Protein AF-0000000076234313 (afdb_homodimer)

InterPro domains:
  IPR026612 Receptor for retinol uptake STRA6-like [PF14752] (8-594)

Secondary structure (DSSP, 8-state):
--HHHHHTPEESS-HHHHHHHHHHHHHHHHHHHHHHHHHHHSS-PPPPSS-SSS--GGGHHHHHHHHHHHHHHHHHHHHHHHHHHHH--HHHHHHHHHHHHHHHHHHHHHHHHHHHHHH-S-HHHHHHHHHHHHHHHHHHHHHHHHSEE--TTS-HHHHHHHHHHHTHHHHHHHHHHHHHHHHHHHHHHHHT--S-------SS-HHHHHHHHHHH--S-----------GGGHHHHHHHHHHS-SSPPPHHHHHHHHHHHHHHHHHHHHHHHHHHHHHHHHHHHHHHTTGGG-HHHHHHHHHHHHHHHHHHHHHHHHHHHHHHHHHHHHHHHHHHHHHT----GGGGG--HHHHHHHHHHHHHHHHHHHHHHHHHHHHHHHHHHHHHHHHHHHHHHSTTHHHHHHHHHHHHHHHHHHHHHHHHHHHHHIIIIIS-TT-SS--PPSSHHHHHHHHHHHTTHHHHHHHHHHHHHHHHHHHHHHHHTT-SSS-S-SS-GGG-HHHHHHHHHHHHHHHH--HHHHHHHHHHHHHHHHHHHHHHHHHH-------S---S-GGGS---------HHHHHHHHHHHHHHH-THHHHH-----SSHIIIIIHHHHT---------------------------GGGGGG-/--HHHHHT-EESS-HHHHHHHHHHHHHHHHHHHHHHHHHHHSS-PPPPSS-SSS--GGGHHHHHHHHHHHHHHHHHHHHHHHHHHHH--HHHHHHHHHHHHHHHHHHHHHHHHHHHHHH-S-HHHHHHHHHHHHHHHHHHHHHHHH-EE--TTS-HHHHHHHHHHHTHHHHHHHHHHHHHHHHHHHHHHHHT--S-------SS-HHHHHHHHHHH--S-----------GGGHHHHHHHHHHS-SSPPPHHHHHHHHHHHHHHHHHHHHHHHHHHHHHHHHHHHHHHTTGGG-HHHHHHHHHHHHHHHHHHHHHHHHHHHHHHHHHHHHHHHHHHHHHT----GGGGG--HHHHHHHHHHHHHHHHHHHHHHHHHHHHHHHHHHHHHHHHHHHHHHSTTHHHHHHHHHHHHHHHHHHHHHHHHHHHHHIIIIIS-TT-SS--PPSSHHHHHHHHHHHTTHHHHHHHHHHHHHHHHHHHHHHHHTT-SSS-S-SS-GGG-HHHHHHHHHHHHHHHH--HHHHHHHHHHHHHHHHHHHHHHHHHH-------S---S-GGGS---------HHHHHHHHHHHHHHH-THHHHH-----SSTHHHHHHHHHTS--------------------------SGGGGG-

Solvent-accessible surface area (backbone atoms only — not comparable to full-atom values): 70749 Å² total; per-residue (Å²): 129,61,69,54,52,40,69,65,38,39,50,65,58,55,63,69,56,53,53,59,59,46,39,54,62,26,52,51,51,44,49,50,53,52,48,49,40,32,69,72,67,73,49,87,72,85,75,38,48,51,59,60,63,64,60,66,78,88,55,43,67,59,51,34,27,55,50,34,50,48,43,56,60,50,52,52,50,52,53,53,55,57,56,42,60,76,75,45,53,72,69,52,33,53,51,48,50,52,46,50,58,50,45,52,53,48,52,48,52,43,50,41,39,57,30,41,29,69,57,40,51,43,48,40,65,20,18,54,51,37,43,52,53,51,51,51,51,50,50,54,51,50,49,48,55,66,41,55,49,54,58,92,85,43,61,64,70,58,32,35,51,50,48,47,62,61,42,42,69,37,53,50,19,49,51,51,44,47,49,52,30,50,50,50,33,51,52,31,59,73,64,68,49,75,54,75,52,74,71,73,76,62,68,47,51,73,52,34,53,50,45,49,50,55,68,63,40,71,66,63,65,67,69,67,60,83,59,86,68,55,75,81,48,45,64,58,47,45,55,47,47,58,66,66,46,68,66,78,76,46,44,52,60,51,34,36,50,47,40,39,54,50,48,50,52,41,50,51,51,51,50,53,49,53,53,58,40,48,53,54,50,50,52,50,52,30,56,72,66,64,39,70,77,39,64,66,57,49,50,48,52,50,44,51,52,52,22,47,55,51,19,51,55,51,39,55,54,50,52,54,52,49,50,52,49,49,52,44,50,51,52,52,52,50,51,32,44,64,68,66,65,61,79,60,80,62,55,82,76,52,51,41,63,53,31,54,46,20,38,57,41,26,50,12,30,52,38,26,24,44,52,49,29,50,54,53,48,28,54,51,42,25,52,52,45,36,49,53,48,51,50,52,48,45,47,72,72,37,84,62,43,52,58,49,48,51,50,48,50,54,50,49,49,56,63,50,46,51,37,50,48,56,51,49,52,51,49,52,43,37,58,70,60,29,44,65,81,80,49,82,56,78,64,83,66,40,62,60,49,61,48,28,42,50,42,61,65,41,36,65,58,24,28,56,38,16,46,54,51,44,52,50,47,55,52,49,38,53,51,52,38,61,69,32,60,26,40,42,90,45,54,46,42,52,64,69,57,77,73,34,61,54,40,47,11,44,50,16,39,49,51,53,42,44,71,61,53,25,43,67,60,28,43,48,48,39,53,49,50,52,50,50,47,51,52,47,47,53,51,50,55,65,68,67,60,70,85,74,81,83,72,71,100,69,70,87,63,77,68,72,66,71,80,72,80,61,80,73,66,46,70,60,55,54,49,47,47,53,47,48,50,48,32,69,72,35,55,70,49,53,77,69,51,72,71,78,62,69,61,60,52,42,59,66,51,33,63,62,55,64,77,68,77,79,81,76,84,75,84,76,85,82,83,87,79,88,74,84,74,79,77,76,78,79,73,83,62,81,74,64,64,71,76,111,129,61,70,54,52,40,69,65,39,39,49,66,58,55,64,70,56,52,52,59,57,45,38,56,62,25,53,51,50,44,49,50,53,51,49,49,40,31,69,72,68,73,48,89,73,84,73,39,48,50,59,59,62,64,59,64,79,88,54,42,69,58,50,34,27,54,47,33,49,50,43,55,59,50,52,51,49,53,54,53,54,58,54,42,62,75,75,45,54,73,68,52,31,53,51,48,50,52,48,50,58,50,46,52,55,48,53,49,51,44,51,42,39,57,30,41,29,70,57,40,49,42,48,40,66,20,19,55,52,36,44,52,52,52,51,51,51,49,50,54,52,52,50,48,54,67,41,54,48,52,58,92,84,41,59,66,69,56,32,35,51,50,47,49,62,62,42,42,68,37,53,51,20,50,50,51,44,48,49,52,29,50,50,49,33,51,51,30,59,71,64,69,48,75,57,76,52,74,71,74,77,63,68,47,50,71,53,33,52,50,44,49,49,55,70,63,40,69,66,64,66,67,66,66,60,84,58,84,67,56,75,82,48,44,63,59,47,44,53,46,46,58,67,66,44,68,66,78,78,46,46,52,58,50,34,35,51,48,38,41,52,50,48,51,53,41,51,52,51,51,51,52,48,53,54,57,40,48,53,53,51,50,51,50,51,30,56,73,66,64,40,70,77,38,64,64,56,50,50,48,52,51,44,51,52,52,22,47,53,51,19,50,55,52,38,55,54,48,52,55,49,47,50,52,49,48,53,43,51,49,52,52,50,50,52,32,44,64,68,67,66,61,78,60,80,61,56,83,76,53,52,41,64,52,30,55,46,20,38,55,39,26,52,10,31,51,39,27,25,44,51,49,29,49,54,52,50,28,54,51,43,25,52,51,45,35,50,54,49,50,52,51,47,45,45,71,72,38,86,61,42,51,56,49,49,53,51,48,50,55,50,50,50,55,64,52,47,51,36,48,49,56,52,49,53,51,50,50,43,37,58,70,59,30,45,66,82,80,49,83,57,77,65,84,67,40,61,59,48,61,48,28,41,51,42,61,65,41,38,66,58,24,30,56,38,16,46,55,50,46,54,50,45,54,53,50,38,53,51,52,39,62,69,29,59,26,40,43,88,45,56,46,42,50,64,69,57,77,73,36,61,55,38,47,12,45,50,16,39,48,52,53,42,44,72,61,53,26,43,68,60,28,43,49,50,40,53,49,50,51,50,50,47,50,52,46,48,53,50,49,54,64,68,66,58,68,86,74,79,82,72,69,98,65,70,85,57,78,68,73,65,57,80,70,81,58,82,71,65,46,70,61,54,53,50,49,47,52,47,48,51,48,32,69,73,36,57,72,50,54,76,70,52,74,71,79,64,70,62,62,54,49,60,64,54,39,65,65,54,64,75,67,76,76,83,75,85,80,83,78,84,73,84,82,92,86,90,80,86,76,77,66,74,84,72,87,67,84,70,69,67,70,76,113

Nearest PDB structures (foldseek):
  5sy1-assembly1_B  TM=7.486E-01  e=3.820E-14  Danio rerio
  5sy1-assembly1_B  TM=7.584E-01  e=5.340E-14  Danio rerio

Radius of gyration: 41.67 Å; Cα contacts (8 Å, |Δi|>4): 1168; chains: 2; bounding box: 123×110×81 Å

Foldseek 3Di:
DALQLLQPWFFPDDPLVLLVVLLVLLVVLVVVQQVVCCVVVVDGDDFDLDDQQQDDPPCLLLLLLLLLLLLVVLVVLVVVLVVQVVPDDPVSNVVSVVSSVVVVVSSCSSSSLLSCLSRDQQVQVSLVSNLVSLVVVVVSVLSRLQRIDTDPPDPSVVSSVLSCQLCVSSVVSSVVSNVVSVVSNVVCVVVVPRDGDPPPPLLADPLLVVVVVVVLPPPPPPPPPVPPPPPVCVLVVLVVCLVPASDDDGSLVSSLVSSLVSVLSNVLSVLVSVLSNVLVVLVVVCVVVVVVPPPLVVLLSVLLSVLLVVLSVVLSVLLVSVSSVLSSVLSVLLVCLLVVNDPPVLVVPDDLVLLQVLQVCQSVLLNVLSVVLSVVSSVVSSVVSSVVSVVVSCVVPPPCVVVVVVVVVVVVCVLVVQLVVLVVVVVVCCCPPWDDVVDPDDDHTDPVVVVVVSCVVCVVSVVSVVVVVVVVCVVVLVVVQSSCRSPLCDDSDPPPCNVPSSNSSSVSNSVSNSVRVNSVVSVVVSVVVVVVVVVVVVVVVVVPDDPPPPPPPPPPPPVPPPPPPPPCPPPVNVVVVLVVVCCVVVVVVVVVDDDPPPPCCCVVVVVPPVVDDPDPDPDDDDDDDDDPPDPDDPPPDPVVSVSD/DALQLLVPWFFPDDPLVLLVVLLVLLVVLVVVLQVVCCVVVVDGDDFDLADQQQDDPPCLLLLLLLLLLLLVVLVVLVVVLVVQVVPDDPVSNVVSVVSSVVVVVSSCSSSSLLSCLSRAQQVQVSLVSNLVSLVVVVVSVLSRLQRIDTDPPDPSVVSSVLSCQLCVSSVVSSVVSNVVSVVSNVVCVVVVPRDGDPPPPLLADPLLVVVVVVVLPPPPPPPPPVPPPPPVCVLVVLVVCLVPFSDDDGSLVSSLVSSLVSVLSNVLSVLVSVLSNLLVVLVVVCVVVVVVPPPLVVLLSVLLSVLLVVLSVVLSVLLVSVSSVLSSVLSVLLVCLLVVNDPPVLVVPDDLVLLQVLQVCQSVLLNVLSVVLSVVSSVVSSVVSSVVSVVVSCPVPPPCVVVVVVVVVVVVVVLVVQLVVLVVVVVVCCCPPWDDVVDPDDDHTDPVVVVVVSCVVCVVSVVSVVVVVVVVCVVVLVVVCSSCRSPLCDHSDPPPCNVPSSNSSSVSNSVSNSVRVNSVVSVVVSVVVVVVVVVVVVVVVVVPDDPPPPPPPPPVPPVQPPPPVPPCPPVVNVVVVLVVVCCVVVVVCVVVDDDPPPPPCCVVVVVVPVVPDPDPDPPPPDDDDDDDPDPHDPPPDPVVSVSD

Sequence (1288 aa):
MSLINIFECRSKLAENEMNQYSLIPALLAVLVLYAFELYKERKISIIPPFETLVSTSSNQKLTIFAFGTMANSIIRLIVIASQSIQNGTWLEVTENLGLFLLNFLIIATINYPTFLCICSPYKFVAAILGIVVILQKMAFFFLSITNLNCQANVNQGAAIGVQILQYLPTIICFLLVLYKFIRQFLTYLKQRKFGRIDTQNSLANEVHLNHLKELLRKDKLPILSPAKIQWYKKPYRKCLNVYNSSVQYSNLFLCSVAVILIAYYYFLVVFIYIGANSIDKITLLLDNYNLTTNAILLEFSDGFLNSYFIAMVLTFIFYTWLLLDLLQSHQNNLRQIFAGKHQISIEERLSPQDLTLYNIIFPGYFISYMIWGVIVFFAVTFILVFLVYGFILILVFIPGWIDMIVAILKYLYLVLTLPLLAYLIQYVLVLFYFTDRKSKKLTMLRNNNSYHFVMYVFFFYNLIVGVVSCIKRSITGLLISLLVLGRIDQTPFAFLKHYDTGYCAYHGFLRLQGVYKNPVMRCFLQMLNESIDKDNLLKTIEDGFPRMHHSGVDGFNTNMFPQHTQPITSKKVRNRWFLAYTLLRNPTLVNERRRSGRKEAGDLLVSFEGEGIEHNNERTNNNAESDNYDGGQIEYSGKDLFLIMSLINIFECRSKLAENEMNQYSLIPALLAVLVLYAFELYKERKISIIPPFETLVSTSSNQKLTIFAFGTMANSIIRLIVIASQSIQNGTWLEVTENLGLFLLNFLIIATINYPTFLCICSPYKFVAAILGIVVILQKMAFFFLSITNLNCQANVNQGAAIGVQILQYLPTIICFLLVLYKFIRQFLTYLKQRKFGRIDTQNSLANEVHLNHLKELLRKDKLPILSPAKIQWYKKPYRKCLNVYNSSVQYSNLFLCSVAVILIAYYYFLVVFIYIGANSIDKITLLLDNYNLTTNAILLEFSDGFLNSYFIAMVLTFIFYTWLLLDLLQSHQNNLRQIFAGKHQISIEERLSPQDLTLYNIIFPGYFISYMIWGVIVFFAVTFILVFLVYGFILILVFIPGWIDMIVAILKYLYLVLTLPLLAYLIQYVLVLFYFTDRKSKKLTMLRNNNSYHFVMYVFFFYNLIVGVVSCIKRSITGLLISLLVLGRIDQTPFAFLKHYDTGYCAYHGFLRLQGVYKNPVMRCFLQMLNESIDKDNLLKTIEDGFPRMHHSGVDGFNTNMFPQHTQPITSKKVRNRWFLAYTLLRNPTLVNERRRSGRKEAGDLLVSFEGEGIEHNNERTNNNAESDNYDGGQIEYSGKDLFLI

Structure (mmCIF, N/CA/C/O backbone):
data_AF-0000000076234313-model_v1
#
loop_
_entity.id
_entity.type
_entity.pdbx_description
1 polymer 'Receptor for retinol uptake STRA6'
#
loop_
_atom_site.group_PDB
_atom_site.id
_atom_site.type_symbol
_atom_site.label_atom_id
_atom_site.label_alt_id
_atom_site.label_comp_id
_atom_site.label_asym_id
_atom_site.label_entity_id
_atom_site.label_seq_id
_atom_site.pdbx_PDB_ins_code
_atom_site.Cartn_x
_atom_site.Cartn_y
_atom_site.Cartn_z
_atom_site.occupancy
_atom_site.B_iso_or_equiv
_atom_site.auth_seq_id
_atom_site.auth_comp_id
_atom_site.auth_asym_id
_atom_site.auth_atom_id
_atom_site.pdbx_PDB_model_num
ATOM 1 N N . MET A 1 1 ? -32.594 17.938 28.781 1 39.28 1 MET A N 1
ATOM 2 C CA . MET A 1 1 ? -32.062 19.094 28.078 1 39.28 1 MET A CA 1
ATOM 3 C C . MET A 1 1 ? -31.031 18.688 27.031 1 39.28 1 MET A C 1
ATOM 5 O O . MET A 1 1 ? -30.031 18.031 27.359 1 39.28 1 MET A O 1
ATOM 9 N N . SER A 1 2 ? -31.359 18.594 25.828 1 51.16 2 SER A N 1
ATOM 10 C CA . SER A 1 2 ? -30.703 17.875 24.734 1 51.16 2 SER A CA 1
ATOM 11 C C . SER A 1 2 ? -29.359 18.531 24.375 1 51.16 2 SER A C 1
ATOM 13 O O . SER A 1 2 ? -29.266 19.75 24.266 1 51.16 2 SER A O 1
ATOM 15 N N . LEU A 1 3 ? -28.391 17.906 24.891 1 52.47 3 LEU A N 1
ATOM 16 C CA . LEU A 1 3 ? -27.016 18.281 24.562 1 52.47 3 LEU A CA 1
ATOM 17 C C . LEU A 1 3 ? -26.938 18.844 23.141 1 52.47 3 LEU A C 1
ATOM 19 O O . LEU A 1 3 ? -26.078 19.688 22.859 1 52.47 3 LEU A O 1
ATOM 23 N N . ILE A 1 4 ? -27.938 18.562 22.359 1 57.38 4 ILE A N 1
ATOM 24 C CA . ILE A 1 4 ? -27.969 18.984 20.953 1 57.38 4 ILE A CA 1
ATOM 25 C C . ILE A 1 4 ? -28.156 20.5 20.875 1 57.38 4 ILE A C 1
ATOM 27 O O . ILE A 1 4 ? -27.484 21.172 20.094 1 57.38 4 ILE A O 1
ATOM 31 N N . ASN A 1 5 ? -29.078 20.922 21.703 1 60.53 5 ASN A N 1
ATOM 32 C CA . ASN A 1 5 ? -29.453 22.328 21.594 1 60.53 5 ASN A CA 1
ATOM 33 C C . ASN A 1 5 ? -28.359 23.234 22.094 1 60.53 5 ASN A C 1
ATOM 35 O O . ASN A 1 5 ? -28.234 24.375 21.641 1 60.53 5 ASN A O 1
ATOM 39 N N . ILE A 1 6 ? -27.578 22.625 22.922 1 60.94 6 ILE A N 1
ATOM 40 C CA . ILE A 1 6 ? -26.516 23.438 23.531 1 60.94 6 ILE A CA 1
ATOM 41 C C . ILE A 1 6 ? -25.406 23.672 22.516 1 60.94 6 ILE A C 1
ATOM 43 O O . ILE A 1 6 ? -24.844 24.766 22.422 1 60.94 6 ILE A O 1
ATOM 47 N N . PHE A 1 7 ? -25.188 22.688 21.672 1 62.59 7 PHE A N 1
ATOM 48 C CA . PHE A 1 7 ? -24.062 22.797 20.75 1 62.59 7 PHE A CA 1
ATOM 49 C C . PHE A 1 7 ? -24.453 23.609 19.531 1 62.59 7 PHE A C 1
ATOM 51 O O . PHE A 1 7 ? -23.594 24.109 18.797 1 62.59 7 PHE A O 1
ATOM 58 N N . GLU A 1 8 ? -25.703 23.75 19.344 1 64.62 8 GLU A N 1
ATOM 59 C CA . GLU A 1 8 ? -26.156 24.516 18.188 1 64.62 8 GLU A CA 1
ATOM 60 C C . GLU A 1 8 ? -26.203 26.016 18.5 1 64.62 8 GLU A C 1
ATOM 62 O O . GLU A 1 8 ? -26.516 26.828 17.625 1 64.62 8 GLU A O 1
ATOM 67 N N . CYS A 1 9 ? -25.797 26.297 19.719 1 69.88 9 CYS A N 1
ATOM 68 C CA . CYS A 1 9 ? -25.781 27.703 20.062 1 69.88 9 CYS A CA 1
ATOM 69 C C . CYS A 1 9 ? -24.672 28.438 19.312 1 69.88 9 CYS A C 1
ATOM 71 O O . CYS A 1 9 ? -23.531 27.953 19.25 1 69.88 9 CYS A O 1
ATOM 73 N N . ARG A 1 10 ? -25.094 29.406 18.469 1 68.38 10 ARG A N 1
ATOM 74 C CA . ARG A 1 10 ? -24.125 30.172 17.703 1 68.38 10 ARG A CA 1
ATOM 75 C C . ARG A 1 10 ? -23.938 31.562 18.312 1 68.38 10 ARG A C 1
ATOM 77 O O . ARG A 1 10 ? -24.797 32.031 19.062 1 68.38 10 ARG A O 1
ATOM 84 N N . SER A 1 11 ? -22.734 32.094 18.125 1 69.94 11 SER A N 1
ATOM 85 C CA . SER A 1 11 ? -22.438 33.438 18.609 1 69.94 11 SER A CA 1
ATOM 86 C C . SER A 1 11 ? -23.359 34.469 17.969 1 69.94 11 SER A C 1
ATOM 88 O O . SER A 1 11 ? -23.719 34.344 16.797 1 69.94 11 SER A O 1
ATOM 90 N N . LYS A 1 12 ? -23.922 35.281 18.828 1 68.81 12 LYS A N 1
ATOM 91 C CA . LYS A 1 12 ? -24.781 36.375 18.359 1 68.81 12 LYS A CA 1
ATOM 92 C C . LYS A 1 12 ? -24 37.312 17.453 1 68.81 12 LYS A C 1
ATOM 94 O O . LYS A 1 12 ? -24.562 37.938 16.547 1 68.81 12 LYS A O 1
ATOM 99 N N . LEU A 1 13 ? -22.734 37.344 17.797 1 70.38 13 LEU A N 1
ATOM 100 C CA . LEU A 1 13 ? -21.891 38.281 17.047 1 70.38 13 LEU A CA 1
ATOM 101 C C . LEU A 1 13 ? -21.359 37.625 15.773 1 70.38 13 LEU A C 1
ATOM 103 O O . LEU A 1 13 ? -20.891 36.469 15.805 1 70.38 13 LEU A O 1
ATOM 107 N N . ALA A 1 14 ? -21.703 38.281 14.727 1 68.94 14 ALA A N 1
ATOM 108 C CA . ALA A 1 14 ? -21.172 37.75 13.461 1 68.94 14 ALA A CA 1
ATOM 109 C C . ALA A 1 14 ? -19.656 37.625 13.516 1 68.94 14 ALA A C 1
ATOM 111 O O . ALA A 1 14 ? -18.953 38.594 13.766 1 68.94 14 ALA A O 1
ATOM 112 N N . GLU A 1 15 ? -19.156 36.531 13.594 1 70.25 15 GLU A N 1
ATOM 113 C CA . GLU A 1 15 ? -17.719 36.25 13.695 1 70.25 15 GLU A CA 1
ATOM 114 C C . GLU A 1 15 ? -16.938 37.031 12.641 1 70.25 15 GLU A C 1
ATOM 116 O O . GLU A 1 15 ? -15.844 37.531 12.906 1 70.25 15 GLU A O 1
ATOM 121 N N . ASN A 1 16 ? -17.578 37.188 11.469 1 71.69 16 ASN A N 1
ATOM 122 C CA . ASN A 1 16 ? -16.891 37.906 10.406 1 71.69 16 ASN A CA 1
ATOM 123 C C . ASN A 1 16 ? -16.766 39.406 10.719 1 71.69 16 ASN A C 1
ATOM 125 O O . ASN A 1 16 ? -15.727 40 10.461 1 71.69 16 ASN A O 1
ATOM 129 N N . GLU A 1 17 ? -17.75 39.875 11.391 1 75.44 17 GLU A N 1
ATOM 130 C CA . GLU A 1 17 ? -17.703 41.281 11.719 1 75.44 17 GLU A CA 1
ATOM 131 C C . GLU A 1 17 ? -16.734 41.562 12.875 1 75.44 17 GLU A C 1
ATOM 133 O O . GLU A 1 17 ? -16.031 42.562 12.875 1 75.44 17 GLU A O 1
ATOM 138 N N . MET A 1 18 ? -16.688 40.656 13.727 1 77.5 18 MET A N 1
ATOM 139 C CA . MET A 1 18 ? -15.773 40.812 14.852 1 77.5 18 MET A CA 1
ATOM 140 C C . MET A 1 18 ? -14.32 40.75 14.391 1 77.5 18 MET A C 1
ATOM 142 O O . MET A 1 18 ? -13.469 41.5 14.891 1 77.5 18 MET A O 1
ATOM 146 N N . ASN A 1 19 ? -14.086 39.938 13.43 1 78.62 19 ASN A N 1
ATOM 147 C CA . ASN A 1 19 ? -12.734 39.875 12.883 1 78.62 19 ASN A CA 1
ATOM 148 C C . ASN A 1 19 ? -12.367 41.156 12.125 1 78.62 19 ASN A C 1
ATOM 150 O O . ASN A 1 19 ? -11.219 41.594 12.188 1 78.62 19 ASN A O 1
ATOM 154 N N . GLN A 1 20 ? -13.359 41.719 11.531 1 82.06 20 GLN A N 1
ATOM 155 C CA . GLN A 1 20 ? -13.086 42.969 10.797 1 82.06 20 GLN A CA 1
ATOM 156 C C . GLN A 1 20 ? -12.812 44.125 11.75 1 82.06 20 GLN A C 1
ATOM 158 O O . GLN A 1 20 ? -11.938 44.938 11.492 1 82.06 20 GLN A O 1
ATOM 163 N N . TYR A 1 21 ? -13.477 44 12.867 1 83.31 21 TYR A N 1
ATOM 164 C CA . TYR A 1 21 ? -13.25 45.031 13.844 1 83.31 21 TYR A CA 1
ATOM 165 C C . TYR A 1 21 ? -11.914 44.844 14.555 1 83.31 21 TYR A C 1
ATOM 167 O O . TYR A 1 21 ? -11.273 45.844 14.953 1 83.31 21 TYR A O 1
ATOM 175 N N . SER A 1 22 ? -11.531 43.688 14.68 1 86.12 22 SER A N 1
ATOM 176 C CA . SER A 1 22 ? -10.273 43.406 15.367 1 86.12 22 SER A CA 1
ATOM 177 C C . SER A 1 22 ? -9.078 43.75 14.484 1 86.12 22 SER A C 1
ATOM 179 O O . SER A 1 22 ? -7.941 43.781 14.953 1 86.12 22 SER A O 1
ATOM 181 N N . LEU A 1 23 ? -9.328 44.125 13.234 1 90.19 23 LEU A N 1
ATOM 182 C CA . LEU A 1 23 ? -8.25 44.5 12.312 1 90.19 23 LEU A CA 1
ATOM 183 C C . LEU A 1 23 ? -7.684 45.875 12.641 1 90.19 23 LEU A C 1
ATOM 185 O O . LEU A 1 23 ? -6.484 46.094 12.477 1 90.19 23 LEU A O 1
ATOM 189 N N . ILE A 1 24 ? -8.422 46.688 13.203 1 89.94 24 ILE A N 1
ATOM 190 C CA . ILE A 1 24 ? -8.008 48.062 13.453 1 89.94 24 ILE A CA 1
ATOM 191 C C . ILE A 1 24 ? -6.98 48.094 14.578 1 89.94 24 ILE A C 1
ATOM 193 O O . ILE A 1 24 ? -5.863 48.594 14.391 1 89.94 24 ILE A O 1
ATOM 197 N N . PRO A 1 25 ? -7.332 47.5 15.695 1 90.25 25 PRO A N 1
ATOM 198 C CA . PRO A 1 25 ? -6.293 47.531 16.734 1 90.25 25 PRO A CA 1
ATOM 199 C C . PRO A 1 25 ? -5.043 46.75 16.328 1 90.25 25 PRO A C 1
ATOM 201 O O . PRO A 1 25 ? -3.938 47.094 16.75 1 90.25 25 PRO A O 1
ATOM 204 N N . ALA A 1 26 ? -5.176 45.812 15.562 1 92.44 26 ALA A N 1
ATOM 205 C CA . ALA A 1 26 ? -4.012 45.031 15.133 1 92.44 26 ALA A CA 1
ATOM 206 C C . ALA A 1 26 ? -3.102 45.875 14.234 1 92.44 26 ALA A C 1
ATOM 208 O O . ALA A 1 26 ? -1.882 45.875 14.422 1 92.44 26 ALA A O 1
ATOM 209 N N . LEU A 1 27 ? -3.676 46.625 13.328 1 92.69 27 LEU A N 1
ATOM 210 C CA . LEU A 1 27 ? -2.885 47.469 12.438 1 92.69 27 LEU A CA 1
ATOM 211 C C . LEU A 1 27 ? -2.266 48.656 13.195 1 92.69 27 LEU A C 1
ATOM 213 O O . LEU A 1 27 ? -1.146 49.062 12.898 1 92.69 27 LEU A O 1
ATOM 217 N N . LEU A 1 28 ? -2.918 49.094 14.203 1 93.06 28 LEU A N 1
ATOM 218 C CA . LEU A 1 28 ? -2.373 50.156 15.031 1 93.06 28 LEU A CA 1
ATOM 219 C C . LEU A 1 28 ? -1.16 49.656 15.82 1 93.06 28 LEU A C 1
ATOM 221 O O . LEU A 1 28 ? -0.176 50.406 15.961 1 93.06 28 LEU A O 1
ATOM 225 N N . ALA A 1 29 ? -1.275 48.438 16.266 1 93 29 ALA A N 1
ATOM 226 C CA . ALA A 1 29 ? -0.15 47.875 17.016 1 93 29 ALA A CA 1
ATOM 227 C C . ALA A 1 29 ? 1.066 47.688 16.109 1 93 29 ALA A C 1
ATOM 229 O O . ALA A 1 29 ? 2.201 47.938 16.531 1 93 29 ALA A O 1
ATOM 230 N N . VAL A 1 30 ? 0.817 47.344 14.875 1 91.5 30 VAL A N 1
ATOM 231 C CA . VAL A 1 30 ? 1.911 47.156 13.93 1 91.5 30 VAL A CA 1
ATOM 232 C C . VAL A 1 30 ? 2.551 48.5 13.617 1 91.5 30 VAL A C 1
ATOM 234 O O . VAL A 1 30 ? 3.777 48.625 13.578 1 91.5 30 VAL A O 1
ATOM 237 N N . LEU A 1 31 ? 1.745 49.5 13.531 1 91.31 31 LEU A N 1
ATOM 238 C CA . LEU A 1 31 ? 2.246 50.844 13.211 1 91.31 31 LEU A CA 1
ATOM 239 C C . LEU A 1 31 ? 3.035 51.438 14.375 1 91.31 31 LEU A C 1
ATOM 241 O O . LEU A 1 31 ? 4.059 52.094 14.18 1 91.31 31 LEU A O 1
ATOM 245 N N . VAL A 1 32 ? 2.6 51.094 15.531 1 90.69 32 VAL A N 1
ATOM 246 C CA . VAL A 1 32 ? 3.281 51.625 16.719 1 90.69 32 VAL A CA 1
ATOM 247 C C . VAL A 1 32 ? 4.668 50.969 16.828 1 90.69 32 VAL A C 1
ATOM 249 O O . VAL A 1 32 ? 5.648 51.656 17.125 1 90.69 32 VAL A O 1
ATOM 252 N N . LEU A 1 33 ? 4.734 49.75 16.578 1 88.88 33 LEU A N 1
ATOM 253 C CA . LEU A 1 33 ? 6.02 49.094 16.703 1 88.88 33 LEU A CA 1
ATOM 254 C C . LEU A 1 33 ? 6.984 49.562 15.617 1 88.88 33 LEU A C 1
ATOM 256 O O . LEU A 1 33 ? 8.172 49.781 15.891 1 88.88 33 LEU A O 1
ATOM 260 N N . TYR A 1 34 ? 6.504 49.688 14.43 1 88.06 34 TYR A N 1
ATOM 261 C CA . TYR A 1 34 ? 7.371 50.156 13.344 1 88.06 34 TYR A CA 1
ATOM 262 C C . TYR A 1 34 ? 7.746 51.625 13.516 1 88.06 34 TYR A C 1
ATOM 264 O O . TYR A 1 34 ? 8.859 52 13.164 1 88.06 34 TYR A O 1
ATOM 272 N N . ALA A 1 35 ? 6.879 52.438 14.039 1 88.38 35 ALA A N 1
ATOM 273 C CA . ALA A 1 35 ? 7.195 53.844 14.32 1 88.38 35 ALA A CA 1
ATOM 274 C C . ALA A 1 35 ? 8.273 53.938 15.398 1 88.38 35 ALA A C 1
ATOM 276 O O . ALA A 1 35 ? 9.164 54.781 15.305 1 88.38 35 ALA A O 1
ATOM 277 N N . PHE A 1 36 ? 8.109 53.062 16.297 1 87 36 PHE A N 1
ATOM 278 C CA . PHE A 1 36 ? 9.125 53.094 17.359 1 87 36 PHE A CA 1
ATOM 279 C C . PHE A 1 36 ? 10.484 52.688 16.797 1 87 36 PHE A C 1
ATOM 281 O O . PHE A 1 36 ? 11.508 53.281 17.156 1 87 36 PHE A O 1
ATOM 288 N N . GLU A 1 37 ? 10.492 51.719 15.984 1 83.62 37 GLU A N 1
ATOM 289 C CA . GLU A 1 37 ? 11.75 51.281 15.383 1 83.62 37 GLU A CA 1
ATOM 290 C C . GLU A 1 37 ? 12.328 52.375 14.477 1 83.62 37 GLU A C 1
ATOM 292 O O . GLU A 1 37 ? 13.547 52.562 14.445 1 83.62 37 GLU A O 1
ATOM 297 N N . LEU A 1 38 ? 11.422 52.938 13.758 1 84.12 38 LEU A N 1
ATOM 298 C CA . LEU A 1 38 ? 11.859 54.031 12.891 1 84.12 38 LEU A CA 1
ATOM 299 C C . LEU A 1 38 ? 12.414 55.188 13.711 1 84.12 38 LEU A C 1
ATOM 301 O O . LEU A 1 38 ? 13.391 55.844 13.305 1 84.12 38 LEU A O 1
ATOM 305 N N . TYR A 1 39 ? 11.82 55.406 14.797 1 83.44 39 TYR A N 1
ATOM 306 C CA . TYR A 1 39 ? 12.242 56.5 15.664 1 83.44 39 TYR A CA 1
ATOM 307 C C . TYR A 1 39 ? 13.609 56.219 16.281 1 83.44 39 TYR A C 1
ATOM 309 O O . TYR A 1 39 ? 14.469 57.094 16.344 1 83.44 39 TYR A O 1
ATOM 317 N N . LYS A 1 40 ? 13.812 55 16.609 1 82.31 40 LYS A N 1
ATOM 318 C CA . LYS A 1 40 ? 15.055 54.688 17.297 1 82.31 40 LYS A CA 1
ATOM 319 C C . LYS A 1 40 ? 16.172 54.375 16.297 1 82.31 40 LYS A C 1
ATOM 321 O O . LYS A 1 40 ? 17.312 54.781 16.516 1 82.31 40 LYS A O 1
ATOM 326 N N . GLU A 1 41 ? 15.922 53.562 15.258 1 79.56 41 GLU A N 1
ATOM 327 C CA . GLU A 1 41 ? 16.984 53.125 14.352 1 79.56 41 GLU A CA 1
ATOM 328 C C . GLU A 1 41 ? 16.953 53.906 13.047 1 79.56 41 GLU A C 1
ATOM 330 O O . GLU A 1 41 ? 17.922 53.875 12.273 1 79.56 41 GLU A O 1
ATOM 335 N N . ARG A 1 42 ? 16 54.781 12.625 1 76.62 42 ARG A N 1
ATOM 336 C CA . ARG A 1 42 ? 15.859 55.562 11.406 1 76.62 42 ARG A CA 1
ATOM 337 C C . ARG A 1 42 ? 15.844 54.688 10.18 1 76.62 42 ARG A C 1
ATOM 339 O O . ARG A 1 42 ? 16.328 55.062 9.109 1 76.62 42 ARG A O 1
ATOM 346 N N . LYS A 1 43 ? 15.695 53.344 10.336 1 77.5 43 LYS A N 1
ATOM 347 C CA . LYS A 1 43 ? 15.539 52.375 9.242 1 77.5 43 LYS A CA 1
ATOM 348 C C . LYS A 1 43 ? 14.406 51.406 9.523 1 77.5 43 LYS A C 1
ATOM 350 O O . LYS A 1 43 ? 14.148 51.062 10.68 1 77.5 43 LYS A O 1
ATOM 355 N N . ILE A 1 44 ? 13.688 51.156 8.43 1 74.44 44 ILE A N 1
ATOM 356 C CA . ILE A 1 44 ? 12.602 50.188 8.57 1 74.44 44 ILE A CA 1
ATOM 357 C C . ILE A 1 44 ? 13.07 48.812 8.07 1 74.44 44 ILE A C 1
ATOM 359 O O . ILE A 1 44 ? 13.5 48.688 6.922 1 74.44 44 ILE A O 1
ATOM 363 N N . SER A 1 45 ? 13.289 47.938 8.938 1 72.5 45 SER A N 1
ATOM 364 C CA . SER A 1 45 ? 13.586 46.562 8.562 1 72.5 45 SER A CA 1
ATOM 365 C C . SER A 1 45 ? 12.375 45.656 8.766 1 72.5 45 SER A C 1
ATOM 367 O O . SER A 1 45 ? 11.617 45.812 9.727 1 72.5 45 SER A O 1
ATOM 369 N N . ILE A 1 46 ? 12.016 44.875 7.809 1 74.88 46 ILE A N 1
ATOM 370 C CA . ILE A 1 46 ? 10.922 43.938 7.953 1 74.88 46 ILE A CA 1
ATOM 371 C C . ILE A 1 46 ? 11.289 42.875 9.008 1 74.88 46 ILE A C 1
ATOM 373 O O . ILE A 1 46 ? 12.336 42.219 8.906 1 74.88 46 ILE A O 1
ATOM 377 N N . ILE A 1 47 ? 10.469 42.875 10.031 1 74.56 47 ILE A N 1
ATOM 378 C CA . ILE A 1 47 ? 10.656 41.906 11.094 1 74.56 47 ILE A CA 1
ATOM 379 C C . ILE A 1 47 ? 9.945 40.594 10.727 1 74.56 47 ILE A C 1
ATOM 381 O O . ILE A 1 47 ? 8.742 40.594 10.453 1 74.56 47 ILE A O 1
ATOM 385 N N . PRO A 1 48 ? 10.75 39.531 10.641 1 79.56 48 PRO A N 1
ATOM 386 C CA . PRO A 1 48 ? 10.078 38.281 10.352 1 79.56 48 PRO A CA 1
ATOM 387 C C . PRO A 1 48 ? 9.211 37.781 11.516 1 79.56 48 PRO A C 1
ATOM 389 O O . PRO A 1 48 ? 9.578 37.969 12.68 1 79.56 48 PRO A O 1
ATOM 392 N N . PRO A 1 49 ? 8.008 37.312 11.172 1 77.69 49 PRO A N 1
ATOM 393 C CA . PRO A 1 49 ? 7.109 36.844 12.242 1 77.69 49 PRO A CA 1
ATOM 394 C C . PRO A 1 49 ? 7.652 35.656 12.992 1 77.69 49 PRO A C 1
ATOM 396 O O . PRO A 1 49 ? 7.43 35.5 14.195 1 77.69 49 PRO A O 1
ATOM 399 N N . PHE A 1 50 ? 8.172 34.719 12.422 1 78.5 50 PHE A N 1
ATOM 400 C CA . PHE A 1 50 ? 8.773 33.594 13.148 1 78.5 50 PHE A CA 1
ATOM 401 C C . PHE A 1 50 ? 9.922 33 12.344 1 78.5 50 PHE A C 1
ATOM 403 O O . PHE A 1 50 ? 9.883 32.969 11.109 1 78.5 50 PHE A O 1
ATOM 410 N N . GLU A 1 51 ? 10.93 32.719 13.031 1 74.5 51 GLU A N 1
ATOM 411 C CA . GLU A 1 51 ? 12.117 32.125 12.406 1 74.5 51 GLU A CA 1
ATOM 412 C C . GLU A 1 51 ? 11.953 30.641 12.188 1 74.5 51 GLU A C 1
ATOM 414 O O . GLU A 1 51 ? 11.82 29.875 13.141 1 74.5 51 GLU A O 1
ATOM 419 N N . THR A 1 52 ? 11.82 30.297 10.906 1 74.88 52 THR A N 1
ATOM 420 C CA . THR A 1 52 ? 11.586 28.891 10.562 1 74.88 52 THR A CA 1
ATOM 421 C C . THR A 1 52 ? 12.898 28.188 10.258 1 74.88 52 THR A C 1
ATOM 423 O O . THR A 1 52 ? 12.984 26.953 10.367 1 74.88 52 THR A O 1
ATOM 426 N N . LEU A 1 53 ? 13.852 28.938 9.867 1 70.12 53 LEU A N 1
ATOM 427 C CA . LEU A 1 53 ? 15.055 28.297 9.336 1 70.12 53 LEU A CA 1
ATOM 428 C C . LEU A 1 53 ? 16.125 28.156 10.414 1 70.12 53 LEU A C 1
ATOM 430 O O . LEU A 1 53 ? 16.719 27.094 10.578 1 70.12 53 LEU A O 1
ATOM 434 N N . VAL A 1 54 ? 16.375 29.328 11.188 1 64.31 54 VAL A N 1
ATOM 435 C CA . VAL A 1 54 ? 17.5 29.344 12.133 1 64.31 54 VAL A CA 1
ATOM 436 C C . VAL A 1 54 ? 16.953 29.359 13.562 1 64.31 54 VAL A C 1
ATOM 438 O O . VAL A 1 54 ? 16.344 30.344 13.992 1 64.31 54 VAL A O 1
ATOM 441 N N . SER A 1 55 ? 16.219 28.359 13.938 1 59.28 55 SER A N 1
ATOM 442 C CA . SER A 1 55 ? 15.508 28.375 15.211 1 59.28 55 SER A CA 1
ATOM 443 C C . SER A 1 55 ? 16.406 28.828 16.359 1 59.28 55 SER A C 1
ATOM 445 O O . SER A 1 55 ? 17.484 28.25 16.562 1 59.28 55 SER A O 1
ATOM 447 N N . THR A 1 56 ? 16.328 30.203 16.703 1 56.47 56 THR A N 1
ATOM 448 C CA . THR A 1 56 ? 16.906 30.578 17.984 1 56.47 56 THR A CA 1
ATOM 449 C C . THR A 1 56 ? 16.016 30.141 19.141 1 56.47 56 THR A C 1
ATOM 451 O O . THR A 1 56 ? 14.781 30.219 19.047 1 56.47 56 THR A O 1
ATOM 454 N N . SER A 1 57 ? 16.5 29.203 20.109 1 58.75 57 SER A N 1
ATOM 455 C CA . SER A 1 57 ? 15.859 28.5 21.203 1 58.75 57 SER A CA 1
ATOM 456 C C . SER A 1 57 ? 15.109 29.469 22.109 1 58.75 57 SER A C 1
ATOM 458 O O . SER A 1 57 ? 14.109 29.094 22.734 1 58.75 57 SER A O 1
ATOM 460 N N . SER A 1 58 ? 15.375 30.797 22.125 1 61.53 58 SER A N 1
ATOM 461 C CA . SER A 1 58 ? 14.891 31.562 23.281 1 61.53 58 SER A CA 1
ATOM 462 C C . SER A 1 58 ? 13.398 31.828 23.172 1 61.53 58 SER A C 1
ATOM 464 O O . SER A 1 58 ? 12.688 31.828 24.188 1 61.53 58 SER A O 1
ATOM 466 N N . ASN A 1 59 ? 12.828 31.906 22 1 77.5 59 ASN A N 1
ATOM 467 C CA . ASN A 1 59 ? 11.414 32.281 21.891 1 77.5 59 ASN A CA 1
ATOM 468 C C . ASN A 1 59 ? 10.586 31.141 21.266 1 77.5 59 ASN A C 1
ATOM 470 O O . ASN A 1 59 ? 9.508 31.391 20.734 1 77.5 59 ASN A O 1
ATOM 474 N N . GLN A 1 60 ? 10.984 29.969 21.562 1 81.94 60 GLN A N 1
ATOM 475 C CA . GLN A 1 60 ? 10.305 28.859 20.906 1 81.94 60 GLN A CA 1
ATOM 476 C C . GLN A 1 60 ? 8.953 28.562 21.547 1 81.94 60 GLN A C 1
ATOM 478 O O . GLN A 1 60 ? 7.953 28.391 20.859 1 81.94 60 GLN A O 1
ATOM 483 N N . LYS A 1 61 ? 8.914 28.578 22.906 1 84.88 61 LYS A N 1
ATOM 484 C CA . LYS A 1 61 ? 7.672 28.266 23.609 1 84.88 61 LYS A CA 1
ATOM 485 C C . LYS A 1 61 ? 6.617 29.344 23.359 1 84.88 61 LYS A C 1
ATOM 487 O O . LYS A 1 61 ? 5.449 29.031 23.125 1 84.88 61 LYS A O 1
ATOM 492 N N . LEU A 1 62 ? 7.125 30.562 23.359 1 88 62 LEU A N 1
ATOM 493 C CA . LEU A 1 62 ? 6.199 31.672 23.141 1 88 62 LEU A CA 1
ATOM 494 C C . LEU A 1 62 ? 5.617 31.625 21.719 1 88 62 LEU A C 1
ATOM 496 O O . LEU A 1 62 ? 4.43 31.891 21.531 1 88 62 LEU A O 1
ATOM 500 N N . THR A 1 63 ? 6.383 31.25 20.781 1 88.62 63 THR A N 1
ATOM 501 C CA . THR A 1 63 ? 5.91 31.156 19.406 1 88.62 63 THR A CA 1
ATOM 502 C C . THR A 1 63 ? 4.914 30.016 19.266 1 88.62 63 THR A C 1
ATOM 504 O O . THR A 1 63 ? 3.924 30.141 18.531 1 88.62 63 THR A O 1
ATOM 507 N N . ILE A 1 64 ? 5.125 28.938 19.953 1 90.5 64 ILE A N 1
ATOM 508 C CA . ILE A 1 64 ? 4.23 27.797 19.906 1 90.5 64 ILE A CA 1
ATOM 509 C C . ILE A 1 64 ? 2.867 28.172 20.484 1 90.5 64 ILE A C 1
ATOM 511 O O . ILE A 1 64 ? 1.832 27.875 19.875 1 90.5 64 ILE A O 1
ATOM 515 N N . PHE A 1 65 ? 2.883 28.891 21.547 1 92.38 65 PHE A N 1
ATOM 516 C CA . PHE A 1 65 ? 1.633 29.266 22.188 1 92.38 65 PHE A CA 1
ATOM 517 C C . PHE A 1 65 ? 0.893 30.312 21.359 1 92.38 65 PHE A C 1
ATOM 519 O O . PHE A 1 65 ? -0.34 30.328 21.328 1 92.38 65 PHE A O 1
ATOM 526 N N . ALA A 1 66 ? 1.652 31.125 20.703 1 91.38 66 ALA A N 1
ATOM 527 C CA . ALA A 1 66 ? 1.017 32.125 19.828 1 91.38 66 ALA A CA 1
ATOM 528 C C . ALA A 1 66 ? 0.293 31.453 18.672 1 91.38 66 ALA A C 1
ATOM 530 O O . ALA A 1 66 ? -0.818 31.844 18.312 1 91.38 66 ALA A O 1
ATOM 531 N N . PHE A 1 67 ? 0.827 30.453 18.156 1 90.44 67 PHE A N 1
ATOM 532 C CA . PHE A 1 67 ? 0.161 29.719 17.094 1 90.44 67 PHE A CA 1
ATOM 533 C C . PHE A 1 67 ? -1.058 28.969 17.625 1 90.44 67 PHE A C 1
ATOM 535 O O . PHE A 1 67 ? -2.049 28.812 16.906 1 90.44 67 PHE A O 1
ATOM 542 N N . GLY A 1 68 ? -0.921 28.516 18.812 1 89.62 68 GLY A N 1
ATOM 543 C CA . GLY A 1 68 ? -2.045 27.828 19.438 1 89.62 68 GLY A CA 1
ATOM 544 C C . GLY A 1 68 ? -3.275 28.703 19.562 1 89.62 68 GLY A C 1
ATOM 545 O O . GLY A 1 68 ? -4.406 28.219 19.453 1 89.62 68 GLY A O 1
ATOM 546 N N . THR A 1 69 ? -3.133 29.984 19.688 1 89.62 69 THR A N 1
ATOM 547 C CA . THR A 1 69 ? -4.262 30.891 19.797 1 89.62 69 THR A CA 1
ATOM 548 C C . THR A 1 69 ? -4.945 31.094 18.453 1 89.62 69 THR A C 1
ATOM 550 O O . THR A 1 69 ? -6.141 31.391 18.391 1 89.62 69 THR A O 1
ATOM 553 N N . MET A 1 70 ? -4.219 30.875 17.391 1 88.06 70 MET A N 1
ATOM 554 C CA . MET A 1 70 ? -4.754 31.062 16.047 1 88.06 70 MET A CA 1
ATOM 555 C C . MET A 1 70 ? -5.484 29.812 15.578 1 88.06 70 MET A C 1
ATOM 557 O O . MET A 1 70 ? -6.371 29.891 14.727 1 88.06 70 MET A O 1
ATOM 561 N N . ALA A 1 71 ? -5.16 28.703 16.125 1 84.62 71 ALA A N 1
ATOM 562 C CA . ALA A 1 71 ? -5.633 27.422 15.617 1 84.62 71 ALA A CA 1
ATOM 563 C C . ALA A 1 71 ? -7.152 27.312 15.727 1 84.62 71 ALA A C 1
ATOM 565 O O . ALA A 1 71 ? -7.82 26.859 14.797 1 84.62 71 ALA A O 1
ATOM 566 N N . ASN A 1 72 ? -7.719 27.781 16.719 1 76.56 72 ASN A N 1
ATOM 567 C CA . ASN A 1 72 ? -9.156 27.625 16.906 1 76.56 72 ASN A CA 1
ATOM 568 C C . ASN A 1 72 ? -9.945 28.547 15.984 1 76.56 72 ASN A C 1
ATOM 570 O O . ASN A 1 72 ? -11.047 28.188 15.547 1 76.56 72 ASN A O 1
ATOM 574 N N . SER A 1 73 ? -9.328 29.703 15.75 1 77.94 73 SER A N 1
ATOM 575 C CA . SER A 1 73 ? -10.016 30.594 14.812 1 77.94 73 SER A CA 1
ATOM 576 C C . SER A 1 73 ? -10.094 29.969 13.422 1 77.94 73 SER A C 1
ATOM 578 O O . SER A 1 73 ? -11.109 30.109 12.727 1 77.94 73 SER A O 1
ATOM 580 N N . ILE A 1 74 ? -9.164 29.188 13.164 1 79.5 74 ILE A N 1
ATOM 581 C CA . ILE A 1 74 ? -9.125 28.562 11.844 1 79.5 74 ILE A CA 1
ATOM 582 C C . ILE A 1 74 ? -10.086 27.375 11.812 1 79.5 74 ILE A C 1
ATOM 584 O O . ILE A 1 74 ? -10.812 27.188 10.836 1 79.5 74 ILE A O 1
ATOM 588 N N . ILE A 1 75 ? -10.125 26.688 12.891 1 75.5 75 ILE A N 1
ATOM 589 C CA . ILE A 1 75 ? -11.023 25.531 12.945 1 75.5 75 ILE A CA 1
ATOM 590 C C . ILE A 1 75 ? -12.477 26.016 12.914 1 75.5 75 ILE A C 1
ATOM 592 O O . ILE A 1 75 ? -13.312 25.422 12.227 1 75.5 75 ILE A O 1
ATOM 596 N N . ARG A 1 76 ? -12.719 27.094 13.539 1 73.31 76 ARG A N 1
ATOM 597 C CA . ARG A 1 76 ? -14.062 27.672 13.547 1 73.31 76 ARG A CA 1
ATOM 598 C C . ARG A 1 76 ? -14.461 28.156 12.156 1 73.31 76 ARG A C 1
ATOM 600 O O . ARG A 1 76 ? -15.617 28 11.742 1 73.31 76 ARG A O 1
ATOM 607 N N . LEU A 1 77 ? -13.484 28.703 11.523 1 76.25 77 LEU A N 1
ATOM 608 C CA . LEU A 1 77 ? -13.742 29.172 10.164 1 76.25 77 LEU A CA 1
ATOM 609 C C . LEU A 1 77 ? -14.062 28 9.234 1 76.25 77 LEU A C 1
ATOM 611 O O . LEU A 1 77 ? -14.93 28.109 8.367 1 76.25 77 LEU A O 1
ATOM 615 N N . ILE A 1 78 ? -13.453 26.938 9.453 1 73.5 78 ILE A N 1
ATOM 616 C CA . ILE A 1 78 ? -13.672 25.766 8.609 1 73.5 78 ILE A CA 1
ATOM 617 C C . ILE A 1 78 ? -15.055 25.172 8.891 1 73.5 78 ILE A C 1
ATOM 619 O O . ILE A 1 78 ? -15.758 24.766 7.973 1 73.5 78 ILE A O 1
ATOM 623 N N . VAL A 1 79 ? -15.484 25.234 10.078 1 67.56 79 VAL A N 1
ATOM 624 C CA . VAL A 1 79 ? -16.797 24.703 10.453 1 67.56 79 VAL A CA 1
ATOM 625 C C . VAL A 1 79 ? -17.891 25.609 9.898 1 67.56 79 VAL A C 1
ATOM 627 O O . VAL A 1 79 ? -18.891 25.109 9.375 1 67.56 79 VAL A O 1
ATOM 630 N N . ILE A 1 80 ? -17.688 26.922 9.898 1 67.5 80 ILE A N 1
ATOM 631 C CA . ILE A 1 80 ? -18.656 27.875 9.383 1 67.5 80 ILE A CA 1
ATOM 632 C C . ILE A 1 80 ? -18.766 27.734 7.863 1 67.5 80 ILE A C 1
ATOM 634 O O . ILE A 1 80 ? -19.859 27.766 7.309 1 67.5 80 ILE A O 1
ATOM 638 N N . ALA A 1 81 ? -17.625 27.531 7.277 1 69.56 81 ALA A N 1
ATOM 639 C CA . ALA A 1 81 ? -17.594 27.375 5.824 1 69.56 81 ALA A CA 1
ATOM 640 C C . ALA A 1 81 ? -18.312 26.094 5.398 1 69.56 81 ALA A C 1
ATOM 642 O O . ALA A 1 81 ? -19 26.062 4.379 1 69.56 81 ALA A O 1
ATOM 643 N N . SER A 1 82 ? -18.281 25.094 6.227 1 68 82 SER A N 1
ATOM 644 C CA . SER A 1 82 ? -18.922 23.828 5.895 1 68 82 SER A CA 1
ATOM 645 C C . SER A 1 82 ? -20.438 23.922 6.023 1 68 82 SER A C 1
ATOM 647 O O . SER A 1 82 ? -21.172 23.312 5.246 1 68 82 SER A O 1
ATOM 649 N N . GLN A 1 83 ? -20.938 24.719 6.891 1 66.75 83 GLN A N 1
ATOM 650 C CA . GLN A 1 83 ? -22.375 24.891 7.094 1 66.75 83 GLN A CA 1
ATOM 651 C C . GLN A 1 83 ? -22.984 25.75 5.996 1 66.75 83 GLN A C 1
ATOM 653 O O . GLN A 1 83 ? -24.141 25.562 5.613 1 66.75 83 GLN A O 1
ATOM 658 N N . SER A 1 84 ? -22.156 26.641 5.48 1 68.94 84 SER A N 1
ATOM 659 C CA . SER A 1 84 ? -22.656 27.531 4.434 1 68.94 84 SER A CA 1
ATOM 660 C C . SER A 1 84 ? -22.828 26.781 3.117 1 68.94 84 SER A C 1
ATOM 662 O O . SER A 1 84 ? -23.703 27.125 2.311 1 68.94 84 SER A O 1
ATOM 664 N N . ILE A 1 85 ? -22.125 25.766 2.857 1 67.81 85 ILE A N 1
ATOM 665 C CA . ILE A 1 85 ? -22.203 24.984 1.633 1 67.81 85 ILE A CA 1
ATOM 666 C C . ILE A 1 85 ? -23.5 24.188 1.617 1 67.81 85 ILE A C 1
ATOM 668 O O . ILE A 1 85 ? -24.109 24 0.562 1 67.81 85 ILE A O 1
ATOM 672 N N . GLN A 1 86 ? -24.062 23.828 2.723 1 64.12 86 GLN A N 1
ATOM 673 C CA . GLN A 1 86 ? -25.25 22.969 2.809 1 64.12 86 GLN A CA 1
ATOM 674 C C . GLN A 1 86 ? -26.516 23.766 2.518 1 64.12 86 GLN A C 1
ATOM 676 O O . GLN A 1 86 ? -27.453 23.25 1.895 1 64.12 86 GLN A O 1
ATOM 681 N N . ASN A 1 87 ? -26.578 25.078 2.863 1 62.62 87 ASN A N 1
ATOM 682 C CA . ASN A 1 87 ? -27.875 25.75 2.848 1 62.62 87 ASN A CA 1
ATOM 683 C C . ASN A 1 87 ? -27.922 26.844 1.782 1 62.62 87 ASN A C 1
ATOM 685 O O . ASN A 1 87 ? -28.969 27.453 1.549 1 62.62 87 ASN A O 1
ATOM 689 N N . GLY A 1 88 ? -26.812 27.109 1.129 1 65.5 88 GLY A N 1
ATOM 690 C CA . GLY A 1 88 ? -26.859 28.328 0.344 1 65.5 88 GLY A CA 1
ATOM 691 C C . GLY A 1 88 ? -26.969 28.078 -1.147 1 65.5 88 GLY A C 1
ATOM 692 O O . GLY A 1 88 ? -26.75 26.953 -1.608 1 65.5 88 GLY A O 1
ATOM 693 N N . THR A 1 89 ? -27.531 29.094 -1.778 1 72.12 89 THR A N 1
ATOM 694 C CA . THR A 1 89 ? -27.547 29.141 -3.236 1 72.12 89 THR A CA 1
ATOM 695 C C . THR A 1 89 ? -26.109 29.203 -3.785 1 72.12 89 THR A C 1
ATOM 697 O O . THR A 1 89 ? -25.172 29.438 -3.037 1 72.12 89 THR A O 1
ATOM 700 N N . TRP A 1 90 ? -25.984 28.891 -5.016 1 72.75 90 TRP A N 1
ATOM 701 C CA . TRP A 1 90 ? -24.672 28.844 -5.656 1 72.75 90 TRP A CA 1
ATOM 702 C C . TRP A 1 90 ? -23.938 30.172 -5.496 1 72.75 90 TRP A C 1
ATOM 704 O O . TRP A 1 90 ? -22.734 30.203 -5.215 1 72.75 90 TRP A O 1
ATOM 714 N N . LEU A 1 91 ? -24.578 31.234 -5.668 1 73.62 91 LEU A N 1
ATOM 715 C CA . LEU A 1 91 ? -23.969 32.562 -5.555 1 73.62 91 LEU A CA 1
ATOM 716 C C . LEU A 1 91 ? -23.562 32.844 -4.109 1 73.62 91 LEU A C 1
ATOM 718 O O . LEU A 1 91 ? -22.484 33.406 -3.861 1 73.62 91 LEU A O 1
ATOM 722 N N . GLU A 1 92 ? -24.391 32.344 -3.242 1 77.25 92 GLU A N 1
ATOM 723 C CA . GLU A 1 92 ? -24.094 32.562 -1.83 1 77.25 92 GLU A CA 1
ATOM 724 C C . GLU A 1 92 ? -22.906 31.719 -1.381 1 77.25 92 GLU A C 1
ATOM 726 O O . GLU A 1 92 ? -22.078 32.188 -0.6 1 77.25 92 GLU A O 1
ATOM 731 N N . VAL A 1 93 ? -22.859 30.641 -1.98 1 76.19 93 VAL A N 1
ATOM 732 C CA . VAL A 1 93 ? -21.766 29.75 -1.608 1 76.19 93 VAL A CA 1
ATOM 733 C C . VAL A 1 93 ? -20.453 30.281 -2.16 1 76.19 93 VAL A C 1
ATOM 735 O O . VAL A 1 93 ? -19.422 30.219 -1.483 1 76.19 93 VAL A O 1
ATOM 738 N N . THR A 1 94 ? -20.469 30.812 -3.338 1 75.5 94 THR A N 1
ATOM 739 C CA . THR A 1 94 ? -19.266 31.375 -3.928 1 75.5 94 THR A CA 1
ATOM 740 C C . THR A 1 94 ? -18.812 32.625 -3.148 1 75.5 94 THR A C 1
ATOM 742 O O . THR A 1 94 ? -17.609 32.812 -2.926 1 75.5 94 THR A O 1
ATOM 745 N N . GLU A 1 95 ? -19.703 33.344 -2.75 1 77.31 95 GLU A N 1
ATOM 746 C CA . GLU A 1 95 ? -19.375 34.531 -1.949 1 77.31 95 GLU A CA 1
ATOM 747 C C . GLU A 1 95 ? -18.844 34.125 -0.579 1 77.31 95 GLU A C 1
ATOM 749 O O . GLU A 1 95 ? -17.875 34.719 -0.087 1 77.31 95 GLU A O 1
ATOM 754 N N . ASN A 1 96 ? -19.438 33.125 -0.092 1 76.75 96 ASN A N 1
ATOM 755 C CA . ASN A 1 96 ? -19 32.688 1.226 1 76.75 96 ASN A CA 1
ATOM 756 C C . ASN A 1 96 ? -17.625 32.031 1.163 1 76.75 96 ASN A C 1
ATOM 758 O O . ASN A 1 96 ? -16.812 32.188 2.086 1 76.75 96 ASN A O 1
ATOM 762 N N . LEU A 1 97 ? -17.406 31.406 0.096 1 75.88 97 LEU A N 1
ATOM 763 C CA . LEU A 1 97 ? -16.078 30.797 -0.056 1 75.88 97 LEU A CA 1
ATOM 764 C C . LEU A 1 97 ? -15.016 31.859 -0.293 1 75.88 97 LEU A C 1
ATOM 766 O O . LEU A 1 97 ? -13.891 31.734 0.198 1 75.88 97 LEU A O 1
ATOM 770 N N . GLY A 1 98 ? -15.367 32.812 -1.049 1 75.25 98 GLY A N 1
ATOM 771 C CA . GLY A 1 98 ? -14.477 33.938 -1.199 1 75.25 98 GLY A CA 1
ATOM 772 C C . GLY A 1 98 ? -14.203 34.656 0.107 1 75.25 98 GLY A C 1
ATOM 773 O O . GLY A 1 98 ? -13.055 35 0.402 1 75.25 98 GLY A O 1
ATOM 774 N N . LEU A 1 99 ? -15.242 34.75 0.893 1 76.56 99 LEU A N 1
ATOM 775 C CA . LEU A 1 99 ? -15.086 35.375 2.203 1 76.56 99 LEU A CA 1
ATOM 776 C C . LEU A 1 99 ? -14.281 34.469 3.141 1 76.56 99 LEU A C 1
ATOM 778 O O . LEU A 1 99 ? -13.531 34.969 3.986 1 76.56 99 LEU A O 1
ATOM 782 N N . PHE A 1 100 ? -14.438 33.219 2.869 1 78.44 100 PHE A N 1
ATOM 783 C CA . PHE A 1 100 ? -13.672 32.281 3.652 1 78.44 100 PHE A CA 1
ATOM 784 C C . PHE A 1 100 ? -12.18 32.438 3.404 1 78.44 100 PHE A C 1
ATOM 786 O O . PHE A 1 100 ? -11.391 32.438 4.348 1 78.44 100 PHE A O 1
ATOM 793 N N . LEU A 1 101 ? -11.758 32.656 2.236 1 77.06 101 LEU A N 1
ATOM 794 C CA . LEU A 1 101 ? -10.352 32.844 1.898 1 77.06 101 LEU A CA 1
ATOM 795 C C . LEU A 1 101 ? -9.844 34.188 2.393 1 77.06 101 LEU A C 1
ATOM 797 O O . LEU A 1 101 ? -8.703 34.312 2.863 1 77.06 101 LEU A O 1
ATOM 801 N N . LEU A 1 102 ? -10.68 35.125 2.379 1 80 102 LEU A N 1
ATOM 802 C CA . LEU A 1 102 ? -10.297 36.438 2.857 1 80 102 LEU A CA 1
ATOM 803 C C . LEU A 1 102 ? -10.18 36.438 4.379 1 80 102 LEU A C 1
ATOM 805 O O . LEU A 1 102 ? -9.336 37.156 4.934 1 80 102 LEU A O 1
ATOM 809 N N . ASN A 1 103 ? -10.961 35.625 4.941 1 82.5 103 ASN A N 1
ATOM 810 C CA . ASN A 1 103 ? -10.914 35.594 6.398 1 82.5 103 ASN A CA 1
ATOM 811 C C . ASN A 1 103 ? -9.625 34.938 6.895 1 82.5 103 ASN A C 1
ATOM 813 O O . ASN A 1 103 ? -9.133 35.281 7.977 1 82.5 103 ASN A O 1
ATOM 817 N N . PHE A 1 104 ? -9.023 34.125 6.094 1 83.12 104 PHE A N 1
ATOM 818 C CA . PHE A 1 104 ? -7.723 33.594 6.473 1 83.12 104 PHE A CA 1
ATOM 819 C C . PHE A 1 104 ? -6.672 34.688 6.527 1 83.12 104 PHE A C 1
ATOM 821 O O . PHE A 1 104 ? -5.84 34.719 7.441 1 83.12 104 PHE A O 1
ATOM 828 N N . LEU A 1 105 ? -6.785 35.5 5.602 1 84.38 105 LEU A N 1
ATOM 829 C CA . LEU A 1 105 ? -5.84 36.594 5.566 1 84.38 105 LEU A CA 1
ATOM 830 C C . LEU A 1 105 ? -6.094 37.562 6.715 1 84.38 105 LEU A C 1
ATOM 832 O O . LEU A 1 105 ? -5.152 38.125 7.293 1 84.38 105 LEU A O 1
ATOM 836 N N . ILE A 1 106 ? -7.344 37.719 7.062 1 88 106 ILE A N 1
ATOM 837 C CA . ILE A 1 106 ? -7.699 38.625 8.148 1 88 106 ILE A CA 1
ATOM 838 C C . ILE A 1 106 ? -7.227 38.031 9.484 1 88 106 ILE A C 1
ATOM 840 O O . ILE A 1 106 ? -6.656 38.75 10.312 1 88 106 ILE A O 1
ATOM 844 N N . ILE A 1 107 ? -7.375 36.781 9.625 1 87.75 107 ILE A N 1
ATOM 845 C CA . ILE A 1 107 ? -6.945 36.156 10.867 1 87.75 107 ILE A CA 1
ATOM 846 C C . ILE A 1 107 ? -5.426 36.219 10.977 1 87.75 107 ILE A C 1
ATOM 848 O O . ILE A 1 107 ? -4.887 36.438 12.062 1 87.75 107 ILE A O 1
ATOM 852 N N . ALA A 1 108 ? -4.789 36 9.859 1 88.06 108 ALA A N 1
ATOM 853 C CA . ALA A 1 108 ? -3.33 36.094 9.867 1 88.06 108 ALA A CA 1
ATOM 854 C C . ALA A 1 108 ? -2.867 37.5 10.219 1 88.06 108 ALA A C 1
ATOM 856 O O . ALA A 1 108 ? -1.897 37.688 10.953 1 88.06 108 ALA A O 1
ATOM 857 N N . THR A 1 109 ? -3.594 38.469 9.758 1 89.62 109 THR A N 1
ATOM 858 C CA . THR A 1 109 ? -3.221 39.844 10.008 1 89.62 109 THR A CA 1
ATOM 859 C C . THR A 1 109 ? -3.525 40.25 11.453 1 89.62 109 THR A C 1
ATOM 861 O O . THR A 1 109 ? -2.771 41 12.07 1 89.62 109 THR A O 1
ATOM 864 N N . ILE A 1 110 ? -4.551 39.688 11.992 1 90.69 110 ILE A N 1
ATOM 865 C CA . ILE A 1 110 ? -4.941 40 13.367 1 90.69 110 ILE A CA 1
ATOM 866 C C . ILE A 1 110 ? -3.906 39.438 14.336 1 90.69 110 ILE A C 1
ATOM 868 O O . ILE A 1 110 ? -3.629 40.062 15.375 1 90.69 110 ILE A O 1
ATOM 872 N N . ASN A 1 111 ? -3.297 38.344 13.984 1 91 111 ASN A N 1
ATOM 873 C CA . ASN A 1 111 ? -2.35 37.719 14.898 1 91 111 ASN A CA 1
ATOM 874 C C . ASN A 1 111 ? -0.914 38.125 14.586 1 91 111 ASN A C 1
ATOM 876 O O . ASN A 1 111 ? 0.004 37.812 15.352 1 91 111 ASN A O 1
ATOM 880 N N . TYR A 1 112 ? -0.74 38.938 13.602 1 91.44 112 TYR A N 1
ATOM 881 C CA . TYR A 1 112 ? 0.59 39.312 13.164 1 91.44 112 TYR A CA 1
ATOM 882 C C . TYR A 1 112 ? 1.294 40.156 14.227 1 91.44 112 TYR A C 1
ATOM 884 O O . TYR A 1 112 ? 2.482 39.969 14.492 1 91.44 112 TYR A O 1
ATOM 892 N N . PRO A 1 113 ? 0.62 40.969 14.914 1 92.69 113 PRO A N 1
ATOM 893 C CA . PRO A 1 113 ? 1.303 41.781 15.922 1 92.69 113 PRO A CA 1
ATOM 894 C C . PRO A 1 113 ? 1.865 40.969 17.078 1 92.69 113 PRO A C 1
ATOM 896 O O . PRO A 1 113 ? 2.902 41.312 17.641 1 92.69 113 PRO A O 1
ATOM 899 N N . THR A 1 114 ? 1.212 39.938 17.422 1 92.06 114 THR A N 1
ATOM 900 C CA . THR A 1 114 ? 1.728 39.094 18.5 1 92.06 114 THR A CA 1
ATOM 901 C C . THR A 1 114 ? 3.086 38.5 18.125 1 92.06 114 THR A C 1
ATOM 903 O O . THR A 1 114 ? 4.012 38.5 18.938 1 92.06 114 THR A O 1
ATOM 906 N N . PHE A 1 115 ? 3.223 38.125 16.938 1 91.06 115 PHE A N 1
ATOM 907 C CA . PHE A 1 115 ? 4.477 37.562 16.469 1 91.06 115 PHE A CA 1
ATOM 908 C C . PHE A 1 115 ? 5.547 38.625 16.328 1 91.06 115 PHE A C 1
ATOM 910 O O . PHE A 1 115 ? 6.727 38.375 16.594 1 91.06 115 PHE A O 1
ATOM 917 N N . LEU A 1 116 ? 5.137 39.781 15.938 1 90 116 LEU A N 1
ATOM 918 C CA . LEU A 1 116 ? 6.078 40.875 15.82 1 90 116 LEU A CA 1
ATOM 919 C C . LEU A 1 116 ? 6.625 41.281 17.188 1 90 116 LEU A C 1
ATOM 921 O O . LEU A 1 116 ? 7.809 41.594 17.312 1 90 116 LEU A O 1
ATOM 925 N N . CYS A 1 117 ? 5.77 41.156 18.141 1 91.12 117 CYS A N 1
ATOM 926 C CA . CYS A 1 117 ? 6.207 41.5 19.484 1 91.12 117 CYS A CA 1
ATOM 927 C C . CYS A 1 117 ? 7.188 40.469 20.016 1 91.12 117 CYS A C 1
ATOM 929 O O . CYS A 1 117 ? 8.078 40.812 20.797 1 91.12 117 CYS A O 1
ATOM 931 N N . ILE A 1 118 ? 7.074 39.281 19.578 1 88.81 118 ILE A N 1
ATOM 932 C CA . ILE A 1 118 ? 7.969 38.219 20.016 1 88.81 118 ILE A CA 1
ATOM 933 C C . ILE A 1 118 ? 9.336 38.375 19.359 1 88.81 118 ILE A C 1
ATOM 935 O O . ILE A 1 118 ? 10.367 38.188 20 1 88.81 118 ILE A O 1
ATOM 939 N N . CYS A 1 119 ? 9.391 38.812 18.078 1 84.56 119 CYS A N 1
ATOM 940 C CA . CYS A 1 119 ? 10.633 38.844 17.328 1 84.56 119 CYS A CA 1
ATOM 941 C C . CYS A 1 119 ? 11.273 40.219 17.375 1 84.56 119 CYS A C 1
ATOM 943 O O . CYS A 1 119 ? 12.422 40.406 16.938 1 84.56 119 CYS A O 1
ATOM 945 N N . SER A 1 120 ? 10.703 41.188 17.953 1 84.56 120 SER A N 1
ATOM 946 C CA . SER A 1 120 ? 11.25 42.562 18 1 84.56 120 SER A CA 1
ATOM 947 C C . SER A 1 120 ? 12.492 42.625 18.891 1 84.56 120 SER A C 1
ATOM 949 O O . SER A 1 120 ? 12.531 42 19.938 1 84.56 120 SER A O 1
ATOM 951 N N . PRO A 1 121 ? 13.445 43.312 18.391 1 82.75 121 PRO A N 1
ATOM 952 C CA . PRO A 1 121 ? 14.648 43.5 19.203 1 82.75 121 PRO A CA 1
ATOM 953 C C . PRO A 1 121 ? 14.414 44.375 20.438 1 82.75 121 PRO A C 1
ATOM 955 O O . PRO A 1 121 ? 15.188 44.312 21.391 1 82.75 121 PRO A O 1
ATOM 958 N N . TYR A 1 122 ? 13.391 45.25 20.438 1 86.25 122 TYR A N 1
ATOM 959 C CA . TYR A 1 122 ? 13.031 46.062 21.578 1 86.25 122 TYR A CA 1
ATOM 960 C C . TYR A 1 122 ? 12.062 45.344 22.5 1 86.25 122 TYR A C 1
ATOM 962 O O . TYR A 1 122 ? 10.844 45.531 22.422 1 86.25 122 TYR A O 1
ATOM 970 N N . LYS A 1 123 ? 12.578 44.625 23.422 1 87.06 123 LYS A N 1
ATOM 971 C CA . LYS A 1 123 ? 11.82 43.656 24.188 1 87.06 123 LYS A CA 1
ATOM 972 C C . LYS A 1 123 ? 10.906 44.312 25.219 1 87.06 123 LYS A C 1
ATOM 974 O O . LYS A 1 123 ? 9.812 43.812 25.5 1 87.06 123 LYS A O 1
ATOM 979 N N . PHE A 1 124 ? 11.375 45.438 25.672 1 89.56 124 PHE A N 1
ATOM 980 C CA . PHE A 1 124 ? 10.57 46.094 26.688 1 89.56 124 PHE A CA 1
ATOM 981 C C . PHE A 1 124 ? 9.297 46.688 26.078 1 89.56 124 PHE A C 1
ATOM 983 O O . PHE A 1 124 ? 8.195 46.406 26.578 1 89.56 124 PHE A O 1
ATOM 990 N N . VAL A 1 125 ? 9.43 47.438 25.031 1 89.44 125 VAL A N 1
ATOM 991 C CA . VAL A 1 125 ? 8.266 48.031 24.375 1 89.44 125 VAL A CA 1
ATOM 992 C C . VAL A 1 125 ? 7.406 46.906 23.766 1 89.44 125 VAL A C 1
ATOM 994 O O . VAL A 1 125 ? 6.176 47 23.781 1 89.44 125 VAL A O 1
ATOM 997 N N . ALA A 1 126 ? 8.047 45.938 23.328 1 91.19 126 ALA A N 1
ATOM 998 C CA . ALA A 1 126 ? 7.332 44.812 22.734 1 91.19 126 ALA A CA 1
ATOM 999 C C . ALA A 1 126 ? 6.52 44.094 23.781 1 91.19 126 ALA A C 1
ATOM 1001 O O . ALA A 1 126 ? 5.422 43.594 23.5 1 91.19 126 ALA A O 1
ATOM 1002 N N . ALA A 1 127 ? 6.992 43.969 24.953 1 93.69 127 ALA A N 1
ATOM 1003 C CA . ALA A 1 127 ? 6.266 43.281 26.016 1 93.69 127 ALA A CA 1
ATOM 1004 C C . ALA A 1 127 ? 5.008 44.031 26.406 1 93.69 127 ALA A C 1
ATOM 1006 O O . ALA A 1 127 ? 3.949 43.469 26.625 1 93.69 127 ALA A O 1
ATOM 1007 N N . ILE A 1 128 ? 5.121 45.344 26.438 1 93.56 128 ILE A N 1
ATOM 1008 C CA . ILE A 1 128 ? 3.971 46.156 26.781 1 93.56 128 ILE A CA 1
ATOM 1009 C C . ILE A 1 128 ? 2.912 46.062 25.688 1 93.56 128 ILE A C 1
ATOM 1011 O O . ILE A 1 128 ? 1.733 45.844 25.984 1 93.56 128 ILE A O 1
ATOM 1015 N N . LEU A 1 129 ? 3.381 46.219 24.547 1 94.19 129 LEU A N 1
ATOM 1016 C CA . LEU A 1 129 ? 2.451 46.125 23.422 1 94.19 129 LEU A CA 1
ATOM 1017 C C . LEU A 1 129 ? 1.866 44.719 23.312 1 94.19 129 LEU A C 1
ATOM 1019 O O . LEU A 1 129 ? 0.687 44.562 23 1 94.19 129 LEU A O 1
ATOM 1023 N N . GLY A 1 130 ? 2.682 43.781 23.578 1 94.38 130 GLY A N 1
ATOM 1024 C CA . GLY A 1 130 ? 2.209 42.406 23.562 1 94.38 130 GLY A CA 1
ATOM 1025 C C . GLY A 1 130 ? 1.118 42.125 24.578 1 94.38 130 GLY A C 1
ATOM 1026 O O . GLY A 1 130 ? 0.132 41.438 24.266 1 94.38 130 GLY A O 1
ATOM 1027 N N . ILE A 1 131 ? 1.246 42.656 25.703 1 96.12 131 ILE A N 1
ATOM 1028 C CA . ILE A 1 131 ? 0.24 42.469 26.75 1 96.12 131 ILE A CA 1
ATOM 1029 C C . ILE A 1 131 ? -1.07 43.125 26.312 1 96.12 131 ILE A C 1
ATOM 1031 O O . ILE A 1 131 ? -2.143 42.531 26.453 1 96.12 131 ILE A O 1
ATOM 1035 N N . VAL A 1 132 ? -0.983 44.25 25.688 1 94.56 132 VAL A N 1
ATOM 1036 C CA . VAL A 1 132 ? -2.178 44.969 25.266 1 94.56 132 VAL A CA 1
ATOM 1037 C C . VAL A 1 132 ? -2.875 44.188 24.141 1 94.56 132 VAL A C 1
ATOM 1039 O O . VAL A 1 132 ? -4.094 44.031 24.172 1 94.56 132 VAL A O 1
ATOM 1042 N N . VAL A 1 133 ? -2.129 43.781 23.25 1 93.62 133 VAL A N 1
ATOM 1043 C CA . VAL A 1 133 ? -2.693 43.094 22.094 1 93.62 133 VAL A CA 1
ATOM 1044 C C . VAL A 1 133 ? -3.346 41.781 22.531 1 93.62 133 VAL A C 1
ATOM 1046 O O . VAL A 1 133 ? -4.461 41.469 22.109 1 93.62 133 VAL A O 1
ATOM 1049 N N . ILE A 1 134 ? -2.748 41 23.406 1 93.88 134 ILE A N 1
ATOM 1050 C CA . ILE A 1 134 ? -3.275 39.719 23.844 1 93.88 134 ILE A CA 1
ATOM 1051 C C . ILE A 1 134 ? -4.508 39.938 24.719 1 93.88 134 ILE A C 1
ATOM 1053 O O . ILE A 1 134 ? -5.469 39.156 24.641 1 93.88 134 ILE A O 1
ATOM 1057 N N . LEU A 1 135 ? -4.484 40.969 25.5 1 94.69 135 LEU A N 1
ATOM 1058 C CA . LEU A 1 135 ? -5.652 41.281 26.328 1 94.69 135 LEU A CA 1
ATOM 1059 C C . LEU A 1 135 ? -6.844 41.688 25.469 1 94.69 135 LEU A C 1
ATOM 1061 O O . LEU A 1 135 ? -7.98 41.312 25.75 1 94.69 135 LEU A O 1
ATOM 1065 N N . GLN A 1 136 ? -6.578 42.375 24.453 1 91.44 136 GLN A N 1
ATOM 1066 C CA . GLN A 1 136 ? -7.641 42.719 23.531 1 91.44 136 GLN A CA 1
ATOM 1067 C C . GLN A 1 136 ? -8.188 41.5 22.812 1 91.44 136 GLN A C 1
ATOM 1069 O O . GLN A 1 136 ? -9.406 41.344 22.672 1 91.44 136 GLN A O 1
ATOM 1074 N N . LYS A 1 137 ? -7.359 40.688 22.375 1 90.06 137 LYS A N 1
ATOM 1075 C CA . LYS A 1 137 ? -7.785 39.469 21.688 1 90.06 137 LYS A CA 1
ATOM 1076 C C . LYS A 1 137 ? -8.562 38.562 22.609 1 90.06 137 LYS A C 1
ATOM 1078 O O . LYS A 1 137 ? -9.555 37.938 22.219 1 90.06 137 LYS A O 1
ATOM 1083 N N . MET A 1 138 ? -8.109 38.469 23.828 1 90.19 138 MET A N 1
ATOM 1084 C CA . MET A 1 138 ? -8.789 37.625 24.828 1 90.19 138 MET A CA 1
ATOM 1085 C C . MET A 1 138 ? -10.18 38.188 25.125 1 90.19 138 MET A C 1
ATOM 1087 O O . MET A 1 138 ? -11.141 37.438 25.266 1 90.19 138 MET A O 1
ATOM 1091 N N . ALA A 1 139 ? -10.273 39.438 25.156 1 89.31 139 ALA A N 1
ATOM 1092 C CA . ALA A 1 139 ? -11.562 40.062 25.422 1 89.31 139 ALA A CA 1
ATOM 1093 C C . ALA A 1 139 ? -12.547 39.781 24.281 1 89.31 139 ALA A C 1
ATOM 1095 O O . ALA A 1 139 ? -13.695 39.406 24.531 1 89.31 139 ALA A O 1
ATOM 1096 N N . PHE A 1 140 ? -12.055 39.938 23.125 1 84.56 140 PHE A N 1
ATOM 1097 C CA . PHE A 1 140 ? -12.914 39.656 21.984 1 84.56 140 PHE A CA 1
ATOM 1098 C C . PHE A 1 140 ? -13.297 38.156 21.953 1 84.56 140 PHE A C 1
ATOM 1100 O O . PHE A 1 140 ? -14.43 37.812 21.609 1 84.56 140 PHE A O 1
ATOM 1107 N N . PHE A 1 141 ? -12.367 37.312 22.266 1 84.75 141 PHE A N 1
ATOM 1108 C CA . PHE A 1 141 ? -12.602 35.875 22.297 1 84.75 141 PHE A CA 1
ATOM 1109 C C . PHE A 1 141 ? -13.641 35.5 23.344 1 84.75 141 PHE A C 1
ATOM 1111 O O . PHE A 1 141 ? -14.578 34.75 23.062 1 84.75 141 PHE A O 1
ATOM 1118 N N . PHE A 1 142 ? -13.578 36.094 24.5 1 85.62 142 PHE A N 1
ATOM 1119 C CA . PHE A 1 142 ? -14.516 35.781 25.562 1 85.62 142 PHE A CA 1
ATOM 1120 C C . PHE A 1 142 ? -15.891 36.375 25.281 1 85.62 142 PHE A C 1
ATOM 1122 O O . PHE A 1 142 ? -16.922 35.812 25.641 1 85.62 142 PHE A O 1
ATOM 1129 N N . LEU A 1 143 ? -15.914 37.469 24.547 1 85 143 LEU A N 1
ATOM 1130 C CA . LEU A 1 143 ? -17.188 38.062 24.141 1 85 143 LEU A CA 1
ATOM 1131 C C . LEU A 1 143 ? -17.906 37.156 23.141 1 85 143 LEU A C 1
ATOM 1133 O O . LEU A 1 143 ? -19.125 37 23.188 1 85 143 LEU A O 1
ATOM 1137 N N . SER A 1 144 ? -17.125 36.5 22.359 1 80.62 144 SER A N 1
ATOM 1138 C CA . SER A 1 144 ? -17.719 35.625 21.344 1 80.62 144 SER A CA 1
ATOM 1139 C C . SER A 1 144 ? -18.234 34.344 21.984 1 80.62 144 SER A C 1
ATOM 1141 O O . SER A 1 144 ? -19.219 33.781 21.516 1 80.62 144 SER A O 1
ATOM 1143 N N . ILE A 1 145 ? -17.672 33.875 23.094 1 79.94 145 ILE A N 1
ATOM 1144 C CA . ILE A 1 145 ? -18.047 32.625 23.719 1 79.94 145 ILE A CA 1
ATOM 1145 C C . ILE A 1 145 ? -19.219 32.844 24.688 1 79.94 145 ILE A C 1
ATOM 1147 O O . ILE A 1 145 ? -20.047 31.953 24.875 1 79.94 145 ILE A O 1
ATOM 1151 N N . THR A 1 146 ? -19.375 34.094 25.203 1 82.5 146 THR A N 1
ATOM 1152 C CA . THR A 1 146 ? -20.375 34.312 26.234 1 82.5 146 THR A CA 1
ATOM 1153 C C . THR A 1 146 ? -21.672 34.844 25.625 1 82.5 146 THR A C 1
ATOM 1155 O O . THR A 1 146 ? -22.766 34.594 26.156 1 82.5 146 THR A O 1
ATOM 1158 N N . ASN A 1 147 ? -21.547 35.5 24.453 1 82 147 ASN A N 1
ATOM 1159 C CA . ASN A 1 147 ? -22.766 36.031 23.828 1 82 147 ASN A CA 1
ATOM 1160 C C . ASN A 1 147 ? -23.328 35.031 22.797 1 82 147 ASN A C 1
ATOM 1162 O O . ASN A 1 147 ? -23.109 35.188 21.594 1 82 147 ASN A O 1
ATOM 1166 N N . LEU A 1 148 ? -24.062 34.094 23.375 1 79.81 148 LEU A N 1
ATOM 1167 C CA . LEU A 1 148 ? -24.594 33.031 22.516 1 79.81 148 LEU A CA 1
ATOM 1168 C C . LEU A 1 148 ? -26.094 33.219 22.297 1 79.81 148 LEU A C 1
ATOM 1170 O O . LEU A 1 148 ? -26.797 33.719 23.172 1 79.81 148 LEU A O 1
ATOM 1174 N N . ASN A 1 149 ? -26.484 33.031 20.984 1 76.12 149 ASN A N 1
ATOM 1175 C CA . ASN A 1 149 ? -27.906 32.938 20.656 1 76.12 149 ASN A CA 1
ATOM 1176 C C . ASN A 1 149 ? -28.406 31.5 20.719 1 76.12 149 ASN A C 1
ATOM 1178 O O . ASN A 1 149 ? -28.062 30.688 19.859 1 76.12 149 ASN A O 1
ATOM 1182 N N . CYS A 1 150 ? -28.891 31.172 21.891 1 72.06 150 CYS A N 1
ATOM 1183 C CA . CYS A 1 150 ? -29.391 29.797 22.047 1 72.06 150 CYS A CA 1
ATOM 1184 C C . CYS A 1 150 ? -30.906 29.75 21.922 1 72.06 150 CYS A C 1
ATOM 1186 O O . CYS A 1 150 ? -31.578 30.766 22.047 1 72.06 150 CYS A O 1
ATOM 1188 N N . GLN A 1 151 ? -31.359 28.656 21.406 1 68.5 151 GLN A N 1
ATOM 1189 C CA . GLN A 1 151 ? -32.812 28.438 21.344 1 68.5 151 GLN A CA 1
ATOM 1190 C C . GLN A 1 151 ? -33.438 28.5 22.734 1 68.5 151 GLN A C 1
ATOM 1192 O O . GLN A 1 151 ? -32.75 28.281 23.734 1 68.5 151 GLN A O 1
ATOM 1197 N N . ALA A 1 152 ? -34.594 29.016 22.875 1 61.94 152 ALA A N 1
ATOM 1198 C CA . ALA A 1 152 ? -35.375 29.375 24.047 1 61.94 152 ALA A CA 1
ATOM 1199 C C . ALA A 1 152 ? -35.188 28.359 25.172 1 61.94 152 ALA A C 1
ATOM 1201 O O . ALA A 1 152 ? -35.156 28.719 26.344 1 61.94 152 ALA A O 1
ATOM 1202 N N . ASN A 1 153 ? -34.906 27.078 24.859 1 64.94 153 ASN A N 1
ATOM 1203 C CA . ASN A 1 153 ? -34.938 26.109 25.953 1 64.94 153 ASN A CA 1
ATOM 1204 C C . ASN A 1 153 ? -33.531 25.656 26.359 1 64.94 153 ASN A C 1
ATOM 1206 O O . ASN A 1 153 ? -33.375 24.672 27.078 1 64.94 153 ASN A O 1
ATOM 1210 N N . VAL A 1 154 ? -32.562 26.484 26 1 70.44 154 VAL A N 1
ATOM 1211 C CA . VAL A 1 154 ? -31.219 26 26.328 1 70.44 154 VAL A CA 1
ATOM 1212 C C . VAL A 1 154 ? -30.625 26.844 27.453 1 70.44 154 VAL A C 1
ATOM 1214 O O . VAL A 1 154 ? -30.781 28.078 27.453 1 70.44 154 VAL A O 1
ATOM 1217 N N . ASN A 1 155 ? -30.297 26.234 28.656 1 74.62 155 ASN A N 1
ATOM 1218 C CA . ASN A 1 155 ? -29.594 26.906 29.734 1 74.62 155 ASN A CA 1
ATOM 1219 C C . ASN A 1 155 ? -28.328 27.594 29.219 1 74.62 155 ASN A C 1
ATOM 1221 O O . ASN A 1 155 ? -27.438 26.938 28.688 1 74.62 155 ASN A O 1
ATOM 1225 N N . GLN A 1 156 ? -28.406 28.891 29.328 1 77.5 156 GLN A N 1
ATOM 1226 C CA . GLN A 1 156 ? -27.297 29.719 28.844 1 77.5 156 GLN A CA 1
ATOM 1227 C C . GLN A 1 156 ? -25.984 29.344 29.531 1 77.5 156 GLN A C 1
ATOM 1229 O O . GLN A 1 156 ? -24.938 29.344 28.891 1 77.5 156 GLN A O 1
ATOM 1234 N N . GLY A 1 157 ? -26.047 29.016 30.875 1 77.94 157 GLY A N 1
ATOM 1235 C CA . GLY A 1 157 ? -24.859 28.641 31.609 1 77.94 157 GLY A CA 1
ATOM 1236 C C . GLY A 1 157 ? -24.234 27.359 31.109 1 77.94 157 GLY A C 1
ATOM 1237 O O . GLY A 1 157 ? -23.016 27.266 30.984 1 77.94 157 GLY A O 1
ATOM 1238 N N . ALA A 1 158 ? -25.047 26.5 30.797 1 78.25 158 ALA A N 1
ATOM 1239 C CA . ALA A 1 158 ? -24.562 25.234 30.297 1 78.25 158 ALA A CA 1
ATOM 1240 C C . ALA A 1 158 ? -23.953 25.375 28.906 1 78.25 158 ALA A C 1
ATOM 1242 O O . ALA A 1 158 ? -22.953 24.734 28.578 1 78.25 158 ALA A O 1
ATOM 1243 N N . ALA A 1 159 ? -24.531 26.25 28.172 1 80.75 159 ALA A N 1
ATOM 1244 C CA . ALA A 1 159 ? -24.016 26.5 26.828 1 80.75 159 ALA A CA 1
ATOM 1245 C C . ALA A 1 159 ? -22.625 27.141 26.875 1 80.75 159 ALA A C 1
ATOM 1247 O O . ALA A 1 159 ? -21.75 26.766 26.109 1 80.75 159 ALA A O 1
ATOM 1248 N N . ILE A 1 160 ? -22.5 28.031 27.828 1 83.62 160 ILE A N 1
ATOM 1249 C CA . ILE A 1 160 ? -21.203 28.688 28 1 83.62 160 ILE A CA 1
ATOM 1250 C C . ILE A 1 160 ? -20.172 27.656 28.484 1 83.62 160 ILE A C 1
ATOM 1252 O O . ILE A 1 160 ? -19.016 27.672 28.047 1 83.62 160 ILE A O 1
ATOM 1256 N N . GLY A 1 161 ? -20.578 26.781 29.344 1 82.19 161 GLY A N 1
ATOM 1257 C CA . GLY A 1 161 ? -19.672 25.734 29.844 1 82.19 161 GLY A CA 1
ATOM 1258 C C . GLY A 1 161 ? -19.188 24.797 28.75 1 82.19 161 GLY A C 1
ATOM 1259 O O . GLY A 1 161 ? -18.016 24.438 28.719 1 82.19 161 GLY A O 1
ATOM 1260 N N . VAL A 1 162 ? -20.031 24.547 27.859 1 80.75 162 VAL A N 1
ATOM 1261 C CA . VAL A 1 162 ? -19.672 23.641 26.766 1 80.75 162 VAL A CA 1
ATOM 1262 C C . VAL A 1 162 ? -18.703 24.359 25.812 1 80.75 162 VAL A C 1
ATOM 1264 O O . VAL A 1 162 ? -17.766 23.75 25.297 1 80.75 162 VAL A O 1
ATOM 1267 N N . GLN A 1 163 ? -18.922 25.562 25.609 1 82.38 163 GLN A N 1
ATOM 1268 C CA . GLN A 1 163 ? -18.016 26.312 24.734 1 82.38 163 GLN A CA 1
ATOM 1269 C C . GLN A 1 163 ? -16.641 26.469 25.359 1 82.38 163 GLN A C 1
ATOM 1271 O O . GLN A 1 163 ? -15.625 26.359 24.672 1 82.38 163 GLN A O 1
ATOM 1276 N N . ILE A 1 164 ? -16.656 26.672 26.656 1 85.56 164 ILE A N 1
ATOM 1277 C CA . ILE A 1 164 ? -15.383 26.781 27.344 1 85.56 164 ILE A CA 1
ATOM 1278 C C . ILE A 1 164 ? -14.633 25.453 27.281 1 85.56 164 ILE A C 1
ATOM 1280 O O . ILE A 1 164 ? -13.422 25.438 27.078 1 85.56 164 ILE A O 1
ATOM 1284 N N . LEU A 1 165 ? -15.359 24.422 27.359 1 85.62 165 LEU A N 1
ATOM 1285 C CA . LEU A 1 165 ? -14.727 23.109 27.281 1 85.62 165 LEU A CA 1
ATOM 1286 C C . LEU A 1 165 ? -14.211 22.828 25.875 1 85.62 165 LEU A C 1
ATOM 1288 O O . LEU A 1 165 ? -13.172 22.172 25.719 1 85.62 165 LEU A O 1
ATOM 1292 N N . GLN A 1 166 ? -14.891 23.312 24.906 1 82.94 166 GLN A N 1
ATOM 1293 C CA . GLN A 1 166 ? -14.492 23.109 23.516 1 82.94 166 GLN A CA 1
ATOM 1294 C C . GLN A 1 166 ? -13.219 23.891 23.172 1 82.94 166 GLN A C 1
ATOM 1296 O O . GLN A 1 166 ? -12.375 23.406 22.422 1 82.94 166 GLN A O 1
ATOM 1301 N N . TYR A 1 167 ? -13.039 25.031 23.875 1 88.31 167 TYR A N 1
ATOM 1302 C CA . TYR A 1 167 ? -11.906 25.875 23.516 1 88.31 167 TYR A CA 1
ATOM 1303 C C . TYR A 1 167 ? -10.906 25.953 24.672 1 88.31 167 TYR A C 1
ATOM 1305 O O . TYR A 1 167 ? -10.078 26.859 24.734 1 88.31 167 TYR A O 1
ATOM 1313 N N . LEU A 1 168 ? -10.875 24.953 25.484 1 91.38 168 LEU A N 1
ATOM 1314 C CA . LEU A 1 168 ? -10.031 24.922 26.672 1 91.38 168 LEU A CA 1
ATOM 1315 C C . LEU A 1 168 ? -8.562 25.047 26.297 1 91.38 168 LEU A C 1
ATOM 1317 O O . LEU A 1 168 ? -7.828 25.859 26.859 1 91.38 168 LEU A O 1
ATOM 1321 N N . PRO A 1 169 ? -8.086 24.312 25.219 1 91.88 169 PRO A N 1
ATOM 1322 C CA . PRO A 1 169 ? -6.66 24.438 24.891 1 91.88 169 PRO A CA 1
ATOM 1323 C C . PRO A 1 169 ? -6.297 25.828 24.375 1 91.88 169 PRO A C 1
ATOM 1325 O O . PRO A 1 169 ? -5.203 26.328 24.656 1 91.88 169 PRO A O 1
ATOM 1328 N N . THR A 1 170 ? -7.164 26.5 23.75 1 90.31 170 THR A N 1
ATOM 1329 C CA . THR A 1 170 ? -6.895 27.844 23.25 1 90.31 170 THR A CA 1
ATOM 1330 C C . THR A 1 170 ? -6.875 28.859 24.391 1 90.31 170 THR A C 1
ATOM 1332 O O . THR A 1 170 ? -6.07 29.797 24.391 1 90.31 170 THR A O 1
ATOM 1335 N N . ILE A 1 171 ? -7.707 28.656 25.391 1 92.88 171 ILE A N 1
ATOM 1336 C CA . ILE A 1 171 ? -7.719 29.531 26.562 1 92.88 171 ILE A CA 1
ATOM 1337 C C . ILE A 1 171 ? -6.414 29.359 27.344 1 92.88 171 ILE A C 1
ATOM 1339 O O . ILE A 1 171 ? -5.832 30.344 27.797 1 92.88 171 ILE A O 1
ATOM 1343 N N . ILE A 1 172 ? -5.953 28.125 27.359 1 94.94 172 ILE A N 1
ATOM 1344 C CA . ILE A 1 172 ? -4.691 27.859 28.047 1 94.94 172 ILE A CA 1
ATOM 1345 C C . ILE A 1 172 ? -3.545 28.531 27.297 1 94.94 172 ILE A C 1
ATOM 1347 O O . ILE A 1 172 ? -2.645 29.109 27.906 1 94.94 172 ILE A O 1
ATOM 1351 N N . CYS A 1 173 ? -3.625 28.562 25.953 1 94.38 173 CYS A N 1
ATOM 1352 C CA . CYS A 1 173 ? -2.576 29.203 25.172 1 94.38 173 CYS A CA 1
ATOM 1353 C C . CYS A 1 173 ? -2.6 30.719 25.344 1 94.38 173 CYS A C 1
ATOM 1355 O O . CYS A 1 173 ? -1.549 31.344 25.453 1 94.38 173 CYS A O 1
ATOM 1357 N N . PHE A 1 174 ? -3.777 31.328 25.531 1 94.81 174 PHE A N 1
ATOM 1358 C CA . PHE A 1 174 ? -3.895 32.75 25.781 1 94.81 174 PHE A CA 1
ATOM 1359 C C . PHE A 1 174 ? -3.281 33.125 27.125 1 94.81 174 PHE A C 1
ATOM 1361 O O . PHE A 1 174 ? -2.531 34.094 27.234 1 94.81 174 PHE A O 1
ATOM 1368 N N . LEU A 1 175 ? -3.473 32.312 28.094 1 96 175 LEU A N 1
ATOM 1369 C CA . LEU A 1 175 ? -2.977 32.562 29.438 1 96 175 LEU A CA 1
ATOM 1370 C C . LEU A 1 175 ? -1.464 32.406 29.5 1 96 175 LEU A C 1
ATOM 1372 O O . LEU A 1 175 ? -0.774 33.156 30.188 1 96 175 LEU A O 1
ATOM 1376 N N . LEU A 1 176 ? -1.019 31.438 28.75 1 95.69 176 LEU A N 1
ATOM 1377 C CA . LEU A 1 176 ? 0.419 31.188 28.766 1 95.69 176 LEU A CA 1
ATOM 1378 C C . LEU A 1 176 ? 1.171 32.281 28.016 1 95.69 176 LEU A C 1
ATOM 1380 O O . LEU A 1 176 ? 2.262 32.688 28.438 1 95.69 176 LEU A O 1
ATOM 1384 N N . VAL A 1 177 ? 0.569 32.781 26.922 1 95.12 177 VAL A N 1
ATOM 1385 C CA . VAL A 1 177 ? 1.195 33.875 26.188 1 95.12 177 VAL A CA 1
ATOM 1386 C C . VAL A 1 177 ? 1.192 35.125 27.047 1 95.12 177 VAL A C 1
ATOM 1388 O O . VAL A 1 177 ? 2.201 35.844 27.125 1 95.12 177 VAL A O 1
ATOM 1391 N N . LEU A 1 178 ? 0.135 35.375 27.797 1 96.12 178 LEU A N 1
ATOM 1392 C CA . LEU A 1 178 ? 0.035 36.562 28.672 1 96.12 178 LEU A CA 1
ATOM 1393 C C . LEU A 1 178 ? 1.039 36.469 29.812 1 96.12 178 LEU A C 1
ATOM 1395 O O . LEU A 1 178 ? 1.717 37.438 30.141 1 96.12 178 LEU A O 1
ATOM 1399 N N . TYR A 1 179 ? 1.112 35.281 30.281 1 95.75 179 TYR A N 1
ATOM 1400 C CA . TYR A 1 179 ? 2.049 35.031 31.375 1 95.75 179 TYR A CA 1
ATOM 1401 C C . TYR A 1 179 ? 3.482 35.312 30.938 1 95.75 179 TYR A C 1
ATOM 1403 O O . TYR A 1 179 ? 4.25 35.969 31.656 1 95.75 179 TYR A O 1
ATOM 1411 N N . LYS A 1 180 ? 3.83 34.875 29.781 1 94.19 180 LYS A N 1
ATOM 1412 C CA . LYS A 1 180 ? 5.199 35.031 29.297 1 94.19 180 LYS A CA 1
ATOM 1413 C C . LYS A 1 180 ? 5.508 36.5 28.984 1 94.19 180 LYS A C 1
ATOM 1415 O O . LYS A 1 180 ? 6.617 36.969 29.219 1 94.19 180 LYS A O 1
ATOM 1420 N N . PHE A 1 181 ? 4.566 37.25 28.453 1 95 181 PHE A N 1
ATOM 1421 C CA . PHE A 1 181 ? 4.773 38.656 28.172 1 95 181 PHE A CA 1
ATOM 1422 C C . PHE A 1 181 ? 4.895 39.438 29.469 1 95 181 PHE A C 1
ATOM 1424 O O . PHE A 1 181 ? 5.703 40.375 29.562 1 95 181 PHE A O 1
ATOM 1431 N N . ILE A 1 182 ? 4.152 39.031 30.516 1 95.94 182 ILE A N 1
ATOM 1432 C CA . ILE A 1 182 ? 4.223 39.719 31.797 1 95.94 182 ILE A CA 1
ATOM 1433 C C . ILE A 1 182 ? 5.57 39.438 32.469 1 95.94 182 ILE A C 1
ATOM 1435 O O . ILE A 1 182 ? 6.199 40.344 33 1 95.94 182 ILE A O 1
ATOM 1439 N N . ARG A 1 183 ? 5.941 38.219 32.312 1 93.19 183 ARG A N 1
ATOM 1440 C CA . ARG A 1 183 ? 7.238 37.875 32.875 1 93.19 183 ARG A CA 1
ATOM 1441 C C . ARG A 1 183 ? 8.367 38.625 32.188 1 93.19 183 ARG A C 1
ATOM 1443 O O . ARG A 1 183 ? 9.289 39.094 32.844 1 93.19 183 ARG A O 1
ATOM 1450 N N . GLN A 1 184 ? 8.258 38.719 30.906 1 91.12 184 GLN A N 1
ATOM 1451 C CA . GLN A 1 184 ? 9.258 39.469 30.141 1 91.12 184 GLN A CA 1
ATOM 1452 C C . GLN A 1 184 ? 9.25 40.938 30.5 1 91.12 184 GLN A C 1
ATOM 1454 O O . GLN A 1 184 ? 10.305 41.562 30.641 1 91.12 184 GLN A O 1
ATOM 1459 N N . PHE A 1 185 ? 8.156 41.5 30.719 1 93.25 185 PHE A N 1
ATOM 1460 C CA . PHE A 1 185 ? 8.008 42.906 31.109 1 93.25 185 PHE A CA 1
ATOM 1461 C C . PHE A 1 185 ? 8.648 43.156 32.469 1 93.25 185 PHE A C 1
ATOM 1463 O O . PHE A 1 185 ? 9.422 44.094 32.625 1 93.25 185 PHE A O 1
ATOM 1470 N N . LEU A 1 186 ? 8.414 42.219 33.406 1 94.44 186 LEU A N 1
ATOM 1471 C CA . LEU A 1 186 ? 8.914 42.406 34.75 1 94.44 186 LEU A CA 1
ATOM 1472 C C . LEU A 1 186 ? 10.422 42.188 34.812 1 94.44 186 LEU A C 1
ATOM 1474 O O . LEU A 1 186 ? 11.125 42.906 35.562 1 94.44 186 LEU A O 1
ATOM 1478 N N . THR A 1 187 ? 10.812 41.25 34 1 91.62 187 THR A N 1
ATOM 1479 C CA . THR A 1 187 ? 12.242 40.969 33.969 1 91.62 187 THR A CA 1
ATOM 1480 C C . THR A 1 187 ? 13.023 42.156 33.406 1 91.62 187 THR A C 1
ATOM 1482 O O . THR A 1 187 ? 14.039 42.562 33.969 1 91.62 187 THR A O 1
ATOM 1485 N N . TYR A 1 188 ? 12.531 42.75 32.344 1 90.25 188 TYR A N 1
ATOM 1486 C CA . TYR A 1 188 ? 13.258 43.844 31.734 1 90.25 188 TYR A CA 1
ATOM 1487 C C . TYR A 1 188 ? 13.07 45.125 32.531 1 90.25 188 TYR A C 1
ATOM 1489 O O . TYR A 1 188 ? 13.945 46 32.531 1 90.25 188 TYR A O 1
ATOM 1497 N N . LEU A 1 189 ? 11.953 45.281 33.281 1 91.06 189 LEU A N 1
ATOM 1498 C CA . LEU A 1 189 ? 11.742 46.406 34.156 1 91.06 189 LEU A CA 1
ATOM 1499 C C . LEU A 1 189 ? 12.688 46.375 35.344 1 91.06 189 LEU A C 1
ATOM 1501 O O . LEU A 1 189 ? 13.266 47.406 35.719 1 91.06 189 LEU A O 1
ATOM 1505 N N . LYS A 1 190 ? 12.891 45.156 35.781 1 92.44 190 LYS A N 1
ATOM 1506 C CA . LYS A 1 190 ? 13.773 45 36.938 1 92.44 190 LYS A CA 1
ATOM 1507 C C . LYS A 1 190 ? 15.227 45.281 36.562 1 92.44 190 LYS A C 1
ATOM 1509 O O . LYS A 1 190 ? 15.977 45.875 37.344 1 92.44 190 LYS A O 1
ATOM 1514 N N . GLN A 1 191 ? 15.516 44.906 35.312 1 90.38 191 GLN A N 1
ATOM 1515 C CA . GLN A 1 191 ? 16.891 45.094 34.844 1 90.38 191 GLN A CA 1
ATOM 1516 C C . GLN A 1 191 ? 17.094 46.469 34.281 1 90.38 191 GLN A C 1
ATOM 1518 O O . GLN A 1 191 ? 18.234 46.906 34.031 1 90.38 191 GLN A O 1
ATOM 1523 N N . ARG A 1 192 ? 16.141 47.281 34.156 1 84.81 192 ARG A N 1
ATOM 1524 C CA . ARG A 1 192 ? 16.172 48.625 33.594 1 84.81 192 ARG A CA 1
ATOM 1525 C C . ARG A 1 192 ? 16.859 48.625 32.25 1 84.81 192 ARG A C 1
ATOM 1527 O O . ARG A 1 192 ? 17.719 49.469 31.969 1 84.81 192 ARG A O 1
ATOM 1534 N N . LYS A 1 193 ? 16.609 47.5 31.531 1 83.06 193 LYS A N 1
ATOM 1535 C CA . LYS A 1 193 ? 17.125 47.406 30.172 1 83.06 193 LYS A CA 1
ATOM 1536 C C . LYS A 1 193 ? 16.062 47.781 29.156 1 83.06 193 LYS A C 1
ATOM 1538 O O . LYS A 1 193 ? 15.25 46.938 28.766 1 83.06 193 LYS A O 1
ATOM 1543 N N . PHE A 1 194 ? 16 49.062 28.75 1 78.5 194 PHE A N 1
ATOM 1544 C CA . PHE A 1 194 ? 14.961 49.562 27.875 1 78.5 194 PHE A CA 1
ATOM 1545 C C . PHE A 1 194 ? 15.461 49.688 26.438 1 78.5 194 PHE A C 1
ATOM 1547 O O . PHE A 1 194 ? 14.688 49.969 25.531 1 78.5 194 PHE A O 1
ATOM 1554 N N . GLY A 1 195 ? 16.75 49.281 26.219 1 75.5 195 GLY A N 1
ATOM 1555 C CA . GLY A 1 195 ? 17.297 49.469 24.891 1 75.5 195 GLY A CA 1
ATOM 1556 C C . GLY A 1 195 ? 17.25 48.219 24.047 1 75.5 195 GLY A C 1
ATOM 1557 O O . GLY A 1 195 ? 16.562 47.25 24.391 1 75.5 195 GLY A O 1
ATOM 1558 N N . ARG A 1 196 ? 17.766 48.344 22.875 1 78.06 196 ARG A N 1
ATOM 1559 C CA . ARG A 1 196 ? 17.844 47.25 21.906 1 78.06 196 ARG A CA 1
ATOM 1560 C C . ARG A 1 196 ? 18.75 46.125 22.422 1 78.06 196 ARG A C 1
ATOM 1562 O O . ARG A 1 196 ? 19.828 46.406 22.969 1 78.06 196 ARG A O 1
ATOM 1569 N N . ILE A 1 197 ? 18.125 45 22.641 1 70 197 ILE A N 1
ATOM 1570 C CA . ILE A 1 197 ? 18.938 43.844 23.031 1 70 197 ILE A CA 1
ATOM 1571 C C . ILE A 1 197 ? 19.375 43.094 21.781 1 70 197 ILE A C 1
ATOM 1573 O O . ILE A 1 197 ? 18.531 42.594 21.031 1 70 197 ILE A O 1
ATOM 1577 N N . ASP A 1 198 ? 20.531 43.344 21.312 1 58.72 198 ASP A N 1
ATOM 1578 C CA . ASP A 1 198 ? 21.047 42.625 20.172 1 58.72 198 ASP A CA 1
ATOM 1579 C C . ASP A 1 198 ? 21.281 41.156 20.531 1 58.72 198 ASP A C 1
ATOM 1581 O O . ASP A 1 198 ? 22.094 40.844 21.406 1 58.72 198 ASP A O 1
ATOM 1585 N N . THR A 1 199 ? 20.344 40.469 20.797 1 53.22 199 THR A N 1
ATOM 1586 C CA . THR A 1 199 ? 20.609 39.031 21 1 53.22 199 THR A CA 1
ATOM 1587 C C . THR A 1 199 ? 21.734 38.562 20.078 1 53.22 199 THR A C 1
ATOM 1589 O O . THR A 1 199 ? 21.625 38.656 18.859 1 53.22 199 THR A O 1
ATOM 1592 N N . GLN A 1 200 ? 23.031 38.875 20.422 1 50.62 200 GLN A N 1
ATOM 1593 C CA . GLN A 1 200 ? 24.172 38.312 19.688 1 50.62 200 GLN A CA 1
ATOM 1594 C C . GLN A 1 200 ? 23.828 37 19.031 1 50.62 200 GLN A C 1
ATOM 1596 O O . GLN A 1 200 ? 23.391 36.062 19.719 1 50.62 200 GLN A O 1
ATOM 1601 N N . ASN A 1 201 ? 23.391 37 17.844 1 53.41 201 ASN A N 1
ATOM 1602 C CA . ASN A 1 201 ? 23.109 35.906 16.938 1 53.41 201 ASN A CA 1
ATOM 1603 C C . ASN A 1 201 ? 24.109 34.75 17.125 1 53.41 201 ASN A C 1
ATOM 1605 O O . ASN A 1 201 ? 25.172 34.75 16.5 1 53.41 201 ASN A O 1
ATOM 1609 N N . SER A 1 202 ? 24.375 34.375 18.391 1 59.12 202 SER A N 1
ATOM 1610 C CA . SER A 1 202 ? 25.203 33.188 18.438 1 59.12 202 SER A CA 1
ATOM 1611 C C . SER A 1 202 ? 24.688 32.125 17.453 1 59.12 202 SER A C 1
ATOM 1613 O O . SER A 1 202 ? 23.516 31.766 17.484 1 59.12 202 SER A O 1
ATOM 1615 N N . LEU A 1 203 ? 25.438 32.031 16.422 1 65.31 203 LEU A N 1
ATOM 1616 C CA . LEU A 1 203 ? 25.109 31.078 15.359 1 65.31 203 LEU A CA 1
ATOM 1617 C C . LEU A 1 203 ? 24.938 29.672 15.938 1 65.31 203 LEU A C 1
ATOM 1619 O O . LEU A 1 203 ? 24.156 28.875 15.414 1 65.31 203 LEU A O 1
ATOM 1623 N N . ALA A 1 204 ? 25.703 29.297 17.062 1 65.38 204 ALA A N 1
ATOM 1624 C CA . ALA A 1 204 ? 25.625 27.953 17.609 1 65.38 204 ALA A CA 1
ATOM 1625 C C . ALA A 1 204 ? 25.062 27.969 19.031 1 65.38 204 ALA A C 1
ATOM 1627 O O . ALA A 1 204 ? 25.453 28.812 19.844 1 65.38 204 ALA A O 1
ATOM 1628 N N . ASN A 1 205 ? 24 27.344 19.281 1 70.88 205 ASN A N 1
ATOM 1629 C CA . ASN A 1 205 ? 23.422 27.156 20.594 1 70.88 205 ASN A CA 1
ATOM 1630 C C . ASN A 1 205 ? 24.125 26.047 21.375 1 70.88 205 ASN A C 1
ATOM 1632 O O . ASN A 1 205 ? 24.953 25.328 20.828 1 70.88 205 ASN A O 1
ATOM 1636 N N . GLU A 1 206 ? 23.844 26.062 22.594 1 69 206 GLU A N 1
ATOM 1637 C CA . GLU A 1 206 ? 24.438 25.062 23.484 1 69 206 GLU A CA 1
ATOM 1638 C C . GLU A 1 206 ? 24.094 23.641 23.031 1 69 206 GLU A C 1
ATOM 1640 O O . GLU A 1 206 ? 24.906 22.734 23.141 1 69 206 GLU A O 1
ATOM 1645 N N . VAL A 1 207 ? 23.031 23.578 22.469 1 71.38 207 VAL A N 1
ATOM 1646 C CA . VAL A 1 207 ? 22.594 22.234 22.047 1 71.38 207 VAL A CA 1
ATOM 1647 C C . VAL A 1 207 ? 23.453 21.75 20.875 1 71.38 207 VAL A C 1
ATOM 1649 O O . VAL A 1 207 ? 23.797 20.578 20.812 1 71.38 207 VAL A O 1
ATOM 1652 N N . HIS A 1 208 ? 23.812 22.672 20.047 1 74.69 208 HIS A N 1
ATOM 1653 C CA . HIS A 1 208 ? 24.641 22.312 18.906 1 74.69 208 HIS A CA 1
ATOM 1654 C C . HIS A 1 208 ? 26.047 21.891 19.359 1 74.69 208 HIS A C 1
ATOM 1656 O O . HIS A 1 208 ? 26.609 20.938 18.812 1 74.69 208 HIS A O 1
ATOM 1662 N N . LEU A 1 209 ? 26.469 22.594 20.359 1 73.12 209 LEU A N 1
ATOM 1663 C CA . LEU A 1 209 ? 27.797 22.297 20.859 1 73.12 209 LEU A CA 1
ATOM 1664 C C . LEU A 1 209 ? 27.828 20.938 21.562 1 73.12 209 LEU A C 1
ATOM 1666 O O . LEU A 1 209 ? 28.812 20.203 21.438 1 73.12 209 LEU A O 1
ATOM 1670 N N . ASN A 1 210 ? 26.75 20.672 22.172 1 73.25 210 ASN A N 1
ATOM 1671 C CA . ASN A 1 210 ? 26.656 19.359 22.828 1 73.25 210 ASN A CA 1
ATOM 1672 C C . ASN A 1 210 ? 26.609 18.219 21.812 1 73.25 210 ASN A C 1
ATOM 1674 O O . ASN A 1 210 ? 27.188 17.156 22.031 1 73.25 210 ASN A O 1
ATOM 1678 N N . HIS A 1 211 ? 25.922 18.5 20.766 1 75.5 211 HIS A N 1
ATOM 1679 C CA . HIS A 1 211 ? 25.875 17.5 19.688 1 75.5 211 HIS A CA 1
ATOM 1680 C C . HIS A 1 211 ? 27.266 17.25 19.125 1 75.5 211 HIS A C 1
ATOM 1682 O O . HIS A 1 211 ? 27.641 16.109 18.875 1 75.5 211 HIS A O 1
ATOM 1688 N N . LEU A 1 212 ? 28 18.266 18.969 1 74.75 212 LEU A N 1
ATOM 1689 C CA . LEU A 1 212 ? 29.359 18.141 18.453 1 74.75 212 LEU A CA 1
ATOM 1690 C C . LEU A 1 212 ? 30.25 17.391 19.438 1 74.75 212 LEU A C 1
ATOM 1692 O O . LEU A 1 212 ? 31.094 16.578 19.031 1 74.75 212 LEU A O 1
ATOM 1696 N N . LYS A 1 213 ? 30.047 17.719 20.641 1 72.31 213 LYS A N 1
ATOM 1697 C CA . LYS A 1 213 ? 30.828 17.047 21.672 1 72.31 213 LYS A CA 1
ATOM 1698 C C . LYS A 1 213 ? 30.547 15.539 21.672 1 72.31 213 LYS A C 1
ATOM 1700 O O . LYS A 1 213 ? 31.453 14.727 21.844 1 72.31 213 LYS A O 1
ATOM 1705 N N . GLU A 1 214 ? 29.297 15.266 21.453 1 71.88 214 GLU A N 1
ATOM 1706 C CA . GLU A 1 214 ? 28.891 13.867 21.422 1 71.88 214 GLU A CA 1
ATOM 1707 C C . GLU A 1 214 ? 29.469 13.148 20.219 1 71.88 214 GLU A C 1
ATOM 1709 O O . GLU A 1 214 ? 29.844 11.977 20.312 1 71.88 214 GLU A O 1
ATOM 1714 N N . LEU A 1 215 ? 29.484 13.836 19.078 1 71.12 215 LEU A N 1
ATOM 1715 C CA . LEU A 1 215 ? 30.016 13.25 17.859 1 71.12 215 LEU A CA 1
ATOM 1716 C C . LEU A 1 215 ? 31.516 13 17.984 1 71.12 215 LEU A C 1
ATOM 1718 O O . LEU A 1 215 ? 32.031 12.023 17.438 1 71.12 215 LEU A O 1
ATOM 1722 N N . LEU A 1 216 ? 32.125 13.914 18.703 1 62.38 216 LEU A N 1
ATOM 1723 C CA . LEU A 1 216 ? 33.594 13.828 18.828 1 62.38 216 LEU A CA 1
ATOM 1724 C C . LEU A 1 216 ? 33.969 12.859 19.922 1 62.38 216 LEU A C 1
ATOM 1726 O O . LEU A 1 216 ? 35.125 12.383 19.969 1 62.38 216 LEU A O 1
ATOM 1730 N N . ARG A 1 217 ? 33.062 12.789 20.781 1 55.38 217 ARG A N 1
ATOM 1731 C CA . ARG A 1 217 ? 33.375 11.812 21.828 1 55.38 217 ARG A CA 1
ATOM 1732 C C . ARG A 1 217 ? 33.406 10.398 21.266 1 55.38 217 ARG A C 1
ATOM 1734 O O . ARG A 1 217 ? 32.5 10.008 20.516 1 55.38 217 ARG A O 1
ATOM 1741 N N . LYS A 1 218 ? 34.625 9.953 20.953 1 51.56 218 LYS A N 1
ATOM 1742 C CA . LYS A 1 218 ? 34.969 8.625 20.438 1 51.56 218 LYS A CA 1
ATOM 1743 C C . LYS A 1 218 ? 34 7.566 21.016 1 51.56 218 LYS A C 1
ATOM 1745 O O . LYS A 1 218 ? 33.906 6.469 20.453 1 51.56 218 LYS A O 1
ATOM 1750 N N . ASP A 1 219 ? 33.812 7.723 22.281 1 45.34 219 ASP A N 1
ATOM 1751 C CA . ASP A 1 219 ? 33.094 6.578 22.859 1 45.34 219 ASP A CA 1
ATOM 1752 C C . ASP A 1 219 ? 31.781 6.34 22.125 1 45.34 219 ASP A C 1
ATOM 1754 O O . ASP A 1 219 ? 30.953 7.25 22 1 45.34 219 ASP A O 1
ATOM 1758 N N . LYS A 1 220 ? 31.953 5.508 21.141 1 46.75 220 LYS A N 1
ATOM 1759 C CA . LYS A 1 220 ? 30.844 4.949 20.375 1 46.75 220 LYS A CA 1
ATOM 1760 C C . LYS A 1 220 ? 29.547 5.02 21.188 1 46.75 220 LYS A C 1
ATOM 1762 O O . LYS A 1 220 ? 29.453 4.457 22.281 1 46.75 220 LYS A O 1
ATOM 1767 N N . LEU A 1 221 ? 28.906 6.184 21.312 1 39.56 221 LEU A N 1
ATOM 1768 C CA . LEU A 1 221 ? 27.594 6.012 21.922 1 39.56 221 LEU A CA 1
ATOM 1769 C C . LEU A 1 221 ? 27.109 4.57 21.781 1 39.56 221 LEU A C 1
ATOM 1771 O O . LEU A 1 221 ? 27.141 4.012 20.688 1 39.56 221 LEU A O 1
ATOM 1775 N N . PRO A 1 222 ? 27.281 3.83 22.797 1 38.03 222 PRO A N 1
ATOM 1776 C CA . PRO A 1 222 ? 26.781 2.471 22.594 1 38.03 222 PRO A CA 1
ATOM 1777 C C . PRO A 1 222 ? 25.547 2.432 21.703 1 38.03 222 PRO A C 1
ATOM 1779 O O . PRO A 1 222 ? 24.594 3.203 21.906 1 38.03 222 PRO A O 1
ATOM 1782 N N . ILE A 1 223 ? 25.812 2.406 20.469 1 40.72 223 ILE A N 1
ATOM 1783 C CA . ILE A 1 223 ? 24.609 1.951 19.797 1 40.72 223 ILE A CA 1
ATOM 1784 C C . ILE A 1 223 ? 23.734 1.166 20.766 1 40.72 223 ILE A C 1
ATOM 1786 O O . ILE A 1 223 ? 24.125 0.104 21.25 1 40.72 223 ILE A O 1
ATOM 1790 N N . LEU A 1 224 ? 23.234 1.823 21.734 1 37.91 224 LEU A N 1
ATOM 1791 C CA . LEU A 1 224 ? 22.297 1.039 22.531 1 37.91 224 LEU A CA 1
ATOM 1792 C C . LEU A 1 224 ? 21.766 -0.144 21.719 1 37.91 224 LEU A C 1
ATOM 1794 O O . LEU A 1 224 ? 21.203 0.038 20.641 1 37.91 224 LEU A O 1
ATOM 1798 N N . SER A 1 225 ? 22.516 -1.156 21.734 1 39.72 225 SER A N 1
ATOM 1799 C CA . SER A 1 225 ? 21.969 -2.391 21.188 1 39.72 225 SER A CA 1
ATOM 1800 C C . SER A 1 225 ? 20.438 -2.389 21.25 1 39.72 225 SER A C 1
ATOM 1802 O O . SER A 1 225 ? 19.859 -1.906 22.219 1 39.72 225 SER A O 1
ATOM 1804 N N . PRO A 1 226 ? 19.797 -2.309 20.203 1 42.94 226 PRO A N 1
ATOM 1805 C CA . PRO A 1 226 ? 18.359 -2.473 20.406 1 42.94 226 PRO A CA 1
ATOM 1806 C C . PRO A 1 226 ? 18.016 -3.424 21.562 1 42.94 226 PRO A C 1
ATOM 1808 O O . PRO A 1 226 ? 18.078 -4.645 21.391 1 42.94 226 PRO A O 1
ATOM 1811 N N . ALA A 1 227 ? 18.672 -3.328 22.672 1 43.53 227 ALA A N 1
ATOM 1812 C CA . ALA A 1 227 ? 18.156 -4.156 23.766 1 43.53 227 ALA A CA 1
ATOM 1813 C C . ALA A 1 227 ? 16.656 -4.375 23.641 1 43.53 227 ALA A C 1
ATOM 1815 O O . ALA A 1 227 ? 15.93 -3.494 23.188 1 43.53 227 ALA A O 1
ATOM 1816 N N . LYS A 1 228 ? 16.328 -5.523 23.719 1 50.12 228 LYS A N 1
ATOM 1817 C CA . LYS A 1 228 ? 14.945 -6.008 23.75 1 50.12 228 LYS A CA 1
ATOM 1818 C C . LYS A 1 228 ? 14.078 -5.16 24.672 1 50.12 228 LYS A C 1
ATOM 1820 O O . LYS A 1 228 ? 14.102 -5.336 25.891 1 50.12 228 LYS A O 1
ATOM 1825 N N . ILE A 1 229 ? 14.016 -3.916 24.531 1 50.97 229 ILE A N 1
ATOM 1826 C CA . ILE A 1 229 ? 13.156 -3.068 25.359 1 50.97 229 ILE A CA 1
ATOM 1827 C C . ILE A 1 229 ? 11.766 -3.686 25.469 1 50.97 229 ILE A C 1
ATOM 1829 O O . ILE A 1 229 ? 11.188 -4.098 24.453 1 50.97 229 ILE A O 1
ATOM 1833 N N . GLN A 1 230 ? 11.383 -4.066 26.703 1 55.06 230 GLN A N 1
ATOM 1834 C CA . GLN A 1 230 ? 10.062 -4.59 27.016 1 55.06 230 GLN A CA 1
ATOM 1835 C C . GLN A 1 230 ? 8.969 -3.766 26.344 1 55.06 230 GLN A C 1
ATOM 1837 O O . GLN A 1 230 ? 9.07 -2.539 26.266 1 55.06 230 GLN A O 1
ATOM 1842 N N . TRP A 1 231 ? 8.219 -4.301 25.766 1 58.28 231 TRP A N 1
ATOM 1843 C CA . TRP A 1 231 ? 7.156 -3.75 24.938 1 58.28 231 TRP A CA 1
ATOM 1844 C C . TRP A 1 231 ? 6.395 -2.658 25.688 1 58.28 231 TRP A C 1
ATOM 1846 O O . TRP A 1 231 ? 5.965 -1.673 25.078 1 58.28 231 TRP A O 1
ATOM 1856 N N . TYR A 1 232 ? 6.367 -2.809 27.078 1 58.25 232 TYR A N 1
ATOM 1857 C CA . TYR A 1 232 ? 5.535 -1.87 27.828 1 58.25 232 TYR A CA 1
ATOM 1858 C C . TYR A 1 232 ? 6.285 -0.569 28.094 1 58.25 232 TYR A C 1
ATOM 1860 O O . TYR A 1 232 ? 5.672 0.458 28.391 1 58.25 232 TYR A O 1
ATOM 1868 N N . LYS A 1 233 ? 7.523 -0.597 27.906 1 62.5 233 LYS A N 1
ATOM 1869 C CA . LYS A 1 233 ? 8.32 0.6 28.172 1 62.5 233 LYS A CA 1
ATOM 1870 C C . LYS A 1 233 ? 8.602 1.369 26.891 1 62.5 233 LYS A C 1
ATOM 1872 O O . LYS A 1 233 ? 9.148 2.475 26.922 1 62.5 233 LYS A O 1
ATOM 1877 N N . LYS A 1 234 ? 7.953 0.787 25.891 1 65.25 234 LYS A N 1
ATOM 1878 C CA . LYS A 1 234 ? 8.281 1.363 24.594 1 65.25 234 LYS A CA 1
ATOM 1879 C C . LYS A 1 234 ? 7.688 2.762 24.453 1 65.25 234 LYS A C 1
ATOM 1881 O O . LYS A 1 234 ? 8.375 3.693 24.031 1 65.25 234 LYS A O 1
ATOM 1886 N N . PRO A 1 235 ? 6.398 2.861 24.969 1 67.19 235 PRO A N 1
ATOM 1887 C CA . PRO A 1 235 ? 5.879 4.223 24.812 1 67.19 235 PRO A CA 1
ATOM 1888 C C . PRO A 1 235 ? 6.605 5.23 25.703 1 67.19 235 PRO A C 1
ATOM 1890 O O . PRO A 1 235 ? 6.844 6.367 25.297 1 67.19 235 PRO A O 1
ATOM 1893 N N . TYR A 1 236 ? 6.875 4.758 26.922 1 65.56 236 TYR A N 1
ATOM 1894 C CA . TYR A 1 236 ? 7.586 5.637 27.844 1 65.56 236 TYR A CA 1
ATOM 1895 C C . TYR A 1 236 ? 8.984 5.961 27.312 1 65.56 236 TYR A C 1
ATOM 1897 O O . TYR A 1 236 ? 9.438 7.105 27.406 1 65.56 236 TYR A O 1
ATOM 1905 N N . ARG A 1 237 ? 9.586 5.051 26.719 1 65.44 237 ARG A N 1
ATOM 1906 C CA . ARG A 1 237 ? 10.914 5.289 26.172 1 65.44 237 ARG A CA 1
ATOM 1907 C C . ARG A 1 237 ? 10.852 6.219 24.969 1 65.44 237 ARG A C 1
ATOM 1909 O O . ARG A 1 237 ? 11.75 7.043 24.766 1 65.44 237 ARG A O 1
ATOM 1916 N N . LYS A 1 238 ? 9.805 6.047 24.344 1 69.56 238 LYS A N 1
ATOM 1917 C CA . LYS A 1 238 ? 9.633 6.945 23.203 1 69.56 238 LYS A CA 1
ATOM 1918 C C . LYS A 1 238 ? 9.453 8.391 23.656 1 69.56 238 LYS A C 1
ATOM 1920 O O . LYS A 1 238 ? 10.031 9.312 23.078 1 69.56 238 LYS A O 1
ATOM 1925 N N . CYS A 1 239 ? 8.703 8.484 24.672 1 69.06 239 CYS A N 1
ATOM 1926 C CA . CYS A 1 239 ? 8.5 9.82 25.219 1 69.06 239 CYS A CA 1
ATOM 1927 C C . CYS A 1 239 ? 9.805 10.383 25.781 1 69.06 239 CYS A C 1
ATOM 1929 O O . CYS A 1 239 ? 10.102 11.562 25.594 1 69.06 239 CYS A O 1
ATOM 1931 N N . LEU A 1 240 ? 10.555 9.516 26.344 1 65.25 240 LEU A N 1
ATOM 1932 C CA . LEU A 1 240 ? 11.812 9.953 26.938 1 65.25 240 LEU A CA 1
ATOM 1933 C C . LEU A 1 240 ? 12.828 10.297 25.859 1 65.25 240 LEU A C 1
ATOM 1935 O O . LEU A 1 240 ? 13.602 11.25 26 1 65.25 240 LEU A O 1
ATOM 1939 N N . ASN A 1 241 ? 12.711 9.586 24.828 1 65.44 241 ASN A N 1
ATOM 1940 C CA . ASN A 1 241 ? 13.641 9.852 23.734 1 65.44 241 ASN A CA 1
ATOM 1941 C C . ASN A 1 241 ? 13.336 11.18 23.047 1 65.44 241 ASN A C 1
ATOM 1943 O O . ASN A 1 241 ? 14.258 11.898 22.656 1 65.44 241 ASN A O 1
ATOM 1947 N N . VAL A 1 242 ? 12.164 11.391 22.953 1 66 242 VAL A N 1
ATOM 1948 C CA . VAL A 1 242 ? 11.758 12.648 22.344 1 66 242 VAL A CA 1
ATOM 1949 C C . VAL A 1 242 ? 12.203 13.82 23.219 1 66 242 VAL A C 1
ATOM 1951 O O . VAL A 1 242 ? 12.641 14.859 22.703 1 66 242 VAL A O 1
ATOM 1954 N N . TYR A 1 243 ? 12.125 13.508 24.516 1 63.53 243 TYR A N 1
ATOM 1955 C CA . TYR A 1 243 ? 12.461 14.562 25.469 1 63.53 243 TYR A CA 1
ATOM 1956 C C . TYR A 1 243 ? 13.977 14.734 25.578 1 63.53 243 TYR A C 1
ATOM 1958 O O . TYR A 1 243 ? 14.477 15.852 25.656 1 63.53 243 TYR A O 1
ATOM 1966 N N . ASN A 1 244 ? 14.68 13.656 25.5 1 55.19 244 ASN A N 1
ATOM 1967 C CA . ASN A 1 244 ? 16.109 13.711 25.75 1 55.19 244 ASN A CA 1
ATOM 1968 C C . ASN A 1 244 ? 16.906 13.859 24.453 1 55.19 244 ASN A C 1
ATOM 1970 O O . ASN A 1 244 ? 18.125 13.742 24.469 1 55.19 244 ASN A O 1
ATOM 1974 N N . SER A 1 245 ? 16.266 14.234 23.469 1 62.53 245 SER A N 1
ATOM 1975 C CA . SER A 1 245 ? 16.984 14.242 22.203 1 62.53 245 SER A CA 1
ATOM 1976 C C . SER A 1 245 ? 17.891 15.461 22.078 1 62.53 245 SER A C 1
ATOM 1978 O O . SER A 1 245 ? 17.562 16.531 22.594 1 62.53 245 SER A O 1
ATOM 1980 N N . SER A 1 246 ? 19.031 15.125 21.672 1 62.31 246 SER A N 1
ATOM 1981 C CA . SER A 1 246 ? 20.062 16.125 21.453 1 62.31 246 SER A CA 1
ATOM 1982 C C . SER A 1 246 ? 19.734 17 20.25 1 62.31 246 SER A C 1
ATOM 1984 O O . SER A 1 246 ? 20.375 18.047 20.031 1 62.31 246 SER A O 1
ATOM 1986 N N . VAL A 1 247 ? 18.703 16.562 19.547 1 73.44 247 VAL A N 1
ATOM 1987 C CA . VAL A 1 247 ? 18.406 17.359 18.359 1 73.44 247 VAL A CA 1
ATOM 1988 C C . VAL A 1 247 ? 17.203 18.234 18.609 1 73.44 247 VAL A C 1
ATOM 1990 O O . VAL A 1 247 ? 16.172 17.766 19.109 1 73.44 247 VAL A O 1
ATOM 1993 N N . GLN A 1 248 ? 17.438 19.422 18.469 1 76.62 248 GLN A N 1
ATOM 1994 C CA . GLN A 1 248 ? 16.359 20.391 18.688 1 76.62 248 GLN A CA 1
ATOM 1995 C C . GLN A 1 248 ? 15.383 20.391 17.5 1 76.62 248 GLN A C 1
ATOM 1997 O O . GLN A 1 248 ? 15.805 20.344 16.344 1 76.62 248 GLN A O 1
ATOM 2002 N N . TYR A 1 249 ? 14.133 20.312 17.875 1 84 249 TYR A N 1
ATOM 2003 C CA . TYR A 1 249 ? 13.086 20.406 16.859 1 84 249 TYR A CA 1
ATOM 2004 C C . TYR A 1 249 ? 12.992 21.812 16.312 1 84 249 TYR A C 1
ATOM 2006 O O . TYR A 1 249 ? 13.242 22.797 17.031 1 84 249 TYR A O 1
ATOM 2014 N N . SER A 1 250 ? 12.695 21.891 15.086 1 84.12 250 SER A N 1
ATOM 2015 C CA . SER A 1 250 ? 12.477 23.203 14.477 1 84.12 250 SER A CA 1
ATOM 2016 C C . SER A 1 250 ? 11.188 23.828 14.977 1 84.12 250 SER A C 1
ATOM 2018 O O . SER A 1 250 ? 10.266 23.125 15.398 1 84.12 250 SER A O 1
ATOM 2020 N N . ASN A 1 251 ? 11.102 25.156 15.047 1 85.44 251 ASN A N 1
ATOM 2021 C CA . ASN A 1 251 ? 9.906 25.875 15.477 1 85.44 251 ASN A CA 1
ATOM 2022 C C . ASN A 1 251 ? 8.711 25.562 14.586 1 85.44 251 ASN A C 1
ATOM 2024 O O . ASN A 1 251 ? 7.59 25.422 15.078 1 85.44 251 ASN A O 1
ATOM 2028 N N . LEU A 1 252 ? 9.062 25.422 13.383 1 88.12 252 LEU A N 1
ATOM 2029 C CA . LEU A 1 252 ? 7.988 25.125 12.438 1 88.12 252 LEU A CA 1
ATOM 2030 C C . LEU A 1 252 ? 7.359 23.766 12.75 1 88.12 252 LEU A C 1
ATOM 2032 O O . LEU A 1 252 ? 6.137 23.625 12.711 1 88.12 252 LEU A O 1
ATOM 2036 N N . PHE A 1 253 ? 8.164 22.812 13.031 1 90.94 253 PHE A N 1
ATOM 2037 C CA . PHE A 1 253 ? 7.703 21.453 13.328 1 90.94 253 PHE A CA 1
ATOM 2038 C C . PHE A 1 253 ? 6.918 21.422 14.633 1 90.94 253 PHE A C 1
ATOM 2040 O O . PHE A 1 253 ? 5.836 20.828 14.695 1 90.94 253 PHE A O 1
ATOM 2047 N N . LEU A 1 254 ? 7.359 22.156 15.602 1 89.62 254 LEU A N 1
ATOM 2048 C CA . LEU A 1 254 ? 6.703 22.156 16.906 1 89.62 254 LEU A CA 1
ATOM 2049 C C . LEU A 1 254 ? 5.391 22.938 16.859 1 89.62 254 LEU A C 1
ATOM 2051 O O . LEU A 1 254 ? 4.43 22.594 17.547 1 89.62 254 LEU A O 1
ATOM 2055 N N . CYS A 1 255 ? 5.395 23.984 16.125 1 91 255 CYS A N 1
ATOM 2056 C CA . CYS A 1 255 ? 4.148 24.734 15.945 1 91 255 CYS A CA 1
ATOM 2057 C C . CYS A 1 255 ? 3.096 23.875 15.258 1 91 255 CYS A C 1
ATOM 2059 O O . CYS A 1 255 ? 1.922 23.906 15.633 1 91 255 CYS A O 1
ATOM 2061 N N . SER A 1 256 ? 3.463 23.109 14.258 1 92.88 256 SER A N 1
ATOM 2062 C CA . SER A 1 256 ? 2.529 22.219 13.578 1 92.88 256 SER A CA 1
ATOM 2063 C C . SER A 1 256 ? 2.01 21.141 14.516 1 92.88 256 SER A C 1
ATOM 2065 O O . SER A 1 256 ? 0.826 20.797 14.484 1 92.88 256 SER A O 1
ATOM 2067 N N . VAL A 1 257 ? 2.898 20.641 15.422 1 92.94 257 VAL A N 1
ATOM 2068 C CA . VAL A 1 257 ? 2.5 19.609 16.375 1 92.94 257 VAL A CA 1
ATOM 2069 C C . VAL A 1 257 ? 1.509 20.188 17.375 1 92.94 257 VAL A C 1
ATOM 2071 O O . VAL A 1 257 ? 0.537 19.516 17.75 1 92.94 257 VAL A O 1
ATOM 2074 N N . ALA A 1 258 ? 1.721 21.391 17.781 1 91.69 258 ALA A N 1
ATOM 2075 C CA . ALA A 1 258 ? 0.805 22.031 18.719 1 91.69 258 ALA A CA 1
ATOM 2076 C C . ALA A 1 258 ? -0.578 22.219 18.094 1 91.69 258 ALA A C 1
ATOM 2078 O O . ALA A 1 258 ? -1.594 21.953 18.734 1 91.69 258 ALA A O 1
ATOM 2079 N N . VAL A 1 259 ? -0.544 22.625 16.875 1 92.38 259 VAL A N 1
ATOM 2080 C CA . VAL A 1 259 ? -1.822 22.812 16.188 1 92.38 259 VAL A CA 1
ATOM 2081 C C . VAL A 1 259 ? -2.516 21.469 16.016 1 92.38 259 VAL A C 1
ATOM 2083 O O . VAL A 1 259 ? -3.738 21.375 16.141 1 92.38 259 VAL A O 1
ATOM 2086 N N . ILE A 1 260 ? -1.793 20.406 15.805 1 93.81 260 ILE A N 1
ATOM 2087 C CA . ILE A 1 260 ? -2.357 19.078 15.656 1 93.81 260 ILE A CA 1
ATOM 2088 C C . ILE A 1 260 ? -2.996 18.641 16.969 1 93.81 260 ILE A C 1
ATOM 2090 O O . ILE A 1 260 ? -4.113 18.109 16.969 1 93.81 260 ILE A O 1
ATOM 2094 N N . LEU A 1 261 ? -2.316 18.906 18.047 1 93.12 261 LEU A N 1
ATOM 2095 C CA . LEU A 1 261 ? -2.84 18.5 19.359 1 93.12 261 LEU A CA 1
ATOM 2096 C C . LEU A 1 261 ? -4.109 19.266 19.688 1 93.12 261 LEU A C 1
ATOM 2098 O O . LEU A 1 261 ? -5.051 18.703 20.25 1 93.12 261 LEU A O 1
ATOM 2102 N N . ILE A 1 262 ? -4.129 20.484 19.281 1 92.56 262 ILE A N 1
ATOM 2103 C CA . ILE A 1 262 ? -5.324 21.297 19.5 1 92.56 262 ILE A CA 1
ATOM 2104 C C . ILE A 1 262 ? -6.453 20.797 18.609 1 92.56 262 ILE A C 1
ATOM 2106 O O . ILE A 1 262 ? -7.605 20.719 19.031 1 92.56 262 ILE A O 1
ATOM 2110 N N . ALA A 1 263 ? -6.113 20.484 17.438 1 90.31 263 ALA A N 1
ATOM 2111 C CA . ALA A 1 263 ? -7.113 19.938 16.516 1 90.31 263 ALA A CA 1
ATOM 2112 C C . ALA A 1 263 ? -7.641 18.594 17 1 90.31 263 ALA A C 1
ATOM 2114 O O . ALA A 1 263 ? -8.836 18.312 16.906 1 90.31 263 ALA A O 1
ATOM 2115 N N . TYR A 1 264 ? -6.73 17.75 17.562 1 91.88 264 TYR A N 1
ATOM 2116 C CA . TYR A 1 264 ? -7.16 16.469 18.125 1 91.88 264 TYR A CA 1
ATOM 2117 C C . TYR A 1 264 ? -8.172 16.672 19.25 1 91.88 264 TYR A C 1
ATOM 2119 O O . TYR A 1 264 ? -9.188 15.977 19.297 1 91.88 264 TYR A O 1
ATOM 2127 N N . TYR A 1 265 ? -7.91 17.609 20.062 1 91.69 265 TYR A N 1
ATOM 2128 C CA . TYR A 1 265 ? -8.812 17.891 21.172 1 91.69 265 TYR A CA 1
ATOM 2129 C C . TYR A 1 265 ? -10.164 18.391 20.656 1 91.69 265 TYR A C 1
ATOM 2131 O O . TYR A 1 265 ? -11.211 17.938 21.141 1 91.69 265 TYR A O 1
ATOM 2139 N N . TYR A 1 266 ? -10.109 19.25 19.719 1 87.56 266 TYR A N 1
ATOM 2140 C CA . TYR A 1 266 ? -11.352 19.781 19.156 1 87.56 266 TYR A CA 1
ATOM 2141 C C . TYR A 1 266 ? -12.18 18.672 18.516 1 87.56 266 TYR A C 1
ATOM 2143 O O . TYR A 1 266 ? -13.391 18.578 18.75 1 87.56 266 TYR A O 1
ATOM 2151 N N . PHE A 1 267 ? -11.578 17.797 17.766 1 86.75 267 PHE A N 1
ATOM 2152 C CA . PHE A 1 267 ? -12.281 16.719 17.094 1 86.75 267 PHE A CA 1
ATOM 2153 C C . PHE A 1 267 ? -12.805 15.703 18.094 1 86.75 267 PHE A C 1
ATOM 2155 O O . PHE A 1 267 ? -13.875 15.117 17.891 1 86.75 267 PHE A O 1
ATOM 2162 N N . LEU A 1 268 ? -12.031 15.523 19.125 1 89.75 268 LEU A N 1
ATOM 2163 C CA . LEU A 1 268 ? -12.508 14.617 20.172 1 89.75 268 LEU A CA 1
ATOM 2164 C C . LEU A 1 268 ? -13.805 15.133 20.797 1 89.75 268 LEU A C 1
ATOM 2166 O O . LEU A 1 268 ? -14.758 14.367 20.953 1 89.75 268 LEU A O 1
ATOM 2170 N N . VAL A 1 269 ? -13.938 16.422 21.016 1 86.56 269 VAL A N 1
ATOM 2171 C CA . VAL A 1 269 ? -15.125 17.016 21.625 1 86.56 269 VAL A CA 1
ATOM 2172 C C . VAL A 1 269 ? -16.281 16.984 20.625 1 86.56 269 VAL A C 1
ATOM 2174 O O . VAL A 1 269 ? -17.406 16.656 21 1 86.56 269 VAL A O 1
ATOM 2177 N N . VAL A 1 270 ? -15.977 17.219 19.422 1 81.06 270 VAL A N 1
ATOM 2178 C CA . VAL A 1 270 ? -17.016 17.203 18.391 1 81.06 270 VAL A CA 1
ATOM 2179 C C . VAL A 1 270 ? -17.531 15.773 18.219 1 81.06 270 VAL A C 1
ATOM 2181 O O . VAL A 1 270 ? -18.734 15.562 18.062 1 81.06 270 VAL A O 1
ATOM 2184 N N . PHE A 1 271 ? -16.656 14.781 18.266 1 87.19 271 PHE A N 1
ATOM 2185 C CA . PHE A 1 271 ? -17.062 13.391 18.125 1 87.19 271 PHE A CA 1
ATOM 2186 C C . PHE A 1 271 ? -17.938 12.961 19.297 1 87.19 271 PHE A C 1
ATOM 2188 O O . PHE A 1 271 ? -18.891 12.211 19.125 1 87.19 271 PHE A O 1
ATOM 2195 N N . ILE A 1 272 ? -17.609 13.469 20.453 1 86.62 272 ILE A N 1
ATOM 2196 C CA . ILE A 1 272 ? -18.422 13.141 21.625 1 86.62 272 ILE A CA 1
ATOM 2197 C C . ILE A 1 272 ? -19.797 13.766 21.484 1 86.62 272 ILE A C 1
ATOM 2199 O O . ILE A 1 272 ? -20.812 13.133 21.797 1 86.62 272 ILE A O 1
ATOM 2203 N N . TYR A 1 273 ? -19.828 14.883 20.875 1 80.5 273 TYR A N 1
ATOM 2204 C CA . TYR A 1 273 ? -21.094 15.586 20.672 1 80.5 273 TYR A CA 1
ATOM 2205 C C . TYR A 1 273 ? -21.953 14.867 19.641 1 80.5 273 TYR A C 1
ATOM 2207 O O . TYR A 1 273 ? -23.156 14.688 19.828 1 80.5 273 TYR A O 1
ATOM 2215 N N . ILE A 1 274 ? -21.359 14.477 18.578 1 82.12 274 ILE A N 1
ATOM 2216 C CA . ILE A 1 274 ? -22.078 13.773 17.531 1 82.12 274 ILE A CA 1
ATOM 2217 C C . ILE A 1 274 ? -22.609 12.438 18.062 1 82.12 274 ILE A C 1
ATOM 2219 O O . ILE A 1 274 ? -23.734 12.039 17.766 1 82.12 274 ILE A O 1
ATOM 2223 N N . GLY A 1 275 ? -21.828 11.781 18.875 1 83.12 275 GLY A N 1
ATOM 2224 C CA . GLY A 1 275 ? -22.266 10.531 19.484 1 83.12 275 GLY A CA 1
ATOM 2225 C C . GLY A 1 275 ? -23.438 10.695 20.438 1 83.12 275 GLY A C 1
ATOM 2226 O O . GLY A 1 275 ? -24.391 9.922 20.391 1 83.12 275 GLY A O 1
ATOM 2227 N N . ALA A 1 276 ? -23.406 11.742 21.203 1 79.62 276 ALA A N 1
ATOM 2228 C CA . ALA A 1 276 ? -24.469 11.992 22.172 1 79.62 276 ALA A CA 1
ATOM 2229 C C . ALA A 1 276 ? -25.766 12.406 21.484 1 79.62 276 ALA A C 1
ATOM 2231 O O . ALA A 1 276 ? -26.844 11.984 21.891 1 79.62 276 ALA A O 1
ATOM 2232 N N . ASN A 1 277 ? -25.594 13.102 20.406 1 78.69 277 ASN A N 1
ATOM 2233 C CA . ASN A 1 277 ? -26.766 13.531 19.641 1 78.69 277 ASN A CA 1
ATOM 2234 C C . ASN A 1 277 ? -27.406 12.367 18.891 1 78.69 277 ASN A C 1
ATOM 2236 O O . ASN A 1 277 ? -28.625 12.336 18.719 1 78.69 277 ASN A O 1
ATOM 2240 N N . SER A 1 278 ? -26.609 11.547 18.453 1 82.19 278 SER A N 1
ATOM 2241 C CA . SER A 1 278 ? -27.125 10.398 17.703 1 82.19 278 SER A CA 1
ATOM 2242 C C . SER A 1 278 ? -27.938 9.477 18.609 1 82.19 278 SER A C 1
ATOM 2244 O O . SER A 1 278 ? -28.859 8.812 18.141 1 82.19 278 SER A O 1
ATOM 2246 N N . ILE A 1 279 ? -27.641 9.5 19.906 1 80.19 279 ILE A N 1
ATOM 2247 C CA . ILE A 1 279 ? -28.406 8.703 20.859 1 80.19 279 ILE A CA 1
ATOM 2248 C C . ILE A 1 279 ? -29.844 9.211 20.906 1 80.19 279 ILE A C 1
ATOM 2250 O O . ILE A 1 279 ? -30.797 8.422 20.812 1 80.19 279 ILE A O 1
ATOM 2254 N N . ASP A 1 280 ? -29.984 10.492 20.922 1 76.31 280 ASP A N 1
ATOM 2255 C CA . ASP A 1 280 ? -31.312 11.102 21.016 1 76.31 280 ASP A CA 1
ATOM 2256 C C . ASP A 1 280 ? -32.094 10.922 19.703 1 76.31 280 ASP A C 1
ATOM 2258 O O . ASP A 1 280 ? -33.281 10.617 19.734 1 76.31 280 ASP A O 1
ATOM 2262 N N . LYS A 1 281 ? -31.406 11.039 18.688 1 80.94 281 LYS A N 1
ATOM 2263 C CA . LYS A 1 281 ? -32.062 10.938 17.391 1 80.94 281 LYS A CA 1
ATOM 2264 C C . LYS A 1 281 ? -32.5 9.5 17.109 1 80.94 281 LYS A C 1
ATOM 2266 O O . LYS A 1 281 ? -33.594 9.266 16.578 1 80.94 281 LYS A O 1
ATOM 2271 N N . ILE A 1 282 ? -31.672 8.586 17.469 1 82.56 282 ILE A N 1
ATOM 2272 C CA . ILE A 1 282 ? -32 7.184 17.234 1 82.56 282 ILE A CA 1
ATOM 2273 C C . ILE A 1 282 ? -33.156 6.762 18.125 1 82.56 282 ILE A C 1
ATOM 2275 O O . ILE A 1 282 ? -34.062 6.047 17.688 1 82.56 282 ILE A O 1
ATOM 2279 N N . THR A 1 283 ? -33.219 7.242 19.375 1 78.81 283 THR A N 1
ATOM 2280 C CA . THR A 1 283 ? -34.281 6.91 20.297 1 78.81 283 THR A CA 1
ATOM 2281 C C . THR A 1 283 ? -35.594 7.527 19.828 1 78.81 283 THR A C 1
ATOM 2283 O O . THR A 1 283 ? -36.656 6.891 19.906 1 78.81 283 THR A O 1
ATOM 2286 N N . LEU A 1 284 ? -35.5 8.711 19.297 1 80.31 284 LEU A N 1
ATOM 2287 C CA . LEU A 1 284 ? -36.688 9.367 18.781 1 80.31 284 LEU A CA 1
ATOM 2288 C C . LEU A 1 284 ? -37.219 8.648 17.547 1 80.31 284 LEU A C 1
ATOM 2290 O O . LEU A 1 284 ? -38.438 8.508 17.375 1 80.31 284 LEU A O 1
ATOM 2294 N N . LEU A 1 285 ? -36.281 8.258 16.734 1 81.44 285 LEU A N 1
ATOM 2295 C CA . LEU A 1 285 ? -36.656 7.535 15.523 1 81.44 285 LEU A CA 1
ATOM 2296 C C . LEU A 1 285 ? -37.312 6.195 15.867 1 81.44 285 LEU A C 1
ATOM 2298 O O . LEU A 1 285 ? -38.281 5.785 15.234 1 81.44 285 LEU A O 1
ATOM 2302 N N . LEU A 1 286 ? -36.781 5.527 16.875 1 81.38 286 LEU A N 1
ATOM 2303 C CA . LEU A 1 286 ? -37.312 4.246 17.297 1 81.38 286 LEU A CA 1
ATOM 2304 C C . LEU A 1 286 ? -38.688 4.434 17.938 1 81.38 286 LEU A C 1
ATOM 2306 O O . LEU A 1 286 ? -39.594 3.611 17.734 1 81.38 286 LEU A O 1
ATOM 2310 N N . ASP A 1 287 ? -38.875 5.512 18.625 1 80.75 287 ASP A N 1
ATOM 2311 C CA . ASP A 1 287 ? -40.156 5.801 19.25 1 80.75 287 ASP A CA 1
ATOM 2312 C C . ASP A 1 287 ? -41.188 6.156 18.219 1 80.75 287 ASP A C 1
ATOM 2314 O O . ASP A 1 287 ? -42.375 5.75 18.328 1 80.75 287 ASP A O 1
ATOM 2318 N N . ASN A 1 288 ? -40.781 6.883 17.25 1 83.19 288 ASN A N 1
ATOM 2319 C CA . ASN A 1 288 ? -41.719 7.328 16.219 1 83.19 288 ASN A CA 1
ATOM 2320 C C . ASN A 1 288 ? -42.25 6.152 15.406 1 83.19 288 ASN A C 1
ATOM 2322 O O . ASN A 1 288 ? -43.375 6.168 14.961 1 83.19 288 ASN A O 1
ATOM 2326 N N . TYR A 1 289 ? -41.375 5.219 15.172 1 80.81 289 TYR A N 1
ATOM 2327 C CA . TYR A 1 289 ? -41.781 4.082 14.367 1 80.81 289 TYR A CA 1
ATOM 2328 C C . TYR A 1 289 ? -42.219 2.918 15.25 1 80.81 289 TYR A C 1
ATOM 2330 O O . TYR A 1 289 ? -42.438 1.804 14.766 1 80.81 289 TYR A O 1
ATOM 2338 N N . ASN A 1 290 ? -42.438 3.096 16.531 1 78.69 290 ASN A N 1
ATOM 2339 C CA . ASN A 1 290 ? -42.906 2.117 17.516 1 78.69 290 ASN A CA 1
ATOM 2340 C C . ASN A 1 290 ? -42.031 0.854 17.484 1 78.69 290 ASN A C 1
ATOM 2342 O O . ASN A 1 290 ? -42.562 -0.259 17.547 1 78.69 290 ASN A O 1
ATOM 2346 N N . LEU A 1 291 ? -40.844 1.054 17.141 1 75.81 291 LEU A N 1
ATOM 2347 C CA . LEU A 1 291 ? -39.938 -0.073 17.031 1 75.81 291 LEU A CA 1
ATOM 2348 C C . LEU A 1 291 ? -39.219 -0.33 18.359 1 75.81 291 LEU A C 1
ATOM 2350 O O . LEU A 1 291 ? -38.375 -1.224 18.453 1 75.81 291 LEU A O 1
ATOM 2354 N N . THR A 1 292 ? -39.594 0.39 19.312 1 73.12 292 THR A N 1
ATOM 2355 C CA . THR A 1 292 ? -39 0.214 20.625 1 73.12 292 THR A CA 1
ATOM 2356 C C . THR A 1 292 ? -39.375 -1.153 21.203 1 73.12 292 THR A C 1
ATOM 2358 O O . THR A 1 292 ? -38.719 -1.628 22.141 1 73.12 292 THR A O 1
ATOM 2361 N N . THR A 1 293 ? -40.375 -1.805 20.5 1 72.44 293 THR A N 1
ATOM 2362 C CA . THR A 1 293 ? -40.812 -3.09 21.047 1 72.44 293 THR A CA 1
ATOM 2363 C C . THR A 1 293 ? -39.938 -4.219 20.5 1 72.44 293 THR A C 1
ATOM 2365 O O . THR A 1 293 ? -39.906 -5.312 21.078 1 72.44 293 THR A O 1
ATOM 2368 N N . ASN A 1 294 ? -39.25 -3.916 19.469 1 77.44 294 ASN A N 1
ATOM 2369 C CA . ASN A 1 294 ? -38.406 -4.965 18.906 1 77.44 294 ASN A CA 1
ATOM 2370 C C . ASN A 1 294 ? -37.062 -5 19.594 1 77.44 294 ASN A C 1
ATOM 2372 O O . ASN A 1 294 ? -36.25 -4.066 19.453 1 77.44 294 ASN A O 1
ATOM 2376 N N . ALA A 1 295 ? -36.844 -5.949 20.422 1 76.19 295 ALA A N 1
ATOM 2377 C CA . ALA A 1 295 ? -35.656 -6.109 21.234 1 76.19 295 ALA A CA 1
ATOM 2378 C C . ALA A 1 295 ? -34.406 -6.148 20.375 1 76.19 295 ALA A C 1
ATOM 2380 O O . ALA A 1 295 ? -33.344 -5.625 20.75 1 76.19 295 ALA A O 1
ATOM 2381 N N . ILE A 1 296 ? -34.531 -6.613 19.156 1 76.5 296 ILE A N 1
ATOM 2382 C CA . ILE A 1 296 ? -33.344 -6.738 18.281 1 76.5 296 ILE A CA 1
ATOM 2383 C C . ILE A 1 296 ? -32.938 -5.355 17.797 1 76.5 296 ILE A C 1
ATOM 2385 O O . ILE A 1 296 ? -31.734 -5.051 17.766 1 76.5 296 ILE A O 1
ATOM 2389 N N . LEU A 1 297 ? -33.906 -4.629 17.562 1 79.12 297 LEU A N 1
ATOM 2390 C CA . LEU A 1 297 ? -33.562 -3.303 17.047 1 79.12 297 LEU A CA 1
ATOM 2391 C C . LEU A 1 297 ? -33.031 -2.406 18.141 1 79.12 297 LEU A C 1
ATOM 2393 O O . LEU A 1 297 ? -32.156 -1.56 17.875 1 79.12 297 LEU A O 1
ATOM 2397 N N . LEU A 1 298 ? -33.5 -2.66 19.344 1 81.25 298 LEU A N 1
ATOM 2398 C CA . LEU A 1 298 ? -32.969 -1.901 20.469 1 81.25 298 LEU A CA 1
ATOM 2399 C C . LEU A 1 298 ? -31.531 -2.295 20.75 1 81.25 298 LEU A C 1
ATOM 2401 O O . LEU A 1 298 ? -30.688 -1.435 21.016 1 81.25 298 LEU A O 1
ATOM 2405 N N . GLU A 1 299 ? -31.297 -3.502 20.609 1 83.31 299 GLU A N 1
ATOM 2406 C CA . GLU A 1 299 ? -29.922 -3.961 20.828 1 83.31 299 GLU A CA 1
ATOM 2407 C C . GLU A 1 299 ? -29 -3.486 19.703 1 83.31 299 GLU A C 1
ATOM 2409 O O . GLU A 1 299 ? -27.828 -3.184 19.953 1 83.31 299 GLU A O 1
ATOM 2414 N N . PHE A 1 300 ? -29.609 -3.426 18.562 1 83.19 300 PHE A N 1
ATOM 2415 C CA . PHE A 1 300 ? -28.828 -2.957 17.438 1 83.19 300 PHE A CA 1
ATOM 2416 C C . PHE A 1 300 ? -28.469 -1.481 17.578 1 83.19 300 PHE A C 1
ATOM 2418 O O . PHE A 1 300 ? -27.375 -1.061 17.25 1 83.19 300 PHE A O 1
ATOM 2425 N N . SER A 1 301 ? -29.422 -0.754 18.109 1 83.69 301 SER A N 1
ATOM 2426 C CA . SER A 1 301 ? -29.156 0.668 18.312 1 83.69 301 SER A CA 1
ATOM 2427 C C . SER A 1 301 ? -28.141 0.895 19.422 1 83.69 301 SER A C 1
ATOM 2429 O O . SER A 1 301 ? -27.281 1.776 19.312 1 83.69 301 SER A O 1
ATOM 2431 N N . ASP A 1 302 ? -28.172 0.104 20.453 1 84.06 302 ASP A N 1
ATOM 2432 C CA . ASP A 1 302 ? -27.172 0.206 21.516 1 84.06 302 ASP A CA 1
ATOM 2433 C C . ASP A 1 302 ? -25.797 -0.246 21.016 1 84.06 302 ASP A C 1
ATOM 2435 O O . ASP A 1 302 ? -24.781 0.329 21.406 1 84.06 302 ASP A O 1
ATOM 2439 N N . GLY A 1 303 ? -25.844 -1.277 20.234 1 87.38 303 GLY A N 1
ATOM 2440 C CA . GLY A 1 303 ? -24.578 -1.735 19.656 1 87.38 303 GLY A CA 1
ATOM 2441 C C . GLY A 1 303 ? -23.938 -0.711 18.734 1 87.38 303 GLY A C 1
ATOM 2442 O O . GLY A 1 303 ? -22.719 -0.564 18.734 1 87.38 303 GLY A O 1
ATOM 2443 N N . PHE A 1 304 ? -24.828 -0.001 18 1 89.31 304 PHE A N 1
ATOM 2444 C CA . PHE A 1 304 ? -24.344 1.045 17.109 1 89.31 304 PHE A CA 1
ATOM 2445 C C . PHE A 1 304 ? -23.656 2.15 17.906 1 89.31 304 PHE A C 1
ATOM 2447 O O . PHE A 1 304 ? -22.547 2.576 17.562 1 89.31 304 PHE A O 1
ATOM 2454 N N . LEU A 1 305 ? -24.219 2.564 19.094 1 88.94 305 LEU A N 1
ATOM 2455 C CA . LEU A 1 305 ? -23.672 3.645 19.906 1 88.94 305 LEU A CA 1
ATOM 2456 C C . LEU A 1 305 ? -22.422 3.193 20.641 1 88.94 305 LEU A C 1
ATOM 2458 O O . LEU A 1 305 ? -21.438 3.943 20.734 1 88.94 305 LEU A O 1
ATOM 2462 N N . ASN A 1 306 ? -22.453 2.035 21.125 1 90.12 306 ASN A N 1
ATOM 2463 C CA . ASN A 1 306 ? -21.266 1.521 21.812 1 90.12 306 ASN A CA 1
ATOM 2464 C C . ASN A 1 306 ? -20.094 1.343 20.844 1 90.12 306 ASN A C 1
ATOM 2466 O O . ASN A 1 306 ? -18.953 1.615 21.203 1 90.12 306 ASN A O 1
ATOM 2470 N N . SER A 1 307 ? -20.422 0.881 19.641 1 93.62 307 SER A N 1
ATOM 2471 C CA . SER A 1 307 ? -19.359 0.734 18.656 1 93.62 307 SER A CA 1
ATOM 2472 C C . SER A 1 307 ? -18.781 2.09 18.266 1 93.62 307 SER A C 1
ATOM 2474 O O . SER A 1 307 ? -17.578 2.205 18.016 1 93.62 307 SER A O 1
ATOM 2476 N N . TYR A 1 308 ? -19.656 3.068 18.25 1 93.44 308 TYR A N 1
ATOM 2477 C CA . TYR A 1 308 ? -19.219 4.422 17.922 1 93.44 308 TYR A CA 1
ATOM 2478 C C . TYR A 1 308 ? -18.234 4.938 18.969 1 93.44 308 TYR A C 1
ATOM 2480 O O . TYR A 1 308 ? -17.156 5.445 18.625 1 93.44 308 TYR A O 1
ATOM 2488 N N . PHE A 1 309 ? -18.438 4.766 20.281 1 93.19 309 PHE A N 1
ATOM 2489 C CA . PHE A 1 309 ? -17.594 5.285 21.344 1 93.19 309 PHE A CA 1
ATOM 2490 C C . PHE A 1 309 ? -16.312 4.469 21.469 1 93.19 309 PHE A C 1
ATOM 2492 O O . PHE A 1 309 ? -15.242 5.016 21.75 1 93.19 309 PHE A O 1
ATOM 2499 N N . ILE A 1 310 ? -16.438 3.209 21.203 1 94.31 310 ILE A N 1
ATOM 2500 C CA . ILE A 1 310 ? -15.234 2.379 21.25 1 94.31 310 ILE A CA 1
ATOM 2501 C C . ILE A 1 310 ? -14.305 2.758 20.109 1 94.31 310 ILE A C 1
ATOM 2503 O O . ILE A 1 310 ? -13.094 2.883 20.297 1 94.31 310 ILE A O 1
ATOM 2507 N N . ALA A 1 311 ? -14.883 2.943 18.906 1 95.94 311 ALA A N 1
ATOM 2508 C CA . ALA A 1 311 ? -14.086 3.34 17.75 1 95.94 311 ALA A CA 1
ATOM 2509 C C . ALA A 1 311 ? -13.43 4.699 17.984 1 95.94 311 ALA A C 1
ATOM 2511 O O . ALA A 1 311 ? -12.289 4.922 17.578 1 95.94 311 ALA A O 1
ATOM 2512 N N . MET A 1 312 ? -14.141 5.629 18.672 1 95.56 312 MET A N 1
ATOM 2513 C CA . MET A 1 312 ? -13.609 6.961 18.938 1 95.56 312 MET A CA 1
ATOM 2514 C C . MET A 1 312 ? -12.422 6.883 19.891 1 95.56 312 MET A C 1
ATOM 2516 O O . MET A 1 312 ? -11.367 7.469 19.625 1 95.56 312 MET A O 1
ATOM 2520 N N . VAL A 1 313 ? -12.5 6.152 20.953 1 94.81 313 VAL A N 1
ATOM 2521 C CA . VAL A 1 313 ? -11.438 6.043 21.953 1 94.81 313 VAL A CA 1
ATOM 2522 C C . VAL A 1 313 ? -10.227 5.336 21.344 1 94.81 313 VAL A C 1
ATOM 2524 O O . VAL A 1 313 ? -9.094 5.781 21.5 1 94.81 313 VAL A O 1
ATOM 2527 N N . LEU A 1 314 ? -10.461 4.352 20.531 1 95.44 314 LEU A N 1
ATOM 2528 C CA . LEU A 1 314 ? -9.375 3.609 19.906 1 95.44 314 LEU A CA 1
ATOM 2529 C C . LEU A 1 314 ? -8.641 4.477 18.891 1 95.44 314 LEU A C 1
ATOM 2531 O O . LEU A 1 314 ? -7.41 4.434 18.797 1 95.44 314 LEU A O 1
ATOM 2535 N N . THR A 1 315 ? -9.391 5.234 18.156 1 96.19 315 THR A N 1
ATOM 2536 C CA . THR A 1 315 ? -8.789 6.078 17.141 1 96.19 315 THR A CA 1
ATOM 2537 C C . THR A 1 315 ? -7.902 7.145 17.766 1 96.19 315 THR A C 1
ATOM 2539 O O . THR A 1 315 ? -6.762 7.344 17.328 1 96.19 315 THR A O 1
ATOM 2542 N N . PHE A 1 316 ? -8.281 7.809 18.859 1 95.12 316 PHE A N 1
ATOM 2543 C CA . PHE A 1 316 ? -7.508 8.898 19.438 1 95.12 316 PHE A CA 1
ATOM 2544 C C . PHE A 1 316 ? -6.312 8.359 20.219 1 95.12 316 PHE A C 1
ATOM 2546 O O . PHE A 1 316 ? -5.254 8.984 20.25 1 95.12 316 PHE A O 1
ATOM 2553 N N . ILE A 1 317 ? -6.398 7.207 20.797 1 93.06 317 ILE A N 1
ATOM 2554 C CA . ILE A 1 317 ? -5.246 6.59 21.438 1 93.06 317 ILE A CA 1
ATOM 2555 C C . ILE A 1 317 ? -4.211 6.195 20.391 1 93.06 317 ILE A C 1
ATOM 2557 O O . ILE A 1 317 ? -3.016 6.453 20.562 1 93.06 317 ILE A O 1
ATOM 2561 N N . PHE A 1 318 ? -4.695 5.668 19.359 1 94 318 PHE A N 1
ATOM 2562 C CA . PHE A 1 318 ? -3.785 5.203 18.328 1 94 318 PHE A CA 1
ATOM 2563 C C . PHE A 1 318 ? -3.092 6.379 17.641 1 94 318 PHE A C 1
ATOM 2565 O O . PHE A 1 318 ? -1.884 6.34 17.406 1 94 318 PHE A O 1
ATOM 2572 N N . TYR A 1 319 ? -3.783 7.438 17.359 1 94.44 319 TYR A N 1
ATOM 2573 C CA . TYR A 1 319 ? -3.182 8.539 16.609 1 94.44 319 TYR A CA 1
ATOM 2574 C C . TYR A 1 319 ? -2.32 9.406 17.516 1 94.44 319 TYR A C 1
ATOM 2576 O O . TYR A 1 319 ? -1.41 10.094 17.062 1 94.44 319 TYR A O 1
ATOM 2584 N N . THR A 1 320 ? -2.551 9.422 18.844 1 91.62 320 THR A N 1
ATOM 2585 C CA . THR A 1 320 ? -1.603 10.055 19.75 1 91.62 320 THR A CA 1
ATOM 2586 C C . THR A 1 320 ? -0.31 9.242 19.828 1 91.62 320 THR A C 1
ATOM 2588 O O . THR A 1 320 ? 0.782 9.812 19.875 1 91.62 320 THR A O 1
ATOM 2591 N N . TRP A 1 321 ? -0.476 7.961 19.75 1 89.88 321 TRP A N 1
ATOM 2592 C CA . TRP A 1 321 ? 0.698 7.094 19.719 1 89.88 321 TRP A CA 1
ATOM 2593 C C . TRP A 1 321 ? 1.468 7.277 18.406 1 89.88 321 TRP A C 1
ATOM 2595 O O . TRP A 1 321 ? 2.701 7.297 18.406 1 89.88 321 TRP A O 1
ATOM 2605 N N . LEU A 1 322 ? 0.71 7.418 17.375 1 92.25 322 LEU A N 1
ATOM 2606 C CA . LEU A 1 322 ? 1.341 7.602 16.078 1 92.25 322 LEU A CA 1
ATOM 2607 C C . LEU A 1 322 ? 2.08 8.938 16.016 1 92.25 322 LEU A C 1
ATOM 2609 O O . LEU A 1 322 ? 3.141 9.031 15.391 1 92.25 322 LEU A O 1
ATOM 2613 N N . LEU A 1 323 ? 1.56 9.914 16.625 1 93.06 323 LEU A N 1
ATOM 2614 C CA . LEU A 1 323 ? 2.225 11.211 16.672 1 93.06 323 LEU A CA 1
ATOM 2615 C C . LEU A 1 323 ? 3.531 11.125 17.453 1 93.06 323 LEU A C 1
ATOM 2617 O O . LEU A 1 323 ? 4.543 11.703 17.047 1 93.06 323 LEU A O 1
ATOM 2621 N N . LEU A 1 324 ? 3.607 10.383 18.516 1 89.81 324 LEU A N 1
ATOM 2622 C CA . LEU A 1 324 ? 4.828 10.203 19.297 1 89.81 324 LEU A CA 1
ATOM 2623 C C . LEU A 1 324 ? 5.867 9.43 18.5 1 89.81 324 LEU A C 1
ATOM 2625 O O . LEU A 1 324 ? 7.059 9.742 18.547 1 89.81 324 LEU A O 1
ATOM 2629 N N . ASP A 1 325 ? 5.375 8.516 17.797 1 89.44 325 ASP A N 1
ATOM 2630 C CA . ASP A 1 325 ? 6.273 7.742 16.938 1 89.44 325 ASP A CA 1
ATOM 2631 C C . ASP A 1 325 ? 6.852 8.609 15.828 1 89.44 325 ASP A C 1
ATOM 2633 O O . ASP A 1 325 ? 8.008 8.445 15.445 1 89.44 325 ASP A O 1
ATOM 2637 N N . LEU A 1 326 ? 6.027 9.453 15.297 1 91.69 326 LEU A N 1
ATOM 2638 C CA . LEU A 1 326 ? 6.484 10.359 14.242 1 91.69 326 LEU A CA 1
ATOM 2639 C C . LEU A 1 326 ? 7.539 11.32 14.781 1 91.69 326 LEU A C 1
ATOM 2641 O O . LEU A 1 326 ? 8.5 11.641 14.078 1 91.69 326 LEU A O 1
ATOM 2645 N N . LEU A 1 327 ? 7.391 11.773 16 1 91.19 327 LEU A N 1
ATOM 2646 C CA . LEU A 1 327 ? 8.375 12.664 16.609 1 91.19 327 LEU A CA 1
ATOM 2647 C C . LEU A 1 327 ? 9.719 11.961 16.766 1 91.19 327 LEU A C 1
ATOM 2649 O O . LEU A 1 327 ? 10.766 12.555 16.516 1 91.19 327 LEU A O 1
ATOM 2653 N N . GLN A 1 328 ? 9.68 10.727 17.094 1 87.69 328 GLN A N 1
ATOM 2654 C CA . GLN A 1 328 ? 10.914 9.961 17.234 1 87.69 328 GLN A CA 1
ATOM 2655 C C . GLN A 1 328 ? 11.555 9.688 15.875 1 87.69 328 GLN A C 1
ATOM 2657 O O . GLN A 1 328 ? 12.773 9.781 15.727 1 87.69 328 GLN A O 1
ATOM 2662 N N . SER A 1 329 ? 10.703 9.328 14.961 1 86.81 329 SER A N 1
ATOM 2663 C CA . SER A 1 329 ? 11.227 9.062 13.617 1 86.81 329 SER A CA 1
ATOM 2664 C C . SER A 1 329 ? 11.828 10.32 13 1 86.81 329 SER A C 1
ATOM 2666 O O . SER A 1 329 ? 12.844 10.25 12.305 1 86.81 329 SER A O 1
ATOM 2668 N N . HIS A 1 330 ? 11.195 11.445 13.266 1 89.81 330 HIS A N 1
ATOM 2669 C CA . HIS A 1 330 ? 11.719 12.711 12.766 1 89.81 330 HIS A CA 1
ATOM 2670 C C . HIS A 1 330 ? 13.094 13.016 13.344 1 89.81 330 HIS A C 1
ATOM 2672 O O . HIS A 1 330 ? 13.984 13.477 12.633 1 89.81 330 HIS A O 1
ATOM 2678 N N . GLN A 1 331 ? 13.336 12.773 14.562 1 86.81 331 GLN A N 1
ATOM 2679 C CA . GLN A 1 331 ? 14.641 12.984 15.188 1 86.81 331 GLN A CA 1
ATOM 2680 C C . GLN A 1 331 ? 15.695 12.07 14.578 1 86.81 331 GLN A C 1
ATOM 2682 O O . GLN A 1 331 ? 16.828 12.5 14.336 1 86.81 331 GLN A O 1
ATOM 2687 N N . ASN A 1 332 ? 15.328 10.891 14.359 1 83.44 332 ASN A N 1
ATOM 2688 C CA . ASN A 1 332 ? 16.25 9.945 13.75 1 83.44 332 ASN A CA 1
ATOM 2689 C C . ASN A 1 332 ? 16.609 10.336 12.32 1 83.44 332 ASN A C 1
ATOM 2691 O O . ASN A 1 332 ? 17.75 10.203 11.891 1 83.44 332 ASN A O 1
ATOM 2695 N N . ASN A 1 333 ? 15.656 10.75 11.602 1 85.81 333 ASN A N 1
ATOM 2696 C CA . ASN A 1 333 ? 15.906 11.188 10.227 1 85.81 333 ASN A CA 1
ATOM 2697 C C . ASN A 1 333 ? 16.812 12.422 10.195 1 85.81 333 ASN A C 1
ATOM 2699 O O . ASN A 1 333 ? 17.656 12.555 9.305 1 85.81 333 ASN A O 1
ATOM 2703 N N . LEU A 1 334 ? 16.594 13.305 11.133 1 86.62 334 LEU A N 1
ATOM 2704 C CA . LEU A 1 334 ? 17.438 14.492 11.203 1 86.62 334 LEU A CA 1
ATOM 2705 C C . LEU A 1 334 ? 18.875 14.117 11.531 1 86.62 334 LEU A C 1
ATOM 2707 O O . LEU A 1 334 ? 19.812 14.672 10.961 1 86.62 334 LEU A O 1
ATOM 2711 N N . ARG A 1 335 ? 19.016 13.164 12.359 1 81.38 335 ARG A N 1
ATOM 2712 C CA . ARG A 1 335 ? 20.344 12.703 12.711 1 81.38 335 ARG A CA 1
ATOM 2713 C C . ARG A 1 335 ? 21.047 12.078 11.5 1 81.38 335 ARG A C 1
ATOM 2715 O O . ARG A 1 335 ? 22.25 12.281 11.297 1 81.38 335 ARG A O 1
ATOM 2722 N N . GLN A 1 336 ? 20.266 11.445 10.758 1 83 336 GLN A N 1
ATOM 2723 C CA . GLN A 1 336 ? 20.828 10.797 9.578 1 83 336 GLN A CA 1
ATOM 2724 C C . GLN A 1 336 ? 21.203 11.828 8.516 1 83 336 GLN A C 1
ATOM 2726 O O . GLN A 1 336 ? 22.203 11.68 7.82 1 83 336 GLN A O 1
ATOM 2731 N N . ILE A 1 337 ? 20.469 12.805 8.398 1 82.81 337 ILE A N 1
ATOM 2732 C CA . ILE A 1 337 ? 20.75 13.836 7.41 1 82.81 337 ILE A CA 1
ATOM 2733 C C . ILE A 1 337 ? 21.984 14.633 7.84 1 82.81 337 ILE A C 1
ATOM 2735 O O . ILE A 1 337 ? 22.812 15.016 7.008 1 82.81 337 ILE A O 1
ATOM 2739 N N . PHE A 1 338 ? 22.047 14.828 9.125 1 80.56 338 PHE A N 1
ATOM 2740 C CA . PHE A 1 338 ? 23.203 15.555 9.641 1 80.56 338 PHE A CA 1
ATOM 2741 C C . PHE A 1 338 ? 24.469 14.742 9.445 1 80.56 338 PHE A C 1
ATOM 2743 O O . PHE A 1 338 ? 25.547 15.305 9.234 1 80.56 338 PHE A O 1
ATOM 2750 N N . ALA A 1 339 ? 24.297 13.398 9.469 1 75.12 339 ALA A N 1
ATOM 2751 C CA . ALA A 1 339 ? 25.453 12.516 9.305 1 75.12 339 ALA A CA 1
ATOM 2752 C C . ALA A 1 339 ? 25.766 12.305 7.824 1 75.12 339 ALA A C 1
ATOM 2754 O O . ALA A 1 339 ? 26.828 11.773 7.48 1 75.12 339 ALA A O 1
ATOM 2755 N N . GLY A 1 340 ? 25.016 12.773 6.93 1 72.25 340 GLY A N 1
ATOM 2756 C CA . GLY A 1 340 ? 25.219 12.625 5.496 1 72.25 340 GLY A CA 1
ATOM 2757 C C . GLY A 1 340 ? 24.812 11.266 4.973 1 72.25 340 GLY A C 1
ATOM 2758 O O . GLY A 1 340 ? 25.234 10.859 3.887 1 72.25 340 GLY A O 1
ATOM 2759 N N . LYS A 1 341 ? 24.297 10.414 5.707 1 63.69 341 LYS A N 1
ATOM 2760 C CA . LYS A 1 341 ? 23.969 9.039 5.328 1 63.69 341 LYS A CA 1
ATOM 2761 C C . LYS A 1 341 ? 22.609 8.977 4.633 1 63.69 341 LYS A C 1
ATOM 2763 O O . LYS A 1 341 ? 22.203 7.914 4.148 1 63.69 341 LYS A O 1
ATOM 2768 N N . HIS A 1 342 ? 21.844 9.945 4.609 1 61.09 342 HIS A N 1
ATOM 2769 C CA . HIS A 1 342 ? 20.469 9.75 4.168 1 61.09 342 HIS A CA 1
ATOM 2770 C C . HIS A 1 342 ? 20.375 9.664 2.65 1 61.09 342 HIS A C 1
ATOM 2772 O O . HIS A 1 342 ? 20.734 10.609 1.946 1 61.09 342 HIS A O 1
ATOM 2778 N N . GLN A 1 343 ? 20.453 8.383 2.074 1 57.12 343 GLN A N 1
ATOM 2779 C CA . GLN A 1 343 ? 20.156 8.141 0.668 1 57.12 343 GLN A CA 1
ATOM 2780 C C . GLN A 1 343 ? 18.656 8.258 0.409 1 57.12 343 GLN A C 1
ATOM 2782 O O . GLN A 1 343 ? 17.891 7.32 0.688 1 57.12 343 GLN A O 1
ATOM 2787 N N . ILE A 1 344 ? 18.156 9.453 0.525 1 58.12 344 ILE A N 1
ATOM 2788 C CA . ILE A 1 344 ? 16.734 9.555 0.247 1 58.12 344 ILE A CA 1
ATOM 2789 C C . ILE A 1 344 ? 16.484 9.375 -1.25 1 58.12 344 ILE A C 1
ATOM 2791 O O . ILE A 1 344 ? 16.969 10.172 -2.061 1 58.12 344 ILE A O 1
ATOM 2795 N N . SER A 1 345 ? 16.031 8.234 -1.688 1 58.91 345 SER A N 1
ATOM 2796 C CA . SER A 1 345 ? 15.828 7.801 -3.064 1 58.91 345 SER A CA 1
ATOM 2797 C C . SER A 1 345 ? 15.047 8.836 -3.863 1 58.91 345 SER A C 1
ATOM 2799 O O . SER A 1 345 ? 15.258 8.992 -5.066 1 58.91 345 SER A O 1
ATOM 2801 N N . ILE A 1 346 ? 14.242 9.766 -3.201 1 63.34 346 ILE A N 1
ATOM 2802 C CA . ILE A 1 346 ? 13.32 10.625 -3.941 1 63.34 346 ILE A CA 1
ATOM 2803 C C . ILE A 1 346 ? 14.047 11.891 -4.395 1 63.34 346 ILE A C 1
ATOM 2805 O O . ILE A 1 346 ? 13.641 12.539 -5.359 1 63.34 346 ILE A O 1
ATOM 2809 N N . GLU A 1 347 ? 15.211 12.148 -3.896 1 62.88 347 GLU A N 1
ATOM 2810 C CA . GLU A 1 347 ? 15.867 13.445 -4.102 1 62.88 347 GLU A CA 1
ATOM 2811 C C . GLU A 1 347 ? 16.406 13.57 -5.52 1 62.88 347 GLU A C 1
ATOM 2813 O O . GLU A 1 347 ? 16.484 14.672 -6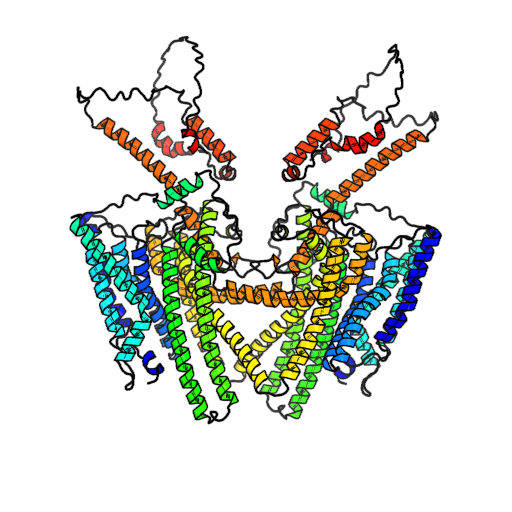.066 1 62.88 347 GLU A O 1
ATOM 2818 N N . GLU A 1 348 ? 16.578 12.43 -6.043 1 66.31 348 GLU A N 1
ATOM 2819 C CA . GLU A 1 348 ? 17.156 12.516 -7.379 1 66.31 348 GLU A CA 1
ATOM 2820 C C . GLU A 1 348 ? 16.141 13.031 -8.391 1 66.31 348 GLU A C 1
ATOM 2822 O O . GLU A 1 348 ? 16.516 13.609 -9.414 1 66.31 348 GLU A O 1
ATOM 2827 N N . ARG A 1 349 ? 14.953 13.102 -7.945 1 73.5 349 ARG A N 1
ATOM 2828 C CA . ARG A 1 349 ? 13.938 13.453 -8.93 1 73.5 349 ARG A CA 1
ATOM 2829 C C . ARG A 1 349 ? 13.328 14.82 -8.633 1 73.5 349 ARG A C 1
ATOM 2831 O O . ARG A 1 349 ? 12.562 15.352 -9.438 1 73.5 349 ARG A O 1
ATOM 2838 N N . LEU A 1 350 ? 13.82 15.445 -7.531 1 82.44 350 LEU A N 1
ATOM 2839 C CA . LEU A 1 350 ? 13.227 16.719 -7.152 1 82.44 350 LEU A CA 1
ATOM 2840 C C . LEU A 1 350 ? 14.211 17.859 -7.375 1 82.44 350 LEU A C 1
ATOM 2842 O O . LEU A 1 350 ? 15.383 17.75 -7.027 1 82.44 350 LEU A O 1
ATOM 2846 N N . SER A 1 351 ? 13.742 18.875 -8.062 1 84.56 351 SER A N 1
ATOM 2847 C CA . SER A 1 351 ? 14.523 20.094 -8.258 1 84.56 351 SER A CA 1
ATOM 2848 C C . SER A 1 351 ? 14.609 20.922 -6.977 1 84.56 351 SER A C 1
ATOM 2850 O O . SER A 1 351 ? 13.797 20.734 -6.066 1 84.56 351 SER A O 1
ATOM 2852 N N . PRO A 1 352 ? 15.617 21.781 -6.84 1 86.56 352 PRO A N 1
ATOM 2853 C CA . PRO A 1 352 ? 15.711 22.641 -5.656 1 86.56 352 PRO A CA 1
ATOM 2854 C C . PRO A 1 352 ? 14.5 23.562 -5.496 1 86.56 352 PRO A C 1
ATOM 2856 O O . PRO A 1 352 ? 14.133 23.906 -4.375 1 86.56 352 PRO A O 1
ATOM 2859 N N . GLN A 1 353 ? 13.938 23.906 -6.574 1 89 353 GLN A N 1
ATOM 2860 C CA . GLN A 1 353 ? 12.727 24.719 -6.496 1 89 353 GLN A CA 1
ATOM 2861 C C . GLN A 1 353 ? 11.578 23.922 -5.879 1 89 353 GLN A C 1
ATOM 2863 O O . GLN A 1 353 ? 10.805 24.453 -5.078 1 89 353 GLN A O 1
ATOM 2868 N N . ASP A 1 354 ? 11.562 22.719 -6.281 1 89.31 354 ASP A N 1
ATOM 2869 C CA . ASP A 1 354 ? 10.523 21.859 -5.711 1 89.31 354 ASP A CA 1
ATOM 2870 C C . ASP A 1 354 ? 10.742 21.656 -4.211 1 89.31 354 ASP A C 1
ATOM 2872 O O . ASP A 1 354 ? 9.789 21.688 -3.434 1 89.31 354 ASP A O 1
ATOM 2876 N N . LEU A 1 355 ? 11.961 21.547 -3.879 1 89.56 355 LEU A N 1
ATOM 2877 C CA . LEU A 1 355 ? 12.266 21.312 -2.473 1 89.56 355 LEU A CA 1
ATOM 2878 C C . LEU A 1 355 ? 11.922 22.531 -1.626 1 89.56 355 LEU A C 1
ATOM 2880 O O . LEU A 1 355 ? 11.43 22.391 -0.505 1 89.56 355 LEU A O 1
ATOM 2884 N N . THR A 1 356 ? 12.148 23.688 -2.152 1 91.12 356 THR A N 1
ATOM 2885 C CA . THR A 1 356 ? 11.82 24.922 -1.434 1 91.12 356 THR A CA 1
ATOM 2886 C C . THR A 1 356 ? 10.305 25.094 -1.326 1 91.12 356 THR A C 1
ATOM 2888 O O . THR A 1 356 ? 9.797 25.5 -0.282 1 91.12 356 THR A O 1
ATOM 2891 N N . LEU A 1 357 ? 9.664 24.781 -2.375 1 92.12 357 LEU A N 1
ATOM 2892 C CA . LEU A 1 357 ? 8.203 24.859 -2.35 1 92.12 357 LEU A CA 1
ATOM 2893 C C . LEU A 1 357 ? 7.625 23.875 -1.334 1 92.12 357 LEU A C 1
ATOM 2895 O O . LEU A 1 357 ? 6.73 24.234 -0.563 1 92.12 357 LEU A O 1
ATOM 2899 N N . TYR A 1 358 ? 8.148 22.719 -1.296 1 91.88 358 TYR A N 1
ATOM 2900 C CA . TYR A 1 358 ? 7.656 21.688 -0.395 1 91.88 358 TYR A CA 1
ATOM 2901 C C . TYR A 1 358 ? 7.93 22.062 1.06 1 91.88 358 TYR A C 1
ATOM 2903 O O . TYR A 1 358 ? 7.176 21.672 1.956 1 91.88 358 TYR A O 1
ATOM 2911 N N . ASN A 1 359 ? 8.883 22.812 1.261 1 91.62 359 ASN A N 1
ATOM 2912 C CA . ASN A 1 359 ? 9.125 23.297 2.617 1 91.62 359 ASN A CA 1
ATOM 2913 C C . ASN A 1 359 ? 8.055 24.281 3.07 1 91.62 359 ASN A C 1
ATOM 2915 O O . ASN A 1 359 ? 7.641 24.266 4.23 1 91.62 359 ASN A O 1
ATOM 2919 N N . ILE A 1 360 ? 7.625 25.062 2.139 1 92.5 360 ILE A N 1
ATOM 2920 C CA . ILE A 1 360 ? 6.609 26.062 2.473 1 92.5 360 ILE A CA 1
ATOM 2921 C C . ILE A 1 360 ? 5.277 25.359 2.74 1 92.5 360 ILE A C 1
ATOM 2923 O O . ILE A 1 360 ? 4.523 25.766 3.629 1 92.5 360 ILE A O 1
ATOM 2927 N N . ILE A 1 361 ? 5.09 24.281 2.057 1 93.75 361 ILE A N 1
ATOM 2928 C CA . ILE A 1 361 ? 3.783 23.641 2.119 1 93.75 361 ILE A CA 1
ATOM 2929 C C . ILE A 1 361 ? 3.768 22.609 3.252 1 93.75 361 ILE A C 1
ATOM 2931 O O . ILE A 1 361 ? 2.699 22.172 3.691 1 93.75 361 ILE A O 1
ATOM 2935 N N . PHE A 1 362 ? 4.84 22.281 3.844 1 93.62 362 PHE A N 1
ATOM 2936 C CA . PHE A 1 362 ? 5 21.156 4.773 1 93.62 362 PHE A CA 1
ATOM 2937 C C . PHE A 1 362 ? 4.105 21.344 5.992 1 93.62 362 PHE A C 1
ATOM 2939 O O . PHE A 1 362 ? 3.367 20.422 6.367 1 93.62 362 PHE A O 1
ATOM 2946 N N . PRO A 1 363 ? 4.078 22.422 6.625 1 92.88 363 PRO A N 1
ATOM 2947 C CA . PRO A 1 363 ? 3.299 22.5 7.863 1 92.88 363 PRO A CA 1
ATOM 2948 C C . PRO A 1 363 ? 1.806 22.281 7.633 1 92.88 363 PRO A C 1
ATOM 2950 O O . PRO A 1 363 ? 1.155 21.562 8.406 1 92.88 363 PRO A O 1
ATOM 2953 N N . GLY A 1 364 ? 1.291 22.875 6.637 1 91.81 364 GLY A N 1
ATOM 2954 C CA . GLY A 1 364 ? -0.109 22.641 6.32 1 91.81 364 GLY A CA 1
ATOM 2955 C C . GLY A 1 364 ? -0.414 21.203 5.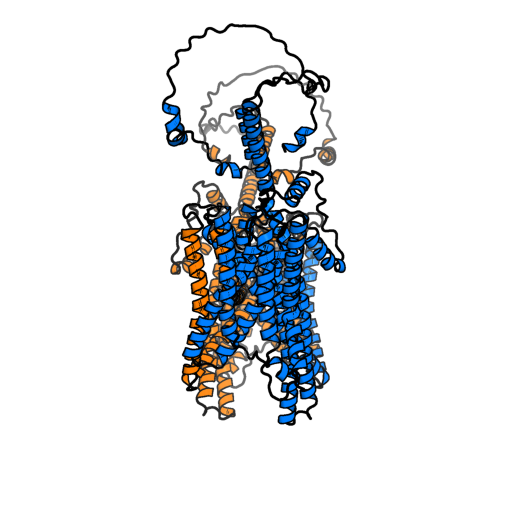969 1 91.81 364 GLY A C 1
ATOM 2956 O O . GLY A 1 364 ? -1.425 20.656 6.41 1 91.81 364 GLY A O 1
ATOM 2957 N N . TYR A 1 365 ? 0.475 20.594 5.238 1 94.19 365 TYR A N 1
ATOM 2958 C CA . TYR A 1 365 ? 0.311 19.188 4.871 1 94.19 365 TYR A CA 1
ATOM 2959 C C . TYR A 1 365 ? 0.385 18.281 6.098 1 94.19 365 TYR A C 1
ATOM 2961 O O . TYR A 1 365 ? -0.385 17.328 6.223 1 94.19 365 TYR A O 1
ATOM 2969 N N . PHE A 1 366 ? 1.305 18.641 6.945 1 95.69 366 PHE A N 1
ATOM 2970 C CA . PHE A 1 366 ? 1.509 17.859 8.156 1 95.69 366 PHE A CA 1
ATOM 2971 C C . PHE A 1 366 ? 0.243 17.828 9 1 95.69 366 PHE A C 1
ATOM 2973 O O . PHE A 1 366 ? -0.223 16.766 9.398 1 95.69 366 PHE A O 1
ATOM 2980 N N . ILE A 1 367 ? -0.407 18.859 9.133 1 94.31 367 ILE A N 1
ATOM 2981 C CA . ILE A 1 367 ? -1.617 18.969 9.945 1 94.31 367 ILE A CA 1
ATOM 2982 C C . ILE A 1 367 ? -2.773 18.266 9.234 1 94.31 367 ILE A C 1
ATOM 2984 O O . ILE A 1 367 ? -3.5 17.484 9.844 1 94.31 367 ILE A O 1
ATOM 2988 N N . SER A 1 368 ? -2.887 18.531 8 1 93.38 368 SER A N 1
ATOM 2989 C CA . SER A 1 368 ? -3.992 17.938 7.242 1 93.38 368 SER A CA 1
ATOM 2990 C C . SER A 1 368 ? -3.893 16.422 7.199 1 93.38 368 SER A C 1
ATOM 2992 O O . SER A 1 368 ? -4.902 15.727 7.312 1 93.38 368 SER A O 1
ATOM 2994 N N . TYR A 1 369 ? -2.734 15.922 7.059 1 95.75 369 TYR A N 1
ATOM 2995 C CA . TYR A 1 369 ? -2.549 14.477 6.973 1 95.75 369 TYR A CA 1
ATOM 2996 C C . TYR A 1 369 ? -2.904 13.805 8.297 1 95.75 369 TYR A C 1
ATOM 2998 O O . TYR A 1 369 ? -3.539 12.75 8.305 1 95.75 369 TYR A O 1
ATOM 3006 N N . MET A 1 370 ? -2.551 14.406 9.344 1 95.69 370 MET A N 1
ATOM 3007 C CA . MET A 1 370 ? -2.842 13.828 10.648 1 95.69 370 MET A CA 1
ATOM 3008 C C . MET A 1 370 ? -4.336 13.859 10.945 1 95.69 370 MET A C 1
ATOM 3010 O O . MET A 1 370 ? -4.895 12.898 11.477 1 95.69 370 MET A O 1
ATOM 3014 N N . ILE A 1 371 ? -4.969 14.883 10.555 1 91.81 371 ILE A N 1
ATOM 3015 C CA . ILE A 1 371 ? -6.406 14.984 10.781 1 91.81 371 ILE A CA 1
ATOM 3016 C C . ILE A 1 371 ? -7.145 14.031 9.852 1 91.81 371 ILE A C 1
ATOM 3018 O O . ILE A 1 371 ? -8.094 13.352 10.266 1 91.81 371 ILE A O 1
ATOM 3022 N N . TRP A 1 372 ? -6.664 13.992 8.641 1 93.12 372 TRP A N 1
ATOM 3023 C CA . TRP A 1 372 ? -7.258 13.07 7.684 1 93.12 372 TRP A CA 1
ATOM 3024 C C . TRP A 1 372 ? -7.102 11.625 8.148 1 93.12 372 TRP A C 1
ATOM 3026 O O . TRP A 1 372 ? -8.031 10.82 8.023 1 93.12 372 TRP A O 1
ATOM 3036 N N . GLY A 1 373 ? -5.996 11.336 8.672 1 93.5 373 GLY A N 1
ATOM 3037 C CA . GLY A 1 373 ? -5.777 10.008 9.203 1 93.5 373 GLY A CA 1
ATOM 3038 C C . GLY A 1 373 ? -6.738 9.641 10.32 1 93.5 373 GLY A C 1
ATOM 3039 O O . GLY A 1 373 ? -7.25 8.523 10.367 1 93.5 373 GLY A O 1
ATOM 3040 N N . VAL A 1 374 ? -7.109 10.602 11.117 1 94.81 374 VAL A N 1
ATOM 3041 C CA . VAL A 1 374 ? -8.023 10.367 12.234 1 94.81 374 VAL A CA 1
ATOM 3042 C C . VAL A 1 374 ? -9.43 10.086 11.695 1 94.81 374 VAL A C 1
ATOM 3044 O O . VAL A 1 374 ? -10.102 9.156 12.156 1 94.81 374 VAL A O 1
ATOM 3047 N N . ILE A 1 375 ? -9.797 10.789 10.68 1 92.75 375 ILE A N 1
ATOM 3048 C CA . ILE A 1 375 ? -11.148 10.664 10.141 1 92.75 375 ILE A CA 1
ATOM 3049 C C . ILE A 1 375 ? -11.297 9.312 9.445 1 92.75 375 ILE A C 1
ATOM 3051 O O . ILE A 1 375 ? -12.273 8.594 9.688 1 92.75 375 ILE A O 1
ATOM 3055 N N . VAL A 1 376 ? -10.336 8.969 8.703 1 94 376 VAL A N 1
ATOM 3056 C CA . VAL A 1 376 ? -10.43 7.723 7.949 1 94 376 VAL A CA 1
ATOM 3057 C C . VAL A 1 376 ? -10.289 6.535 8.898 1 94 376 VAL A C 1
ATOM 3059 O O . VAL A 1 376 ? -11.031 5.555 8.789 1 94 376 VAL A O 1
ATOM 3062 N N . PHE A 1 377 ? -9.352 6.609 9.766 1 95 377 PHE A N 1
ATOM 3063 C CA . PHE A 1 377 ? -9.148 5.52 10.719 1 95 377 PHE A CA 1
ATOM 3064 C C . PHE A 1 377 ? -10.383 5.332 11.594 1 95 377 PHE A C 1
ATOM 3066 O O . PHE A 1 377 ? -10.758 4.203 11.922 1 95 377 PHE A O 1
ATOM 3073 N N . PHE A 1 378 ? -11.047 6.398 11.945 1 95.69 378 PHE A N 1
ATOM 3074 C CA . PHE A 1 378 ? -12.273 6.32 12.734 1 95.69 378 PHE A CA 1
ATOM 3075 C C . PHE A 1 378 ? -13.383 5.637 11.938 1 95.69 378 PHE A C 1
ATOM 3077 O O . PHE A 1 378 ? -14.078 4.758 12.453 1 95.69 378 PHE A O 1
ATOM 3084 N N . ALA A 1 379 ? -13.539 6.008 10.719 1 94.31 379 ALA A N 1
ATOM 3085 C CA . ALA A 1 379 ? -14.586 5.43 9.883 1 94.31 379 ALA A CA 1
ATOM 3086 C C . ALA A 1 379 ? -14.375 3.928 9.703 1 94.31 379 ALA A C 1
ATOM 3088 O O . ALA A 1 379 ? -15.32 3.141 9.844 1 94.31 379 ALA A O 1
ATOM 3089 N N . VAL A 1 380 ? -13.18 3.531 9.477 1 93.62 380 VAL A N 1
ATOM 3090 C CA . VAL A 1 380 ? -12.883 2.121 9.234 1 93.62 380 VAL A CA 1
ATOM 3091 C C . VAL A 1 380 ? -13.039 1.33 10.531 1 93.62 380 VAL A C 1
ATOM 3093 O O . VAL A 1 380 ? -13.641 0.252 10.539 1 93.62 380 VAL A O 1
ATOM 3096 N N . THR A 1 381 ? -12.508 1.837 11.617 1 94 381 THR A N 1
ATOM 3097 C CA . THR A 1 381 ? -12.609 1.144 12.891 1 94 381 THR A CA 1
ATOM 3098 C C . THR A 1 381 ? -14.062 1.067 13.352 1 94 381 THR A C 1
ATOM 3100 O O . THR A 1 381 ? -14.477 0.072 13.945 1 94 381 THR A O 1
ATOM 3103 N N . PHE A 1 382 ? -14.852 2.051 13.047 1 95 382 PHE A N 1
ATOM 3104 C CA . PHE A 1 382 ? -16.266 2.047 13.398 1 95 382 PHE A CA 1
ATOM 3105 C C . PHE A 1 382 ? -17 0.944 12.656 1 95 382 PHE A C 1
ATOM 3107 O O . PHE A 1 382 ? -17.766 0.188 13.258 1 95 382 PHE A O 1
ATOM 3114 N N . ILE A 1 383 ? -16.719 0.821 11.352 1 94.25 383 ILE A N 1
ATOM 3115 C CA . ILE A 1 383 ? -17.375 -0.193 10.539 1 94.25 383 ILE A CA 1
ATOM 3116 C C . ILE A 1 383 ? -16.953 -1.585 11.008 1 94.25 383 ILE A C 1
ATOM 3118 O O . ILE A 1 383 ? -17.797 -2.48 11.141 1 94.25 383 ILE A O 1
ATOM 3122 N N . LEU A 1 384 ? -15.711 -1.765 11.258 1 92.75 384 LEU A N 1
ATOM 3123 C CA . LEU A 1 384 ? -15.203 -3.068 11.672 1 92.75 384 LEU A CA 1
ATOM 3124 C C . LEU A 1 384 ? -15.789 -3.477 13.023 1 92.75 384 LEU A C 1
ATOM 3126 O O . LEU A 1 384 ? -16.234 -4.609 13.195 1 92.75 384 LEU A O 1
ATOM 3130 N N . VAL A 1 385 ? -15.812 -2.553 14.008 1 93.06 385 VAL A N 1
ATOM 3131 C CA . VAL A 1 385 ? -16.344 -2.852 15.336 1 93.06 385 VAL A CA 1
ATOM 3132 C C . VAL A 1 385 ? -17.844 -3.109 15.25 1 93.06 385 VAL A C 1
ATOM 3134 O O . VAL A 1 385 ? -18.359 -4.016 15.906 1 93.06 385 VAL A O 1
ATOM 3137 N N . PHE A 1 386 ? -18.453 -2.354 14.398 1 92.75 386 PHE A N 1
ATOM 3138 C CA . PHE A 1 386 ? -19.891 -2.523 14.234 1 92.75 386 PHE A CA 1
ATOM 3139 C C . PHE A 1 386 ? -20.203 -3.861 13.57 1 92.75 386 PHE A C 1
ATOM 3141 O O . PHE A 1 386 ? -21.188 -4.516 13.922 1 92.75 386 PHE A O 1
ATOM 3148 N N . LEU A 1 387 ? -19.391 -4.273 12.625 1 90.69 387 LEU A N 1
ATOM 3149 C CA . LEU A 1 387 ? -19.578 -5.562 11.977 1 90.69 387 LEU A CA 1
ATOM 3150 C C . LEU A 1 387 ? -19.375 -6.707 12.961 1 90.69 387 LEU A C 1
ATOM 3152 O O . LEU A 1 387 ? -20.109 -7.691 12.945 1 90.69 387 LEU A O 1
ATOM 3156 N N . VAL A 1 388 ? -18.375 -6.574 13.766 1 88.69 388 VAL A N 1
ATOM 3157 C CA . VAL A 1 388 ? -18.109 -7.602 14.773 1 88.69 388 VAL A CA 1
ATOM 3158 C C . VAL A 1 388 ? -19.281 -7.672 15.75 1 88.69 388 VAL A C 1
ATOM 3160 O O . VAL A 1 388 ? -19.734 -8.766 16.109 1 88.69 388 VAL A O 1
ATOM 3163 N N . TYR A 1 389 ? -19.812 -6.477 16.156 1 88.44 389 TYR A N 1
ATOM 3164 C CA . TYR A 1 389 ? -20.969 -6.441 17.047 1 88.44 389 TYR A CA 1
ATOM 3165 C C . TYR A 1 389 ? -22.188 -7.066 16.375 1 88.44 389 TYR A C 1
ATOM 3167 O O . TYR A 1 389 ? -22.922 -7.836 17 1 88.44 389 TYR A O 1
ATOM 3175 N N . GLY A 1 390 ? -22.391 -6.715 15.156 1 83.88 390 GLY A N 1
ATOM 3176 C CA . GLY A 1 390 ? -23.484 -7.316 14.414 1 83.88 390 GLY A CA 1
ATOM 3177 C C . GLY A 1 390 ? -23.375 -8.82 14.289 1 83.88 390 GLY A C 1
ATOM 3178 O O . GLY A 1 390 ? -24.359 -9.547 14.43 1 83.88 390 GLY A O 1
ATOM 3179 N N . PHE A 1 391 ? -22.219 -9.211 14.102 1 82.56 391 PHE A N 1
ATOM 3180 C CA . PHE A 1 391 ? -21.969 -10.648 14 1 82.56 391 PHE A CA 1
ATOM 3181 C C . PHE A 1 391 ? -22.281 -11.344 15.32 1 82.56 391 PHE A C 1
ATOM 3183 O O . PHE A 1 391 ? -22.906 -12.406 15.336 1 82.56 391 PHE A O 1
ATOM 3190 N N . ILE A 1 392 ? -21.875 -10.766 16.422 1 82.75 392 ILE A N 1
ATOM 3191 C CA . ILE A 1 392 ? -22.125 -11.32 17.75 1 82.75 392 ILE A CA 1
ATOM 3192 C C . ILE A 1 392 ? -23.641 -11.336 18.016 1 82.75 392 ILE A C 1
ATOM 3194 O O . ILE A 1 392 ? -24.156 -12.305 18.578 1 82.75 392 ILE A O 1
ATOM 3198 N N . LEU A 1 393 ? -24.328 -10.336 17.562 1 82.56 393 LEU A N 1
ATOM 3199 C CA . LEU A 1 393 ? -25.766 -10.258 17.766 1 82.56 393 LEU A CA 1
ATOM 3200 C C . LEU A 1 393 ? -26.484 -11.352 16.984 1 82.56 393 LEU A C 1
ATOM 3202 O O . LEU A 1 393 ? -27.422 -11.969 17.484 1 82.56 393 LEU A O 1
ATOM 3206 N N . ILE A 1 394 ? -26.031 -11.547 15.781 1 78.25 394 ILE A N 1
ATOM 3207 C CA . ILE A 1 394 ? -26.641 -12.578 14.953 1 78.25 394 ILE A CA 1
ATOM 3208 C C . ILE A 1 394 ? -26.391 -13.953 15.57 1 78.25 394 ILE A C 1
ATOM 3210 O O . ILE A 1 394 ? -27.281 -14.812 15.562 1 78.25 394 ILE A O 1
ATOM 3214 N N . LEU A 1 395 ? -25.266 -14.102 16.219 1 77.69 395 LEU A N 1
ATOM 3215 C CA . LEU A 1 395 ? -24.922 -15.367 16.859 1 77.69 395 LEU A CA 1
ATOM 3216 C C . LEU A 1 395 ? -25.797 -15.625 18.078 1 77.69 395 LEU A C 1
ATOM 3218 O O . LEU A 1 395 ? -26.188 -16.766 18.344 1 77.69 395 LEU A O 1
ATOM 3222 N N . VAL A 1 396 ? -26.094 -14.523 18.75 1 76.62 396 VAL A N 1
ATOM 3223 C CA . VAL A 1 396 ? -26.781 -14.672 20.031 1 76.62 396 VAL A CA 1
ATOM 3224 C C . VAL A 1 396 ? -28.281 -14.781 19.781 1 76.62 396 VAL A C 1
ATOM 3226 O O . VAL A 1 396 ? -28.969 -15.57 20.438 1 76.62 396 VAL A O 1
ATOM 3229 N N . PHE A 1 397 ? -28.875 -14.094 18.797 1 74.88 397 PHE A N 1
ATOM 3230 C CA . PHE A 1 397 ? -30.328 -13.961 18.719 1 74.88 397 PHE A CA 1
ATOM 3231 C C . PHE A 1 397 ? -30.906 -14.914 17.672 1 74.88 397 PHE A C 1
ATOM 3233 O O . PHE A 1 397 ? -32.062 -15.297 17.75 1 74.88 397 PHE A O 1
ATOM 3240 N N . ILE A 1 398 ? -30.062 -15.266 16.594 1 73.31 398 ILE A N 1
ATOM 3241 C CA . ILE A 1 398 ? -30.609 -16.141 15.562 1 73.31 398 ILE A CA 1
ATOM 3242 C C . ILE A 1 398 ? -30.141 -17.562 15.789 1 73.31 398 ILE A C 1
ATOM 3244 O O . ILE A 1 398 ? -28.938 -17.859 15.727 1 73.31 398 ILE A O 1
ATOM 3248 N N . PRO A 1 399 ? -31.047 -18.359 16.312 1 74.38 399 PRO A N 1
ATOM 3249 C CA . PRO A 1 399 ? -30.672 -19.766 16.531 1 74.38 399 PRO A CA 1
ATOM 3250 C C . PRO A 1 399 ? -30.172 -20.438 15.266 1 74.38 399 PRO A C 1
ATOM 3252 O O . PRO A 1 399 ? -30.641 -20.125 14.164 1 74.38 399 PRO A O 1
ATOM 3255 N N . GLY A 1 400 ? -29.172 -21.234 15.148 1 75.69 400 GLY A N 1
ATOM 3256 C CA . GLY A 1 400 ? -28.688 -21.969 13.992 1 75.69 400 GLY A CA 1
ATOM 3257 C C . GLY A 1 400 ? -27.422 -21.375 13.398 1 75.69 400 GLY A C 1
ATOM 3258 O O . GLY A 1 400 ? -26.688 -22.062 12.688 1 75.69 400 GLY A O 1
ATOM 3259 N N . TRP A 1 401 ? -27.328 -20.078 13.773 1 74.62 401 TRP A N 1
ATOM 3260 C CA . TRP A 1 401 ? -26.172 -19.422 13.18 1 74.62 401 TRP A CA 1
ATOM 3261 C C . TRP A 1 401 ? -24.875 -19.922 13.82 1 74.62 401 TRP A C 1
ATOM 3263 O O . TRP A 1 401 ? -23.844 -20.016 13.156 1 74.62 401 TRP A O 1
ATOM 3273 N N . ILE A 1 402 ? -25.031 -20.25 15.086 1 76.25 402 ILE A N 1
ATOM 3274 C CA . ILE A 1 402 ? -23.859 -20.812 15.766 1 76.25 402 ILE A CA 1
ATOM 3275 C C . ILE A 1 402 ? -23.438 -22.109 15.078 1 76.25 402 ILE A C 1
ATOM 3277 O O . ILE A 1 402 ? -22.25 -22.359 14.875 1 76.25 402 ILE A O 1
ATOM 3281 N N . ASP A 1 403 ? -24.469 -22.844 14.695 1 74.75 403 ASP A N 1
ATOM 3282 C CA . ASP A 1 403 ? -24.156 -24.094 14.023 1 74.75 403 ASP A CA 1
ATOM 3283 C C . ASP A 1 403 ? -23.531 -23.844 12.648 1 74.75 403 ASP A C 1
ATOM 3285 O O . ASP A 1 403 ? -22.625 -24.562 12.227 1 74.75 403 ASP A O 1
ATOM 3289 N N . MET A 1 404 ? -24 -22.812 12.094 1 75 404 MET A N 1
ATOM 3290 C CA . MET A 1 404 ? -23.469 -22.469 10.773 1 75 404 MET A CA 1
ATOM 3291 C C . MET A 1 404 ? -22.031 -21.984 10.883 1 75 404 MET A C 1
ATOM 3293 O O . MET A 1 404 ? -21.188 -22.344 10.055 1 75 404 MET A O 1
ATOM 3297 N N . ILE A 1 405 ? -21.719 -21.266 11.922 1 76 405 ILE A N 1
ATOM 3298 C CA . ILE A 1 405 ? -20.359 -20.766 12.102 1 76 405 ILE A CA 1
ATOM 3299 C C . ILE A 1 405 ? -19.438 -21.922 12.453 1 76 405 ILE A C 1
ATOM 3301 O O . ILE A 1 405 ? -18.297 -21.984 11.961 1 76 405 ILE A O 1
ATOM 3305 N N . VAL A 1 406 ? -19.953 -22.75 13.32 1 75.25 406 VAL A N 1
ATOM 3306 C CA . VAL A 1 406 ? -19.141 -23.906 13.68 1 75.25 406 VAL A CA 1
ATOM 3307 C C . VAL A 1 406 ? -18.875 -24.766 12.445 1 75.25 406 VAL A C 1
ATOM 3309 O O . VAL A 1 406 ? -17.766 -25.281 12.266 1 75.25 406 VAL A O 1
ATOM 3312 N N . ALA A 1 407 ? -19.891 -24.781 11.602 1 71.75 407 ALA A N 1
ATOM 3313 C CA . ALA A 1 407 ? -19.703 -25.516 10.352 1 71.75 407 ALA A CA 1
ATOM 3314 C C . ALA A 1 407 ? -18.672 -24.828 9.461 1 71.75 407 ALA A C 1
ATOM 3316 O O . ALA A 1 407 ? -17.812 -25.484 8.875 1 71.75 407 ALA A O 1
ATOM 3317 N N . ILE A 1 408 ? -18.641 -23.547 9.453 1 74.88 408 ILE A N 1
ATOM 3318 C CA . ILE A 1 408 ? -17.703 -22.781 8.633 1 74.88 408 ILE A CA 1
ATOM 3319 C C . ILE A 1 408 ? -16.297 -22.906 9.203 1 74.88 408 ILE A C 1
ATOM 3321 O O . ILE A 1 408 ? -15.336 -23.078 8.461 1 74.88 408 ILE A O 1
ATOM 3325 N N . LEU A 1 409 ? -16.188 -22.859 10.508 1 77.12 409 LEU A N 1
ATOM 3326 C CA . LEU A 1 409 ? -14.891 -22.969 11.156 1 77.12 409 LEU A CA 1
ATOM 3327 C C . LEU A 1 409 ? -14.305 -24.359 10.953 1 77.12 409 LEU A C 1
ATOM 3329 O O . LEU A 1 409 ? -13.094 -24.516 10.781 1 77.12 409 LEU A O 1
ATOM 3333 N N . LYS A 1 410 ? -15.195 -25.328 10.938 1 72.81 410 LYS A N 1
ATOM 3334 C CA . LYS A 1 410 ? -14.734 -26.688 10.68 1 72.81 410 LYS A CA 1
ATOM 3335 C C . LYS A 1 410 ? -14.195 -26.828 9.258 1 72.81 410 LYS A C 1
ATOM 3337 O O . LYS A 1 410 ? -13.156 -27.453 9.039 1 72.81 410 LYS A O 1
ATOM 3342 N N . TYR A 1 411 ? -14.859 -26.094 8.383 1 71.62 411 TYR A N 1
ATOM 3343 C CA . TYR A 1 411 ? -14.422 -26.125 6.992 1 71.62 411 TYR A CA 1
ATOM 3344 C C . TYR A 1 411 ? -13.148 -25.312 6.805 1 71.62 411 TYR A C 1
ATOM 3346 O O . TYR A 1 411 ? -12.234 -25.734 6.086 1 71.62 411 TYR A O 1
ATOM 3354 N N . LEU A 1 412 ? -13.062 -24.234 7.465 1 76.69 412 LEU A N 1
ATOM 3355 C CA . LEU A 1 412 ? -11.883 -23.391 7.348 1 76.69 412 LEU A CA 1
ATOM 3356 C C . LEU A 1 412 ? -10.664 -24.062 7.949 1 76.69 412 LEU A C 1
ATOM 3358 O O . LEU A 1 412 ? -9.555 -23.953 7.418 1 76.69 412 LEU A O 1
ATOM 3362 N N . TYR A 1 413 ? -10.875 -24.688 8.977 1 76.88 413 TYR A N 1
ATOM 3363 C CA . TYR A 1 413 ? -9.789 -25.422 9.617 1 76.88 413 TYR A CA 1
ATOM 3364 C C . TYR A 1 413 ? -9.227 -26.484 8.688 1 76.88 413 TYR A C 1
ATOM 3366 O O . TYR A 1 413 ? -8.008 -26.625 8.562 1 76.88 413 TYR A O 1
ATOM 3374 N N . LEU A 1 414 ? -10.078 -27.203 8.023 1 72.81 414 LEU A N 1
ATOM 3375 C CA . LEU A 1 414 ? -9.641 -28.281 7.137 1 72.81 414 LEU A CA 1
ATOM 3376 C C . LEU A 1 414 ? -8.93 -27.719 5.91 1 72.81 414 LEU A C 1
ATOM 3378 O O . LEU A 1 414 ? -7.887 -28.234 5.504 1 72.81 414 LEU A O 1
ATOM 3382 N N . VAL A 1 415 ? -9.398 -26.609 5.445 1 73.38 415 VAL A N 1
ATOM 3383 C CA . VAL A 1 415 ? -8.828 -26.016 4.242 1 73.38 415 VAL A CA 1
ATOM 3384 C C . VAL A 1 415 ? -7.477 -25.391 4.566 1 73.38 415 VAL A C 1
ATOM 3386 O O . VAL A 1 415 ? -6.555 -25.438 3.75 1 73.38 415 VAL A O 1
ATOM 3389 N N . LEU A 1 416 ? -7.289 -24.969 5.805 1 80.5 416 LEU A N 1
ATOM 3390 C CA . LEU A 1 416 ? -6.051 -24.297 6.172 1 80.5 416 LEU A CA 1
ATOM 3391 C C . LEU A 1 416 ? -5.012 -25.297 6.668 1 80.5 416 LEU A C 1
ATOM 3393 O O . LEU A 1 416 ? -3.807 -25.047 6.562 1 80.5 416 LEU A O 1
ATOM 3397 N N . THR A 1 417 ? -5.418 -26.375 7.133 1 80 417 THR A N 1
ATOM 3398 C CA . THR A 1 417 ? -4.477 -27.328 7.707 1 80 417 THR A CA 1
ATOM 3399 C C . THR A 1 417 ? -3.695 -28.047 6.613 1 80 417 THR A C 1
ATOM 3401 O O . THR A 1 417 ? -2.498 -28.312 6.762 1 80 417 THR A O 1
ATOM 3404 N N . LEU A 1 418 ? -4.27 -28.234 5.488 1 75.75 418 LEU A N 1
ATOM 3405 C CA . LEU A 1 418 ? -3.605 -29.016 4.441 1 75.75 418 LEU A CA 1
ATOM 3406 C C . LEU A 1 418 ? -2.477 -28.203 3.809 1 75.75 418 LEU A C 1
ATOM 3408 O O . LEU A 1 418 ? -1.345 -28.688 3.713 1 75.75 418 LEU A O 1
ATOM 3412 N N . PRO A 1 419 ? -2.75 -27 3.443 1 78.69 419 PRO A N 1
ATOM 3413 C CA . PRO A 1 419 ? -1.613 -26.234 2.926 1 78.69 419 PRO A CA 1
ATOM 3414 C C . PRO A 1 419 ? -0.521 -26.016 3.971 1 78.69 419 PRO A C 1
ATOM 3416 O O . PRO A 1 419 ? 0.663 -25.969 3.629 1 78.69 419 PRO A O 1
ATOM 3419 N N . LEU A 1 420 ? -0.916 -25.953 5.211 1 85.81 420 LEU A N 1
ATOM 3420 C CA . LEU A 1 420 ? 0.065 -25.766 6.277 1 85.81 420 LEU A CA 1
ATOM 3421 C C . LEU A 1 420 ? 0.929 -27.016 6.438 1 85.81 420 LEU A C 1
ATOM 3423 O O . LEU A 1 420 ? 2.137 -26.922 6.664 1 85.81 420 LEU A O 1
ATOM 3427 N N . LEU A 1 421 ? 0.296 -28.125 6.258 1 84.19 421 LEU A N 1
ATOM 3428 C CA . LEU A 1 421 ? 1.048 -29.359 6.344 1 84.19 421 LEU A CA 1
ATOM 3429 C C . LEU A 1 421 ? 2.029 -29.5 5.184 1 84.19 421 LEU A C 1
ATOM 3431 O O . LEU A 1 421 ? 3.174 -29.906 5.375 1 84.19 421 LEU A O 1
ATOM 3435 N N . ALA A 1 422 ? 1.603 -29.172 3.99 1 83.94 422 ALA A N 1
ATOM 3436 C CA . ALA A 1 422 ? 2.49 -29.203 2.832 1 83.94 422 ALA A CA 1
ATOM 3437 C C . ALA A 1 422 ? 3.668 -28.25 3.016 1 83.94 422 ALA A C 1
ATOM 3439 O O . ALA A 1 422 ? 4.809 -28.594 2.699 1 83.94 422 ALA A O 1
ATOM 3440 N N . TYR A 1 423 ? 3.381 -27.125 3.553 1 88 423 TYR A N 1
ATOM 3441 C CA . TYR A 1 423 ? 4.434 -26.156 3.807 1 88 423 TYR A CA 1
ATOM 3442 C C . TYR A 1 423 ? 5.43 -26.672 4.828 1 88 423 TYR A C 1
ATOM 3444 O O . TYR A 1 423 ? 6.645 -26.547 4.648 1 88 423 TYR A O 1
ATOM 3452 N N . LEU A 1 424 ? 4.953 -27.359 5.848 1 90.75 424 LEU A N 1
ATOM 3453 C CA . LEU A 1 424 ? 5.805 -27.875 6.922 1 90.75 424 LEU A CA 1
ATOM 3454 C C . LEU A 1 424 ? 6.676 -29.016 6.43 1 90.75 424 LEU A C 1
ATOM 3456 O O . LEU A 1 424 ? 7.844 -29.125 6.812 1 90.75 424 LEU A O 1
ATOM 3460 N N . ILE A 1 425 ? 6.148 -29.828 5.566 1 91 425 ILE A N 1
ATOM 3461 C CA . ILE A 1 425 ? 6.918 -30.938 5.016 1 91 425 ILE A CA 1
ATOM 3462 C C . ILE A 1 425 ? 8.078 -30.406 4.188 1 91 425 ILE A C 1
ATOM 3464 O O . ILE A 1 425 ? 9.211 -30.875 4.309 1 91 425 ILE A O 1
ATOM 3468 N N . GLN A 1 426 ? 7.816 -29.438 3.449 1 92.06 426 GLN A N 1
ATOM 3469 C CA . GLN A 1 426 ? 8.867 -28.859 2.619 1 92.06 426 GLN A CA 1
ATOM 3470 C C . GLN A 1 426 ? 9.922 -28.156 3.477 1 92.06 426 GLN A C 1
ATOM 3472 O O . GLN A 1 426 ? 11.117 -28.25 3.184 1 92.06 426 GLN A O 1
ATOM 3477 N N . TYR A 1 427 ? 9.461 -27.578 4.516 1 91.25 427 TYR A N 1
ATOM 3478 C CA . TYR A 1 427 ? 10.383 -26.906 5.418 1 91.25 427 TYR A CA 1
ATOM 3479 C C . TYR A 1 427 ? 11.328 -27.891 6.082 1 91.25 427 TYR A C 1
ATOM 3481 O O . TYR A 1 427 ? 12.531 -27.656 6.168 1 91.25 427 TYR A O 1
ATOM 3489 N N . VAL A 1 428 ? 10.797 -28.984 6.445 1 92.94 428 VAL A N 1
ATOM 3490 C CA . VAL A 1 428 ? 11.586 -30 7.121 1 92.94 428 VAL A CA 1
ATOM 3491 C C . VAL A 1 428 ? 12.578 -30.625 6.137 1 92.94 428 VAL A C 1
ATOM 3493 O O . VAL A 1 428 ? 13.727 -30.891 6.488 1 92.94 428 VAL A O 1
ATOM 3496 N N . LEU A 1 429 ? 12.195 -30.797 4.906 1 93 429 LEU A N 1
ATOM 3497 C CA . LEU A 1 429 ? 13.078 -31.359 3.891 1 93 429 LEU A CA 1
ATOM 3498 C C . LEU A 1 429 ? 14.242 -30.406 3.598 1 93 429 LEU A C 1
ATOM 3500 O O . LEU A 1 429 ? 15.383 -30.859 3.422 1 93 429 LEU A O 1
ATOM 3504 N N . VAL A 1 430 ? 13.984 -29.141 3.613 1 92.19 430 VAL A N 1
ATOM 3505 C CA . VAL A 1 430 ? 15.031 -28.172 3.316 1 92.19 430 VAL A CA 1
ATOM 3506 C C . VAL A 1 430 ? 16.016 -28.094 4.48 1 92.19 430 VAL A C 1
ATOM 3508 O O . VAL A 1 430 ? 17.219 -28.016 4.273 1 92.19 430 VAL A O 1
ATOM 3511 N N . LEU A 1 431 ? 15.539 -28.219 5.676 1 88.62 431 LEU A N 1
ATOM 3512 C CA . LEU A 1 431 ? 16.359 -28.062 6.867 1 88.62 431 LEU A CA 1
ATOM 3513 C C . LEU A 1 431 ? 17.297 -29.266 7.035 1 88.62 431 LEU A C 1
ATOM 3515 O O . LEU A 1 431 ? 18.469 -29.094 7.375 1 88.62 431 LEU A O 1
ATOM 3519 N N . PHE A 1 432 ? 16.781 -30.406 6.648 1 87.88 432 PHE A N 1
ATOM 3520 C CA . PHE A 1 432 ? 17.531 -31.594 7.027 1 87.88 432 PHE A CA 1
ATOM 3521 C C . PHE A 1 432 ? 18.156 -32.25 5.801 1 87.88 432 PHE A C 1
ATOM 3523 O O . PHE A 1 432 ? 19.203 -32.906 5.906 1 87.88 432 PHE A O 1
ATOM 3530 N N . TYR A 1 433 ? 17.594 -31.984 4.684 1 88.69 433 TYR A N 1
ATOM 3531 C CA . TYR A 1 433 ? 17.984 -32.812 3.559 1 88.69 433 TYR A CA 1
ATOM 3532 C C . TYR A 1 433 ? 18.719 -31.984 2.5 1 88.69 433 TYR A C 1
ATOM 3534 O O . TYR A 1 433 ? 19.641 -32.469 1.852 1 88.69 433 TYR A O 1
ATOM 3542 N N . PHE A 1 434 ? 18.469 -30.734 2.289 1 89.75 434 PHE A N 1
ATOM 3543 C CA . PHE A 1 434 ? 19 -30.031 1.124 1 89.75 434 PHE A CA 1
ATOM 3544 C C . PHE A 1 434 ? 20.047 -29 1.537 1 89.75 434 PHE A C 1
ATOM 3546 O O . PHE A 1 434 ? 20.922 -28.656 0.745 1 89.75 434 PHE A O 1
ATOM 3553 N N . THR A 1 435 ? 19.906 -28.359 2.635 1 86 435 THR A N 1
ATOM 3554 C CA . THR A 1 435 ? 20.844 -27.312 3.008 1 86 435 THR A CA 1
ATOM 3555 C C . THR A 1 435 ? 21.719 -27.75 4.18 1 86 435 THR A C 1
ATOM 3557 O O . THR A 1 435 ? 21.344 -28.672 4.922 1 86 435 THR A O 1
ATOM 3560 N N . ASP A 1 436 ? 22.969 -27.078 4.07 1 79.5 436 ASP A N 1
ATOM 3561 C CA . ASP A 1 436 ? 23.844 -27.25 5.219 1 79.5 436 ASP A CA 1
ATOM 3562 C C . ASP A 1 436 ? 23.516 -26.266 6.332 1 79.5 436 ASP A C 1
ATOM 3564 O O . ASP A 1 436 ? 23.516 -25.062 6.121 1 79.5 436 ASP A O 1
ATOM 3568 N N . ARG A 1 437 ? 23.078 -26.719 7.438 1 74.06 437 ARG A N 1
ATOM 3569 C CA . ARG A 1 437 ? 22.594 -25.922 8.555 1 74.06 437 ARG A CA 1
ATOM 3570 C C . ARG A 1 437 ? 23.656 -24.969 9.055 1 74.06 437 ARG A C 1
ATOM 3572 O O . ARG A 1 437 ? 23.359 -23.906 9.594 1 74.06 437 ARG A O 1
ATOM 3579 N N . LYS A 1 438 ? 24.734 -25.234 8.727 1 68.44 438 LYS A N 1
ATOM 3580 C CA . LYS A 1 438 ? 25.797 -24.438 9.328 1 68.44 438 LYS A CA 1
ATOM 3581 C C . LYS A 1 438 ? 26.25 -23.312 8.391 1 68.44 438 LYS A C 1
ATOM 3583 O O . LYS A 1 438 ? 26.859 -22.344 8.828 1 68.44 438 LYS A O 1
ATOM 3588 N N . SER A 1 439 ? 25.781 -23.453 7.145 1 71.31 439 SER A N 1
ATOM 3589 C CA . SER A 1 439 ? 26.281 -22.469 6.199 1 71.31 439 SER A CA 1
ATOM 3590 C C . SER A 1 439 ? 25.453 -21.188 6.223 1 71.31 439 SER A C 1
ATOM 3592 O O . SER A 1 439 ? 24.219 -21.25 6.258 1 71.31 439 SER A O 1
ATOM 3594 N N . LYS A 1 440 ? 26.031 -20.047 6.363 1 69.62 440 LYS A N 1
ATOM 3595 C CA . LYS A 1 440 ? 25.375 -18.75 6.391 1 69.62 440 LYS A CA 1
ATOM 3596 C C . LYS A 1 440 ? 25.156 -18.203 4.98 1 69.62 440 LYS A C 1
ATOM 3598 O O . LYS A 1 440 ? 24.406 -17.25 4.781 1 69.62 440 LYS A O 1
ATOM 3603 N N . LYS A 1 441 ? 25.891 -18.844 4.051 1 72.62 441 LYS A N 1
ATOM 3604 C CA . LYS A 1 441 ? 25.719 -18.406 2.668 1 72.62 441 LYS A CA 1
ATOM 3605 C C . LYS A 1 441 ? 25.062 -19.484 1.816 1 72.62 441 LYS A C 1
ATOM 3607 O O . LYS A 1 441 ? 25.125 -20.672 2.141 1 72.62 441 LYS A O 1
ATOM 3612 N N . LEU A 1 442 ? 24.312 -19 0.901 1 76.69 442 LEU A N 1
ATOM 3613 C CA . LEU A 1 442 ? 23.641 -19.922 -0.003 1 76.69 442 LEU A CA 1
ATOM 3614 C C . LEU A 1 442 ? 24.656 -20.688 -0.846 1 76.69 442 LEU A C 1
ATOM 3616 O O . LEU A 1 442 ? 25.438 -20.078 -1.581 1 76.69 442 LEU A O 1
ATOM 3620 N N . THR A 1 443 ? 24.891 -21.859 -0.364 1 68 443 THR A N 1
ATOM 3621 C CA . THR A 1 443 ? 25.812 -22.719 -1.098 1 68 443 THR A CA 1
ATOM 3622 C C . THR A 1 443 ? 25.031 -23.656 -2.02 1 68 443 THR A C 1
ATOM 3624 O O . THR A 1 443 ? 23.812 -23.594 -2.098 1 68 443 THR A O 1
ATOM 3627 N N . MET A 1 444 ? 25.766 -24.422 -2.77 1 76.38 444 MET A N 1
ATOM 3628 C CA . MET A 1 444 ? 25.188 -25.422 -3.664 1 76.38 444 MET A CA 1
ATOM 3629 C C . MET A 1 444 ? 24.391 -26.453 -2.881 1 76.38 444 MET A C 1
ATOM 3631 O O . MET A 1 444 ? 24.781 -26.844 -1.78 1 76.38 444 MET A O 1
ATOM 3635 N N . LEU A 1 445 ? 23.266 -26.766 -3.424 1 83.56 445 LEU A N 1
ATOM 3636 C CA . LEU A 1 445 ? 22.328 -27.672 -2.779 1 83.56 445 LEU A CA 1
ATOM 3637 C C . LEU A 1 445 ? 22.891 -29.094 -2.715 1 83.56 445 LEU A C 1
ATOM 3639 O O . LEU A 1 445 ? 23.688 -29.484 -3.57 1 83.56 445 LEU A O 1
ATOM 3643 N N . ARG A 1 446 ? 22.516 -29.625 -1.54 1 82.75 446 ARG A N 1
ATOM 3644 C CA . ARG A 1 446 ? 22.828 -31.031 -1.396 1 82.75 446 ARG A CA 1
ATOM 3645 C C . ARG A 1 446 ? 21.781 -31.906 -2.059 1 82.75 446 ARG A C 1
ATOM 3647 O O . ARG A 1 446 ? 20.594 -31.578 -2.029 1 82.75 446 ARG A O 1
ATOM 3654 N N . ASN A 1 447 ? 22.078 -33.031 -2.693 1 84.31 447 ASN A N 1
ATOM 3655 C CA . ASN A 1 447 ? 21.156 -33.969 -3.318 1 84.31 447 ASN A CA 1
ATOM 3656 C C . ASN A 1 447 ? 20.266 -33.25 -4.348 1 84.31 447 ASN A C 1
ATOM 3658 O O . ASN A 1 447 ? 19.047 -33.219 -4.191 1 84.31 447 ASN A O 1
ATOM 3662 N N . ASN A 1 448 ? 20.812 -32.844 -5.371 1 82.75 448 ASN A N 1
ATOM 3663 C CA . ASN A 1 448 ? 20.156 -32.031 -6.406 1 82.75 448 ASN A CA 1
ATOM 3664 C C . ASN A 1 448 ? 19.047 -32.812 -7.09 1 82.75 448 ASN A C 1
ATOM 3666 O O . ASN A 1 448 ? 18 -32.25 -7.422 1 82.75 448 ASN A O 1
ATOM 3670 N N . ASN A 1 449 ? 19.234 -34.156 -7.215 1 82.81 449 ASN A N 1
ATOM 3671 C CA . ASN A 1 449 ? 18.234 -34.938 -7.91 1 82.81 449 ASN A CA 1
ATOM 3672 C C . ASN A 1 449 ? 16.953 -35.062 -7.098 1 82.81 449 ASN A C 1
ATOM 3674 O O . ASN A 1 449 ? 15.852 -34.969 -7.645 1 82.81 449 ASN A O 1
ATOM 3678 N N . SER A 1 450 ? 17.172 -35.281 -5.805 1 86.62 450 SER A N 1
ATOM 3679 C CA . SER A 1 450 ? 15.992 -35.344 -4.945 1 86.62 450 SER A CA 1
ATOM 3680 C C . SER A 1 450 ? 15.297 -34 -4.84 1 86.62 450 SER A C 1
ATOM 3682 O O . SER A 1 450 ? 14.078 -33.938 -4.668 1 86.62 450 SER A O 1
ATOM 3684 N N . TYR A 1 451 ? 16.109 -32.969 -5.016 1 89.25 451 TYR A N 1
ATOM 3685 C CA . TYR A 1 451 ? 15.555 -31.625 -4.969 1 89.25 451 TYR A CA 1
ATOM 3686 C C . TYR A 1 451 ? 14.625 -31.375 -6.148 1 89.25 451 TYR A C 1
ATOM 3688 O O . TYR A 1 451 ? 13.531 -30.828 -5.984 1 89.25 451 TYR A O 1
ATOM 3696 N N . HIS A 1 452 ? 14.969 -31.797 -7.32 1 88.12 452 HIS A N 1
ATOM 3697 C CA . HIS A 1 452 ? 14.133 -31.641 -8.5 1 88.12 452 HIS A CA 1
ATOM 3698 C C . HIS A 1 452 ? 12.859 -32.469 -8.391 1 88.12 452 HIS A C 1
ATOM 3700 O O . HIS A 1 452 ? 11.797 -32.062 -8.867 1 88.12 452 HIS A O 1
ATOM 3706 N N . PHE A 1 453 ? 13.039 -33.594 -7.742 1 88.69 453 PHE A N 1
ATOM 3707 C CA . PHE A 1 453 ? 11.883 -34.469 -7.543 1 88.69 453 PHE A CA 1
ATOM 3708 C C . PHE A 1 453 ? 10.883 -33.812 -6.59 1 88.69 453 PHE A C 1
ATOM 3710 O O . PHE A 1 453 ? 9.672 -33.844 -6.84 1 88.69 453 PHE A O 1
ATOM 3717 N N . VAL A 1 454 ? 11.383 -33.25 -5.57 1 88.69 454 VAL A N 1
ATOM 3718 C CA . VAL A 1 454 ? 10.516 -32.594 -4.598 1 88.69 454 VAL A CA 1
ATOM 3719 C C . VAL A 1 454 ? 9.836 -31.391 -5.242 1 88.69 454 VAL A C 1
ATOM 3721 O O . VAL A 1 454 ? 8.656 -31.125 -5.004 1 88.69 454 VAL A O 1
ATOM 3724 N N . MET A 1 455 ? 10.508 -30.719 -6.09 1 89.31 455 MET A N 1
ATOM 3725 C CA . MET A 1 455 ? 9.945 -29.562 -6.777 1 89.31 455 MET A CA 1
ATOM 3726 C C . MET A 1 455 ? 8.828 -29.984 -7.727 1 89.31 455 MET A C 1
ATOM 3728 O O . MET A 1 455 ? 7.816 -29.297 -7.852 1 89.31 455 MET A O 1
ATOM 3732 N N . TYR A 1 456 ? 8.992 -31.094 -8.281 1 89 456 TYR A N 1
ATOM 3733 C CA . TYR A 1 456 ? 7.977 -31.609 -9.195 1 89 456 TYR A CA 1
ATOM 3734 C C . TYR A 1 456 ? 6.719 -32.031 -8.438 1 89 456 TYR A C 1
ATOM 3736 O O . TYR A 1 456 ? 5.609 -31.641 -8.82 1 89 456 TYR A O 1
ATOM 3744 N N . VAL A 1 457 ? 6.914 -32.688 -7.336 1 87.31 457 VAL A N 1
ATOM 3745 C CA . VAL A 1 457 ? 5.781 -33.219 -6.59 1 87.31 457 VAL A CA 1
ATOM 3746 C C . VAL A 1 457 ? 5.004 -32.094 -5.934 1 87.31 457 VAL A C 1
ATOM 3748 O O . VAL A 1 457 ? 3.771 -32.094 -5.941 1 87.31 457 VAL A O 1
ATOM 3751 N N . PHE A 1 458 ? 5.676 -31.125 -5.477 1 89.25 458 PHE A N 1
ATOM 3752 C CA . PHE A 1 458 ? 5.016 -30.078 -4.703 1 89.25 458 PHE A CA 1
ATOM 3753 C C . PHE A 1 458 ? 4.641 -28.906 -5.594 1 89.25 458 PHE A C 1
ATOM 3755 O O . PHE A 1 458 ? 4.105 -27.906 -5.117 1 89.25 458 PHE A O 1
ATOM 3762 N N . PHE A 1 459 ? 4.844 -28.969 -6.848 1 86.5 459 PHE A N 1
ATOM 3763 C CA . PHE A 1 459 ? 4.555 -27.891 -7.785 1 86.5 459 PHE A CA 1
ATOM 3764 C C . PHE A 1 459 ? 3.105 -27.438 -7.656 1 86.5 459 PHE A C 1
ATOM 3766 O O . PHE A 1 459 ? 2.834 -26.25 -7.473 1 86.5 459 PHE A O 1
ATOM 3773 N N . PHE A 1 460 ? 2.193 -28.312 -7.531 1 82.19 460 PHE A N 1
ATOM 3774 C CA . PHE A 1 460 ? 0.789 -27.922 -7.535 1 82.19 460 PHE A CA 1
ATOM 3775 C C . PHE A 1 460 ? 0.253 -27.812 -6.113 1 82.19 460 PHE A C 1
ATOM 3777 O O . PHE A 1 460 ? -0.736 -27.109 -5.875 1 82.19 460 PHE A O 1
ATOM 3784 N N . TYR A 1 461 ? 0.946 -28.516 -5.164 1 82 461 TYR A N 1
ATOM 3785 C CA . TYR A 1 461 ? 0.564 -28.312 -3.771 1 82 461 TYR A CA 1
ATOM 3786 C C . TYR A 1 461 ? 0.798 -26.859 -3.352 1 82 461 TYR A C 1
ATOM 3788 O O . TYR A 1 461 ? 0.023 -26.297 -2.572 1 82 461 TYR A O 1
ATOM 3796 N N . ASN A 1 462 ? 1.741 -26.359 -3.957 1 89.88 462 ASN A N 1
ATOM 3797 C CA . ASN A 1 462 ? 2.105 -25 -3.584 1 89.88 462 ASN A CA 1
ATOM 3798 C C . ASN A 1 462 ? 1.145 -23.969 -4.188 1 89.88 462 ASN A C 1
ATOM 3800 O O . ASN A 1 462 ? 1.15 -22.797 -3.795 1 89.88 462 ASN A O 1
ATOM 3804 N N . LEU A 1 463 ? 0.301 -24.406 -5.039 1 88.25 463 LEU A N 1
ATOM 3805 C CA . LEU A 1 463 ? -0.756 -23.531 -5.539 1 88.25 463 LEU A CA 1
ATOM 3806 C C . LEU A 1 463 ? -1.741 -23.188 -4.43 1 88.25 463 LEU A C 1
ATOM 3808 O O . LEU A 1 463 ? -2.172 -22.031 -4.316 1 88.25 463 LEU A O 1
ATOM 3812 N N . ILE A 1 464 ? -2.012 -24.125 -3.609 1 83.12 464 ILE A N 1
ATOM 3813 C CA . ILE A 1 464 ? -2.965 -23.922 -2.523 1 83.12 464 ILE A CA 1
ATOM 3814 C C . ILE A 1 464 ? -2.346 -23.031 -1.451 1 83.12 464 ILE A C 1
ATOM 3816 O O . ILE A 1 464 ? -3.008 -22.125 -0.919 1 83.12 464 ILE A O 1
ATOM 3820 N N . VAL A 1 465 ? -1.097 -23.312 -1.226 1 87.88 465 VAL A N 1
ATOM 3821 C CA . VAL A 1 465 ? -0.392 -22.469 -0.257 1 87.88 465 VAL A CA 1
ATOM 3822 C C . VAL A 1 465 ? -0.285 -21.047 -0.787 1 87.88 465 VAL A C 1
ATOM 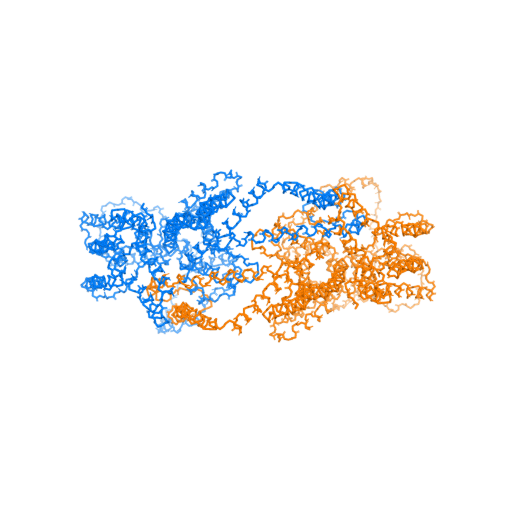3824 O O . VAL A 1 465 ? -0.338 -20.094 -0.015 1 87.88 465 VAL A O 1
ATOM 3827 N N . GLY A 1 466 ? -0.2 -20.953 -2.037 1 90.19 466 GLY A N 1
ATOM 3828 C CA . GLY A 1 466 ? -0.111 -19.656 -2.67 1 90.19 466 GLY A CA 1
ATOM 3829 C C . GLY A 1 466 ? -1.383 -18.828 -2.533 1 90.19 466 GLY A C 1
ATOM 3830 O O . GLY A 1 466 ? -1.329 -17.625 -2.336 1 90.19 466 GLY A O 1
ATOM 3831 N N . VAL A 1 467 ? -2.506 -19.469 -2.523 1 87.62 467 VAL A N 1
ATOM 3832 C CA . VAL A 1 467 ? -3.777 -18.766 -2.391 1 87.62 467 VAL A CA 1
ATOM 3833 C C . VAL A 1 467 ? -3.893 -18.172 -0.99 1 87.62 467 VAL A C 1
ATOM 3835 O O . VAL A 1 467 ? -4.352 -17.031 -0.828 1 87.62 467 VAL A O 1
ATOM 3838 N N . VAL A 1 468 ? -3.418 -18.938 -0.059 1 86.88 468 VAL A N 1
ATOM 3839 C CA . VAL A 1 468 ? -3.449 -18.438 1.315 1 86.88 468 VAL A CA 1
ATOM 3840 C C . VAL A 1 468 ? -2.514 -17.25 1.458 1 86.88 468 VAL A C 1
ATOM 3842 O O . VAL A 1 468 ? -2.844 -16.266 2.135 1 86.88 468 VAL A O 1
ATOM 3845 N N . SER A 1 469 ? -1.427 -17.328 0.778 1 91.06 469 SER A N 1
ATOM 3846 C CA . SER A 1 469 ? -0.47 -16.234 0.826 1 91.06 469 SER A CA 1
ATOM 3847 C C . SER A 1 469 ? -1.025 -14.984 0.145 1 91.06 469 SER A C 1
ATOM 3849 O O . SER A 1 469 ? -0.751 -13.867 0.574 1 91.06 469 SER A O 1
ATOM 3851 N N . CYS A 1 470 ? -1.811 -15.195 -0.835 1 92.69 470 CYS A N 1
ATOM 3852 C CA . CYS A 1 470 ? -2.398 -14.062 -1.544 1 92.69 470 CYS A CA 1
ATOM 3853 C C . CYS A 1 470 ? -3.43 -13.352 -0.676 1 92.69 470 CYS A C 1
ATOM 3855 O O . CYS A 1 470 ? -3.496 -12.117 -0.667 1 92.69 470 CYS A O 1
ATOM 3857 N N . ILE A 1 471 ? -4.207 -14.109 0.057 1 90.12 471 ILE A N 1
ATOM 3858 C CA . ILE A 1 471 ? -5.207 -13.531 0.948 1 90.12 471 ILE A CA 1
ATOM 3859 C C . ILE A 1 471 ? -4.516 -12.773 2.076 1 90.12 471 ILE A C 1
ATOM 3861 O O . ILE A 1 471 ? -4.934 -11.664 2.432 1 90.12 471 ILE A O 1
ATOM 3865 N N . LYS A 1 472 ? -3.484 -13.359 2.533 1 90.12 472 LYS A N 1
ATOM 3866 C CA . LYS A 1 472 ? -2.719 -12.688 3.582 1 90.12 472 LYS A CA 1
ATOM 3867 C C . LYS A 1 472 ? -2.119 -11.383 3.078 1 90.12 472 LYS A C 1
ATOM 3869 O O . LYS A 1 472 ? -2.141 -10.367 3.785 1 90.12 472 LYS A O 1
ATOM 3874 N N . ARG A 1 473 ? -1.648 -11.352 1.897 1 92.69 473 ARG A N 1
ATOM 3875 C CA . ARG A 1 473 ? -1.094 -10.148 1.285 1 92.69 473 ARG A CA 1
ATOM 3876 C C . ARG A 1 473 ? -2.154 -9.062 1.155 1 92.69 473 ARG A C 1
ATOM 3878 O O . ARG A 1 473 ? -1.893 -7.895 1.449 1 92.69 473 ARG A O 1
ATOM 3885 N N . SER A 1 474 ? -3.303 -9.5 0.745 1 92.25 474 SER A N 1
ATOM 3886 C CA . SER A 1 474 ? -4.375 -8.531 0.533 1 92.25 474 SER A CA 1
ATOM 3887 C C . SER A 1 474 ? -4.82 -7.898 1.849 1 92.25 474 SER A C 1
ATOM 3889 O O . SER A 1 474 ? -4.984 -6.68 1.935 1 92.25 474 SER A O 1
ATOM 3891 N N . ILE A 1 475 ? -4.859 -8.641 2.875 1 90.12 475 ILE A N 1
ATOM 3892 C CA . ILE A 1 475 ? -5.316 -8.156 4.172 1 90.12 475 ILE A CA 1
ATOM 3893 C C . ILE A 1 475 ? -4.223 -7.305 4.816 1 90.12 475 ILE A C 1
ATOM 3895 O O . ILE A 1 475 ? -4.488 -6.199 5.297 1 90.12 475 ILE A O 1
ATOM 3899 N N . THR A 1 476 ? -3.041 -7.805 4.75 1 91.62 476 THR A N 1
ATOM 3900 C CA . THR A 1 476 ? -1.936 -7.082 5.367 1 91.62 476 THR A CA 1
ATOM 3901 C C . THR A 1 476 ? -1.635 -5.797 4.598 1 91.62 476 THR A C 1
ATOM 3903 O O . THR A 1 476 ? -1.282 -4.777 5.195 1 91.62 476 THR A O 1
ATOM 3906 N N . GLY A 1 477 ? -1.736 -5.883 3.305 1 88.62 477 GLY A N 1
ATOM 3907 C CA . GLY A 1 477 ? -1.536 -4.684 2.506 1 88.62 477 GLY A CA 1
ATOM 3908 C C . GLY A 1 477 ? -2.525 -3.58 2.828 1 88.62 477 GLY A C 1
ATOM 3909 O O . GLY A 1 477 ? -2.143 -2.414 2.957 1 88.62 477 GLY A O 1
ATOM 3910 N N . LEU A 1 478 ? -3.779 -3.938 3.057 1 88.44 478 LEU A N 1
ATOM 3911 C CA . LEU A 1 478 ? -4.812 -2.967 3.402 1 88.44 478 LEU A CA 1
ATOM 3912 C C . LEU A 1 478 ? -4.574 -2.395 4.797 1 88.44 478 LEU A C 1
ATOM 3914 O O . LEU A 1 478 ? -4.754 -1.194 5.016 1 88.44 478 LEU A O 1
ATOM 3918 N N . LEU A 1 479 ? -4.094 -3.213 5.656 1 88.44 479 LEU A N 1
ATOM 3919 C CA . LEU A 1 479 ? -3.842 -2.779 7.027 1 88.44 479 LEU A CA 1
ATOM 3920 C C . LEU A 1 479 ? -2.648 -1.831 7.086 1 88.44 479 LEU A C 1
ATOM 3922 O O . LEU A 1 479 ? -2.701 -0.803 7.766 1 88.44 479 LEU A O 1
ATOM 3926 N N . ILE A 1 480 ? -1.614 -2.131 6.359 1 89.5 480 ILE A N 1
ATOM 3927 C CA . ILE A 1 480 ? -0.425 -1.285 6.348 1 89.5 480 ILE A CA 1
ATOM 3928 C C . ILE A 1 480 ? -0.757 0.061 5.707 1 89.5 480 ILE A C 1
ATOM 3930 O O . ILE A 1 480 ? -0.323 1.109 6.191 1 89.5 480 ILE A O 1
ATOM 3934 N N . SER A 1 481 ? -1.519 0.024 4.676 1 88.94 481 SER A N 1
ATOM 3935 C CA . SER A 1 481 ? -1.899 1.271 4.02 1 88.94 481 SER A CA 1
ATOM 3936 C C . SER A 1 481 ? -2.742 2.145 4.941 1 88.94 481 SER A C 1
ATOM 3938 O O . SER A 1 481 ? -2.586 3.367 4.961 1 88.94 481 SER A O 1
ATOM 3940 N N . LEU A 1 482 ? -3.547 1.556 5.766 1 89.25 482 LEU A N 1
ATOM 3941 C CA . LEU A 1 482 ? -4.387 2.295 6.699 1 89.25 482 LEU A CA 1
ATOM 3942 C C . LEU A 1 482 ? -3.553 2.896 7.824 1 89.25 482 LEU A C 1
ATOM 3944 O O . LEU A 1 482 ? -3.816 4.016 8.273 1 89.25 482 LEU A O 1
ATOM 3948 N N . LEU A 1 483 ? -2.543 2.188 8.18 1 88.94 483 LEU A N 1
ATOM 3949 C CA . LEU A 1 483 ? -1.708 2.643 9.289 1 88.94 483 LEU A CA 1
ATOM 3950 C C . LEU A 1 483 ? -0.814 3.801 8.852 1 88.94 483 LEU A C 1
ATOM 3952 O O . LEU A 1 483 ? -0.518 4.691 9.648 1 88.94 483 LEU A O 1
ATOM 3956 N N . VAL A 1 484 ? -0.467 3.822 7.578 1 90.12 484 VAL A N 1
ATOM 3957 C CA . VAL A 1 484 ? 0.507 4.812 7.125 1 90.12 484 VAL A CA 1
ATOM 3958 C C . VAL A 1 484 ? -0.214 5.977 6.449 1 90.12 484 VAL A C 1
ATOM 3960 O O . VAL A 1 484 ? 0.407 6.988 6.113 1 90.12 484 VAL A O 1
ATOM 3963 N N . LEU A 1 485 ? -1.468 5.949 6.395 1 91.81 485 LEU A N 1
ATOM 3964 C CA . LEU A 1 485 ? -2.223 6.953 5.656 1 91.81 485 LEU A CA 1
ATOM 3965 C C . LEU A 1 485 ? -2.062 8.328 6.293 1 91.81 485 LEU A C 1
ATOM 3967 O O . LEU A 1 485 ? -1.912 9.328 5.59 1 91.81 485 LEU A O 1
ATOM 3971 N N . GLY A 1 486 ? -1.997 8.469 7.578 1 92.5 486 GLY A N 1
ATOM 3972 C CA . GLY A 1 486 ? -1.902 9.742 8.266 1 92.5 486 GLY A CA 1
ATOM 3973 C C . GLY A 1 486 ? -0.472 10.188 8.508 1 92.5 486 GLY A C 1
ATOM 3974 O O . GLY A 1 486 ? -0.229 11.328 8.898 1 92.5 486 GLY A O 1
ATOM 3975 N N . ARG A 1 487 ? 0.466 9.32 8.195 1 92.44 487 ARG A N 1
ATOM 3976 C CA . ARG A 1 487 ? 1.87 9.641 8.422 1 92.44 487 ARG A CA 1
ATOM 3977 C C . ARG A 1 487 ? 2.486 10.312 7.203 1 92.44 487 ARG A C 1
ATOM 3979 O O . ARG A 1 487 ? 2.336 9.828 6.082 1 92.44 487 ARG A O 1
ATOM 3986 N N . ILE A 1 488 ? 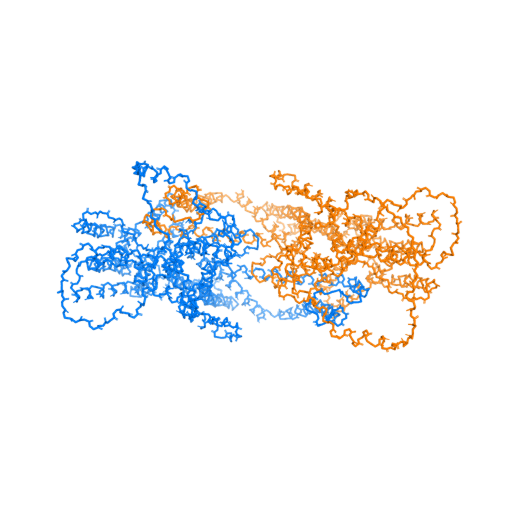3.053 11.453 7.457 1 93.75 488 ILE A N 1
ATOM 3987 C CA . ILE A 1 488 ? 3.609 12.227 6.355 1 93.75 488 ILE A CA 1
ATOM 3988 C C . ILE A 1 488 ? 5.031 11.758 6.062 1 93.75 488 ILE A C 1
ATOM 3990 O O . ILE A 1 488 ? 5.555 11.984 4.969 1 93.75 488 ILE A O 1
ATOM 3994 N N . ASP A 1 489 ? 5.754 11.125 7.02 1 91 489 ASP A N 1
ATOM 3995 C CA . ASP A 1 489 ? 7.148 10.719 6.871 1 91 489 ASP A CA 1
ATOM 3996 C C . ASP A 1 489 ? 7.258 9.398 6.109 1 91 489 ASP A C 1
ATOM 3998 O O . ASP A 1 489 ? 8.336 9.039 5.633 1 91 489 ASP A O 1
ATOM 4002 N N . GLN A 1 490 ? 6.113 8.773 6 1 90.31 490 GLN A N 1
ATOM 4003 C CA . GLN A 1 490 ? 6.09 7.504 5.277 1 90.31 490 GLN A CA 1
ATOM 4004 C C . GLN A 1 490 ? 5.035 7.52 4.176 1 90.31 490 GLN A C 1
ATOM 4006 O O . GLN A 1 490 ? 4.094 8.312 4.223 1 90.31 490 GLN A O 1
ATOM 4011 N N . THR A 1 491 ? 5.262 6.777 3.143 1 89.56 491 THR A N 1
ATOM 4012 C CA . THR A 1 491 ? 4.309 6.703 2.041 1 89.56 491 THR A CA 1
ATOM 4013 C C . THR A 1 491 ? 3.752 5.289 1.903 1 89.56 491 THR A C 1
ATOM 4015 O O . THR A 1 491 ? 4.461 4.309 2.141 1 89.56 491 THR A O 1
ATOM 4018 N N . PRO A 1 492 ? 2.475 5.219 1.645 1 88.06 492 PRO A N 1
ATOM 4019 C CA . PRO A 1 492 ? 1.893 3.9 1.381 1 88.06 492 PRO A CA 1
ATOM 4020 C C . PRO A 1 492 ? 2.213 3.383 -0.019 1 88.06 492 PRO A C 1
ATOM 4022 O O . PRO A 1 492 ? 1.906 2.232 -0.342 1 88.06 492 PRO A O 1
ATOM 4025 N N . PHE A 1 493 ? 2.973 4.223 -0.779 1 86.12 493 PHE A N 1
ATOM 4026 C CA . PHE A 1 493 ? 3.285 3.828 -2.148 1 86.12 493 PHE A CA 1
ATOM 4027 C C . PHE A 1 493 ? 4.512 2.926 -2.184 1 86.12 493 PHE A C 1
ATOM 4029 O O . PHE A 1 493 ? 5.574 3.293 -1.672 1 86.12 493 PHE A O 1
ATOM 4036 N N . ALA A 1 494 ? 4.336 1.74 -2.703 1 77.5 494 ALA A N 1
ATOM 4037 C CA . ALA A 1 494 ? 5.469 0.824 -2.822 1 77.5 494 ALA A CA 1
ATOM 4038 C C . ALA A 1 494 ? 6.418 1.268 -3.928 1 77.5 494 ALA A C 1
ATOM 4040 O O . ALA A 1 494 ? 7.641 1.148 -3.791 1 77.5 494 ALA A O 1
ATOM 4041 N N . PHE A 1 495 ? 5.777 1.735 -5.023 1 77.25 495 PHE A N 1
ATOM 4042 C CA . PHE A 1 495 ? 6.559 2.254 -6.137 1 77.25 495 PHE A CA 1
ATOM 4043 C C . PHE A 1 495 ? 6.094 3.652 -6.523 1 77.25 495 PHE A C 1
ATOM 4045 O O . PHE A 1 495 ? 5.031 4.102 -6.086 1 77.25 495 PHE A O 1
ATOM 4052 N N . LEU A 1 496 ? 6.84 4.449 -7.125 1 78.81 496 LEU A N 1
ATOM 4053 C CA . LEU A 1 496 ? 6.512 5.805 -7.551 1 78.81 496 LEU A CA 1
ATOM 4054 C C . LEU A 1 496 ? 6.285 6.715 -6.344 1 78.81 496 LEU A C 1
ATOM 4056 O O . LEU A 1 496 ? 5.285 7.426 -6.277 1 78.81 496 LEU A O 1
ATOM 4060 N N . LYS A 1 497 ? 7.176 6.672 -5.461 1 82.81 497 LYS A N 1
ATOM 4061 C CA . LYS A 1 497 ? 7.066 7.43 -4.215 1 82.81 497 LYS A CA 1
ATOM 4062 C C . LYS A 1 497 ? 7.059 8.93 -4.484 1 82.81 497 LYS A C 1
ATOM 4064 O O . LYS A 1 497 ? 6.555 9.711 -3.672 1 82.81 497 LYS A O 1
ATOM 4069 N N . HIS A 1 498 ? 7.504 9.336 -5.699 1 84.38 498 HIS A N 1
ATOM 4070 C CA . HIS A 1 498 ? 7.594 10.75 -6.027 1 84.38 498 HIS A CA 1
ATOM 4071 C C . HIS A 1 498 ? 6.215 11.336 -6.336 1 84.38 498 HIS A C 1
ATOM 4073 O O . HIS A 1 498 ? 6.047 12.555 -6.367 1 84.38 498 HIS A O 1
ATOM 4079 N N . TYR A 1 499 ? 5.281 10.477 -6.488 1 87.5 499 TYR A N 1
ATOM 4080 C CA . TYR A 1 499 ? 3.938 10.945 -6.793 1 87.5 499 TYR A CA 1
ATOM 4081 C C . TYR A 1 499 ? 3.18 11.297 -5.516 1 87.5 499 TYR A C 1
ATOM 4083 O O . TYR A 1 499 ? 2.123 11.93 -5.57 1 87.5 499 TYR A O 1
ATOM 4091 N N . ASP A 1 500 ? 3.742 10.875 -4.371 1 91.12 500 ASP A N 1
ATOM 4092 C CA . ASP A 1 500 ? 3.164 11.281 -3.096 1 91.12 500 ASP A CA 1
ATOM 4093 C C . ASP A 1 500 ? 3.656 12.664 -2.684 1 91.12 500 ASP A C 1
ATOM 4095 O O . ASP A 1 500 ? 4.785 12.812 -2.215 1 91.12 500 ASP A O 1
ATOM 4099 N N . THR A 1 501 ? 2.812 13.625 -2.816 1 91.25 501 THR A N 1
ATOM 4100 C CA . THR A 1 501 ? 3.203 15 -2.541 1 91.25 501 THR A CA 1
ATOM 4101 C C . THR A 1 501 ? 3.463 15.203 -1.05 1 91.25 501 THR A C 1
ATOM 4103 O O . THR A 1 501 ? 4.277 16.047 -0.664 1 91.25 501 THR A O 1
ATOM 4106 N N . GLY A 1 502 ? 2.754 14.508 -0.186 1 92.5 502 GLY A N 1
ATOM 4107 C CA . GLY A 1 502 ? 3.021 14.602 1.24 1 92.5 502 GLY A CA 1
ATOM 4108 C C . GLY A 1 502 ? 4.402 14.094 1.621 1 92.5 502 GLY A C 1
ATOM 4109 O O . GLY A 1 502 ? 5.113 14.742 2.395 1 92.5 502 GLY A O 1
ATOM 4110 N N . TYR A 1 503 ? 4.75 13.023 1.045 1 92.06 503 TYR A N 1
ATOM 4111 C CA . TYR A 1 503 ? 6.07 12.453 1.283 1 92.06 503 TYR A CA 1
ATOM 4112 C C . TYR A 1 503 ? 7.164 13.375 0.752 1 92.06 503 TYR A C 1
ATOM 4114 O O . TYR A 1 503 ? 8.203 13.547 1.395 1 92.06 503 TYR A O 1
ATOM 4122 N N . CYS A 1 504 ? 6.918 14.031 -0.322 1 92.44 504 CYS A N 1
ATOM 4123 C CA . CYS A 1 504 ? 7.859 14.977 -0.909 1 92.44 504 CYS A CA 1
ATOM 4124 C C . CYS A 1 504 ? 7.973 16.234 -0.057 1 92.44 504 CYS A C 1
ATOM 4126 O O . CYS A 1 504 ? 9.062 16.797 0.084 1 92.44 504 CYS A O 1
ATOM 4128 N N . ALA A 1 505 ? 6.871 16.609 0.489 1 93.69 505 ALA A N 1
ATOM 4129 C CA . ALA A 1 505 ? 6.883 17.781 1.354 1 93.69 505 ALA A CA 1
ATOM 4130 C C . ALA A 1 505 ? 7.727 17.547 2.604 1 93.69 505 ALA A C 1
ATOM 4132 O O . ALA A 1 505 ? 8.477 18.422 3.035 1 93.69 505 ALA A O 1
ATOM 4133 N N . TYR A 1 506 ? 7.652 16.375 3.18 1 93.81 506 TYR A N 1
ATOM 4134 C CA . TYR A 1 506 ? 8.438 16.031 4.359 1 93.81 506 TYR A CA 1
ATOM 4135 C C . TYR A 1 506 ? 9.93 16.016 4.031 1 93.81 506 TYR A C 1
ATOM 4137 O O . TYR A 1 506 ? 10.75 16.5 4.812 1 93.81 506 TYR A O 1
ATOM 4145 N N . HIS A 1 507 ? 10.234 15.57 2.896 1 90.25 507 HIS A N 1
ATOM 4146 C CA . HIS A 1 507 ? 11.641 15.5 2.516 1 90.25 507 HIS A CA 1
ATOM 4147 C C . HIS A 1 507 ? 12.172 16.875 2.115 1 90.25 507 HIS A C 1
ATOM 4149 O O . HIS A 1 507 ? 13.344 17.172 2.326 1 90.25 507 HIS A O 1
ATOM 4155 N N . GLY A 1 508 ? 11.305 17.641 1.504 1 89.12 508 GLY A N 1
ATOM 4156 C CA . GLY A 1 508 ? 11.703 19.016 1.275 1 89.12 508 GLY A CA 1
ATOM 4157 C C . GLY A 1 508 ? 12.008 19.766 2.557 1 89.12 508 GLY A C 1
ATOM 4158 O O . GLY A 1 508 ? 12.992 20.5 2.631 1 89.12 508 GLY A O 1
ATOM 4159 N N . PHE A 1 509 ? 11.25 19.547 3.594 1 92.31 509 PHE A N 1
ATOM 4160 C CA . PHE A 1 509 ? 11.453 20.141 4.906 1 92.31 509 PHE A CA 1
ATOM 4161 C C . PHE A 1 509 ? 12.742 19.641 5.543 1 92.31 509 PHE A C 1
ATOM 4163 O O . PHE A 1 509 ? 13.523 20.422 6.082 1 92.31 509 PHE A O 1
ATOM 4170 N N . LEU A 1 510 ? 12.969 18.344 5.387 1 89.19 510 LEU A N 1
ATOM 4171 C CA . LEU A 1 510 ? 14.156 17.734 5.984 1 89.19 510 LEU A CA 1
ATOM 4172 C C . LEU A 1 510 ? 15.43 18.25 5.316 1 89.19 510 LEU A C 1
ATOM 4174 O O . LEU A 1 510 ? 16.422 18.531 5.992 1 89.19 510 LEU A O 1
ATOM 4178 N N . ARG A 1 511 ? 15.375 18.438 4.082 1 87.75 511 ARG A N 1
ATOM 4179 C CA . ARG A 1 511 ? 16.547 18.875 3.344 1 87.75 511 ARG A CA 1
ATOM 4180 C C . ARG A 1 511 ? 16.891 20.328 3.666 1 87.75 511 ARG A C 1
ATOM 4182 O O . ARG A 1 511 ? 18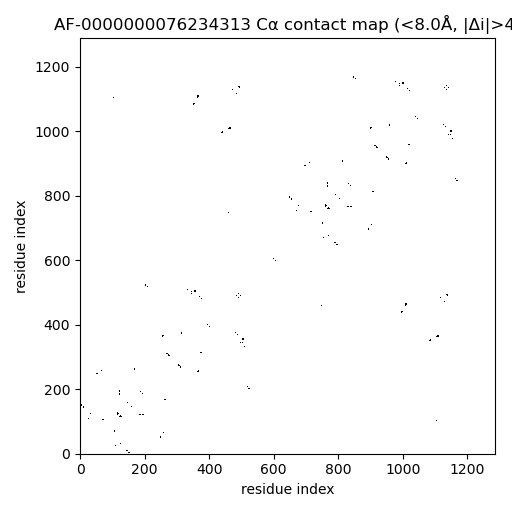.062 20.672 3.795 1 87.75 511 ARG A O 1
ATOM 4189 N N . LEU A 1 512 ? 15.922 21.094 3.762 1 87.75 512 LEU A N 1
ATOM 4190 C CA . LEU A 1 512 ? 16.172 22.484 4.102 1 87.75 512 LEU A CA 1
ATOM 4191 C C . LEU A 1 512 ? 16.703 22.609 5.527 1 87.75 512 LEU A C 1
ATOM 4193 O O . LEU A 1 512 ? 17.547 23.469 5.812 1 87.75 512 LEU A O 1
ATOM 4197 N N . GLN A 1 513 ? 16.219 21.75 6.387 1 87 513 GLN A N 1
ATOM 4198 C CA . GLN A 1 513 ? 16.75 21.75 7.75 1 87 513 GLN A CA 1
ATOM 4199 C C . GLN A 1 513 ? 18.188 21.281 7.777 1 87 513 GLN A C 1
ATOM 4201 O O . GLN A 1 513 ? 18.984 21.75 8.594 1 87 513 GLN A O 1
ATOM 4206 N N . GLY A 1 514 ? 18.5 20.391 6.934 1 81.19 514 GLY A N 1
ATOM 4207 C CA . GLY A 1 514 ? 19.875 19.922 6.852 1 81.19 514 GLY A CA 1
ATOM 4208 C C . GLY A 1 514 ? 20.844 21 6.391 1 81.19 514 GLY A C 1
ATOM 4209 O O . GLY A 1 514 ? 21.984 21.062 6.863 1 81.19 514 GLY A O 1
ATOM 4210 N N . VAL A 1 515 ? 20.344 21.891 5.594 1 80.88 515 VAL A N 1
ATOM 4211 C CA . VAL A 1 515 ? 21.203 22.938 5.051 1 80.88 515 VAL A CA 1
ATOM 4212 C C . VAL A 1 515 ? 21.359 24.062 6.07 1 80.88 515 VAL A C 1
ATOM 4214 O O . VAL A 1 515 ? 22.453 24.594 6.266 1 80.88 515 VAL A O 1
ATOM 4217 N N . TYR A 1 516 ? 20.359 24.391 6.789 1 81 516 TYR A N 1
ATOM 4218 C CA . TYR A 1 516 ? 20.391 25.562 7.648 1 81 516 TYR A CA 1
ATOM 4219 C C . TYR A 1 516 ? 20.703 25.188 9.086 1 81 516 TYR A C 1
ATOM 4221 O O . TYR A 1 516 ? 21.281 25.969 9.836 1 81 516 TYR A O 1
ATOM 4229 N N . LYS A 1 517 ? 20.344 23.953 9.523 1 81.25 517 LYS A N 1
ATOM 4230 C CA . LYS A 1 517 ? 20.438 23.641 10.945 1 81.25 517 LYS A CA 1
ATOM 4231 C C . LYS A 1 517 ? 21.5 22.578 11.203 1 81.25 517 LYS A C 1
ATOM 4233 O O . LYS A 1 517 ? 21.531 21.969 12.273 1 81.25 517 LYS A O 1
ATOM 4238 N N . ASN A 1 518 ? 22.25 22.375 10.328 1 79.19 518 ASN A N 1
ATOM 4239 C CA . ASN A 1 518 ? 23.312 21.422 10.594 1 79.19 518 ASN A CA 1
ATOM 4240 C C . ASN A 1 518 ? 24.219 21.906 11.727 1 79.19 518 ASN A C 1
ATOM 4242 O O . ASN A 1 518 ? 24.859 22.953 11.617 1 79.19 518 ASN A O 1
ATOM 4246 N N . PRO A 1 519 ? 24.188 21.141 12.773 1 79.5 519 PRO A N 1
ATOM 4247 C CA . PRO A 1 519 ? 24.938 21.609 13.938 1 79.5 519 PRO A CA 1
ATOM 4248 C C . PRO A 1 519 ? 26.438 21.719 13.672 1 79.5 519 PRO A C 1
ATOM 4250 O O . PRO A 1 519 ? 27.109 22.609 14.203 1 79.5 519 PRO A O 1
ATOM 4253 N N . VAL A 1 520 ? 27.031 20.922 12.852 1 78 520 VAL A N 1
ATOM 4254 C CA . VAL A 1 520 ? 28.469 20.953 12.562 1 78 520 VAL A CA 1
ATOM 4255 C C . VAL A 1 520 ? 28.812 22.203 11.773 1 78 520 VAL A C 1
ATOM 4257 O O . VAL A 1 520 ? 29.797 22.891 12.078 1 78 520 VAL A O 1
ATOM 4260 N N . MET A 1 521 ? 28 22.469 10.891 1 78.38 521 MET A N 1
ATOM 4261 C CA . MET A 1 521 ? 28.25 23.641 10.062 1 78.38 521 MET A CA 1
ATOM 4262 C C . MET A 1 521 ? 28.078 24.922 10.875 1 78.38 521 MET A C 1
ATOM 4264 O O . MET A 1 521 ? 28.859 25.859 10.727 1 78.38 521 MET A O 1
ATOM 4268 N N . ARG A 1 522 ? 27.172 24.953 11.758 1 79.56 522 ARG A N 1
ATOM 4269 C CA . ARG A 1 522 ? 26.922 26.141 12.57 1 79.56 522 ARG A CA 1
ATOM 4270 C C . ARG A 1 522 ? 28.031 26.375 13.578 1 79.56 522 ARG A C 1
ATOM 4272 O O . ARG A 1 522 ? 28.438 27.516 13.812 1 79.56 522 ARG A O 1
ATOM 4279 N N . CYS A 1 523 ? 28.438 25.297 14.133 1 77.62 523 CYS A N 1
ATOM 4280 C CA . CYS A 1 523 ? 29.562 25.438 15.055 1 77.62 523 CYS A CA 1
ATOM 4281 C C . CYS A 1 523 ? 30.812 25.875 14.328 1 77.62 523 CYS A C 1
ATOM 4283 O O . CYS A 1 523 ? 31.578 26.703 14.844 1 77.62 523 CYS A O 1
ATOM 4285 N N . PHE A 1 524 ? 30.953 25.391 13.156 1 79.38 524 PHE A N 1
ATOM 4286 C CA . PHE A 1 524 ? 32.094 25.766 12.344 1 79.38 524 PHE A CA 1
ATOM 4287 C C . PHE A 1 524 ? 32.062 27.25 11.992 1 79.38 524 PHE A C 1
ATOM 4289 O O . PHE A 1 524 ? 33.062 27.953 12.086 1 79.38 524 PHE A O 1
ATOM 4296 N N . LEU A 1 525 ? 30.938 27.703 11.688 1 76.56 525 LEU A N 1
ATOM 4297 C CA . LEU A 1 525 ? 30.766 29.109 11.32 1 76.56 525 LEU A CA 1
ATOM 4298 C C . LEU A 1 525 ? 30.969 30 12.531 1 76.56 525 LEU A C 1
ATOM 4300 O O . LEU A 1 525 ? 31.5 31.109 12.398 1 76.56 525 LEU A O 1
ATOM 4304 N N . GLN A 1 526 ? 30.531 29.531 13.648 1 77.56 526 GLN A N 1
ATOM 4305 C CA . GLN A 1 526 ? 30.734 30.297 14.867 1 77.56 526 GLN A CA 1
ATOM 4306 C C . GLN A 1 526 ? 32.219 30.406 15.211 1 77.56 526 GLN A C 1
ATOM 4308 O O . GLN A 1 526 ? 32.688 31.484 15.602 1 77.56 526 GLN A O 1
ATOM 4313 N N . MET A 1 527 ? 32.875 29.297 15.008 1 74.38 527 MET A N 1
ATOM 4314 C CA . MET A 1 527 ? 34.312 29.297 15.273 1 74.38 527 MET A CA 1
ATOM 4315 C C . MET A 1 527 ? 35.031 30.188 14.281 1 74.38 527 MET A C 1
ATOM 4317 O O . MET A 1 527 ? 36 30.891 14.656 1 74.38 527 MET A O 1
ATOM 4321 N N . LEU A 1 528 ? 34.5 30.172 13.133 1 71.56 528 LEU A N 1
ATOM 4322 C CA . LEU A 1 528 ? 35.125 31 12.102 1 71.56 528 LEU A CA 1
ATOM 4323 C C . LEU A 1 528 ? 34.906 32.469 12.383 1 71.56 528 LEU A C 1
ATOM 4325 O O . LEU A 1 528 ? 35.812 33.281 12.219 1 71.56 528 LEU A O 1
ATOM 4329 N N . ASN A 1 529 ? 33.719 32.844 12.836 1 73.19 529 ASN A N 1
ATOM 4330 C CA . ASN A 1 529 ? 33.375 34.219 13.172 1 73.19 529 ASN A CA 1
ATOM 4331 C C . ASN A 1 529 ? 34.188 34.719 14.375 1 73.19 529 ASN A C 1
ATOM 4333 O O . ASN A 1 529 ? 34.656 35.844 14.398 1 73.19 529 ASN A O 1
ATOM 4337 N N . GLU A 1 530 ? 34.281 33.812 15.305 1 72.44 530 GLU A N 1
ATOM 4338 C CA . GLU A 1 530 ? 35.062 34.188 16.484 1 72.44 530 GLU A CA 1
ATOM 4339 C C . GLU A 1 530 ? 36.531 34.375 16.156 1 72.44 530 GLU A C 1
ATOM 4341 O O . GLU A 1 530 ? 37.188 35.281 16.703 1 72.44 530 GLU A O 1
ATOM 4346 N N . SER A 1 531 ? 36.969 33.625 15.219 1 64.31 531 SER A N 1
ATOM 4347 C CA . SER A 1 531 ? 38.344 33.75 14.805 1 64.31 531 SER A CA 1
ATOM 4348 C C . SER A 1 531 ? 38.594 35.031 14.016 1 64.31 531 SER A C 1
ATOM 4350 O O . SER A 1 531 ? 39.625 35.688 14.172 1 64.31 531 SER A O 1
ATOM 4352 N N . ILE A 1 532 ? 37.625 35.312 13.289 1 62 532 ILE A N 1
ATOM 4353 C CA . ILE A 1 532 ? 37.719 36.531 12.492 1 62 532 ILE A CA 1
ATOM 4354 C C . ILE A 1 532 ? 37.656 37.75 13.406 1 62 532 ILE A C 1
ATOM 4356 O O . ILE A 1 532 ? 38.406 38.719 13.219 1 62 532 ILE A O 1
ATOM 4360 N N . ASP A 1 533 ? 36.781 37.688 14.375 1 60.28 533 ASP A N 1
ATOM 4361 C CA . ASP A 1 533 ? 36.656 38.812 15.32 1 60.28 533 ASP A CA 1
ATOM 4362 C C . ASP A 1 533 ? 37.906 38.969 16.156 1 60.28 533 ASP A C 1
ATOM 4364 O O . ASP A 1 533 ? 38.344 40.062 16.422 1 60.28 533 ASP A O 1
ATOM 4368 N N . LYS A 1 534 ? 38.469 37.875 16.578 1 55.16 534 LYS A N 1
ATOM 4369 C CA . LYS A 1 534 ? 39.719 37.938 17.328 1 55.16 534 LYS A CA 1
ATOM 4370 C C . LYS A 1 534 ? 40.844 38.531 16.484 1 55.16 534 LYS A C 1
ATOM 4372 O O . LYS A 1 534 ? 41.656 39.344 16.984 1 55.16 534 LYS A O 1
ATOM 4377 N N . ASP A 1 535 ? 40.719 38.188 15.305 1 53.59 535 ASP A N 1
ATOM 4378 C CA . ASP A 1 535 ? 41.75 38.719 14.422 1 53.59 535 ASP A CA 1
ATOM 4379 C C . ASP A 1 535 ? 41.531 40.219 14.188 1 53.59 535 ASP A C 1
ATOM 4381 O O . ASP A 1 535 ? 42.469 41 14.156 1 53.59 535 ASP A O 1
ATOM 4385 N N . ASN A 1 536 ? 40.344 40.594 14.172 1 52.25 536 ASN A N 1
ATOM 4386 C CA . ASN A 1 536 ? 40.031 42 13.992 1 52.25 536 ASN A CA 1
ATOM 4387 C C . ASN A 1 536 ? 40.281 42.781 15.281 1 52.25 536 ASN A C 1
ATOM 4389 O O . ASN A 1 536 ? 40.781 43.906 15.234 1 52.25 536 ASN A O 1
ATOM 4393 N N . LEU A 1 537 ? 39.844 42.188 16.359 1 48.75 537 LEU A N 1
ATOM 4394 C CA . LEU A 1 537 ? 40.125 42.844 17.641 1 48.75 537 LEU A CA 1
ATOM 4395 C C . LEU A 1 537 ? 41.625 43 17.844 1 48.75 537 LEU A C 1
ATOM 4397 O O . LEU A 1 537 ? 42.062 44.062 18.344 1 48.75 537 LEU A O 1
ATOM 4401 N N . LEU A 1 538 ? 42.312 42 17.531 1 46.78 538 LEU A N 1
ATOM 4402 C CA . LEU A 1 538 ? 43.75 42.094 17.641 1 46.78 538 LEU A CA 1
ATOM 4403 C C . LEU A 1 538 ? 44.312 43.188 16.734 1 46.78 538 LEU A C 1
ATOM 4405 O O . LEU A 1 538 ? 45.219 43.938 17.125 1 46.78 538 LEU A O 1
ATOM 4409 N N . LYS A 1 539 ? 43.656 43.406 15.719 1 49.62 539 LYS A N 1
ATOM 4410 C CA . LYS A 1 539 ? 44.094 44.5 14.844 1 49.62 539 LYS A CA 1
ATOM 4411 C C . LYS A 1 539 ? 43.688 45.844 15.414 1 49.62 539 LYS A C 1
ATOM 4413 O O . LYS A 1 539 ? 44.469 46.812 15.336 1 49.62 539 LYS A O 1
ATOM 4418 N N . THR A 1 540 ? 42.531 45.969 16 1 44.5 540 THR A N 1
ATOM 4419 C CA . THR A 1 540 ? 42.125 47.25 16.562 1 44.5 540 THR A CA 1
ATOM 4420 C C . THR A 1 540 ? 42.938 47.594 17.812 1 44.5 540 THR A C 1
ATOM 4422 O O . THR A 1 540 ? 43.281 48.75 18.031 1 44.5 540 THR A O 1
ATOM 4425 N N . ILE A 1 541 ? 43.156 46.656 18.766 1 41.41 541 ILE A N 1
ATOM 4426 C CA . ILE A 1 541 ? 44 46.875 19.922 1 41.41 541 ILE A CA 1
ATOM 4427 C C . ILE A 1 541 ? 45.406 47.312 19.469 1 41.41 541 ILE A C 1
ATOM 4429 O O . ILE A 1 541 ? 46 48.219 20.078 1 41.41 541 ILE A O 1
ATOM 4433 N N . GLU A 1 542 ? 45.906 46.75 18.438 1 40.53 542 GLU A N 1
ATOM 4434 C CA . GLU A 1 542 ? 47.219 47.188 17.953 1 40.53 542 GLU A CA 1
ATOM 4435 C C . GLU A 1 542 ? 47.188 48.656 17.5 1 40.53 542 GLU A C 1
ATOM 4437 O O . GLU A 1 542 ? 48.156 49.406 17.688 1 40.53 542 GLU A O 1
ATOM 4442 N N . ASP A 1 543 ? 46.031 49.125 17.047 1 39.56 543 ASP A N 1
ATOM 4443 C CA . ASP A 1 543 ? 46.031 50.5 16.578 1 39.56 543 ASP A CA 1
ATOM 4444 C C . ASP A 1 543 ? 45.781 51.5 17.734 1 39.56 543 ASP A C 1
ATOM 4446 O O . ASP A 1 543 ? 46.188 52.656 17.656 1 39.56 543 ASP A O 1
ATOM 4450 N N . GLY A 1 544 ? 44.969 51.344 18.859 1 32.38 544 GLY A N 1
ATOM 4451 C CA . GLY A 1 544 ? 44.656 52.375 19.844 1 32.38 544 GLY A CA 1
ATOM 4452 C C . GLY A 1 544 ? 45.656 52.406 20.984 1 32.38 544 GLY A C 1
ATOM 4453 O O . GLY A 1 544 ? 45.531 53.219 21.891 1 32.38 544 GLY A O 1
ATOM 4454 N N . PHE A 1 545 ? 46.25 51.344 21.562 1 28.05 545 PHE A N 1
ATOM 4455 C CA . PHE A 1 545 ? 47.125 51.562 22.719 1 28.05 545 PHE A CA 1
ATOM 4456 C C . PHE A 1 545 ? 48.344 52.344 22.359 1 28.05 545 PHE A C 1
ATOM 4458 O O . PHE A 1 545 ? 49.062 52 21.406 1 28.05 545 PHE A O 1
ATOM 4465 N N . PRO A 1 546 ? 48.438 53.656 22.75 1 28.52 546 PRO A N 1
ATOM 4466 C CA . PRO A 1 546 ? 49.781 54.188 22.891 1 28.52 546 PRO A CA 1
ATOM 4467 C C . PRO A 1 546 ? 50.688 53.281 23.703 1 28.52 546 PRO A C 1
ATOM 4469 O O . PRO A 1 546 ? 50.219 52.469 24.484 1 28.52 546 PRO A O 1
ATOM 4472 N N . ARG A 1 547 ? 52.062 53.219 23.5 1 32.09 547 ARG A N 1
ATOM 4473 C CA . ARG A 1 547 ? 53.062 52.406 24.156 1 32.09 547 ARG A CA 1
ATOM 4474 C C . ARG A 1 547 ? 53.031 52.562 25.672 1 32.09 547 ARG A C 1
ATOM 4476 O O . ARG A 1 547 ? 53.688 53.438 26.234 1 32.09 547 ARG A O 1
ATOM 4483 N N . MET A 1 548 ? 52 52.906 26.391 1 24.16 548 MET A N 1
ATOM 4484 C CA . MET A 1 548 ? 52.219 53.219 27.797 1 24.16 548 MET A CA 1
ATOM 4485 C C . MET A 1 548 ? 53.062 52.156 28.453 1 24.16 548 MET A C 1
ATOM 4487 O O . MET A 1 548 ? 52.844 50.969 28.25 1 24.16 548 MET A O 1
ATOM 4491 N N . HIS A 1 549 ? 54.375 52.562 29.031 1 25.91 549 HIS A N 1
ATOM 4492 C CA . HIS A 1 549 ? 55.438 52 29.859 1 25.91 549 HIS A CA 1
ATOM 4493 C C . HIS A 1 549 ? 54.906 51.438 31.156 1 25.91 549 HIS A C 1
ATOM 4495 O O . HIS A 1 549 ? 55 52.062 32.219 1 25.91 549 HIS A O 1
ATOM 4501 N N . HIS A 1 550 ? 53.719 51.031 31.375 1 22.78 550 HIS A N 1
ATOM 4502 C CA . HIS A 1 550 ? 53.375 50.594 32.719 1 22.78 550 HIS A CA 1
ATOM 4503 C C . HIS A 1 550 ? 54.375 49.562 33.219 1 22.78 550 HIS A C 1
ATOM 4505 O O . HIS A 1 550 ? 54.625 48.562 32.531 1 22.78 550 HIS A O 1
ATOM 4511 N N . SER A 1 551 ? 55.438 49.844 34.094 1 24.41 551 SER A N 1
ATOM 4512 C CA . SER A 1 551 ? 56.438 49.25 34.969 1 24.41 551 SER A CA 1
ATOM 4513 C C . SER A 1 551 ? 55.906 48 35.656 1 24.41 551 SER A C 1
ATOM 4515 O O . SER A 1 551 ? 56.625 47.031 35.812 1 24.41 551 SER A O 1
ATOM 4517 N N . GLY A 1 552 ? 55.031 48.094 36.719 1 22.98 552 GLY A N 1
ATOM 4518 C CA . GLY A 1 552 ? 55.094 47.125 37.812 1 22.98 552 GLY A CA 1
ATOM 4519 C C . GLY A 1 552 ? 54.812 45.719 37.375 1 22.98 552 GLY A C 1
ATOM 4520 O O . GLY A 1 552 ? 55.594 44.781 37.688 1 22.98 552 GLY A O 1
ATOM 4521 N N . VAL A 1 553 ? 53.562 45.188 37.5 1 23.56 553 VAL A N 1
ATOM 4522 C CA . VAL A 1 553 ? 53.438 43.781 37.812 1 23.56 553 VAL A CA 1
ATOM 4523 C C . VAL A 1 553 ? 53.969 42.938 36.656 1 23.56 553 VAL A C 1
ATOM 4525 O O . VAL A 1 553 ? 53.406 42.938 35.562 1 23.56 553 VAL A O 1
ATOM 4528 N N . ASP A 1 554 ? 55.375 42.75 36.312 1 25.58 554 ASP A N 1
ATOM 4529 C CA . ASP A 1 554 ? 56.438 42 35.656 1 25.58 554 ASP A CA 1
ATOM 4530 C C . ASP A 1 554 ? 56.156 40.5 35.625 1 25.58 554 ASP A C 1
ATOM 4532 O O . ASP A 1 554 ? 56.719 39.781 34.812 1 25.58 554 ASP A O 1
ATOM 4536 N N . GLY A 1 555 ? 55.75 39.812 36.719 1 24.97 555 GLY A N 1
ATOM 4537 C CA . GLY A 1 555 ? 56.062 38.406 37 1 24.97 555 GLY A CA 1
ATOM 4538 C C . GLY A 1 555 ? 55.375 37.438 36.031 1 24.97 555 GLY A C 1
ATOM 4539 O O . GLY A 1 555 ? 55.688 36.25 36 1 24.97 555 GLY A O 1
ATOM 4540 N N . PHE A 1 556 ? 54.031 37.562 35.875 1 23.03 556 PHE A N 1
ATOM 4541 C CA . PHE A 1 556 ? 53.594 36.312 35.25 1 23.03 556 PHE A CA 1
ATOM 4542 C C . PHE A 1 556 ? 54.188 36.156 33.875 1 23.03 556 PHE A C 1
ATOM 4544 O O . PHE A 1 556 ? 53.938 36.938 32.969 1 23.03 556 PHE A O 1
ATOM 4551 N N . ASN A 1 557 ? 55.438 35.688 33.719 1 23.44 557 ASN A N 1
ATOM 4552 C CA . ASN A 1 557 ? 56.312 35.312 32.625 1 23.44 557 ASN A CA 1
ATOM 4553 C C . ASN A 1 557 ? 55.531 34.625 31.484 1 23.44 557 ASN A C 1
ATOM 4555 O O . ASN A 1 557 ? 54.969 33.562 31.688 1 23.44 557 ASN A O 1
ATOM 4559 N N . THR A 1 558 ? 54.812 35.312 30.719 1 26.11 558 THR A N 1
ATOM 4560 C CA . THR A 1 558 ? 54.312 34.906 29.406 1 26.11 558 THR A CA 1
ATOM 4561 C C . THR A 1 558 ? 55.312 34.062 28.656 1 26.11 558 THR A C 1
ATOM 4563 O O . THR A 1 558 ? 55.219 33.844 27.453 1 26.11 558 THR A O 1
ATOM 4566 N N . ASN A 1 559 ? 56.594 33.812 29.281 1 27.77 559 ASN A N 1
ATOM 4567 C CA . ASN A 1 559 ? 57.719 33 28.812 1 27.77 559 ASN A CA 1
ATOM 4568 C C . ASN A 1 559 ? 57.281 31.578 28.469 1 27.77 559 ASN A C 1
ATOM 4570 O O . ASN A 1 559 ? 58.125 30.734 28.125 1 27.77 559 ASN A O 1
ATOM 4574 N N . MET A 1 560 ? 56.25 31.078 29.031 1 26.5 560 MET A N 1
ATOM 4575 C CA . MET A 1 560 ? 56.156 29.625 28.953 1 26.5 560 MET A CA 1
ATOM 4576 C C . MET A 1 560 ? 55.812 29.172 27.547 1 26.5 560 MET A C 1
ATOM 4578 O O . MET A 1 560 ? 55.781 27.969 27.266 1 26.5 560 MET A O 1
ATOM 4582 N N . PHE A 1 561 ? 54.969 29.938 26.75 1 27.03 561 PHE A N 1
ATOM 4583 C CA . PHE A 1 561 ? 54.781 29.312 25.438 1 27.03 561 PHE A CA 1
ATOM 4584 C C . PHE A 1 561 ? 55.969 29.609 24.531 1 27.03 561 PHE A C 1
ATOM 4586 O O . PHE A 1 561 ? 56.281 30.766 24.281 1 27.03 561 PHE A O 1
ATOM 4593 N N . PRO A 1 562 ? 56.969 28.875 24.516 1 28.64 562 PRO A N 1
ATOM 4594 C CA . PRO A 1 562 ? 58.062 29.156 23.578 1 28.64 562 PRO A CA 1
ATOM 4595 C C . PRO A 1 562 ? 57.562 29.484 22.172 1 28.64 562 PRO A C 1
ATOM 4597 O O . PRO A 1 562 ? 56.562 28.906 21.719 1 28.64 562 PRO A O 1
ATOM 4600 N N . GLN A 1 563 ? 57.594 30.609 21.734 1 29.8 563 GLN A N 1
ATOM 4601 C CA . GLN A 1 563 ? 57.531 31.078 20.344 1 29.8 563 GLN A CA 1
ATOM 4602 C C . GLN A 1 563 ? 58.312 30.156 19.422 1 29.8 563 GLN A C 1
ATOM 4604 O O . GLN A 1 563 ? 59.5 30.391 19.172 1 29.8 563 GLN A O 1
ATOM 4609 N N . HIS A 1 564 ? 58.438 28.812 19.641 1 30.72 564 HIS A N 1
ATOM 4610 C CA . HIS A 1 564 ? 59.156 28.016 18.656 1 30.72 564 HIS A CA 1
ATOM 4611 C C . HIS A 1 564 ? 58.719 28.359 17.234 1 30.72 564 HIS A C 1
ATOM 4613 O O . HIS A 1 564 ? 57.5 28.406 16.953 1 30.72 564 HIS A O 1
ATOM 4619 N N . THR A 1 565 ? 59.438 29.219 16.406 1 32.44 565 THR A N 1
ATOM 4620 C CA . THR A 1 565 ? 59.531 29.453 14.969 1 32.44 565 THR A CA 1
ATOM 4621 C C . THR A 1 565 ? 59.281 28.172 14.188 1 32.44 565 THR A C 1
ATOM 4623 O O . THR A 1 565 ? 60.219 27.406 13.953 1 32.44 565 THR A O 1
ATOM 4626 N N . GLN A 1 566 ? 58.5 27.219 14.562 1 35.09 566 GLN A N 1
ATOM 4627 C CA . GLN A 1 566 ? 58.25 26.062 13.703 1 35.09 566 GLN A CA 1
ATOM 4628 C C . GLN A 1 566 ? 58.094 26.5 12.242 1 35.09 566 GLN A C 1
ATOM 4630 O O . GLN A 1 566 ? 57.594 27.594 11.961 1 35.09 566 GLN A O 1
ATOM 4635 N N . PRO A 1 567 ? 59.031 25.938 11.281 1 36.5 567 PRO A N 1
ATOM 4636 C CA . PRO A 1 567 ? 58.875 26.391 9.898 1 36.5 567 PRO A CA 1
ATOM 4637 C C . PRO A 1 567 ? 57.438 26.609 9.484 1 36.5 567 PRO A C 1
ATOM 4639 O O . PRO A 1 567 ? 56.562 25.875 9.922 1 36.5 567 PRO A O 1
ATOM 4642 N N . ILE A 1 568 ? 57.062 27.797 9.367 1 37.44 568 ILE A N 1
ATOM 4643 C CA . ILE A 1 568 ? 55.812 28.266 8.781 1 37.44 568 ILE A CA 1
ATOM 4644 C C . ILE A 1 568 ? 55.406 27.359 7.625 1 37.44 568 ILE A C 1
ATOM 4646 O O . ILE A 1 568 ? 55.969 27.453 6.531 1 37.44 568 ILE A O 1
ATOM 4650 N N . THR A 1 569 ? 55.531 26.031 7.82 1 41 569 THR A N 1
ATOM 4651 C CA . THR A 1 569 ? 54.844 25.359 6.723 1 41 569 THR A CA 1
ATOM 4652 C C . THR A 1 569 ? 53.625 26.156 6.281 1 41 569 THR A C 1
ATOM 4654 O O . THR A 1 569 ? 52.875 26.656 7.117 1 41 569 THR A O 1
ATOM 4657 N N . SER A 1 570 ? 53.812 26.875 5.094 1 43.94 570 SER A N 1
ATOM 4658 C CA . SER A 1 570 ? 52.875 27.812 4.5 1 43.94 570 SER A CA 1
ATOM 4659 C C . SER A 1 570 ? 51.438 27.391 4.77 1 43.94 570 SER A C 1
ATOM 4661 O O . SER A 1 570 ? 51.125 26.188 4.84 1 43.94 570 SER A O 1
ATOM 4663 N N . LYS A 1 571 ? 50.781 28.203 5.633 1 50.84 571 LYS A N 1
ATOM 4664 C CA . LYS A 1 571 ? 49.344 28.062 5.77 1 50.84 571 LYS A CA 1
ATOM 4665 C C . LYS A 1 571 ? 48.719 27.391 4.543 1 50.84 571 LYS A C 1
ATOM 4667 O O . LYS A 1 571 ? 47.781 26.609 4.66 1 50.84 571 LYS A O 1
ATOM 4672 N N . LYS A 1 572 ? 49.531 27.609 3.445 1 53.47 572 LYS A N 1
ATOM 4673 C CA . LYS A 1 572 ? 49.094 27.031 2.176 1 53.47 572 LYS A CA 1
ATOM 4674 C C . LYS A 1 572 ? 49.219 25.516 2.174 1 53.47 572 LYS A C 1
ATOM 4676 O O . LYS A 1 572 ? 48.312 24.812 1.72 1 53.47 572 LYS A O 1
ATOM 4681 N N . VAL A 1 573 ? 50.344 25.094 2.631 1 53.25 573 VAL A N 1
ATOM 4682 C CA . VAL A 1 573 ? 50.594 23.656 2.623 1 53.25 573 VAL A CA 1
ATOM 4683 C C . VAL A 1 573 ? 49.656 22.969 3.619 1 53.25 573 VAL A C 1
ATOM 4685 O O . VAL A 1 573 ? 49.094 21.906 3.326 1 53.25 573 VAL A O 1
ATOM 4688 N N . ARG A 1 574 ? 49.469 23.562 4.684 1 54.03 574 ARG A N 1
ATOM 4689 C CA . ARG A 1 574 ? 48.562 22.984 5.676 1 54.03 574 ARG A CA 1
ATOM 4690 C C . ARG A 1 574 ? 47.156 22.938 5.145 1 54.03 574 ARG A C 1
ATOM 4692 O O . ARG A 1 574 ? 46.438 21.938 5.324 1 54.03 574 ARG A O 1
ATOM 4699 N N . ASN A 1 575 ? 46.75 23.969 4.516 1 57.88 575 ASN A N 1
ATOM 4700 C CA . ASN A 1 575 ? 45.438 24 3.918 1 57.88 575 ASN A CA 1
ATOM 4701 C C . ASN A 1 575 ? 45.281 22.953 2.811 1 57.88 575 ASN A C 1
ATOM 4703 O O . ASN A 1 575 ? 44.25 22.328 2.674 1 57.88 575 ASN A O 1
ATOM 4707 N N . ARG A 1 576 ? 46.406 22.766 2.111 1 59.53 576 ARG A N 1
ATOM 4708 C CA . ARG A 1 576 ? 46.375 21.766 1.054 1 59.53 576 ARG A CA 1
ATOM 4709 C C . ARG A 1 576 ? 46.281 20.359 1.636 1 59.53 576 ARG A C 1
ATOM 4711 O O . ARG A 1 576 ? 45.594 19.5 1.092 1 59.53 576 ARG A O 1
ATOM 4718 N N . TRP A 1 577 ? 46.906 20.188 2.664 1 57.03 577 TRP A N 1
ATOM 4719 C CA . TRP A 1 577 ? 46.812 18.875 3.326 1 57.03 577 TRP A CA 1
ATOM 4720 C C . TRP A 1 577 ? 45.438 18.641 3.92 1 57.03 577 TRP A C 1
ATOM 4722 O O . TRP A 1 577 ? 44.906 17.547 3.811 1 57.03 577 TRP A O 1
ATOM 4732 N N . PHE A 1 578 ? 44.938 19.578 4.539 1 60.72 578 PHE A N 1
ATOM 4733 C CA . PHE A 1 578 ? 43.594 19.453 5.07 1 60.72 578 PHE A CA 1
ATOM 4734 C C . PHE A 1 578 ? 42.594 19.219 3.947 1 60.72 578 PHE A C 1
ATOM 4736 O O . PHE A 1 578 ? 41.656 18.422 4.094 1 60.72 578 PHE A O 1
ATOM 4743 N N . LEU A 1 579 ? 42.875 19.938 2.869 1 64.5 579 LEU A N 1
ATOM 4744 C CA . LEU A 1 579 ? 42.062 19.719 1.697 1 64.5 579 LEU A CA 1
ATOM 4745 C C . LEU A 1 579 ? 42.188 18.281 1.198 1 64.5 579 LEU A C 1
ATOM 4747 O O . LEU A 1 579 ? 41.188 17.625 0.89 1 64.5 579 LEU A O 1
ATOM 4751 N N . ALA A 1 580 ? 43.406 17.844 1.096 1 62.34 580 ALA A N 1
ATOM 4752 C CA . ALA A 1 580 ? 43.656 16.484 0.628 1 62.34 580 ALA A CA 1
ATOM 4753 C C . ALA A 1 580 ? 43.031 15.461 1.575 1 62.34 580 ALA A C 1
ATOM 4755 O O . ALA A 1 580 ? 42.406 14.492 1.131 1 62.34 580 ALA A O 1
ATOM 4756 N N . TYR A 1 581 ? 43.188 15.688 2.73 1 58.78 581 TYR A N 1
ATOM 4757 C CA . TYR A 1 581 ? 42.625 14.805 3.746 1 58.78 581 TYR A CA 1
ATOM 4758 C C . TYR A 1 581 ? 41.125 14.781 3.688 1 58.78 581 TYR A C 1
ATOM 4760 O O . TYR A 1 581 ? 40.5 13.719 3.756 1 58.78 581 TYR A O 1
ATOM 4768 N N . THR A 1 582 ? 40.5 15.914 3.65 1 61.22 582 THR A N 1
ATOM 4769 C CA . THR A 1 582 ? 39.062 16.016 3.557 1 61.22 582 THR A CA 1
ATOM 4770 C C . THR A 1 582 ? 38.562 15.367 2.268 1 61.22 582 THR A C 1
ATOM 4772 O O . THR A 1 582 ? 37.531 14.688 2.268 1 61.22 582 THR A O 1
ATOM 4775 N N . LEU A 1 583 ? 39.375 15.617 1.236 1 61.19 583 LEU A N 1
ATOM 4776 C CA . LEU A 1 583 ? 38.969 15.062 -0.044 1 61.19 583 LEU A CA 1
ATOM 4777 C C . LEU A 1 583 ? 39.125 13.547 -0.056 1 61.19 583 LEU A C 1
ATOM 4779 O O . LEU A 1 583 ? 38.344 12.836 -0.686 1 61.19 583 LEU A O 1
ATOM 4783 N N . LEU A 1 584 ? 40.062 13.117 0.541 1 56.84 584 LEU A N 1
ATOM 4784 C CA . LEU A 1 584 ? 40.312 11.68 0.617 1 56.84 584 LEU A CA 1
ATOM 4785 C C . LEU A 1 584 ? 39.219 10.992 1.421 1 56.84 584 LEU A C 1
ATOM 4787 O O . LEU A 1 584 ? 38.781 9.891 1.078 1 56.84 584 LEU A O 1
ATOM 4791 N N . ARG A 1 585 ? 38.781 11.719 2.396 1 55 585 ARG A N 1
ATOM 4792 C CA . ARG A 1 585 ? 37.75 11.133 3.266 1 55 585 ARG A CA 1
ATOM 4793 C C . ARG A 1 585 ? 36.344 11.383 2.717 1 55 585 ARG A C 1
ATOM 4795 O O . ARG A 1 585 ? 35.406 10.68 3.068 1 55 585 ARG A O 1
ATOM 4802 N N . ASN A 1 586 ? 36.156 12.461 2.043 1 51.88 586 ASN A N 1
ATOM 4803 C CA . ASN A 1 586 ? 34.906 12.805 1.404 1 51.88 586 ASN A CA 1
ATOM 4804 C C . ASN A 1 586 ? 35.062 12.984 -0.102 1 51.88 586 ASN A C 1
ATOM 4806 O O . ASN A 1 586 ? 35.094 14.109 -0.595 1 51.88 586 ASN A O 1
ATOM 4810 N N . PRO A 1 587 ? 35.156 11.852 -0.745 1 54.19 587 PRO A N 1
ATOM 4811 C CA . PRO A 1 587 ? 35.5 11.938 -2.17 1 54.19 587 PRO A CA 1
ATOM 4812 C C . PRO A 1 587 ? 34.406 12.648 -2.98 1 54.19 587 PRO A C 1
ATOM 4814 O O . PRO A 1 587 ? 34.688 13.211 -4.039 1 54.19 587 PRO A O 1
ATOM 4817 N N . THR A 1 588 ? 33.312 12.68 -2.459 1 55.5 588 THR A N 1
ATOM 4818 C CA . THR A 1 588 ? 32.281 13.391 -3.191 1 55.5 588 THR A CA 1
ATOM 4819 C C . THR A 1 588 ? 32.562 14.891 -3.246 1 55.5 588 THR A C 1
ATOM 4821 O O . THR A 1 588 ? 32.094 15.586 -4.141 1 55.5 588 THR A O 1
ATOM 4824 N N . LEU A 1 589 ? 33.281 15.219 -2.346 1 53.12 589 LEU A N 1
ATOM 4825 C CA . LEU A 1 589 ? 33.625 16.641 -2.277 1 53.12 589 LEU A CA 1
ATOM 4826 C C . LEU A 1 589 ? 34.594 17.016 -3.381 1 53.12 589 LEU A C 1
ATOM 4828 O O . LEU A 1 589 ? 34.781 18.203 -3.664 1 53.12 589 LEU A O 1
ATOM 4832 N N . VAL A 1 590 ? 35.125 15.953 -3.984 1 55.5 590 VAL A N 1
ATOM 4833 C CA . VAL A 1 590 ? 36.094 16.25 -5.039 1 55.5 590 VAL A CA 1
ATOM 4834 C C . VAL A 1 590 ? 35.375 16.938 -6.207 1 55.5 590 VAL A C 1
ATOM 4836 O O . VAL A 1 590 ? 35.906 17.875 -6.801 1 55.5 590 VAL A O 1
ATOM 4839 N N . ASN A 1 591 ? 34.219 16.469 -6.438 1 52.59 591 ASN A N 1
ATOM 4840 C CA . ASN A 1 591 ? 33.5 17.047 -7.566 1 52.59 591 ASN A CA 1
ATOM 4841 C C . ASN A 1 591 ? 32.969 18.438 -7.242 1 52.59 591 ASN A C 1
ATOM 4843 O O . ASN A 1 591 ? 32.75 19.266 -8.141 1 52.59 591 ASN A O 1
ATOM 4847 N N . GLU A 1 592 ? 32.75 18.703 -6.027 1 47.91 592 GLU A N 1
ATOM 4848 C CA . GLU A 1 592 ? 32.219 20 -5.617 1 47.91 592 GLU A CA 1
ATOM 4849 C C . GLU A 1 592 ? 33.344 21 -5.383 1 47.91 592 GLU A C 1
ATOM 4851 O O . GLU A 1 592 ? 33.094 22.188 -5.125 1 47.91 592 GLU A O 1
ATOM 4856 N N . ARG A 1 593 ? 34.5 20.453 -5.551 1 49.28 593 ARG A N 1
ATOM 4857 C CA . ARG A 1 593 ? 35.656 21.312 -5.324 1 49.28 593 ARG A CA 1
ATOM 4858 C C . ARG A 1 593 ? 35.844 22.297 -6.48 1 49.28 593 ARG A C 1
ATOM 4860 O O . ARG A 1 593 ? 35.906 21.891 -7.641 1 49.28 593 ARG A O 1
ATOM 4867 N N . ARG A 1 594 ? 35.438 23.531 -6.305 1 43.72 594 ARG A N 1
ATOM 4868 C CA . ARG A 1 594 ? 35.781 24.547 -7.285 1 43.72 594 ARG A CA 1
ATOM 4869 C C . ARG A 1 594 ? 37.281 24.859 -7.23 1 43.72 594 ARG A C 1
ATOM 4871 O O . ARG A 1 594 ? 37.844 25.156 -6.164 1 43.72 594 ARG A O 1
ATOM 4878 N N . ARG A 1 595 ? 38 24.312 -8.102 1 39.75 595 ARG A N 1
ATOM 4879 C CA . ARG A 1 595 ? 39.375 24.781 -8.242 1 39.75 595 ARG A CA 1
ATOM 4880 C C . ARG A 1 595 ? 39.438 26.297 -8.305 1 39.75 595 ARG A C 1
ATOM 4882 O O . ARG A 1 595 ? 38.594 26.938 -8.938 1 39.75 595 ARG A O 1
ATOM 4889 N N . SER A 1 596 ? 39.844 26.891 -7.223 1 31.97 596 SER A N 1
ATOM 4890 C CA . SER A 1 596 ? 40.125 28.312 -7.379 1 31.97 596 SER A CA 1
ATOM 4891 C C . SER A 1 596 ? 40.812 28.609 -8.711 1 31.97 596 SER A C 1
ATOM 4893 O O . SER A 1 596 ? 41.906 28.141 -8.969 1 31.97 596 SER A O 1
ATOM 4895 N N . GLY A 1 597 ? 40.219 28.297 -9.766 1 31.2 597 GLY A N 1
ATOM 4896 C CA . GLY A 1 597 ? 40.875 28.938 -10.922 1 31.2 597 GLY A CA 1
ATOM 4897 C C . GLY A 1 597 ? 41.156 30.406 -10.711 1 31.2 597 GLY A C 1
ATOM 4898 O O . GLY A 1 597 ? 40.312 31.141 -10.195 1 31.2 597 GLY A O 1
ATOM 4899 N N . ARG A 1 598 ? 42.375 30.812 -10.367 1 29.62 598 ARG A N 1
ATOM 4900 C CA . ARG A 1 598 ? 42.906 32.156 -10.531 1 29.62 598 ARG A CA 1
ATOM 4901 C C . ARG A 1 598 ? 42.406 32.812 -11.82 1 29.62 598 ARG A C 1
ATOM 4903 O O . ARG A 1 598 ? 42.875 33.875 -12.203 1 29.62 598 ARG A O 1
ATOM 4910 N N . LYS A 1 599 ? 41.781 32.344 -12.727 1 30.48 599 LYS A N 1
ATOM 4911 C CA . LYS A 1 599 ? 41.625 33.375 -13.758 1 30.48 599 LYS A CA 1
ATOM 4912 C C . LYS A 1 599 ? 40.781 34.531 -13.25 1 30.48 599 LYS A C 1
ATOM 4914 O O . LYS A 1 599 ? 41.125 35.688 -13.43 1 30.48 599 LYS A O 1
ATOM 4919 N N . GLU A 1 600 ? 39.5 34.531 -13.016 1 27.17 600 GLU A N 1
ATOM 4920 C CA . GLU A 1 600 ? 38.75 35.781 -12.93 1 27.17 600 GLU A CA 1
ATOM 4921 C C . GLU A 1 600 ? 38.906 36.406 -11.547 1 27.17 600 GLU A C 1
ATOM 4923 O O . GLU A 1 600 ? 38.406 37.531 -11.312 1 27.17 600 GLU A O 1
ATOM 4928 N N . ALA A 1 601 ? 39.375 36 -10.391 1 27.62 601 ALA A N 1
ATOM 4929 C CA . ALA A 1 601 ? 39.75 37.094 -9.469 1 27.62 601 ALA A CA 1
ATOM 4930 C C . ALA A 1 601 ? 40.875 37.938 -10.055 1 27.62 601 ALA A C 1
ATOM 4932 O O . ALA A 1 601 ? 41.312 38.906 -9.445 1 27.62 601 ALA A O 1
ATOM 4933 N N . GLY A 1 602 ? 41.656 37.688 -11.039 1 26.39 602 GLY A N 1
ATOM 4934 C CA . GLY A 1 602 ? 42.219 38.719 -11.914 1 26.39 602 GLY A CA 1
ATOM 4935 C C . GLY A 1 602 ? 41.156 39.594 -12.547 1 26.39 602 GLY A C 1
ATOM 4936 O O . GLY A 1 602 ? 41.344 40.812 -12.719 1 26.39 602 GLY A O 1
ATOM 4937 N N . ASP A 1 603 ? 40.031 39.469 -13.031 1 27.84 603 ASP A N 1
ATOM 4938 C CA . ASP A 1 603 ? 39.188 40.656 -13.242 1 27.84 603 ASP A CA 1
ATOM 4939 C C . ASP A 1 603 ? 38.625 41.156 -11.914 1 27.84 603 ASP A C 1
ATOM 4941 O O . ASP A 1 603 ? 38.5 42.375 -11.711 1 27.84 603 ASP A O 1
ATOM 4945 N N . LEU A 1 604 ? 38 40.625 -10.984 1 25.25 604 LEU A N 1
ATOM 4946 C CA . LEU A 1 604 ? 37.656 41.469 -9.867 1 25.25 604 LEU A CA 1
ATOM 4947 C C . LEU A 1 604 ? 38.844 41.688 -8.938 1 25.25 604 LEU A C 1
ATOM 4949 O O . LEU A 1 604 ? 39.094 42.781 -8.43 1 25.25 604 LEU A O 1
ATOM 4953 N N . LEU A 1 605 ? 39.656 40.812 -8.438 1 24.55 605 LEU A N 1
ATOM 4954 C CA . LEU A 1 605 ? 40.812 41.312 -7.691 1 24.55 605 LEU A CA 1
ATOM 4955 C C . LEU A 1 605 ? 41.906 41.812 -8.641 1 24.55 605 LEU A C 1
ATOM 4957 O O . LEU A 1 605 ? 42.781 42.594 -8.242 1 24.55 605 LEU A O 1
ATOM 4961 N N . VAL A 1 606 ? 42.094 41.312 -9.844 1 26.2 606 VAL A N 1
ATOM 4962 C CA . VAL A 1 606 ? 43.031 41.938 -10.797 1 26.2 606 VAL A CA 1
ATOM 4963 C C . VAL A 1 606 ? 42.531 43.344 -11.148 1 26.2 606 VAL A C 1
ATOM 4965 O O . VAL A 1 606 ? 43.281 44.125 -11.742 1 26.2 606 VAL A O 1
ATOM 4968 N N . SER A 1 607 ? 41.281 43.781 -11.016 1 25.91 607 SER A N 1
ATOM 4969 C CA . SER A 1 607 ? 41.156 45.219 -11.117 1 25.91 607 SER A CA 1
ATOM 4970 C C . SER A 1 607 ? 41.938 45.906 -10 1 25.91 607 SER A C 1
ATOM 4972 O O . SER A 1 607 ? 42.25 47.094 -10.102 1 25.91 607 SER A O 1
ATOM 4974 N N . PHE A 1 608 ? 41.969 45.375 -8.82 1 22.16 608 PHE A N 1
ATOM 4975 C CA . PHE A 1 608 ? 42.75 46.25 -7.965 1 22.16 608 PHE A CA 1
ATOM 4976 C C . PHE A 1 608 ? 44.25 46.125 -8.258 1 22.16 608 PHE A C 1
ATOM 4978 O O . PHE A 1 608 ? 44.969 47.125 -8.234 1 22.16 608 PHE A O 1
ATOM 4985 N N . GLU A 1 609 ? 44.812 44.844 -8.203 1 22.84 609 GLU A N 1
ATOM 4986 C CA . GLU A 1 609 ? 46.25 44.906 -8.016 1 22.84 609 GLU A CA 1
ATOM 4987 C C . GLU A 1 609 ? 46.969 45.281 -9.32 1 22.84 609 GLU A C 1
ATOM 4989 O O . GLU A 1 609 ? 48.188 45.25 -9.383 1 22.84 609 GLU A O 1
ATOM 4994 N N . GLY A 1 610 ? 46.312 45.219 -10.438 1 22.59 610 GLY A N 1
ATOM 4995 C CA . GLY A 1 610 ? 47.219 45.375 -11.555 1 22.59 610 GLY A CA 1
ATOM 4996 C C . GLY A 1 610 ? 48.219 46.5 -11.359 1 22.59 610 GLY A C 1
ATOM 4997 O O . GLY A 1 610 ? 49.125 46.688 -12.172 1 22.59 610 GLY A O 1
ATOM 4998 N N . GLU A 1 611 ? 47.875 47.562 -10.656 1 22.12 611 GLU A N 1
ATOM 4999 C CA . GLU A 1 611 ? 48.875 48.594 -10.852 1 22.12 611 GLU A CA 1
ATOM 5000 C C . GLU A 1 611 ? 50.125 48.312 -10.055 1 22.12 611 GLU A C 1
ATOM 5002 O O . GLU A 1 611 ? 50.344 48.906 -9 1 22.12 611 GLU A O 1
ATOM 5007 N N . GLY A 1 612 ? 50.344 47 -9.594 1 19.62 612 GLY A N 1
ATOM 5008 C CA . GLY A 1 612 ? 51.594 46.906 -8.852 1 19.62 612 GLY A CA 1
ATOM 5009 C C . GLY A 1 612 ? 52.781 47.5 -9.602 1 19.62 612 GLY A C 1
ATOM 5010 O O . GLY A 1 612 ? 52.781 47.531 -10.836 1 19.62 612 GLY A O 1
ATOM 5011 N N . ILE A 1 613 ? 53.625 48.344 -8.906 1 19.69 613 ILE A N 1
ATOM 5012 C CA . ILE A 1 613 ? 54.844 49.125 -9.016 1 19.69 613 ILE A CA 1
ATOM 5013 C C . ILE A 1 613 ? 56.031 48.219 -9.25 1 19.69 613 ILE A C 1
ATOM 5015 O O . ILE A 1 613 ? 56.156 47.156 -8.609 1 19.69 613 ILE A O 1
ATOM 5019 N N . GLU A 1 614 ? 56.781 48.281 -10.32 1 19.95 614 GLU A N 1
ATOM 5020 C CA . GLU A 1 614 ? 58.031 47.812 -10.883 1 19.95 614 GLU A CA 1
ATOM 5021 C C . GLU A 1 614 ? 59.156 47.875 -9.844 1 19.95 614 GLU A C 1
ATOM 5023 O O . GLU A 1 614 ? 60.312 47.594 -10.156 1 19.95 614 GLU A O 1
ATOM 5028 N N . HIS A 1 615 ? 59 47.75 -8.43 1 18.19 615 HIS A N 1
ATOM 5029 C CA . HIS A 1 615 ? 60.281 48.125 -7.836 1 18.19 615 HIS A CA 1
ATOM 5030 C C . HIS A 1 615 ? 61.344 47.062 -8.102 1 18.19 615 HIS A C 1
ATOM 5032 O O . HIS A 1 615 ? 61.031 45.875 -8.125 1 18.19 615 HIS A O 1
ATOM 5038 N N . ASN A 1 616 ? 62.594 47.375 -8.633 1 19.09 616 ASN A N 1
ATOM 5039 C CA . ASN A 1 616 ? 63.906 46.969 -9.039 1 19.09 616 ASN A CA 1
ATOM 5040 C C . ASN A 1 616 ? 64.688 46.375 -7.879 1 19.09 616 ASN A C 1
ATOM 5042 O O . ASN A 1 616 ? 65.938 46.188 -7.977 1 19.09 616 ASN A O 1
ATOM 5046 N N . ASN A 1 617 ? 64.125 45.875 -6.723 1 17.09 617 ASN A N 1
ATOM 5047 C CA . ASN A 1 617 ? 65.125 45.781 -5.688 1 17.09 617 ASN A CA 1
ATOM 5048 C C . ASN A 1 617 ? 66.062 44.625 -5.934 1 17.09 617 ASN A C 1
ATOM 5050 O O . ASN A 1 617 ? 65.625 43.5 -6.219 1 17.09 617 ASN A O 1
ATOM 5054 N N . GLU A 1 618 ? 67.438 44.781 -6.215 1 18.08 618 GLU A N 1
ATOM 5055 C CA . GLU A 1 618 ? 68.75 44.125 -6.406 1 18.08 618 GLU A CA 1
ATOM 5056 C C . GLU A 1 618 ? 69.125 43.375 -5.16 1 18.08 618 GLU A C 1
ATOM 5058 O O . GLU A 1 618 ? 70.188 42.719 -5.148 1 18.08 618 GLU A O 1
ATOM 5063 N N . ARG A 1 619 ? 68.438 43.25 -3.988 1 17.61 619 ARG A N 1
ATOM 5064 C CA . ARG A 1 619 ? 69.438 43.094 -2.898 1 17.61 619 ARG A CA 1
ATOM 5065 C C . ARG A 1 619 ? 70 41.688 -2.908 1 17.61 619 ARG A C 1
ATOM 5067 O O . ARG A 1 619 ? 69.375 40.719 -3.303 1 17.61 619 ARG A O 1
ATOM 5074 N N . THR A 1 620 ? 71.312 41.5 -2.557 1 18.09 620 THR A N 1
ATOM 5075 C CA . THR A 1 620 ? 72.5 40.719 -2.539 1 18.09 620 THR A CA 1
ATOM 5076 C C . THR A 1 620 ? 72.5 39.656 -1.449 1 18.09 620 THR A C 1
ATOM 5078 O O . THR A 1 620 ? 73.438 38.906 -1.296 1 18.09 620 THR A O 1
ATOM 5081 N N . ASN A 1 621 ? 71.25 39.406 -0.676 1 16.3 621 ASN A N 1
ATOM 5082 C CA . ASN A 1 621 ? 71.688 38.969 0.648 1 16.3 621 ASN A CA 1
ATOM 5083 C C . ASN A 1 621 ? 72.438 37.625 0.594 1 16.3 621 ASN A C 1
ATOM 5085 O O . ASN A 1 621 ? 72.188 36.844 -0.317 1 16.3 621 ASN A O 1
ATOM 5089 N N . ASN A 1 622 ? 73.25 37.312 1.659 1 17.67 622 ASN A N 1
ATOM 5090 C CA . ASN A 1 622 ? 74.375 36.594 2.252 1 17.67 622 ASN A CA 1
ATOM 5091 C C . ASN A 1 622 ? 74 35.156 2.65 1 17.67 622 ASN A C 1
ATOM 5093 O O . ASN A 1 622 ? 72.812 34.906 2.938 1 17.67 622 ASN A O 1
ATOM 5097 N N . ASN A 1 623 ? 74.938 34.125 2.66 1 17.86 623 ASN A N 1
ATOM 5098 C CA . ASN A 1 623 ? 75.25 32.719 2.508 1 17.86 623 ASN A CA 1
ATOM 5099 C C . ASN A 1 623 ? 74.938 31.938 3.793 1 17.86 623 ASN A C 1
ATOM 5101 O O . ASN A 1 623 ? 75.25 30.734 3.867 1 17.86 623 ASN A O 1
ATOM 5105 N N . ALA A 1 624 ? 74.625 32.562 4.977 1 18.25 624 ALA A N 1
ATOM 5106 C CA . ALA A 1 624 ? 75.312 31.828 6.062 1 18.25 624 ALA A CA 1
ATOM 5107 C C . ALA A 1 624 ? 74.688 30.422 6.215 1 18.25 624 ALA A C 1
ATOM 5109 O O . ALA A 1 624 ? 73.562 30.156 5.812 1 18.25 624 ALA A O 1
ATOM 5110 N N . GLU A 1 625 ? 75.375 29.547 7.156 1 18.12 625 GLU A N 1
ATOM 5111 C CA . GLU A 1 625 ? 75.938 28.234 7.422 1 18.12 625 GLU A CA 1
ATOM 5112 C C . GLU A 1 625 ? 74.938 27.312 8.117 1 18.12 625 GLU A C 1
ATOM 5114 O O . GLU A 1 625 ? 74.812 26.141 7.746 1 18.12 625 GLU A O 1
ATOM 5119 N N . SER A 1 626 ? 74.375 27.547 9.359 1 19 626 SER A N 1
ATOM 5120 C CA . SER A 1 626 ? 74.625 26.594 10.438 1 19 626 SER A CA 1
ATOM 5121 C C . SER A 1 626 ? 73.625 25.484 10.43 1 19 626 SER A C 1
ATOM 5123 O O . SER A 1 626 ? 72.438 25.734 10.219 1 19 626 SER A O 1
ATOM 5125 N N . ASP A 1 627 ? 74 24.156 10.438 1 18.42 627 ASP A N 1
ATOM 5126 C CA . ASP A 1 627 ? 73.5 22.797 10.203 1 18.42 627 ASP A CA 1
ATOM 5127 C C . ASP A 1 627 ? 72.688 22.297 11.383 1 18.42 627 ASP A C 1
ATOM 5129 O O . ASP A 1 627 ? 72.25 21.156 11.383 1 18.42 627 ASP A O 1
ATOM 5133 N N . ASN A 1 628 ? 72.438 23 12.484 1 19.28 628 ASN A N 1
ATOM 5134 C CA . ASN A 1 628 ? 72.25 22.188 13.695 1 19.28 628 ASN A CA 1
ATOM 5135 C C . ASN A 1 628 ? 71 21.375 13.648 1 19.28 628 ASN A C 1
ATOM 5137 O O . ASN A 1 628 ? 69.938 21.922 13.391 1 19.28 628 ASN A O 1
ATOM 5141 N N . TYR A 1 629 ? 71.062 20.016 13.516 1 19.2 629 TYR A N 1
ATOM 5142 C CA . TYR A 1 629 ? 70.188 18.891 13.32 1 19.2 629 TYR A CA 1
ATOM 5143 C C . TYR A 1 629 ? 69.375 18.625 14.586 1 19.2 629 TYR A C 1
ATOM 5145 O O . TYR A 1 629 ? 69.188 17.469 14.969 1 19.2 629 TYR A O 1
ATOM 5153 N N . ASP A 1 630 ? 69.062 19.578 15.391 1 18.64 630 ASP A N 1
ATOM 5154 C CA . ASP A 1 630 ? 68.562 19.109 16.703 1 18.64 630 ASP A CA 1
ATOM 5155 C C . ASP A 1 630 ? 67.312 18.281 16.578 1 18.64 630 ASP A C 1
ATOM 5157 O O . ASP A 1 630 ? 66.438 18.547 15.734 1 18.64 630 ASP A O 1
ATOM 5161 N N . GLY A 1 631 ? 67.312 16.984 17.203 1 20.14 631 GLY A N 1
ATOM 5162 C CA . GLY A 1 631 ? 66.5 15.781 17.391 1 20.14 631 GLY A CA 1
ATOM 5163 C C . GLY A 1 631 ? 65.188 16.047 18.094 1 20.14 631 GLY A C 1
ATOM 5164 O O . GLY A 1 631 ? 64.562 15.125 18.578 1 20.14 631 GLY A O 1
ATOM 5165 N N . GLY A 1 632 ? 64.5 17.125 17.828 1 19.5 632 GLY A N 1
ATOM 5166 C CA . GLY A 1 632 ? 63.469 17.531 18.75 1 19.5 632 GLY A CA 1
ATOM 5167 C C . GLY A 1 632 ? 62.375 16.5 18.891 1 19.5 632 GLY A C 1
ATOM 5168 O O . GLY A 1 632 ? 62.062 15.773 17.922 1 19.5 632 GLY A O 1
ATOM 5169 N N . GLN A 1 633 ? 62.219 15.984 20.141 1 20.53 633 GLN A N 1
ATOM 5170 C CA . GLN A 1 633 ? 61.281 15.078 20.812 1 20.53 633 GLN A CA 1
ATOM 5171 C C . GLN A 1 633 ? 59.844 15.484 20.547 1 20.53 633 GLN A C 1
ATOM 5173 O O . GLN A 1 633 ? 59.438 16.625 20.797 1 20.53 633 GLN A O 1
ATOM 5178 N N . ILE A 1 634 ? 59.25 14.812 19.531 1 22.06 634 ILE A N 1
ATOM 5179 C CA . ILE A 1 634 ? 57.875 15.055 19.031 1 22.06 634 ILE A CA 1
ATOM 5180 C C . ILE A 1 634 ? 56.875 14.773 20.141 1 22.06 634 ILE A C 1
ATOM 5182 O O . ILE A 1 634 ? 56.688 13.625 20.547 1 22.06 634 ILE A O 1
ATOM 5186 N N . GLU A 1 635 ? 57 15.5 21.234 1 21.91 635 GLU A N 1
ATOM 5187 C CA . GLU A 1 635 ? 55.969 15.312 22.266 1 21.91 635 GLU A CA 1
ATOM 5188 C C . GLU A 1 635 ? 54.562 15.43 21.672 1 21.91 635 GLU A C 1
ATOM 5190 O O . GLU A 1 635 ? 54.25 16.422 21.031 1 21.91 635 GLU A O 1
ATOM 5195 N N . TYR A 1 636 ? 53.938 14.242 21.438 1 21.97 636 TYR A N 1
ATOM 5196 C CA . TYR A 1 636 ? 52.562 14.008 20.953 1 21.97 636 TYR A CA 1
ATOM 5197 C C . TYR A 1 636 ? 51.562 14.727 21.828 1 21.97 636 TYR A C 1
ATOM 5199 O O . TYR A 1 636 ? 51.344 14.344 22.969 1 21.97 636 TYR A O 1
ATOM 5207 N N . SER A 1 637 ? 51.594 16.031 21.938 1 22.84 637 SER A N 1
ATOM 5208 C CA . SER A 1 637 ? 50.594 16.75 22.734 1 22.84 637 SER A CA 1
ATOM 5209 C C . SER A 1 637 ? 49.188 16.375 22.312 1 22.84 637 SER A C 1
ATOM 5211 O O . SER A 1 637 ? 48.938 16.078 21.141 1 22.84 637 SER A O 1
ATOM 5213 N N . GLY A 1 638 ? 48.219 16.172 23.344 1 22.3 638 GLY A N 1
ATOM 5214 C CA . GLY A 1 638 ? 46.812 15.828 23.484 1 22.3 638 GLY A CA 1
ATOM 5215 C C . GLY A 1 638 ? 45.906 16.641 22.578 1 22.3 638 GLY A C 1
ATOM 5216 O O . GLY A 1 638 ? 44.719 16.438 22.562 1 22.3 638 GLY A O 1
ATOM 5217 N N . LYS A 1 639 ? 46.375 17.797 22.172 1 24.95 639 LYS A N 1
ATOM 5218 C CA . LYS A 1 639 ? 45.469 18.656 21.406 1 24.95 639 LYS A CA 1
ATOM 5219 C C . LYS A 1 639 ? 45.156 18.062 20.047 1 24.95 639 LYS A C 1
ATOM 5221 O O . LYS A 1 639 ? 44.5 18.688 19.219 1 24.95 639 LYS A O 1
ATOM 5226 N N . ASP A 1 640 ? 45.969 17.078 19.594 1 24.08 640 ASP A N 1
ATOM 5227 C CA . ASP A 1 640 ? 45.781 16.609 18.219 1 24.08 640 ASP A CA 1
ATOM 5228 C C . ASP A 1 640 ? 44.406 15.938 18.047 1 24.08 640 ASP A C 1
ATOM 5230 O O . ASP A 1 640 ? 44.156 15.258 17.062 1 24.08 640 ASP A O 1
ATOM 5234 N N . LEU A 1 641 ? 43.781 15.859 19.203 1 22.27 641 LEU A N 1
ATOM 5235 C CA . LEU A 1 641 ? 42.562 15.062 19.062 1 22.27 641 LEU A CA 1
ATOM 5236 C C . LEU A 1 641 ? 41.625 15.664 18.047 1 22.27 641 LEU A C 1
ATOM 5238 O O . LEU A 1 641 ? 40.719 14.984 17.531 1 22.27 641 LEU A O 1
ATOM 5242 N N . PHE A 1 642 ? 41.625 16.984 18.062 1 22.33 642 PHE A N 1
ATOM 5243 C CA . PHE A 1 642 ? 40.5 17.594 17.391 1 22.33 642 PHE A CA 1
ATOM 5244 C C . PHE A 1 642 ? 40.562 17.375 15.883 1 22.33 642 PHE A C 1
ATOM 5246 O O . PHE A 1 642 ? 39.719 17.844 15.133 1 22.33 642 PHE A O 1
ATOM 5253 N N . LEU A 1 643 ? 41.812 17.141 15.297 1 19.92 643 LEU A N 1
ATOM 5254 C CA . LEU A 1 643 ? 41.875 17.203 13.836 1 19.92 643 LEU A CA 1
ATOM 5255 C C . LEU A 1 643 ? 41.219 15.984 13.195 1 19.92 643 LEU A C 1
ATOM 5257 O O . LEU A 1 643 ? 41.281 15.828 11.977 1 19.92 643 LEU A O 1
ATOM 5261 N N . ILE A 1 644 ? 40.781 14.992 13.961 1 20.05 644 ILE A N 1
ATOM 5262 C CA . ILE A 1 644 ? 40.156 14.023 13.078 1 20.05 644 ILE A CA 1
ATOM 5263 C C . ILE A 1 644 ? 38.844 14.617 12.523 1 20.05 644 ILE A C 1
ATOM 5265 O O . ILE A 1 644 ? 38.031 15.141 13.281 1 20.05 644 ILE A O 1
ATOM 5269 N N . MET B 1 1 ? -31.859 -23.391 -26.031 1 39.66 1 MET B N 1
ATOM 5270 C CA . MET B 1 1 ? -31.062 -24.438 -25.406 1 39.66 1 MET B CA 1
ATOM 5271 C C . MET B 1 1 ? -30.016 -23.844 -24.453 1 39.66 1 MET B C 1
ATOM 5273 O O . MET B 1 1 ? -29.188 -23.031 -24.875 1 39.66 1 MET B O 1
ATOM 5277 N N . SER B 1 2 ? -30.25 -23.781 -23.234 1 51.09 2 SER B N 1
ATOM 5278 C CA . SER B 1 2 ? -29.625 -22.969 -22.203 1 51.09 2 SER B CA 1
ATOM 5279 C C . SER B 1 2 ? -28.156 -23.375 -22 1 51.09 2 SER B C 1
ATOM 5281 O O . SER B 1 2 ? -27.859 -24.562 -21.906 1 51.09 2 SER B O 1
ATOM 5283 N N . LEU B 1 3 ? -27.359 -22.594 -22.594 1 52.25 3 LEU B N 1
ATOM 5284 C CA . LEU B 1 3 ? -25.922 -22.734 -22.406 1 52.25 3 LEU B CA 1
ATOM 5285 C C . LEU B 1 3 ? -25.594 -23.266 -21.016 1 52.25 3 LEU B C 1
ATOM 5287 O O . LEU B 1 3 ? -24.594 -23.953 -20.828 1 52.25 3 LEU B O 1
ATOM 5291 N N . ILE B 1 4 ? -26.547 -23.156 -20.141 1 57.47 4 ILE B N 1
ATOM 5292 C CA . ILE B 1 4 ? -26.359 -23.547 -18.75 1 57.47 4 ILE B CA 1
ATOM 5293 C C . ILE B 1 4 ? -26.297 -25.078 -18.672 1 57.47 4 ILE B C 1
ATOM 5295 O O . ILE B 1 4 ? -25.438 -25.625 -17.969 1 57.47 4 ILE B O 1
ATOM 5299 N N . ASN B 1 5 ? -27.219 -25.641 -19.375 1 60.5 5 ASN B N 1
ATOM 5300 C CA . ASN B 1 5 ? -27.344 -27.094 -19.25 1 60.5 5 ASN B CA 1
ATOM 5301 C C . ASN B 1 5 ? -26.156 -27.812 -19.875 1 60.5 5 ASN B C 1
ATOM 5303 O O . ASN B 1 5 ? -25.797 -28.922 -19.453 1 60.5 5 ASN B O 1
ATOM 5307 N N . ILE B 1 6 ? -25.594 -27.094 -20.781 1 61 6 ILE B N 1
ATOM 5308 C CA . ILE B 1 6 ? -24.484 -27.719 -21.5 1 61 6 ILE B CA 1
ATOM 5309 C C . ILE B 1 6 ? -23.25 -27.734 -20.609 1 61 6 ILE B C 1
ATOM 5311 O O . ILE B 1 6 ? -22.516 -28.734 -20.578 1 61 6 ILE B O 1
ATOM 5315 N N . PHE B 1 7 ? -23.109 -26.719 -19.781 1 62.56 7 PHE B N 1
ATOM 5316 C CA . PHE B 1 7 ? -21.891 -26.625 -18.984 1 62.56 7 PHE B CA 1
ATOM 5317 C C . PHE B 1 7 ? -22 -27.484 -17.734 1 62.56 7 PHE B C 1
ATOM 5319 O O . PHE B 1 7 ? -21 -27.812 -17.109 1 62.56 7 PHE B O 1
ATOM 5326 N N . GLU B 1 8 ? -23.188 -27.812 -17.422 1 64.5 8 GLU B N 1
ATOM 5327 C CA . GLU B 1 8 ? -23.375 -28.625 -16.234 1 64.5 8 GLU B CA 1
ATOM 5328 C C . GLU B 1 8 ? -23.219 -30.109 -16.547 1 64.5 8 GLU B C 1
ATOM 5330 O O . GLU B 1 8 ? -23.281 -30.953 -15.656 1 64.5 8 GLU B O 1
ATOM 5335 N N . CYS B 1 9 ? -22.906 -30.328 -17.797 1 69.5 9 CYS B N 1
ATOM 5336 C CA . CYS B 1 9 ? -22.688 -31.719 -18.156 1 69.5 9 CYS B CA 1
ATOM 5337 C C . CYS B 1 9 ? -21.391 -32.25 -17.547 1 69.5 9 CYS B C 1
ATOM 5339 O O . CYS B 1 9 ? -20.359 -31.578 -17.594 1 69.5 9 CYS B O 1
ATOM 5341 N N . ARG B 1 10 ? -21.562 -33.312 -16.688 1 68.44 10 ARG B N 1
ATOM 5342 C CA . ARG B 1 10 ? -20.391 -33.906 -16.047 1 68.44 10 ARG B CA 1
ATOM 5343 C C . ARG B 1 10 ? -20.047 -35.25 -16.672 1 68.44 10 ARG B C 1
ATOM 5345 O O . ARG B 1 10 ? -20.875 -35.875 -17.328 1 68.44 10 ARG B O 1
ATOM 5352 N N . SER B 1 11 ? -18.75 -35.531 -16.594 1 69.88 11 SER B N 1
ATOM 5353 C CA . SER B 1 11 ? -18.281 -36.812 -17.109 1 69.88 11 SER B CA 1
ATOM 5354 C C . SER B 1 11 ? -18.953 -38 -16.375 1 69.88 11 SER B C 1
ATOM 5356 O O . SER B 1 11 ? -19.188 -37.906 -15.172 1 69.88 11 SER B O 1
ATOM 5358 N N . LYS B 1 12 ? -19.453 -38.906 -17.172 1 68.94 12 LYS B N 1
ATOM 5359 C CA . LYS B 1 12 ? -20.047 -40.094 -16.625 1 68.94 12 LYS B CA 1
ATOM 5360 C C . LYS B 1 12 ? -19.031 -40.906 -15.82 1 68.94 12 LYS B C 1
ATOM 5362 O O . LYS B 1 12 ? -19.406 -41.594 -14.867 1 68.94 12 LYS B O 1
ATOM 5367 N N . LEU B 1 13 ? -17.828 -40.719 -16.266 1 70.25 13 LEU B N 1
ATOM 5368 C CA . LEU B 1 13 ? -16.766 -41.469 -15.617 1 70.25 13 LEU B CA 1
ATOM 5369 C C . LEU B 1 13 ? -16.234 -40.719 -14.398 1 70.25 13 LEU B C 1
ATOM 5371 O O . LEU B 1 13 ? -15.984 -39.5 -14.477 1 70.25 13 LEU B O 1
ATOM 5375 N N . ALA B 1 14 ? -16.328 -41.406 -13.312 1 69.19 14 ALA B N 1
ATOM 5376 C CA . ALA B 1 14 ? -15.781 -40.781 -12.117 1 69.19 14 ALA B CA 1
ATOM 5377 C C . ALA B 1 14 ? -14.32 -40.406 -12.32 1 69.19 14 ALA B C 1
ATOM 5379 O O . ALA B 1 14 ? -13.484 -41.25 -12.625 1 69.19 14 ALA B O 1
ATOM 5380 N N . GLU B 1 15 ? -14.016 -39.219 -12.445 1 70.88 15 GLU B N 1
ATOM 5381 C CA . GLU B 1 15 ? -12.664 -38.75 -12.695 1 70.88 15 GLU B CA 1
ATOM 5382 C C . GLU B 1 15 ? -11.664 -39.375 -11.727 1 70.88 15 GLU B C 1
ATOM 5384 O O . GLU B 1 15 ? -10.531 -39.656 -12.102 1 70.88 15 GLU B O 1
ATOM 5389 N N . ASN B 1 16 ? -12.148 -39.625 -10.508 1 71.69 16 ASN B N 1
ATOM 5390 C CA . ASN B 1 16 ? -11.242 -40.188 -9.516 1 71.69 16 ASN B CA 1
ATOM 5391 C C . ASN B 1 16 ? -10.906 -41.656 -9.852 1 71.69 16 ASN B C 1
ATOM 5393 O O . ASN B 1 16 ? -9.758 -42.062 -9.711 1 71.69 16 ASN B O 1
ATOM 5397 N N . GLU B 1 17 ? -11.859 -42.25 -10.43 1 75.56 17 GLU B N 1
ATOM 5398 C CA . GLU B 1 17 ? -11.602 -43.656 -10.781 1 75.56 17 GLU B CA 1
ATOM 5399 C C . GLU B 1 17 ? -10.727 -43.781 -12.023 1 75.56 17 GLU B C 1
ATOM 5401 O O . GLU B 1 17 ? -9.859 -44.625 -12.109 1 75.56 17 GLU B O 1
ATOM 5406 N N . MET B 1 18 ? -10.93 -42.875 -12.859 1 77.62 18 MET B N 1
ATOM 5407 C CA . MET B 1 18 ? -10.125 -42.906 -14.078 1 77.62 18 MET B CA 1
ATOM 5408 C C . MET B 1 18 ? -8.664 -42.594 -13.766 1 77.62 18 MET B C 1
ATOM 5410 O O . MET B 1 18 ? -7.758 -43.188 -14.352 1 77.62 18 MET B O 1
ATOM 5414 N N . ASN B 1 19 ? -8.469 -41.75 -12.828 1 78.44 19 ASN B N 1
ATOM 5415 C CA . ASN B 1 19 ? -7.102 -41.438 -12.43 1 78.44 19 ASN B CA 1
ATOM 5416 C C . ASN B 1 19 ? -6.449 -42.625 -11.727 1 78.44 19 ASN B C 1
ATOM 5418 O O . ASN B 1 19 ? -5.258 -42.875 -11.906 1 78.44 19 ASN B O 1
ATOM 5422 N N . GLN B 1 20 ? -7.266 -43.344 -11.023 1 81.88 20 GLN B N 1
ATOM 5423 C CA . GLN B 1 20 ? -6.719 -44.5 -10.336 1 81.88 20 GLN B CA 1
ATOM 5424 C C . GLN B 1 20 ? -6.359 -45.625 -11.312 1 81.88 20 GLN B C 1
ATOM 5426 O O . GLN B 1 20 ? -5.336 -46.281 -11.156 1 81.88 20 GLN B O 1
ATOM 5431 N N . TYR B 1 21 ? -7.129 -45.625 -12.352 1 83.25 21 TYR B N 1
ATOM 5432 C CA . TYR B 1 21 ? -6.832 -46.625 -13.359 1 83.25 21 TYR B CA 1
ATOM 5433 C C . TYR B 1 21 ? -5.629 -46.219 -14.203 1 83.25 21 TYR B C 1
ATOM 5435 O O . TYR B 1 21 ? -4.883 -47.094 -14.68 1 83.25 21 TYR B O 1
ATOM 5443 N N . SER B 1 22 ? -5.469 -45 -14.352 1 86.31 22 SER B N 1
ATOM 5444 C CA . SER B 1 22 ? -4.352 -44.531 -15.156 1 86.31 22 SER B CA 1
ATOM 5445 C C . SER B 1 22 ? -3.029 -44.656 -14.406 1 86.31 22 SER B C 1
ATOM 5447 O O . SER B 1 22 ? -1.957 -44.5 -15 1 86.31 22 SER B O 1
ATOM 5449 N N . LEU B 1 23 ? -3.088 -45.062 -13.148 1 90.19 23 LEU B N 1
ATOM 5450 C CA . LEU B 1 23 ? -1.879 -45.219 -12.352 1 90.19 23 LEU B CA 1
ATOM 5451 C C . LEU B 1 23 ? -1.123 -46.5 -12.75 1 90.19 23 LEU B C 1
ATOM 5453 O O . LEU B 1 23 ? 0.109 -46.531 -12.711 1 90.19 23 LEU B O 1
ATOM 5457 N N . ILE B 1 24 ? -1.763 -47.469 -13.227 1 89.75 24 ILE B N 1
ATOM 5458 C CA . ILE B 1 24 ? -1.15 -48.75 -13.531 1 89.75 24 ILE B CA 1
ATOM 5459 C C . ILE B 1 24 ? -0.251 -48.625 -14.758 1 89.75 24 ILE B C 1
ATOM 5461 O O . ILE B 1 24 ? 0.947 -48.906 -14.688 1 89.75 24 ILE B O 1
ATOM 5465 N N . PRO B 1 25 ? -0.816 -48.094 -15.828 1 90.12 25 PRO B N 1
ATOM 5466 C CA . PRO B 1 25 ? 0.094 -47.969 -16.969 1 90.12 25 PRO B CA 1
ATOM 5467 C C . PRO B 1 25 ? 1.231 -46.969 -16.688 1 90.12 25 PRO B C 1
ATOM 5469 O O . PRO B 1 25 ? 2.328 -47.125 -17.234 1 90.12 25 PRO B O 1
ATOM 5472 N N . ALA B 1 26 ? 1.019 -46.062 -15.906 1 92.44 26 ALA B N 1
ATOM 5473 C CA . ALA B 1 26 ? 2.076 -45.094 -15.594 1 92.44 26 ALA B CA 1
ATOM 5474 C C . ALA B 1 26 ? 3.201 -45.75 -14.805 1 92.44 26 ALA B C 1
ATOM 5476 O O . ALA B 1 26 ? 4.379 -45.562 -15.109 1 92.44 26 ALA B O 1
ATOM 5477 N N . LEU B 1 27 ? 2.867 -46.594 -13.836 1 92.56 27 LEU B N 1
ATOM 5478 C CA . LEU B 1 27 ? 3.875 -47.281 -13.039 1 92.56 27 LEU B CA 1
ATOM 5479 C C . LEU B 1 27 ? 4.605 -48.344 -13.875 1 92.56 27 LEU B C 1
ATOM 5481 O O . LEU B 1 27 ? 5.805 -48.562 -13.695 1 92.56 27 LEU B O 1
ATOM 5485 N N . LEU B 1 28 ? 3.936 -48.906 -14.805 1 93.19 28 LEU B N 1
ATOM 5486 C CA . LEU B 1 28 ? 4.566 -49.875 -15.695 1 93.19 28 LEU B CA 1
ATOM 5487 C C . LEU B 1 28 ? 5.586 -49.188 -16.594 1 93.19 28 LEU B C 1
ATOM 5489 O O . LEU B 1 28 ? 6.66 -49.75 -16.859 1 93.19 28 LEU B O 1
ATOM 5493 N N . ALA B 1 29 ? 5.219 -48 -17.031 1 92.94 29 ALA B N 1
ATOM 5494 C CA . ALA B 1 29 ? 6.148 -47.25 -17.891 1 92.94 29 ALA B CA 1
ATOM 5495 C C . ALA B 1 29 ? 7.402 -46.875 -17.125 1 92.94 29 ALA B C 1
ATOM 5497 O O . ALA B 1 29 ? 8.508 -46.906 -17.656 1 92.94 29 ALA B O 1
ATOM 5498 N N . VAL B 1 30 ? 7.238 -46.531 -15.852 1 91.56 30 VAL B N 1
ATOM 5499 C CA . VAL B 1 30 ? 8.375 -46.156 -15.023 1 91.56 30 VAL B CA 1
ATOM 5500 C C . VAL B 1 30 ? 9.266 -47.375 -14.789 1 91.56 30 VAL B C 1
ATOM 5502 O O . VAL B 1 30 ? 10.492 -47.312 -14.898 1 91.56 30 VAL B O 1
ATOM 5505 N N . LEU B 1 31 ? 8.656 -48.5 -14.633 1 91.19 31 LEU B N 1
ATOM 5506 C CA . LEU B 1 31 ? 9.406 -49.719 -14.367 1 91.19 31 LEU B CA 1
ATOM 5507 C C . LEU B 1 31 ? 10.156 -50.188 -15.617 1 91.19 31 LEU B C 1
ATOM 5509 O O . LEU B 1 31 ? 11.289 -50.656 -15.531 1 91.19 31 LEU B O 1
ATOM 5513 N N . VAL B 1 32 ? 9.562 -49.969 -16.719 1 90.69 32 VAL B N 1
ATOM 5514 C CA . VAL B 1 32 ? 10.188 -50.375 -17.984 1 90.69 32 VAL B CA 1
ATOM 5515 C C . VAL B 1 32 ? 11.43 -49.5 -18.234 1 90.69 32 VAL B C 1
ATOM 5517 O O . VAL B 1 32 ? 12.477 -50.031 -18.625 1 90.69 32 VAL B O 1
ATOM 5520 N N . LEU B 1 33 ? 11.305 -48.281 -17.969 1 88.75 33 LEU B N 1
ATOM 5521 C CA . LEU B 1 33 ? 12.438 -47.406 -18.219 1 88.75 33 LEU B CA 1
ATOM 5522 C C . LEU B 1 33 ? 13.57 -47.688 -17.25 1 88.75 33 LEU B C 1
ATOM 5524 O O . LEU B 1 33 ? 14.742 -47.719 -17.641 1 88.75 33 LEU B O 1
ATOM 5528 N N . TYR B 1 34 ? 13.258 -47.906 -16.016 1 88.06 34 TYR B N 1
ATOM 5529 C CA . TYR B 1 34 ? 14.289 -48.188 -15.023 1 88.06 34 TYR B CA 1
ATOM 5530 C C . TYR B 1 34 ? 14.891 -49.594 -15.242 1 88.06 34 TYR B C 1
ATOM 5532 O O . TYR B 1 34 ? 16.078 -49.781 -15.016 1 88.06 34 TYR B O 1
ATOM 5540 N N . ALA B 1 35 ? 14.133 -50.531 -15.688 1 88.31 35 ALA B N 1
ATOM 5541 C CA . ALA B 1 35 ? 14.648 -51.875 -16 1 88.31 35 ALA B CA 1
ATOM 5542 C C . ALA B 1 35 ? 15.617 -51.812 -17.188 1 88.31 35 ALA B C 1
ATOM 5544 O O . ALA B 1 35 ? 16.641 -52.5 -17.188 1 88.31 35 ALA B O 1
ATOM 5545 N N . PHE B 1 36 ? 15.219 -50.969 -18.062 1 86.88 36 PHE B N 1
ATOM 5546 C CA . PHE B 1 36 ? 16.094 -50.844 -19.219 1 86.88 36 PHE B CA 1
ATOM 5547 C C . PHE B 1 36 ? 17.422 -50.219 -18.797 1 86.88 36 PHE B C 1
ATOM 5549 O O . PHE B 1 36 ? 18.484 -50.625 -19.25 1 86.88 36 PHE B O 1
ATOM 5556 N N . GLU B 1 37 ? 17.344 -49.25 -17.984 1 83.62 37 GLU B N 1
ATOM 5557 C CA . GLU B 1 37 ? 18.562 -48.594 -17.516 1 83.62 37 GLU B CA 1
ATOM 5558 C C . GLU B 1 37 ? 19.406 -49.562 -16.672 1 83.62 37 GLU B C 1
ATOM 5560 O O . GLU B 1 37 ? 20.641 -49.562 -16.766 1 83.62 37 GLU B O 1
ATOM 5565 N N . LEU B 1 38 ? 18.672 -50.281 -15.859 1 84.12 38 LEU B N 1
ATOM 5566 C CA . LEU B 1 38 ? 19.375 -51.281 -15.047 1 84.12 38 LEU B CA 1
ATOM 5567 C C . LEU B 1 38 ? 20.031 -52.312 -15.922 1 84.12 38 LEU B C 1
ATOM 5569 O O . LEU B 1 38 ? 21.141 -52.781 -15.625 1 84.12 38 LEU B O 1
ATOM 5573 N N . TYR B 1 39 ? 19.391 -52.656 -16.953 1 83.25 39 TYR B N 1
ATOM 5574 C CA . TYR B 1 39 ? 19.891 -53.656 -17.859 1 83.25 39 TYR B CA 1
ATOM 5575 C C . TYR B 1 39 ? 21.125 -53.156 -18.609 1 83.25 39 TYR B C 1
ATOM 5577 O O . TYR B 1 39 ? 22.109 -53.875 -18.766 1 83.25 39 TYR B O 1
ATOM 5585 N N . LYS B 1 40 ? 21.078 -51.938 -18.938 1 82.06 40 LYS B N 1
ATOM 5586 C CA . LYS B 1 40 ? 22.172 -51.406 -19.75 1 82.06 40 LYS B CA 1
ATOM 5587 C C . LYS B 1 40 ? 23.312 -50.906 -18.875 1 82.06 40 LYS B C 1
ATOM 5589 O O . LYS B 1 40 ? 24.484 -51.125 -19.203 1 82.06 40 LYS B O 1
ATOM 5594 N N . GLU B 1 41 ? 23.047 -50.156 -17.812 1 79.19 41 GLU B N 1
ATOM 5595 C CA . GLU B 1 41 ? 24.094 -49.531 -17.016 1 79.19 41 GLU B CA 1
ATOM 5596 C C . GLU B 1 41 ? 24.328 -50.312 -15.727 1 79.19 41 GLU B C 1
ATOM 5598 O O . GLU B 1 41 ? 25.359 -50.094 -15.055 1 79.19 41 GLU B O 1
ATOM 5603 N N . ARG B 1 42 ? 23.594 -51.312 -15.203 1 76.56 42 ARG B N 1
ATOM 5604 C CA . ARG B 1 42 ? 23.719 -52.094 -13.977 1 76.56 42 ARG B CA 1
ATOM 5605 C C . ARG B 1 42 ? 23.672 -51.219 -12.75 1 76.56 42 ARG B C 1
ATOM 5607 O O . ARG B 1 42 ? 24.297 -51.5 -11.734 1 76.56 42 ARG B O 1
ATOM 5614 N N . LYS B 1 43 ? 23.281 -49.875 -12.891 1 77.38 43 LYS B N 1
ATOM 5615 C CA . LYS B 1 43 ? 23.078 -48.969 -11.781 1 77.38 43 LYS B CA 1
ATOM 5616 C C . LYS B 1 43 ? 21.781 -48.188 -11.945 1 77.38 43 LYS B C 1
ATOM 5618 O O . LYS B 1 43 ? 21.359 -47.906 -13.062 1 77.38 43 LYS B O 1
ATOM 5623 N N . ILE B 1 44 ? 21.141 -48.062 -10.789 1 74.62 44 ILE B N 1
ATOM 5624 C CA . ILE B 1 44 ? 19.891 -47.281 -10.812 1 74.62 44 ILE B CA 1
ATOM 5625 C C . ILE B 1 44 ? 20.172 -45.844 -10.367 1 74.62 44 ILE B C 1
ATOM 5627 O O . ILE B 1 44 ? 20.688 -45.625 -9.266 1 74.62 44 ILE B O 1
ATOM 5631 N N . SER B 1 45 ? 20.141 -44.938 -11.25 1 72.38 45 SER B N 1
ATOM 5632 C CA . SER B 1 45 ? 20.234 -43.531 -10.906 1 72.38 45 SER B CA 1
ATOM 5633 C C . SER B 1 45 ? 18.875 -42.844 -10.977 1 72.38 45 SER B C 1
ATOM 5635 O O . SER B 1 45 ? 18.062 -43.156 -11.859 1 72.38 45 SER B O 1
ATOM 5637 N N . ILE B 1 46 ? 18.5 -42.156 -9.984 1 75.06 46 ILE B N 1
ATOM 5638 C CA . ILE B 1 46 ? 17.25 -41.375 -10.008 1 75.06 46 ILE B CA 1
ATOM 5639 C C . ILE B 1 46 ? 17.328 -40.312 -11.078 1 75.06 46 ILE B C 1
ATOM 5641 O O . ILE B 1 46 ? 18.25 -39.469 -11.07 1 75.06 46 ILE B O 1
ATOM 5645 N N . ILE B 1 47 ? 16.438 -40.438 -12.016 1 74.56 47 ILE B N 1
ATOM 5646 C CA . ILE B 1 47 ? 16.359 -39.469 -13.078 1 74.56 47 ILE B CA 1
ATOM 5647 C C . ILE B 1 47 ? 15.461 -38.312 -12.633 1 74.56 47 ILE B C 1
ATOM 5649 O O . ILE B 1 47 ? 14.32 -38.5 -12.234 1 74.56 47 ILE B O 1
ATOM 5653 N N . PRO B 1 48 ? 16.078 -37.125 -12.609 1 79.69 48 PRO B N 1
ATOM 5654 C CA . PRO B 1 48 ? 15.227 -35.969 -12.25 1 79.69 48 PRO B CA 1
ATOM 5655 C C . PRO B 1 48 ? 14.172 -35.656 -13.305 1 79.69 48 PRO B C 1
ATOM 5657 O O . PRO B 1 48 ? 14.43 -35.812 -14.508 1 79.69 48 PRO B O 1
ATOM 5660 N N . PRO B 1 49 ? 12.945 -35.375 -12.844 1 78.19 49 PRO B N 1
ATOM 5661 C CA . PRO B 1 49 ? 11.875 -35.094 -13.805 1 78.19 49 PRO B CA 1
ATOM 5662 C C . PRO B 1 49 ? 12.133 -33.844 -14.617 1 78.19 49 PRO B C 1
ATOM 5664 O O . PRO B 1 49 ? 11.781 -33.781 -15.797 1 78.19 49 PRO B O 1
ATOM 5667 N N . PHE B 1 50 ? 12.547 -32.812 -14.117 1 78.56 50 PHE B N 1
ATOM 5668 C CA . PHE B 1 50 ? 12.906 -31.641 -14.906 1 78.56 50 PHE B CA 1
ATOM 5669 C C . PHE B 1 50 ? 13.992 -30.844 -14.211 1 78.56 50 PHE B C 1
ATOM 5671 O O . PHE B 1 50 ? 14.07 -30.828 -12.977 1 78.56 50 PHE B O 1
ATOM 5678 N N . GLU B 1 51 ? 14.875 -30.391 -14.969 1 75 51 GLU B N 1
ATOM 5679 C CA . GLU B 1 51 ? 16 -29.609 -14.453 1 75 51 GLU B CA 1
ATOM 5680 C C . GLU B 1 51 ? 15.586 -28.156 -14.195 1 75 51 GLU B C 1
ATOM 5682 O O . GLU B 1 51 ? 15.211 -27.438 -15.117 1 75 51 GLU B O 1
ATOM 5687 N N . THR B 1 52 ? 15.531 -27.828 -12.914 1 75.31 52 THR B N 1
ATOM 5688 C CA . THR B 1 52 ? 15.086 -26.5 -12.523 1 75.31 52 THR B CA 1
ATOM 5689 C C . THR B 1 52 ? 16.281 -25.562 -12.344 1 75.31 52 THR B C 1
ATOM 5691 O O . THR B 1 52 ? 16.141 -24.344 -12.43 1 75.31 52 THR B O 1
ATOM 5694 N N . LEU B 1 53 ? 17.391 -26.141 -12.055 1 70.5 53 LEU B N 1
ATOM 5695 C CA . LEU B 1 53 ? 18.516 -25.297 -11.633 1 70.5 53 LEU B CA 1
ATOM 5696 C C . LEU B 1 53 ? 19.422 -24.984 -12.812 1 70.5 53 LEU B C 1
ATOM 5698 O O . LEU B 1 53 ? 19.797 -23.828 -13.016 1 70.5 53 LEU B O 1
ATOM 5702 N N . VAL B 1 54 ? 19.797 -26.094 -13.641 1 64.88 54 VAL B N 1
ATOM 5703 C CA . VAL B 1 54 ? 20.797 -25.922 -14.695 1 64.88 54 VAL B CA 1
ATOM 5704 C C . VAL B 1 54 ? 20.125 -26.031 -16.062 1 64.88 54 VAL B C 1
ATOM 5706 O O . VAL B 1 54 ? 19.625 -27.109 -16.422 1 64.88 54 VAL B O 1
ATOM 5709 N N . SER B 1 55 ? 19.188 -25.156 -16.359 1 59.56 55 SER B N 1
ATOM 5710 C CA . SER B 1 55 ? 18.344 -25.297 -17.547 1 59.56 55 SER B CA 1
ATOM 5711 C C . SER B 1 55 ? 19.188 -25.625 -18.781 1 59.56 55 SER B C 1
ATOM 5713 O O . SER B 1 55 ? 20.141 -24.906 -19.094 1 59.56 55 SER B O 1
ATOM 5715 N N . THR B 1 56 ? 19.297 -27 -19.141 1 56.59 56 THR B N 1
ATOM 5716 C CA . THR B 1 56 ? 19.797 -27.281 -20.469 1 56.59 56 THR B CA 1
ATOM 5717 C C . THR B 1 56 ? 18.734 -27.031 -21.531 1 56.59 56 THR B C 1
ATOM 5719 O O . THR B 1 56 ? 17.562 -27.312 -21.312 1 56.59 56 THR B O 1
ATOM 5722 N N . SER B 1 57 ? 18.984 -26.047 -22.547 1 58.94 57 SER B N 1
ATOM 5723 C CA . SER B 1 57 ? 18.125 -25.5 -23.578 1 58.94 57 SER B CA 1
ATOM 5724 C C . SER B 1 57 ? 17.469 -26.594 -24.406 1 58.94 57 SER B C 1
ATOM 5726 O O . SER B 1 57 ? 16.359 -26.406 -24.938 1 58.94 57 SER B O 1
ATOM 5728 N N . SER B 1 58 ? 17.953 -27.875 -24.453 1 61.44 58 SER B N 1
ATOM 5729 C CA . SER B 1 58 ? 17.5 -28.719 -25.562 1 61.44 58 SER B CA 1
ATOM 5730 C C . SER B 1 58 ? 16.094 -29.25 -25.312 1 61.44 58 SER B C 1
ATOM 5732 O O . SER B 1 58 ? 15.305 -29.391 -26.25 1 61.44 58 SER B O 1
ATOM 5734 N N . ASN B 1 59 ? 15.656 -29.391 -24.062 1 77.75 59 ASN B N 1
ATOM 5735 C CA . ASN B 1 59 ? 14.344 -29.984 -23.828 1 77.75 59 ASN B CA 1
ATOM 5736 C C . ASN B 1 59 ? 13.406 -29 -23.109 1 77.75 59 ASN B C 1
ATOM 5738 O O . ASN B 1 59 ? 12.445 -29.422 -22.469 1 77.75 59 ASN B O 1
ATOM 5742 N N . GLN B 1 60 ? 13.547 -27.781 -23.438 1 82.31 60 GLN B N 1
ATOM 5743 C CA . GLN B 1 60 ? 12.773 -26.781 -22.703 1 82.31 60 GLN B CA 1
ATOM 5744 C C . GLN B 1 60 ? 11.328 -26.734 -23.219 1 82.31 60 GLN B C 1
ATOM 5746 O O . GLN B 1 60 ? 10.391 -26.734 -22.422 1 82.31 60 GLN B O 1
ATOM 5751 N N . LYS B 1 61 ? 11.148 -26.766 -24.562 1 85.31 61 LYS B N 1
ATOM 5752 C CA . LYS B 1 61 ? 9.805 -26.672 -25.125 1 85.31 61 LYS B CA 1
ATOM 5753 C C . LYS B 1 61 ? 8.984 -27.906 -24.781 1 85.31 61 LYS B C 1
ATOM 5755 O O . LYS B 1 61 ? 7.809 -27.797 -24.422 1 85.31 61 LYS B O 1
ATOM 5760 N N . LEU B 1 62 ? 9.672 -29.031 -24.844 1 88.31 62 LEU B N 1
ATOM 5761 C CA . LEU B 1 62 ? 8.977 -30.281 -24.531 1 88.31 62 LEU B CA 1
ATOM 5762 C C . LEU B 1 62 ? 8.547 -30.312 -23.062 1 88.31 62 LEU B C 1
ATOM 5764 O O . LEU B 1 62 ? 7.449 -30.781 -22.75 1 88.31 62 LEU B O 1
ATOM 5768 N N . THR B 1 63 ? 9.336 -29.812 -22.203 1 88.69 63 THR B N 1
ATOM 5769 C CA . THR B 1 63 ? 9 -29.781 -20.797 1 88.69 63 THR B CA 1
ATOM 5770 C C . THR B 1 63 ? 7.844 -28.812 -20.531 1 88.69 63 THR B C 1
ATOM 5772 O O . THR B 1 63 ? 6.969 -29.094 -19.703 1 88.69 63 THR B O 1
ATOM 5775 N N . ILE B 1 64 ? 7.809 -27.734 -21.234 1 90.56 64 ILE B N 1
ATOM 5776 C CA . ILE B 1 64 ? 6.742 -26.75 -21.078 1 90.56 64 ILE B CA 1
ATOM 5777 C C . ILE B 1 64 ? 5.41 -27.359 -21.516 1 90.56 64 ILE B C 1
ATOM 5779 O O . ILE B 1 64 ? 4.406 -27.219 -20.812 1 90.56 64 ILE B O 1
ATOM 5783 N N . PHE B 1 65 ? 5.43 -28.078 -22.594 1 92.38 65 PHE B N 1
ATOM 5784 C CA . PHE B 1 65 ? 4.203 -28.672 -23.109 1 92.38 65 PHE B CA 1
ATOM 5785 C C . PHE B 1 65 ? 3.738 -29.812 -22.203 1 92.38 65 PHE B C 1
ATOM 5787 O O . PHE B 1 65 ? 2.535 -30.031 -22.047 1 92.38 65 PHE B O 1
ATOM 5794 N N . ALA B 1 66 ? 4.688 -30.5 -21.641 1 91.38 66 ALA B N 1
ATOM 5795 C CA . ALA B 1 66 ? 4.316 -31.578 -20.719 1 91.38 66 ALA B CA 1
ATOM 5796 C C . ALA B 1 66 ? 3.615 -31.016 -19.484 1 91.38 66 ALA B C 1
ATOM 5798 O O . ALA B 1 66 ? 2.627 -31.594 -19.016 1 91.38 66 ALA B O 1
ATOM 5799 N N . PHE B 1 67 ? 4.035 -29.953 -19.016 1 90.38 67 PHE B N 1
ATOM 5800 C CA . PHE B 1 67 ? 3.371 -29.328 -17.891 1 90.38 67 PHE B CA 1
ATOM 5801 C C . PHE B 1 67 ? 1.996 -28.797 -18.281 1 90.38 67 PHE B C 1
ATOM 5803 O O . PHE B 1 67 ? 1.07 -28.781 -17.469 1 90.38 67 PHE B O 1
ATOM 5810 N N . GLY B 1 68 ? 1.929 -28.312 -19.484 1 89.44 68 GLY B N 1
ATOM 5811 C CA . GLY B 1 68 ? 0.646 -27.844 -19.969 1 89.44 68 GLY B CA 1
ATOM 5812 C C . GLY B 1 68 ? -0.426 -28.922 -19.984 1 89.44 68 GLY B C 1
ATOM 5813 O O . GLY B 1 68 ? -1.599 -28.625 -19.734 1 89.44 68 GLY B O 1
ATOM 5814 N N . THR B 1 69 ? -0.077 -30.156 -20.125 1 89.81 69 THR B N 1
ATOM 5815 C CA . THR B 1 69 ? -1.042 -31.25 -20.125 1 89.81 69 THR B CA 1
ATOM 5816 C C . THR B 1 69 ? -1.533 -31.547 -18.719 1 89.81 69 THR B C 1
ATOM 5818 O O . THR B 1 69 ? -2.65 -32.031 -18.531 1 89.81 69 THR B O 1
ATOM 5821 N N . MET B 1 70 ? -0.752 -31.203 -17.75 1 87.94 70 MET B N 1
ATOM 5822 C CA . MET B 1 70 ? -1.098 -31.453 -16.359 1 87.94 70 MET B CA 1
ATOM 5823 C C . MET B 1 70 ? -1.98 -30.344 -15.797 1 87.94 70 MET B C 1
ATOM 5825 O O . MET B 1 70 ? -2.744 -30.562 -14.852 1 87.94 70 MET B O 1
ATOM 5829 N N . ALA B 1 71 ? -1.918 -29.219 -16.359 1 84.5 71 ALA B N 1
ATOM 5830 C CA . ALA B 1 71 ? -2.562 -28.016 -15.805 1 84.5 71 ALA B CA 1
ATOM 5831 C C . ALA B 1 71 ? -4.078 -28.188 -15.766 1 84.5 71 ALA B C 1
ATOM 5833 O O . ALA B 1 71 ? -4.719 -27.844 -14.766 1 84.5 71 ALA B O 1
ATOM 5834 N N . ASN B 1 72 ? -4.648 -28.781 -16.688 1 76.44 72 ASN B N 1
ATOM 5835 C CA . ASN B 1 72 ? -6.102 -28.875 -16.734 1 76.44 72 ASN B CA 1
ATOM 5836 C C . ASN B 1 72 ? -6.621 -29.906 -15.719 1 76.44 72 ASN B C 1
ATOM 5838 O O . ASN B 1 72 ? -7.711 -29.734 -15.172 1 76.44 72 ASN B O 1
ATOM 5842 N N . SER B 1 73 ? -5.789 -30.938 -15.562 1 77.81 73 SER B N 1
ATOM 5843 C CA . SER B 1 73 ? -6.215 -31.906 -14.555 1 77.81 73 SER B CA 1
ATOM 5844 C C . SER B 1 73 ? -6.258 -31.281 -13.172 1 77.81 73 SER B C 1
ATOM 5846 O O . SER B 1 73 ? -7.148 -31.594 -12.375 1 77.81 73 SER B O 1
ATOM 5848 N N . ILE B 1 74 ? -5.465 -30.344 -13.016 1 78.94 74 ILE B N 1
ATOM 5849 C CA . ILE B 1 74 ? -5.406 -29.688 -11.711 1 78.94 74 ILE B CA 1
ATOM 5850 C C . ILE B 1 74 ? -6.551 -28.688 -11.578 1 78.94 74 ILE B C 1
ATOM 5852 O O . ILE B 1 74 ? -7.195 -28.609 -10.531 1 78.94 74 ILE B O 1
ATOM 5856 N N . ILE B 1 75 ? -6.832 -28.031 -12.633 1 75.44 75 ILE B N 1
ATOM 5857 C CA . ILE B 1 75 ? -7.922 -27.062 -12.594 1 75.44 75 ILE B CA 1
ATOM 5858 C C . ILE B 1 75 ? -9.25 -27.781 -12.398 1 75.44 75 ILE B C 1
ATOM 5860 O O . ILE B 1 75 ? -10.102 -27.344 -11.625 1 75.44 75 ILE B O 1
ATOM 5864 N N . ARG B 1 76 ? -9.359 -28.906 -12.992 1 73.75 76 ARG B N 1
ATOM 5865 C CA . ARG B 1 76 ? -10.578 -29.703 -12.852 1 73.75 76 ARG B CA 1
ATOM 5866 C C . ARG B 1 76 ? -10.727 -30.219 -11.43 1 73.75 76 ARG B C 1
ATOM 5868 O O . ARG B 1 76 ? -11.836 -30.25 -10.891 1 73.75 76 ARG B O 1
ATOM 5875 N N . LEU B 1 77 ? -9.617 -30.578 -10.906 1 75.94 77 LEU B N 1
ATOM 5876 C CA . LEU B 1 77 ? -9.641 -31.078 -9.531 1 75.94 77 LEU B CA 1
ATOM 5877 C C . LEU B 1 77 ? -10.062 -29.969 -8.57 1 75.94 77 LEU B C 1
ATOM 5879 O O . LEU B 1 77 ? -10.805 -30.219 -7.617 1 75.94 77 LEU B O 1
ATOM 5883 N N . ILE B 1 78 ? -9.68 -28.812 -8.836 1 72.81 78 ILE B N 1
ATOM 5884 C CA . ILE B 1 78 ? -10.016 -27.672 -7.969 1 72.81 78 ILE B CA 1
ATOM 5885 C C . ILE B 1 78 ? -11.5 -27.344 -8.109 1 72.81 78 ILE B C 1
ATOM 5887 O O . ILE B 1 78 ? -12.164 -27.047 -7.113 1 72.81 78 ILE B O 1
ATOM 5891 N N . VAL B 1 79 ? -12.031 -27.5 -9.227 1 67.19 79 VAL B N 1
ATOM 5892 C CA . VAL B 1 79 ? -13.445 -27.219 -9.461 1 67.19 79 VAL B CA 1
ATOM 5893 C C . VAL B 1 79 ? -14.305 -28.281 -8.797 1 67.19 79 VAL B C 1
ATOM 5895 O O . VAL B 1 79 ? -15.32 -27.969 -8.172 1 67.19 79 VAL B O 1
ATOM 5898 N N . ILE B 1 80 ? -13.859 -29.547 -8.82 1 67.25 80 ILE B N 1
ATOM 5899 C CA . ILE B 1 80 ? -14.594 -30.641 -8.203 1 67.25 80 ILE B CA 1
ATOM 5900 C C . ILE B 1 80 ? -14.562 -30.5 -6.688 1 67.25 80 ILE B C 1
ATOM 5902 O O . ILE B 1 80 ? -15.578 -30.703 -6.016 1 67.25 80 ILE B O 1
ATOM 5906 N N . ALA B 1 81 ? -13.422 -30.078 -6.23 1 68.88 81 ALA B N 1
ATOM 5907 C CA . ALA B 1 81 ? -13.266 -29.891 -4.793 1 68.88 81 ALA B CA 1
ATOM 5908 C C . ALA B 1 81 ? -14.148 -28.75 -4.289 1 68.88 81 ALA B C 1
ATOM 5910 O O . ALA B 1 81 ? -14.719 -28.828 -3.201 1 68.88 81 ALA B O 1
ATOM 5911 N N . SER B 1 82 ? -14.383 -27.781 -5.102 1 67.5 82 SER B N 1
ATOM 5912 C CA . SER B 1 82 ? -15.195 -26.641 -4.703 1 67.5 82 SER B CA 1
ATOM 5913 C C . SER B 1 82 ? -16.672 -27 -4.668 1 67.5 82 SER B C 1
ATOM 5915 O O . SER B 1 82 ? -17.422 -26.5 -3.816 1 67.5 82 SER B O 1
ATOM 5917 N N . GLN B 1 83 ? -17.109 -27.875 -5.492 1 66.31 83 GLN B N 1
ATOM 5918 C CA . GLN B 1 83 ? -18.5 -28.297 -5.543 1 66.31 83 GLN B CA 1
ATOM 5919 C C . GLN B 1 83 ? -18.844 -29.234 -4.391 1 66.31 83 GLN B C 1
ATOM 5921 O O . GLN B 1 83 ? -19.969 -29.219 -3.881 1 66.31 83 GLN B O 1
ATOM 5926 N N . SER B 1 84 ? -17.828 -29.969 -3.975 1 68.88 84 SER B N 1
ATOM 5927 C CA . SER B 1 84 ? -18.062 -30.906 -2.883 1 68.88 84 SER B CA 1
ATOM 5928 C C . SER B 1 84 ? -18.219 -30.172 -1.552 1 68.88 84 SER B C 1
ATOM 5930 O O . SER B 1 84 ? -18.922 -30.641 -0.662 1 68.88 84 SER B O 1
ATOM 5932 N N . ILE B 1 85 ? -17.656 -29.062 -1.365 1 67.62 85 ILE B N 1
ATOM 5933 C CA . ILE B 1 85 ? -17.734 -28.281 -0.136 1 67.62 85 ILE B CA 1
ATOM 5934 C C . ILE B 1 85 ? -19.141 -27.719 0.014 1 67.62 85 ILE B C 1
ATOM 5936 O O . ILE B 1 85 ? -19.672 -27.625 1.126 1 67.62 85 ILE B O 1
ATOM 5940 N N . GLN B 1 86 ? -19.875 -27.453 -1.033 1 64.19 86 GLN B N 1
ATOM 5941 C CA . GLN B 1 86 ? -21.172 -26.812 -0.995 1 64.19 86 GLN B CA 1
ATOM 5942 C C . GLN B 1 86 ? -22.266 -27.812 -0.587 1 64.19 86 GLN B C 1
ATOM 5944 O O . GLN B 1 86 ? -23.203 -27.453 0.129 1 64.19 86 GLN B O 1
ATOM 5949 N N . ASN B 1 87 ? -22.141 -29.109 -0.952 1 62.78 87 ASN B N 1
ATOM 5950 C CA . ASN B 1 87 ? -23.297 -30 -0.82 1 62.78 87 ASN B CA 1
ATOM 5951 C C . ASN B 1 87 ? -23.062 -31.062 0.244 1 62.78 87 ASN B C 1
ATOM 5953 O O . ASN B 1 87 ? -23.969 -31.828 0.576 1 62.78 87 ASN B O 1
ATOM 5957 N N . GLY B 1 88 ? -21.859 -31.156 0.789 1 65.88 88 GLY B N 1
ATOM 5958 C CA . GLY B 1 88 ? -21.625 -32.344 1.566 1 65.88 88 GLY B CA 1
ATOM 5959 C C . GLY B 1 88 ? -21.625 -32.094 3.062 1 65.88 88 GLY B C 1
ATOM 5960 O O . GLY B 1 88 ? -21.578 -30.953 3.508 1 65.88 88 GLY B O 1
ATOM 5961 N N . THR B 1 89 ? -21.953 -33.219 3.732 1 71.56 89 THR B N 1
ATOM 5962 C CA . THR B 1 89 ? -21.812 -33.25 5.184 1 71.56 89 THR B CA 1
ATOM 5963 C C . THR B 1 89 ? -20.344 -33.062 5.59 1 71.56 89 THR B C 1
ATOM 5965 O O . THR B 1 89 ? -19.453 -33.156 4.75 1 71.56 89 THR B O 1
ATOM 5968 N N . TRP B 1 90 ? -20.141 -32.75 6.789 1 72.5 90 TRP B N 1
ATOM 5969 C CA . TRP B 1 90 ? -18.797 -32.469 7.301 1 72.5 90 TRP B CA 1
ATOM 5970 C C . TRP B 1 90 ? -17.875 -33.656 7.055 1 72.5 90 TRP B C 1
ATOM 5972 O O . TRP B 1 90 ? -16.719 -33.5 6.652 1 72.5 90 TRP B O 1
ATOM 5982 N N . LEU B 1 91 ? -18.312 -34.812 7.258 1 73.62 91 LEU B N 1
ATOM 5983 C CA . LEU B 1 91 ? -17.484 -36 7.07 1 73.62 91 LEU B CA 1
ATOM 5984 C C . LEU B 1 91 ? -17.188 -36.219 5.59 1 73.62 91 LEU B C 1
ATOM 5986 O O . LEU B 1 91 ? -16.062 -36.594 5.23 1 73.62 91 LEU B O 1
ATOM 5990 N N . GLU B 1 92 ? -18.172 -35.906 4.824 1 76.94 92 GLU B N 1
ATOM 5991 C CA . GLU B 1 92 ? -17.984 -36.062 3.389 1 76.94 92 GLU B CA 1
ATOM 5992 C C . GLU B 1 92 ? -17 -35.031 2.834 1 76.94 92 GLU B C 1
ATOM 5994 O O . GLU B 1 92 ? -16.188 -35.344 1.971 1 76.94 92 GLU B O 1
ATOM 5999 N N . VAL B 1 93 ? -17.078 -33.969 3.445 1 75.81 93 VAL B N 1
ATOM 6000 C CA . VAL B 1 93 ? -16.203 -32.906 2.977 1 75.81 93 VAL B CA 1
ATOM 6001 C C . VAL B 1 93 ? -14.766 -33.188 3.391 1 75.81 93 VAL B C 1
ATOM 6003 O O . VAL B 1 93 ? -13.836 -32.969 2.615 1 75.81 93 VAL B O 1
ATOM 6006 N N . THR B 1 94 ? -14.586 -33.719 4.555 1 75.12 94 THR B N 1
ATOM 6007 C CA . THR B 1 94 ? -13.25 -34.062 5.016 1 75.12 94 THR B CA 1
ATOM 6008 C C . THR B 1 94 ? -12.672 -35.219 4.184 1 75.12 94 THR B C 1
ATOM 6010 O O . THR B 1 94 ? -11.484 -35.188 3.84 1 75.12 94 THR B O 1
ATOM 6013 N N . GLU B 1 95 ? -13.469 -36.094 3.873 1 76.94 95 GLU B N 1
ATOM 6014 C CA . GLU B 1 95 ? -13.031 -37.188 3.033 1 76.94 95 GLU B CA 1
ATOM 6015 C C . GLU B 1 95 ? -12.703 -36.719 1.618 1 76.94 95 GLU B C 1
ATOM 6017 O O . GLU B 1 95 ? -11.703 -37.125 1.032 1 76.94 95 GLU B O 1
ATOM 6022 N N . ASN B 1 96 ? -13.516 -35.844 1.203 1 76.38 96 ASN B N 1
ATOM 6023 C CA . ASN B 1 96 ? -13.289 -35.344 -0.147 1 76.38 96 ASN B CA 1
ATOM 6024 C C . ASN B 1 96 ? -12.039 -34.469 -0.216 1 76.38 96 ASN B C 1
ATOM 6026 O O . ASN B 1 96 ? -11.32 -34.469 -1.214 1 76.38 96 ASN B O 1
ATOM 6030 N N . LEU B 1 97 ? -11.828 -33.812 0.838 1 75.44 97 LEU B N 1
ATOM 6031 C CA . LEU B 1 97 ? -10.625 -32.969 0.866 1 75.44 97 LEU B CA 1
ATOM 6032 C C . LEU B 1 97 ? -9.375 -33.844 0.985 1 75.44 97 LEU B C 1
ATOM 6034 O O . LEU B 1 97 ? -8.344 -33.531 0.387 1 75.44 97 LEU B O 1
ATOM 6038 N N . GLY B 1 98 ? -9.477 -34.812 1.754 1 74.94 98 GLY B N 1
ATOM 6039 C CA . GLY B 1 98 ? -8.391 -35.781 1.802 1 74.94 98 GLY B CA 1
ATOM 6040 C C . GLY B 1 98 ? -8.125 -36.469 0.466 1 74.94 98 GLY B C 1
ATOM 6041 O O . GLY B 1 98 ? -6.977 -36.625 0.059 1 74.94 98 GLY B O 1
ATOM 6042 N N . LEU B 1 99 ? -9.219 -36.75 -0.2 1 75.94 99 LEU B N 1
ATOM 6043 C CA . LEU B 1 99 ? -9.094 -37.344 -1.525 1 75.94 99 LEU B CA 1
ATOM 6044 C C . LEU B 1 99 ? -8.547 -36.312 -2.529 1 75.94 99 LEU B C 1
ATOM 6046 O O . LEU B 1 99 ? -7.809 -36.688 -3.443 1 75.94 99 LEU B O 1
ATOM 6050 N N . PHE B 1 100 ? -8.891 -35.125 -2.238 1 78 100 PHE B N 1
ATOM 6051 C CA . PHE B 1 100 ? -8.383 -34.031 -3.084 1 78 100 PHE B CA 1
ATOM 6052 C C . PHE B 1 100 ? -6.867 -33.938 -2.984 1 78 100 PHE B C 1
ATOM 6054 O O . PHE B 1 100 ? -6.18 -33.844 -4 1 78 100 PHE B O 1
ATOM 6061 N N . LEU B 1 101 ? -6.305 -34.094 -1.865 1 76.56 101 LEU B N 1
ATOM 6062 C CA . LEU B 1 101 ? -4.859 -34.031 -1.67 1 76.56 101 LEU B CA 1
ATOM 6063 C C . LEU B 1 101 ? -4.18 -35.25 -2.225 1 76.56 101 LEU B C 1
ATOM 6065 O O . LEU B 1 101 ? -3.098 -35.188 -2.807 1 76.56 101 LEU B O 1
ATOM 6069 N N . LEU B 1 102 ? -4.832 -36.312 -2.146 1 79.69 102 LEU B N 1
ATOM 6070 C CA . LEU B 1 102 ? -4.281 -37.562 -2.678 1 79.69 102 LEU B CA 1
ATOM 6071 C C . LEU B 1 102 ? -4.309 -37.562 -4.203 1 79.69 102 LEU B C 1
ATOM 6073 O O . LEU B 1 102 ? -3.41 -38.094 -4.844 1 79.69 102 LEU B O 1
ATOM 6077 N N . ASN B 1 103 ? -5.289 -36.906 -4.668 1 82.25 103 ASN B N 1
ATOM 6078 C CA . ASN B 1 103 ? -5.395 -36.875 -6.121 1 82.25 103 ASN B CA 1
ATOM 6079 C C . ASN B 1 103 ? -4.289 -36 -6.738 1 82.25 103 ASN B C 1
ATOM 6081 O O . ASN B 1 103 ? -3.867 -36.25 -7.871 1 82.25 103 ASN B O 1
ATOM 6085 N N . PHE B 1 104 ? -3.75 -35.094 -5.992 1 82.81 104 PHE B N 1
ATOM 6086 C CA . PHE B 1 104 ? -2.609 -34.344 -6.5 1 82.81 104 PHE B CA 1
ATOM 6087 C C . PHE B 1 104 ? -1.396 -35.25 -6.672 1 82.81 104 PHE B C 1
ATOM 6089 O O . PHE B 1 104 ? -0.671 -35.125 -7.664 1 82.81 104 PHE B O 1
ATOM 6096 N N . LEU B 1 105 ? -1.267 -36.062 -5.738 1 84.12 105 LEU B N 1
ATOM 6097 C CA . LEU B 1 105 ? -0.148 -37 -5.812 1 84.12 105 LEU B CA 1
ATOM 6098 C C . LEU B 1 105 ? -0.354 -38 -6.941 1 84.12 105 LEU B C 1
ATOM 6100 O O . LEU B 1 105 ? 0.599 -38.375 -7.625 1 84.12 105 LEU B O 1
ATOM 6104 N N . ILE B 1 106 ? -1.587 -38.344 -7.164 1 87.75 106 ILE B N 1
ATOM 6105 C CA . ILE B 1 106 ? -1.896 -39.312 -8.211 1 87.75 106 ILE B CA 1
ATOM 6106 C C . ILE B 1 106 ? -1.667 -38.656 -9.586 1 87.75 106 ILE B C 1
ATOM 6108 O O . ILE B 1 106 ? -1.075 -39.281 -10.469 1 87.75 106 ILE B O 1
ATOM 6112 N N . ILE B 1 107 ? -2.043 -37.469 -9.711 1 87.75 107 ILE B N 1
ATOM 6113 C CA . ILE B 1 107 ? -1.857 -36.781 -10.984 1 87.75 107 ILE B CA 1
ATOM 6114 C C . ILE B 1 107 ? -0.367 -36.594 -11.25 1 87.75 107 ILE B C 1
ATOM 6116 O O . ILE B 1 107 ? 0.091 -36.75 -12.391 1 87.75 107 ILE B O 1
ATOM 6120 N N . ALA B 1 108 ? 0.343 -36.25 -10.203 1 87.88 108 ALA B N 1
ATOM 6121 C CA . ALA B 1 108 ? 1.786 -36.094 -10.359 1 87.88 108 ALA B CA 1
ATOM 6122 C C . ALA B 1 108 ? 2.439 -37.438 -10.773 1 87.88 108 ALA B C 1
ATOM 6124 O O . ALA B 1 108 ? 3.344 -37.438 -11.609 1 87.88 108 ALA B O 1
ATOM 6125 N N . THR B 1 109 ? 1.933 -38.5 -10.242 1 89.44 109 THR B N 1
ATOM 6126 C CA . THR B 1 109 ? 2.504 -39.812 -10.547 1 89.44 109 THR B CA 1
ATOM 6127 C C . THR B 1 109 ? 2.119 -40.25 -11.953 1 89.44 109 THR B C 1
ATOM 6129 O O . THR B 1 109 ? 2.92 -40.875 -12.656 1 89.44 109 THR B O 1
ATOM 6132 N N . ILE B 1 110 ? 0.974 -39.875 -12.391 1 90.69 110 ILE B N 1
ATOM 6133 C CA . ILE B 1 110 ? 0.498 -40.281 -13.711 1 90.69 110 ILE B CA 1
ATOM 6134 C C . ILE B 1 110 ? 1.312 -39.562 -14.781 1 90.69 110 ILE B C 1
ATOM 6136 O O . ILE B 1 110 ? 1.569 -40.125 -15.852 1 90.69 110 ILE B O 1
ATOM 6140 N N . ASN B 1 111 ? 1.753 -38.375 -14.484 1 90.94 111 ASN B N 1
ATOM 6141 C CA . ASN B 1 111 ? 2.48 -37.594 -15.484 1 90.94 111 ASN B CA 1
ATOM 6142 C C . ASN B 1 111 ? 3.99 -37.75 -15.336 1 90.94 111 ASN B C 1
ATOM 6144 O O . ASN B 1 111 ? 4.758 -37.312 -16.188 1 90.94 111 ASN B O 1
ATOM 6148 N N . TYR B 1 112 ? 4.402 -38.5 -14.367 1 91.44 112 TYR B N 1
ATOM 6149 C CA . TYR B 1 112 ? 5.82 -38.656 -14.062 1 91.44 112 TYR B CA 1
ATOM 6150 C C . TYR B 1 112 ? 6.535 -39.375 -15.203 1 91.44 112 TYR B C 1
ATOM 6152 O O . TYR B 1 112 ? 7.641 -38.969 -15.594 1 91.44 112 TYR B O 1
ATOM 6160 N N . PRO B 1 113 ? 5.945 -40.281 -15.844 1 92.75 113 PRO B N 1
ATOM 6161 C CA . PRO B 1 113 ? 6.648 -41 -16.922 1 92.75 113 PRO B CA 1
ATOM 6162 C C . PRO B 1 113 ? 6.941 -40.094 -18.125 1 92.75 113 PRO B C 1
ATOM 6164 O O . PRO B 1 113 ? 7.957 -40.281 -18.797 1 92.75 113 PRO B O 1
ATOM 6167 N N . THR B 1 114 ? 6.086 -39.219 -18.391 1 92 114 THR B N 1
ATOM 6168 C CA . THR B 1 114 ? 6.34 -38.281 -19.5 1 92 114 THR B CA 1
ATOM 6169 C C . THR B 1 114 ? 7.613 -37.5 -19.25 1 92 114 THR B C 1
ATOM 6171 O O . THR B 1 114 ? 8.438 -37.344 -20.156 1 92 114 THR B O 1
ATOM 6174 N N . PHE B 1 115 ? 7.801 -37.094 -18.078 1 91 115 PHE B N 1
ATOM 6175 C CA . PHE B 1 115 ? 8.984 -36.312 -17.75 1 91 115 PHE B CA 1
ATOM 6176 C C . PHE B 1 115 ? 10.227 -37.188 -17.719 1 91 115 PHE B C 1
ATOM 6178 O O . PHE B 1 115 ? 11.312 -36.75 -18.094 1 91 115 PHE B O 1
ATOM 6185 N N . LEU B 1 116 ? 10.055 -38.375 -17.297 1 89.88 116 LEU B N 1
ATOM 6186 C CA . LEU B 1 116 ? 11.18 -39.281 -17.281 1 89.88 116 LEU B CA 1
ATOM 6187 C C . LEU B 1 116 ? 11.641 -39.594 -18.703 1 89.88 116 LEU B C 1
ATOM 6189 O O . LEU B 1 116 ? 12.844 -39.719 -18.953 1 89.88 116 LEU B O 1
ATOM 6193 N N . CYS B 1 117 ? 10.688 -39.656 -19.547 1 91.12 117 CYS B N 1
ATOM 6194 C CA . CYS B 1 117 ? 11.039 -39.938 -20.938 1 91.12 117 CYS B CA 1
ATOM 6195 C C . CYS B 1 117 ? 11.773 -38.75 -21.562 1 91.12 117 CYS B C 1
ATOM 6197 O O . CYS B 1 117 ? 12.633 -38.938 -22.438 1 91.12 117 CYS B O 1
ATOM 6199 N N . ILE B 1 118 ? 11.5 -37.594 -21.109 1 88.94 118 ILE B N 1
ATOM 6200 C CA . ILE B 1 118 ? 12.148 -36.406 -21.641 1 88.94 118 ILE B CA 1
ATOM 6201 C C . ILE B 1 118 ? 13.586 -36.344 -21.125 1 88.94 118 ILE B C 1
ATOM 6203 O O . ILE B 1 118 ? 14.5 -35.969 -21.859 1 88.94 118 ILE B O 1
ATOM 6207 N N . CYS B 1 119 ? 13.844 -36.75 -19.875 1 84.62 119 CYS B N 1
ATOM 6208 C CA . CYS B 1 119 ? 15.141 -36.531 -19.234 1 84.62 119 CYS B CA 1
ATOM 6209 C C . CYS B 1 119 ? 16 -37.781 -19.359 1 84.62 119 CYS B C 1
ATOM 6211 O O . CYS B 1 119 ? 17.203 -37.75 -19.062 1 84.62 119 CYS B O 1
ATOM 6213 N N . SER B 1 120 ? 15.539 -38.844 -19.891 1 84.69 120 SER B N 1
ATOM 6214 C CA . SER B 1 120 ? 16.312 -40.094 -19.984 1 84.69 120 SER B CA 1
ATOM 6215 C C . SER B 1 120 ? 17.438 -39.969 -21 1 84.69 120 SER B C 1
ATOM 6217 O O . SER B 1 120 ? 17.266 -39.344 -22.062 1 84.69 120 SER B O 1
ATOM 6219 N N . PRO B 1 121 ? 18.547 -40.469 -20.609 1 83 121 PRO B N 1
ATOM 6220 C CA . PRO B 1 121 ? 19.672 -40.438 -21.547 1 83 121 PRO B CA 1
ATOM 6221 C C . PRO B 1 121 ? 19.469 -41.375 -22.75 1 83 121 PRO B C 1
ATOM 6223 O O . PRO B 1 121 ? 20.125 -41.188 -23.781 1 83 121 PRO B O 1
ATOM 6226 N N . TYR B 1 122 ? 18.625 -42.406 -22.641 1 86.19 122 TYR B N 1
ATOM 6227 C CA . TYR B 1 122 ? 18.297 -43.281 -23.75 1 86.19 122 TYR B CA 1
ATOM 6228 C C . TYR B 1 122 ? 17.125 -42.75 -24.562 1 86.19 122 TYR B C 1
ATOM 6230 O O . TYR B 1 122 ? 15.984 -43.156 -24.375 1 86.19 122 TYR B O 1
ATOM 6238 N N . LYS B 1 123 ? 17.406 -41.969 -25.531 1 87.06 123 LYS B N 1
ATOM 6239 C CA . LYS B 1 123 ? 16.422 -41.125 -26.219 1 87.06 123 LYS B CA 1
ATOM 6240 C C . LYS B 1 123 ? 15.539 -41.969 -27.141 1 87.06 123 LYS B C 1
ATOM 6242 O O . LYS B 1 123 ? 14.359 -41.688 -27.312 1 87.06 123 LYS B O 1
ATOM 6247 N N . PHE B 1 124 ? 16.172 -43 -27.672 1 89.56 124 PHE B N 1
ATOM 6248 C CA . PHE B 1 124 ? 15.383 -43.812 -28.609 1 89.56 124 PHE B CA 1
ATOM 6249 C C . PHE B 1 124 ? 14.289 -44.594 -27.875 1 89.56 124 PHE B C 1
ATOM 6251 O O . PHE B 1 124 ? 13.117 -44.5 -28.25 1 89.56 124 PHE B O 1
ATOM 6258 N N . VAL B 1 125 ? 14.648 -45.281 -26.844 1 89.5 125 VAL B N 1
ATOM 6259 C CA . VAL B 1 125 ? 13.672 -46.062 -26.078 1 89.5 125 VAL B CA 1
ATOM 6260 C C . VAL B 1 125 ? 12.703 -45.094 -25.375 1 89.5 125 VAL B C 1
ATOM 6262 O O . VAL B 1 125 ? 11.508 -45.406 -25.266 1 89.5 125 VAL B O 1
ATOM 6265 N N . ALA B 1 126 ? 13.211 -44.031 -25 1 91.25 126 ALA B N 1
ATOM 6266 C CA . ALA B 1 126 ? 12.375 -43.031 -24.328 1 91.25 126 ALA B CA 1
ATOM 6267 C C . ALA B 1 126 ? 11.344 -42.469 -25.281 1 91.25 126 ALA B C 1
ATOM 6269 O O . ALA B 1 126 ? 10.219 -42.156 -24.891 1 91.25 126 ALA B O 1
ATOM 6270 N N . ALA B 1 127 ? 11.672 -42.25 -26.484 1 93.69 127 ALA B N 1
ATOM 6271 C CA . ALA B 1 127 ? 10.734 -41.719 -27.453 1 93.69 127 ALA B CA 1
ATOM 6272 C C . ALA B 1 127 ? 9.602 -42.688 -27.734 1 93.69 127 ALA B C 1
ATOM 6274 O O . ALA B 1 127 ? 8.438 -42.281 -27.828 1 93.69 127 ALA B O 1
ATOM 6275 N N . ILE B 1 128 ? 9.93 -43.938 -27.797 1 93.69 128 ILE B N 1
ATOM 6276 C CA . ILE B 1 128 ? 8.906 -44.969 -28.031 1 93.69 128 ILE B CA 1
ATOM 6277 C C . ILE B 1 128 ? 7.957 -45.031 -26.828 1 93.69 128 ILE B C 1
ATOM 6279 O O . ILE B 1 128 ? 6.734 -45 -27 1 93.69 128 ILE B O 1
ATOM 6283 N N . LEU B 1 129 ? 8.555 -45.094 -25.719 1 94.31 129 LEU B N 1
ATOM 6284 C CA . LEU B 1 129 ? 7.742 -45.156 -24.516 1 94.31 129 LEU B CA 1
ATOM 6285 C C . LEU B 1 129 ? 6.941 -43.875 -24.344 1 94.31 129 LEU B C 1
ATOM 6287 O O . LEU B 1 129 ? 5.789 -43.906 -23.906 1 94.31 129 LEU B O 1
ATOM 6291 N N . GLY B 1 130 ? 7.551 -42.812 -24.672 1 94.5 130 GLY B N 1
ATOM 6292 C CA . GLY B 1 130 ? 6.855 -41.531 -24.594 1 94.5 130 GLY B CA 1
ATOM 6293 C C . GLY B 1 130 ? 5.637 -41.438 -25.5 1 94.5 130 GLY B C 1
ATOM 6294 O O . GLY B 1 130 ? 4.586 -40.938 -25.094 1 94.5 130 GLY B O 1
ATOM 6295 N N . ILE B 1 131 ? 5.738 -41.969 -26.656 1 96.12 131 ILE B N 1
ATOM 6296 C CA . ILE B 1 131 ? 4.617 -41.969 -27.578 1 96.12 131 ILE B CA 1
ATOM 6297 C C . ILE B 1 131 ? 3.488 -42.844 -27.016 1 96.12 131 ILE B C 1
ATOM 6299 O O . ILE B 1 131 ? 2.322 -42.438 -27.047 1 96.12 131 ILE B O 1
ATOM 6303 N N . VAL B 1 132 ? 3.836 -43.906 -26.422 1 94.5 132 VAL B N 1
ATOM 6304 C CA . VAL B 1 132 ? 2.828 -44.812 -25.891 1 94.5 132 VAL B CA 1
ATOM 6305 C C . VAL B 1 132 ? 2.131 -44.156 -24.688 1 94.5 132 VAL B C 1
ATOM 6307 O O . VAL B 1 132 ? 0.903 -44.188 -24.578 1 94.5 132 VAL B O 1
ATOM 6310 N N . VAL B 1 133 ? 2.877 -43.625 -23.875 1 93.81 133 VAL B N 1
ATOM 6311 C CA . VAL B 1 133 ? 2.326 -43.031 -22.672 1 93.81 133 VAL B CA 1
ATOM 6312 C C . VAL B 1 133 ? 1.42 -41.844 -23.031 1 93.81 133 VAL B C 1
ATOM 6314 O O . VAL B 1 133 ? 0.318 -41.719 -22.484 1 93.81 133 VAL B O 1
ATOM 6317 N N . ILE B 1 134 ? 1.781 -41 -23.953 1 94 134 ILE B N 1
ATOM 6318 C CA . ILE B 1 134 ? 1.002 -39.812 -24.328 1 94 134 ILE B CA 1
ATOM 6319 C C . ILE B 1 134 ? -0.259 -40.25 -25.062 1 94 134 ILE B C 1
ATOM 6321 O O . ILE B 1 134 ? -1.324 -39.656 -24.891 1 94 134 ILE B O 1
ATOM 6325 N N . LEU B 1 135 ? -0.142 -41.281 -25.859 1 94.69 135 LEU B N 1
ATOM 6326 C CA . LEU B 1 135 ? -1.321 -41.781 -26.562 1 94.69 135 LEU B CA 1
ATOM 6327 C C . LEU B 1 135 ? -2.33 -42.375 -25.578 1 94.69 135 LEU B C 1
ATOM 6329 O O . LEU B 1 135 ? -3.539 -42.188 -25.734 1 94.69 135 LEU B O 1
ATOM 6333 N N . GLN B 1 136 ? -1.857 -42.969 -24.609 1 91.62 136 GLN B N 1
ATOM 6334 C CA . GLN B 1 136 ? -2.742 -43.5 -23.578 1 91.62 136 GLN B CA 1
ATOM 6335 C C . GLN B 1 136 ? -3.414 -42.375 -22.797 1 91.62 136 GLN B C 1
ATOM 6337 O O . GLN B 1 136 ? -4.617 -42.438 -22.531 1 91.62 136 GLN B O 1
ATOM 6342 N N . LYS B 1 137 ? -2.684 -41.438 -22.438 1 90.31 137 LYS B N 1
ATOM 6343 C CA . LYS B 1 137 ? -3.236 -40.312 -21.703 1 90.31 137 LYS B CA 1
ATOM 6344 C C . LYS B 1 137 ? -4.25 -39.531 -22.547 1 90.31 137 LYS B C 1
ATOM 6346 O O . LYS B 1 137 ? -5.285 -39.125 -22.031 1 90.31 137 LYS B O 1
ATOM 6351 N N . MET B 1 138 ? -3.949 -39.375 -23.797 1 90.25 138 MET B N 1
ATOM 6352 C CA . MET B 1 138 ? -4.859 -38.688 -24.703 1 90.25 138 MET B CA 1
ATOM 6353 C C . MET B 1 138 ? -6.156 -39.469 -24.875 1 90.25 138 MET B C 1
ATOM 6355 O O . MET B 1 138 ? -7.238 -38.906 -24.906 1 90.25 138 MET B O 1
ATOM 6359 N N . ALA B 1 139 ? -6.035 -40.719 -24.906 1 89.44 139 ALA B N 1
ATOM 6360 C CA . ALA B 1 139 ? -7.219 -41.562 -25.031 1 89.44 139 ALA B CA 1
ATOM 6361 C C . ALA B 1 139 ? -8.117 -41.438 -23.812 1 89.44 139 ALA B C 1
ATOM 6363 O O . ALA B 1 139 ? -9.336 -41.281 -23.938 1 89.44 139 ALA B O 1
ATOM 6364 N N . PHE B 1 140 ? -7.496 -41.5 -22.719 1 85 140 PHE B N 1
ATOM 6365 C CA . PHE B 1 140 ? -8.273 -41.344 -21.5 1 85 140 PHE B CA 1
ATOM 6366 C C . PHE B 1 140 ? -8.891 -39.969 -21.406 1 85 140 PHE B C 1
ATOM 6368 O O . PHE B 1 140 ? -10.023 -39.812 -20.953 1 85 140 PHE B O 1
ATOM 6375 N N . PHE B 1 141 ? -8.148 -38.969 -21.812 1 85 141 PHE B N 1
ATOM 6376 C CA . PHE B 1 141 ? -8.633 -37.594 -21.797 1 85 141 PHE B CA 1
ATOM 6377 C C . PHE B 1 141 ? -9.82 -37.406 -22.734 1 85 141 PHE B C 1
ATOM 6379 O O . PHE B 1 141 ? -10.836 -36.812 -22.359 1 85 141 PHE B O 1
ATOM 6386 N N . PHE B 1 142 ? -9.781 -37.969 -23.891 1 85.94 142 PHE B N 1
ATOM 6387 C CA . PHE B 1 142 ? -10.859 -37.844 -24.859 1 85.94 142 PHE B CA 1
ATOM 6388 C C . PHE B 1 142 ? -12.07 -38.688 -24.438 1 85.94 142 PHE B C 1
ATOM 6390 O O . PHE B 1 142 ? -13.211 -38.281 -24.688 1 85.94 142 PHE B O 1
ATOM 6397 N N . LEU B 1 143 ? -11.836 -39.75 -23.719 1 85.38 143 LEU B N 1
ATOM 6398 C CA . LEU B 1 143 ? -12.953 -40.531 -23.203 1 85.38 143 LEU B CA 1
ATOM 6399 C C . LEU B 1 143 ? -13.703 -39.75 -22.125 1 85.38 143 LEU B C 1
ATOM 6401 O O . LEU B 1 143 ? -14.938 -39.812 -22.047 1 85.38 143 LEU B O 1
ATOM 6405 N N . SER B 1 144 ? -12.977 -38.969 -21.422 1 81.12 144 SER B N 1
ATOM 6406 C CA . SER B 1 144 ? -13.602 -38.219 -20.344 1 81.12 144 SER B CA 1
ATOM 6407 C C . SER B 1 144 ? -14.398 -37.031 -20.922 1 81.12 144 SER B C 1
ATOM 6409 O O . SER B 1 144 ? -15.414 -36.625 -20.344 1 81.12 144 SER B O 1
ATOM 6411 N N . ILE B 1 145 ? -14.031 -36.5 -22.078 1 80.12 145 ILE B N 1
ATOM 6412 C CA . ILE B 1 145 ? -14.672 -35.312 -22.656 1 80.12 145 ILE B CA 1
ATOM 6413 C C . ILE B 1 145 ? -15.875 -35.75 -23.484 1 80.12 145 ILE B C 1
ATOM 6415 O O . ILE B 1 145 ? -16.859 -35 -23.594 1 80.12 145 ILE B O 1
ATOM 6419 N N . THR B 1 146 ? -15.883 -37 -23.984 1 82.5 146 THR B N 1
ATOM 6420 C CA . THR B 1 146 ? -16.938 -37.438 -24.906 1 82.5 146 THR B CA 1
ATOM 6421 C C . THR B 1 146 ? -18.047 -38.156 -24.172 1 82.5 146 THR B C 1
ATOM 6423 O O . THR B 1 146 ? -19.203 -38.094 -24.594 1 82.5 146 THR B O 1
ATOM 6426 N N . ASN B 1 147 ? -17.703 -38.75 -23.016 1 82.06 147 ASN B N 1
ATOM 6427 C CA . ASN B 1 147 ? -18.734 -39.469 -22.281 1 82.06 147 ASN B CA 1
ATOM 6428 C C . ASN B 1 147 ? -19.359 -38.594 -21.188 1 82.06 147 ASN B C 1
ATOM 6430 O O . ASN B 1 147 ? -18.984 -38.688 -20.016 1 82.06 147 ASN B O 1
ATOM 6434 N N . LEU B 1 148 ? -20.297 -37.781 -21.672 1 79.88 148 LEU B N 1
ATOM 6435 C CA . LEU B 1 148 ? -20.906 -36.812 -20.766 1 79.88 148 LEU B CA 1
ATOM 6436 C C . LEU B 1 148 ? -22.312 -37.25 -20.391 1 79.88 148 LEU B C 1
ATOM 6438 O O . LEU B 1 148 ? -23.016 -37.875 -21.203 1 79.88 148 LEU B O 1
ATOM 6442 N N . ASN B 1 149 ? -22.594 -37.125 -19.047 1 76.12 149 ASN B N 1
ATOM 6443 C CA . ASN B 1 149 ? -23.984 -37.281 -18.594 1 76.12 149 ASN B CA 1
ATOM 6444 C C . ASN B 1 149 ? -24.703 -35.938 -18.578 1 76.12 149 ASN B C 1
ATOM 6446 O O . ASN B 1 149 ? -24.406 -35.062 -17.75 1 76.12 149 ASN B O 1
ATOM 6450 N N . CYS B 1 150 ? -25.359 -35.688 -19.656 1 71.88 150 CYS B N 1
ATOM 6451 C CA . CYS B 1 150 ? -26.078 -34.438 -19.766 1 71.88 150 CYS B CA 1
ATOM 6452 C C . CYS B 1 150 ? -27.562 -34.625 -19.469 1 71.88 150 CYS B C 1
ATOM 6454 O O . CYS B 1 150 ? -28.078 -35.75 -19.531 1 71.88 150 CYS B O 1
ATOM 6456 N N . GLN B 1 151 ? -28.156 -33.625 -18.906 1 68.69 151 GLN B N 1
ATOM 6457 C CA . GLN B 1 151 ? -29.594 -33.656 -18.703 1 68.69 151 GLN B CA 1
ATOM 6458 C C . GLN B 1 151 ? -30.344 -33.844 -20.016 1 68.69 151 GLN B C 1
ATOM 6460 O O . GLN B 1 151 ? -29.812 -33.5 -21.078 1 68.69 151 GLN B O 1
ATOM 6465 N N . ALA B 1 152 ? -31.406 -34.531 -20.016 1 62.06 152 ALA B N 1
ATOM 6466 C CA . ALA B 1 152 ? -32.219 -35.031 -21.109 1 62.06 152 ALA B CA 1
ATOM 6467 C C . ALA B 1 152 ? -32.312 -34.031 -22.234 1 62.06 152 ALA B C 1
ATOM 6469 O O . ALA B 1 152 ? -32.344 -34.375 -23.422 1 62.06 152 ALA B O 1
ATOM 6470 N N . ASN B 1 153 ? -32.219 -32.688 -21.969 1 64.88 153 ASN B N 1
ATOM 6471 C CA . ASN B 1 153 ? -32.531 -31.766 -23.047 1 64.88 153 ASN B CA 1
ATOM 6472 C C . ASN B 1 153 ? -31.281 -31.094 -23.594 1 64.88 153 ASN B C 1
ATOM 6474 O O . ASN B 1 153 ? -31.359 -30.094 -24.312 1 64.88 153 ASN B O 1
ATOM 6478 N N . VAL B 1 154 ? -30.156 -31.75 -23.359 1 70.88 154 VAL B N 1
ATOM 6479 C CA . VAL B 1 154 ? -28.953 -31.062 -23.812 1 70.88 154 VAL B CA 1
ATOM 6480 C C . VAL B 1 154 ? -28.344 -31.812 -25 1 70.88 154 VAL B C 1
ATOM 6482 O O . VAL B 1 154 ? -28.281 -33.031 -24.984 1 70.88 154 VAL B O 1
ATOM 6485 N N . ASN B 1 155 ? -28.281 -31.156 -26.234 1 74.69 155 ASN B N 1
ATOM 6486 C CA . ASN B 1 155 ? -27.578 -31.719 -27.391 1 74.69 155 ASN B CA 1
ATOM 6487 C C . ASN B 1 155 ? -26.172 -32.188 -27.016 1 74.69 155 ASN B C 1
ATOM 6489 O O . ASN B 1 155 ? -25.359 -31.391 -26.578 1 74.69 155 ASN B O 1
ATOM 6493 N N . GLN B 1 156 ? -26.047 -33.5 -27.125 1 77.56 156 GLN B N 1
ATOM 6494 C CA . GLN B 1 156 ? -24.766 -34.094 -26.75 1 77.56 156 GLN B CA 1
ATOM 6495 C C . GLN B 1 156 ? -23.625 -33.531 -27.578 1 77.56 156 GLN B C 1
ATOM 6497 O O . GLN B 1 156 ? -22.516 -33.344 -27.062 1 77.56 156 GLN B O 1
ATOM 6502 N N . GLY B 1 157 ? -23.875 -33.219 -28.906 1 78 157 GLY B N 1
ATOM 6503 C CA . GLY B 1 157 ? -22.844 -32.656 -29.766 1 78 157 GLY B CA 1
ATOM 6504 C C . GLY B 1 157 ? -22.406 -31.281 -29.328 1 78 157 GLY B C 1
ATOM 6505 O O . GLY B 1 157 ? -21.203 -30.969 -29.344 1 78 157 GLY B O 1
ATOM 6506 N N . ALA B 1 158 ? -23.312 -30.594 -28.938 1 78.12 158 ALA B N 1
ATOM 6507 C CA . ALA B 1 158 ? -22.984 -29.234 -28.484 1 78.12 158 ALA B CA 1
ATOM 6508 C C . ALA B 1 158 ? -22.234 -29.266 -27.172 1 78.12 158 ALA B C 1
ATOM 6510 O O . ALA B 1 158 ? -21.312 -28.453 -26.953 1 78.12 158 ALA B O 1
ATOM 6511 N N . ALA B 1 159 ? -22.578 -30.203 -26.375 1 80.75 159 ALA B N 1
ATOM 6512 C CA . ALA B 1 159 ? -21.891 -30.344 -25.094 1 80.75 159 ALA B CA 1
ATOM 6513 C C . ALA B 1 159 ? -20.422 -30.734 -25.297 1 80.75 159 ALA B C 1
ATOM 6515 O O . ALA B 1 159 ? -19.547 -30.219 -24.625 1 80.75 159 ALA B O 1
ATOM 6516 N N . ILE B 1 160 ? -20.25 -31.609 -26.25 1 83.69 160 ILE B N 1
ATOM 6517 C CA . ILE B 1 160 ? -18.891 -32.031 -26.562 1 83.69 160 ILE B CA 1
ATOM 6518 C C . ILE B 1 160 ? -18.094 -30.859 -27.156 1 83.69 160 ILE B C 1
ATOM 6520 O O . ILE B 1 160 ? -16.922 -30.672 -26.828 1 83.69 160 ILE B O 1
ATOM 6524 N N . GLY B 1 161 ? -18.719 -30.062 -27.969 1 82.38 161 GLY B N 1
ATOM 6525 C CA . GLY B 1 161 ? -18.078 -28.891 -28.531 1 82.38 161 GLY B CA 1
ATOM 6526 C C . GLY B 1 161 ? -17.641 -27.875 -27.5 1 82.38 161 GLY B C 1
ATOM 6527 O O . GLY B 1 161 ? -16.562 -27.312 -27.594 1 82.38 161 GLY B O 1
ATOM 6528 N N . VAL B 1 162 ? -18.422 -27.766 -26.516 1 80.81 162 VAL B N 1
ATOM 6529 C CA . VAL B 1 162 ? -18.109 -26.812 -25.453 1 80.81 162 VAL B CA 1
ATOM 6530 C C . VAL B 1 162 ? -16.953 -27.328 -24.609 1 80.81 162 VAL B C 1
ATOM 6532 O O . VAL B 1 162 ? -16.078 -26.562 -24.203 1 80.81 162 VAL B O 1
ATOM 6535 N N . GLN B 1 163 ? -16.922 -28.562 -24.391 1 82.56 163 GLN B N 1
ATOM 6536 C CA . GLN B 1 163 ? -15.828 -29.125 -23.609 1 82.56 163 GLN B CA 1
ATOM 6537 C C . GLN B 1 163 ? -14.508 -29.047 -24.391 1 82.56 163 GLN B C 1
ATOM 6539 O O . GLN B 1 163 ? -13.461 -28.781 -23.797 1 82.56 163 GLN B O 1
ATOM 6544 N N . ILE B 1 164 ? -14.633 -29.266 -25.656 1 85.5 164 ILE B N 1
ATOM 6545 C CA . ILE B 1 164 ? -13.43 -29.172 -26.484 1 85.5 164 ILE B CA 1
ATOM 6546 C C . ILE B 1 164 ? -12.922 -27.734 -26.484 1 85.5 164 ILE B C 1
ATOM 6548 O O . ILE B 1 164 ? -11.711 -27.5 -26.406 1 85.5 164 ILE B O 1
ATOM 6552 N N . LEU B 1 165 ? -13.812 -26.828 -26.484 1 85.69 165 LEU B N 1
ATOM 6553 C CA . LEU B 1 165 ? -13.414 -25.422 -26.484 1 85.69 165 LEU B CA 1
ATOM 6554 C C . LEU B 1 165 ? -12.82 -25.031 -25.125 1 85.69 165 LEU B C 1
ATOM 6556 O O . LEU B 1 165 ? -11.891 -24.234 -25.062 1 85.69 165 LEU B O 1
ATOM 6560 N N . GLN B 1 166 ? -13.305 -25.641 -24.094 1 83.12 166 GLN B N 1
ATOM 6561 C CA . GLN B 1 166 ? -12.82 -25.344 -22.75 1 83.12 166 GLN B CA 1
ATOM 6562 C C . GLN B 1 166 ? -11.406 -25.891 -22.547 1 83.12 166 GLN B C 1
ATOM 6564 O O . GLN B 1 166 ? -10.586 -25.266 -21.859 1 83.12 166 GLN B O 1
ATOM 6569 N N . TYR B 1 167 ? -11.086 -26.984 -23.25 1 88.25 167 TYR B N 1
ATOM 6570 C CA . TYR B 1 167 ? -9.789 -27.625 -23.016 1 88.25 167 TYR B CA 1
ATOM 6571 C C . TYR B 1 167 ? -8.914 -27.531 -24.266 1 88.25 167 TYR B C 1
ATOM 6573 O O . TYR B 1 167 ? -7.965 -28.312 -24.422 1 88.25 167 TYR B O 1
ATOM 6581 N N . LEU B 1 168 ? -9.133 -26.562 -25.078 1 91.38 168 LEU B N 1
ATOM 6582 C CA . LEU B 1 168 ? -8.422 -26.406 -26.344 1 91.38 168 LEU B CA 1
ATOM 6583 C C . LEU B 1 168 ? -6.922 -26.281 -26.125 1 91.38 168 LEU B C 1
ATOM 6585 O O . LEU B 1 168 ? -6.129 -26.969 -26.75 1 91.38 168 LEU B O 1
ATOM 6589 N N . PRO B 1 169 ? -6.473 -25.453 -25.094 1 91.94 169 PRO B N 1
ATOM 6590 C CA . PRO B 1 169 ? -5.023 -25.344 -24.922 1 91.94 169 PRO B CA 1
ATOM 6591 C C . PRO B 1 169 ? -4.383 -26.641 -24.453 1 91.94 169 PRO B C 1
ATOM 6593 O O . PRO B 1 169 ? -3.254 -26.953 -24.828 1 91.94 169 PRO B O 1
ATOM 6596 N N . THR B 1 170 ? -5.059 -27.453 -23.719 1 90.5 170 THR B N 1
ATOM 6597 C CA . THR B 1 170 ? -4.516 -28.719 -23.266 1 90.5 170 THR B CA 1
ATOM 6598 C C . THR B 1 170 ? -4.441 -29.719 -24.406 1 90.5 170 THR B C 1
ATOM 6600 O O . THR B 1 170 ? -3.492 -30.516 -24.5 1 90.5 170 THR B O 1
ATOM 6603 N N . ILE B 1 171 ? -5.391 -29.672 -25.328 1 92.88 171 ILE B N 1
ATOM 6604 C CA . ILE B 1 171 ? -5.375 -30.547 -26.484 1 92.88 171 ILE B CA 1
ATOM 6605 C C . ILE B 1 171 ? -4.207 -30.172 -27.391 1 92.88 171 ILE B C 1
ATOM 6607 O O . ILE B 1 171 ? -3.512 -31.062 -27.922 1 92.88 171 ILE B O 1
ATOM 6611 N N . ILE B 1 172 ? -3.967 -28.891 -27.453 1 94.88 172 ILE B N 1
ATOM 6612 C CA . ILE B 1 172 ? -2.846 -28.422 -28.281 1 94.88 172 ILE B CA 1
ATOM 6613 C C . ILE B 1 172 ? -1.531 -28.891 -27.641 1 94.88 172 ILE B C 1
ATOM 6615 O O . ILE B 1 172 ? -0.611 -29.297 -28.344 1 94.88 172 ILE B O 1
ATOM 6619 N N . CYS B 1 173 ? -1.458 -28.906 -26.297 1 94.31 173 CYS B N 1
ATOM 6620 C CA . CYS B 1 173 ? -0.241 -29.344 -25.625 1 94.31 173 CYS B CA 1
ATOM 6621 C C . CYS B 1 173 ? -0.025 -30.844 -25.812 1 94.31 173 CYS B C 1
ATOM 6623 O O . CYS B 1 173 ? 1.103 -31.281 -26.031 1 94.31 173 CYS B O 1
ATOM 6625 N N . PHE B 1 174 ? -1.094 -31.641 -25.875 1 94.81 174 PHE B N 1
ATOM 6626 C CA . PHE B 1 174 ? -0.991 -33.062 -26.125 1 94.81 174 PHE B CA 1
ATOM 6627 C C . PHE B 1 174 ? -0.465 -33.344 -27.516 1 94.81 174 PHE B C 1
ATOM 6629 O O . PHE B 1 174 ? 0.427 -34.188 -27.703 1 94.81 174 PHE B O 1
ATOM 6636 N N . LEU B 1 175 ? -0.892 -32.562 -28.469 1 96 175 LEU B N 1
ATOM 6637 C CA . LEU B 1 175 ? -0.497 -32.781 -29.859 1 96 175 LEU B CA 1
ATOM 6638 C C . LEU B 1 175 ? 0.949 -32.344 -30.078 1 96 175 LEU B C 1
ATOM 6640 O O . LEU B 1 175 ? 1.686 -33 -30.828 1 96 175 LEU B O 1
ATOM 6644 N N . LEU B 1 176 ? 1.297 -31.312 -29.359 1 95.75 176 LEU B N 1
ATOM 6645 C CA . LEU B 1 176 ? 2.66 -30.828 -29.531 1 95.75 176 LEU B CA 1
ATOM 6646 C C . LEU B 1 176 ? 3.66 -31.766 -28.859 1 95.75 176 LEU B C 1
ATOM 6648 O O . LEU B 1 176 ? 4.754 -31.984 -29.391 1 95.75 176 LEU B O 1
ATOM 6652 N N . VAL B 1 177 ? 3.262 -32.344 -27.719 1 95.19 177 VAL B N 1
ATOM 6653 C CA . VAL B 1 177 ? 4.137 -33.312 -27.062 1 95.19 177 VAL B CA 1
ATOM 6654 C C . VAL B 1 177 ? 4.262 -34.562 -27.922 1 95.19 177 VAL B C 1
ATOM 6656 O O . VAL B 1 177 ? 5.363 -35.094 -28.109 1 95.19 177 VAL B O 1
ATOM 6659 N N . LEU B 1 178 ? 3.201 -35 -28.562 1 96.12 178 LEU B N 1
ATOM 6660 C CA . LEU B 1 178 ? 3.213 -36.188 -29.438 1 96.12 178 LEU B CA 1
ATOM 6661 C C . LEU B 1 178 ? 4.062 -35.938 -30.672 1 96.12 178 LEU B C 1
ATOM 6663 O O . LEU B 1 178 ? 4.867 -36.781 -31.062 1 96.12 178 LEU B O 1
ATOM 6667 N N . TYR B 1 179 ? 3.885 -34.75 -31.141 1 95.88 179 TYR B N 1
ATOM 6668 C CA . TYR B 1 179 ? 4.652 -34.375 -32.344 1 95.88 179 TYR B CA 1
ATOM 6669 C C . TYR B 1 179 ? 6.148 -34.406 -32.031 1 95.88 179 TYR B C 1
ATOM 6671 O O . TYR B 1 179 ? 6.938 -34.906 -32.844 1 95.88 179 TYR B O 1
ATOM 6679 N N . LYS B 1 180 ? 6.539 -33.906 -30.922 1 94.19 180 LYS B N 1
ATOM 6680 C CA . LYS B 1 180 ? 7.957 -33.844 -30.578 1 94.19 180 LYS B CA 1
ATOM 6681 C C . LYS B 1 180 ? 8.539 -35.219 -30.297 1 94.19 180 LYS B C 1
ATOM 6683 O O . LYS B 1 180 ? 9.68 -35.5 -30.672 1 94.19 180 LYS B O 1
ATOM 6688 N N . PHE B 1 181 ? 7.797 -36.094 -29.688 1 95.06 181 PHE B N 1
ATOM 6689 C CA . PHE B 1 181 ? 8.273 -37.469 -29.453 1 95.06 181 PHE B CA 1
ATOM 6690 C C . PHE B 1 181 ? 8.391 -38.219 -30.75 1 95.06 181 PHE B C 1
ATOM 6692 O O . PHE B 1 181 ? 9.336 -39 -30.938 1 95.06 181 PHE B O 1
ATOM 6699 N N . ILE B 1 182 ? 7.488 -37.969 -31.719 1 96 182 ILE B N 1
ATOM 6700 C CA . ILE B 1 182 ? 7.543 -38.625 -33 1 96 182 ILE B CA 1
ATOM 6701 C C . ILE B 1 182 ? 8.75 -38.125 -33.812 1 96 182 ILE B C 1
ATOM 6703 O O . ILE B 1 182 ? 9.461 -38.938 -34.438 1 96 182 ILE B O 1
ATOM 6707 N N . ARG B 1 183 ? 8.914 -36.875 -33.688 1 93.25 183 ARG B N 1
ATOM 6708 C CA . ARG B 1 183 ? 10.07 -36.312 -34.375 1 93.25 183 ARG B CA 1
ATOM 6709 C C . ARG B 1 183 ? 11.375 -36.844 -33.812 1 93.25 183 ARG B C 1
ATOM 6711 O O . ARG B 1 183 ? 12.297 -37.156 -34.562 1 93.25 183 ARG B O 1
ATOM 6718 N N . GLN B 1 184 ? 11.414 -36.969 -32.531 1 91.19 184 GLN B N 1
ATOM 6719 C CA . GLN B 1 184 ? 12.602 -37.5 -31.875 1 91.19 184 GLN B CA 1
ATOM 6720 C C . GLN B 1 184 ? 12.805 -38.969 -32.25 1 91.19 184 GLN B C 1
ATOM 6722 O O . GLN B 1 184 ? 13.93 -39.406 -32.5 1 91.19 184 GLN B O 1
ATOM 6727 N N . PHE B 1 185 ? 11.797 -39.719 -32.344 1 93.12 185 PHE B N 1
ATOM 6728 C CA . PHE B 1 185 ? 11.852 -41.125 -32.719 1 93.12 185 PHE B CA 1
ATOM 6729 C C . PHE B 1 185 ? 12.375 -41.312 -34.156 1 93.12 185 PHE B C 1
ATOM 6731 O O . PHE B 1 185 ? 13.281 -42.094 -34.406 1 93.12 185 PHE B O 1
ATOM 6738 N N . LEU B 1 186 ? 11.906 -40.406 -35.031 1 94.38 186 LEU B N 1
ATOM 6739 C CA . LEU B 1 186 ? 12.289 -40.531 -36.438 1 94.38 186 LEU B CA 1
ATOM 6740 C C . LEU B 1 186 ? 13.727 -40.062 -36.656 1 94.38 186 LEU B C 1
ATOM 6742 O O . LEU B 1 186 ? 14.453 -40.625 -37.469 1 94.38 186 LEU B O 1
ATOM 6746 N N . THR B 1 187 ? 14.023 -39.031 -35.875 1 91.75 187 THR B N 1
ATOM 6747 C CA . THR B 1 187 ? 15.383 -38.531 -36 1 91.75 187 THR B CA 1
ATOM 6748 C C . THR B 1 187 ? 16.406 -39.562 -35.531 1 91.75 187 THR B C 1
ATOM 6750 O O . THR B 1 187 ? 17.406 -39.812 -36.219 1 91.75 187 THR B O 1
ATOM 6753 N N . TYR B 1 188 ? 16.125 -40.219 -34.438 1 90.31 188 TYR B N 1
ATOM 6754 C CA . TYR B 1 188 ? 17.094 -41.188 -33.906 1 90.31 188 TYR B CA 1
ATOM 6755 C C . TYR B 1 188 ? 17.047 -42.5 -34.656 1 90.31 188 TYR B C 1
ATOM 6757 O O . TYR B 1 188 ? 18.062 -43.188 -34.781 1 90.31 188 TYR B O 1
ATOM 6765 N N . LEU B 1 189 ? 15.914 -42.812 -35.281 1 91.06 189 LEU B N 1
ATOM 6766 C CA . LEU B 1 189 ? 15.805 -44 -36.156 1 91.06 189 LEU B CA 1
ATOM 6767 C C . LEU B 1 189 ? 16.609 -43.812 -37.438 1 91.06 189 LEU B C 1
ATOM 6769 O O . LEU B 1 189 ? 17.312 -44.719 -37.875 1 91.06 189 LEU B O 1
ATOM 6773 N N . LYS B 1 190 ? 16.547 -42.594 -37.875 1 92.38 190 LYS B N 1
ATOM 6774 C CA . LYS B 1 190 ? 17.281 -42.312 -39.125 1 92.38 190 LYS B CA 1
ATOM 6775 C C . LYS B 1 190 ? 18.781 -42.312 -38.906 1 92.38 190 LYS B C 1
ATOM 6777 O O . LYS B 1 190 ? 19.547 -42.781 -39.75 1 92.38 190 LYS B O 1
ATOM 6782 N N . GLN B 1 191 ? 19.125 -41.875 -37.688 1 90.5 191 GLN B N 1
ATOM 6783 C CA . GLN B 1 191 ? 20.547 -41.812 -37.375 1 90.5 191 GLN B CA 1
ATOM 6784 C C . GLN B 1 191 ? 21.047 -43.156 -36.844 1 90.5 191 GLN B C 1
ATOM 6786 O O . GLN B 1 191 ? 22.25 -43.344 -36.688 1 90.5 191 GLN B O 1
ATOM 6791 N N . ARG B 1 192 ? 20.25 -44.094 -36.594 1 84.75 192 ARG B N 1
ATOM 6792 C CA . ARG B 1 192 ? 20.562 -45.406 -36.062 1 84.75 192 ARG B CA 1
ATOM 6793 C C . ARG B 1 192 ? 21.375 -45.281 -34.781 1 84.75 192 ARG B C 1
ATOM 6795 O O . ARG B 1 192 ? 22.391 -45.969 -34.594 1 84.75 192 ARG B O 1
ATOM 6802 N N . LYS B 1 193 ? 21.016 -44.219 -34.031 1 83.75 193 LYS B N 1
ATOM 6803 C CA . LYS B 1 193 ? 21.641 -44.031 -32.719 1 83.75 193 LYS B CA 1
ATOM 6804 C C . LYS B 1 193 ? 20.766 -44.562 -31.609 1 83.75 193 LYS B C 1
ATOM 6806 O O . LYS B 1 193 ? 19.859 -43.875 -31.141 1 83.75 193 LYS B O 1
ATOM 6811 N N . PHE B 1 194 ? 20.969 -45.812 -31.203 1 78.56 194 PHE B N 1
ATOM 6812 C CA . PHE B 1 194 ? 20.125 -46.469 -30.234 1 78.56 194 PHE B CA 1
ATOM 6813 C C . PHE B 1 194 ? 20.781 -46.5 -28.859 1 78.56 194 PHE B C 1
ATOM 6815 O O . PHE B 1 194 ? 20.172 -46.906 -27.875 1 78.56 194 PHE B O 1
ATOM 6822 N N . GLY B 1 195 ? 22 -45.906 -28.766 1 75.88 195 GLY B N 1
ATOM 6823 C CA . GLY B 1 195 ? 22.703 -45.969 -27.5 1 75.88 195 GLY B CA 1
ATOM 6824 C C . GLY B 1 195 ? 22.531 -44.719 -26.641 1 75.88 195 GLY B C 1
ATOM 6825 O O . GLY B 1 195 ? 21.656 -43.906 -26.906 1 75.88 195 GLY B O 1
ATOM 6826 N N . ARG B 1 196 ? 23.188 -44.75 -25.531 1 78.25 196 ARG B N 1
ATOM 6827 C CA . ARG B 1 196 ? 23.172 -43.656 -24.578 1 78.25 196 ARG B CA 1
ATOM 6828 C C . ARG B 1 196 ? 23.812 -42.406 -25.188 1 78.25 196 ARG B C 1
ATOM 6830 O O . ARG B 1 196 ? 24.859 -42.5 -25.844 1 78.25 196 ARG B O 1
ATOM 6837 N N . ILE B 1 197 ? 23 -41.406 -25.344 1 70.12 197 ILE B N 1
ATOM 6838 C CA . ILE B 1 197 ? 23.547 -40.156 -25.797 1 70.12 197 ILE B CA 1
ATOM 6839 C C . ILE B 1 197 ? 23.969 -39.281 -24.609 1 70.12 197 ILE B C 1
ATOM 6841 O O . ILE B 1 197 ? 23.141 -38.938 -23.766 1 70.12 197 ILE B O 1
ATOM 6845 N N . ASP B 1 198 ? 25.203 -39.344 -24.25 1 58.88 198 ASP B N 1
ATOM 6846 C CA . ASP B 1 198 ? 25.703 -38.531 -23.156 1 58.88 198 ASP B CA 1
ATOM 6847 C C . ASP B 1 198 ? 25.656 -37.031 -23.531 1 58.88 198 ASP B C 1
ATOM 6849 O O . ASP B 1 198 ? 26.312 -36.625 -24.484 1 58.88 198 ASP B O 1
ATOM 6853 N N . THR B 1 199 ? 24.594 -36.531 -23.703 1 53.25 199 THR B N 1
ATOM 6854 C CA . THR B 1 199 ? 24.594 -35.094 -23.922 1 53.25 199 THR B CA 1
ATOM 6855 C C . THR B 1 199 ? 25.719 -34.406 -23.125 1 53.25 199 THR B C 1
ATOM 6857 O O . THR B 1 199 ? 25.75 -34.531 -21.891 1 53.25 199 THR B O 1
ATOM 6860 N N . GLN B 1 200 ? 27 -34.5 -23.578 1 50.69 200 GLN B N 1
ATOM 6861 C CA . GLN B 1 200 ? 28.109 -33.781 -22.969 1 50.69 200 GLN B CA 1
ATOM 6862 C C . GLN B 1 200 ? 27.625 -32.531 -22.281 1 50.69 200 GLN B C 1
ATOM 6864 O O . GLN B 1 200 ? 26.984 -31.672 -22.906 1 50.69 200 GLN B O 1
ATOM 6869 N N . ASN B 1 201 ? 27.312 -32.594 -21.047 1 53.44 201 ASN B N 1
ATOM 6870 C CA . ASN B 1 201 ? 26.938 -31.547 -20.109 1 53.44 201 ASN B CA 1
ATOM 6871 C C . ASN B 1 201 ? 27.703 -30.25 -20.391 1 53.44 201 ASN B C 1
ATOM 6873 O O . ASN B 1 201 ? 28.797 -30.047 -19.859 1 53.44 201 ASN B O 1
ATOM 6877 N N . SER B 1 202 ? 27.781 -29.844 -21.656 1 59.28 202 SER B N 1
ATOM 6878 C CA . SER B 1 202 ? 28.391 -28.516 -21.766 1 59.28 202 SER B CA 1
ATOM 6879 C C . SER B 1 202 ? 27.797 -27.562 -20.734 1 59.28 202 SER B C 1
ATOM 6881 O O . SER B 1 202 ? 26.578 -27.422 -20.625 1 59.28 202 SER B O 1
ATOM 6883 N N . LEU B 1 203 ? 28.625 -27.312 -19.781 1 65.56 203 LEU B N 1
ATOM 6884 C CA . LEU B 1 203 ? 28.25 -26.422 -18.688 1 65.56 203 LEU B CA 1
ATOM 6885 C C . LEU B 1 203 ? 27.75 -25.078 -19.234 1 65.56 203 LEU B C 1
ATOM 6887 O O . LEU B 1 203 ? 26.891 -24.438 -18.625 1 65.56 203 LEU B O 1
ATOM 6891 N N . ALA B 1 204 ? 28.344 -24.578 -20.422 1 66.38 204 ALA B N 1
ATOM 6892 C CA . ALA B 1 204 ? 27.969 -23.281 -20.953 1 66.38 204 ALA B CA 1
ATOM 6893 C C . ALA B 1 204 ? 27.281 -23.406 -22.312 1 66.38 204 ALA B C 1
ATOM 6895 O O . ALA B 1 204 ? 27.719 -24.188 -23.156 1 66.38 204 ALA B O 1
ATOM 6896 N N . ASN B 1 205 ? 26.109 -22.969 -22.469 1 71.25 205 ASN B N 1
ATOM 6897 C CA . ASN B 1 205 ? 25.375 -22.906 -23.719 1 71.25 205 ASN B CA 1
ATOM 6898 C C . ASN B 1 205 ? 25.781 -21.703 -24.562 1 71.25 205 ASN B C 1
ATOM 6900 O O . ASN B 1 205 ? 26.531 -20.844 -24.094 1 71.25 205 ASN B O 1
ATOM 6904 N N . GLU B 1 206 ? 25.391 -21.781 -25.75 1 69.56 206 GLU B N 1
ATOM 6905 C CA . GLU B 1 206 ? 25.688 -20.703 -26.688 1 69.56 206 GLU B CA 1
ATOM 6906 C C . GLU B 1 206 ? 25.156 -19.359 -26.188 1 69.56 206 GLU B C 1
ATOM 6908 O O . GLU B 1 206 ? 25.797 -18.328 -26.375 1 69.56 206 GLU B O 1
ATOM 6913 N N . VAL B 1 207 ? 24.172 -19.453 -25.5 1 71.44 207 VAL B N 1
ATOM 6914 C CA . VAL B 1 207 ? 23.547 -18.219 -25.047 1 71.44 207 VAL B CA 1
ATOM 6915 C C . VAL B 1 207 ? 24.422 -17.578 -23.969 1 71.44 207 VAL B C 1
ATOM 6917 O O . VAL B 1 207 ? 24.578 -16.359 -23.922 1 71.44 207 VAL B O 1
ATOM 6920 N N . HIS B 1 208 ? 25.016 -18.422 -23.172 1 75.06 208 HIS B N 1
ATOM 6921 C CA . HIS B 1 208 ? 25.891 -17.922 -22.125 1 75.06 208 HIS B CA 1
ATOM 6922 C C . HIS B 1 208 ? 27.141 -17.266 -22.719 1 75.06 208 HIS B C 1
ATOM 6924 O O . HIS B 1 208 ? 27.594 -16.219 -22.234 1 75.06 208 HIS B O 1
ATOM 6930 N N . LEU B 1 209 ? 27.562 -17.891 -23.766 1 73.44 209 LEU B N 1
ATOM 6931 C CA . LEU B 1 209 ? 28.766 -17.375 -24.406 1 73.44 209 LEU B CA 1
ATOM 6932 C C . LEU B 1 209 ? 28.484 -16.031 -25.078 1 73.44 209 LEU B C 1
ATOM 6934 O O . LEU B 1 209 ? 29.328 -15.133 -25.047 1 73.44 209 LEU B O 1
ATOM 6938 N N . ASN B 1 210 ? 27.312 -15.953 -25.578 1 73.62 210 ASN B N 1
ATOM 6939 C CA . ASN B 1 210 ? 26.938 -14.688 -26.203 1 73.62 210 ASN B CA 1
ATOM 6940 C C . ASN B 1 210 ? 26.797 -13.57 -25.172 1 73.62 210 ASN B C 1
ATOM 6942 O O . ASN B 1 210 ? 27.156 -12.422 -25.438 1 73.62 210 ASN B O 1
ATOM 6946 N N . HIS B 1 211 ? 26.281 -13.961 -24.047 1 75.62 211 HIS B N 1
ATOM 6947 C CA . HIS B 1 211 ? 26.172 -12.977 -22.969 1 75.62 211 HIS B CA 1
ATOM 6948 C C . HIS B 1 211 ? 27.547 -12.484 -22.547 1 75.62 211 HIS B C 1
ATOM 6950 O O . HIS B 1 211 ? 27.734 -11.289 -22.328 1 75.62 211 HIS B O 1
ATOM 6956 N N . LEU B 1 212 ? 28.469 -13.344 -22.484 1 75.06 212 LEU B N 1
ATOM 6957 C CA . LEU B 1 212 ? 29.828 -12.984 -22.109 1 75.06 212 LEU B CA 1
ATOM 6958 C C . LEU B 1 212 ? 30.484 -12.102 -23.172 1 75.06 212 LEU B C 1
ATOM 6960 O O . LEU B 1 212 ? 31.188 -11.148 -22.844 1 75.06 212 LEU B O 1
ATOM 6964 N N . LYS B 1 213 ? 30.188 -12.469 -24.344 1 72.69 213 LYS B N 1
ATOM 6965 C CA . LYS B 1 213 ? 30.734 -11.672 -25.438 1 72.69 213 LYS B CA 1
ATOM 6966 C C . LYS B 1 213 ? 30.188 -10.242 -25.406 1 72.69 213 LYS B C 1
ATOM 6968 O O . LYS B 1 213 ? 30.922 -9.289 -25.656 1 72.69 213 LYS B O 1
ATOM 6973 N N . GLU B 1 214 ? 28.953 -10.195 -25.047 1 72.12 214 GLU B N 1
ATOM 6974 C CA . GLU B 1 214 ? 28.312 -8.883 -24.953 1 72.12 214 GLU B CA 1
ATOM 6975 C C . GLU B 1 214 ? 28.891 -8.07 -23.812 1 72.12 214 GLU B C 1
ATOM 6977 O O . GLU B 1 214 ? 29.031 -6.852 -23.922 1 72.12 214 GLU B O 1
ATOM 6982 N N . LEU B 1 215 ? 29.125 -8.75 -22.688 1 71.44 215 LEU B N 1
ATOM 6983 C CA . LEU B 1 215 ? 29.688 -8.07 -21.516 1 71.44 215 LEU B CA 1
ATOM 6984 C C . LEU B 1 215 ? 31.094 -7.562 -21.812 1 71.44 215 LEU B C 1
ATOM 6986 O O . LEU B 1 215 ? 31.484 -6.508 -21.297 1 71.44 215 LEU B O 1
ATOM 6990 N N . LEU B 1 216 ? 31.766 -8.352 -22.578 1 62.78 216 LEU B N 1
ATOM 6991 C CA . LEU B 1 216 ? 33.156 -8.016 -22.859 1 62.78 216 LEU B CA 1
ATOM 6992 C C . LEU B 1 216 ? 33.25 -6.984 -23.984 1 62.78 216 LEU B C 1
ATOM 6994 O O . LEU B 1 216 ? 34.281 -6.297 -24.109 1 62.78 216 LEU B O 1
ATOM 6998 N N . ARG B 1 217 ? 32.281 -7.109 -24.75 1 55.94 217 ARG B N 1
ATOM 6999 C CA . ARG B 1 217 ? 32.281 -6.098 -25.812 1 55.94 217 ARG B CA 1
ATOM 7000 C C . ARG B 1 217 ? 32.094 -4.703 -25.234 1 55.94 217 ARG B C 1
ATOM 7002 O O . ARG B 1 217 ? 31.188 -4.488 -24.406 1 55.94 217 ARG B O 1
ATOM 7009 N N . LYS B 1 218 ? 33.219 -4.039 -24.969 1 51.22 218 LYS B N 1
ATOM 7010 C CA . LYS B 1 218 ? 33.312 -2.676 -24.453 1 51.22 218 LYS B CA 1
ATOM 7011 C C . LYS B 1 218 ? 32.156 -1.82 -24.953 1 51.22 218 LYS B C 1
ATOM 7013 O O . LYS B 1 218 ? 31.906 -0.739 -24.422 1 51.22 218 LYS B O 1
ATOM 7018 N N . ASP B 1 219 ? 31.875 -2.043 -26.203 1 45.06 219 ASP B N 1
ATOM 7019 C CA . ASP B 1 219 ? 30.906 -1.054 -26.688 1 45.06 219 ASP B CA 1
ATOM 7020 C C . ASP B 1 219 ? 29.672 -1.017 -25.812 1 45.06 219 ASP B C 1
ATOM 7022 O O . ASP B 1 219 ? 29.047 -2.055 -25.547 1 45.06 219 ASP B O 1
ATOM 7026 N N . LYS B 1 220 ? 29.797 -0.133 -24.859 1 46.34 220 LYS B N 1
ATOM 7027 C CA . LYS B 1 220 ? 28.688 0.259 -23.984 1 46.34 220 LYS B CA 1
ATOM 7028 C C . LYS B 1 220 ? 27.344 -0.091 -24.609 1 46.34 220 LYS B C 1
ATOM 7030 O O . LYS B 1 220 ? 27.031 0.359 -25.703 1 46.34 220 LYS B O 1
ATOM 7035 N N . LEU B 1 221 ? 26.922 -1.36 -24.578 1 39.69 221 LEU B N 1
ATOM 7036 C CA . LEU B 1 221 ? 25.531 -1.451 -25.016 1 39.69 221 LEU B CA 1
ATOM 7037 C C . LEU B 1 221 ? 24.844 -0.094 -24.906 1 39.69 221 LEU B C 1
ATOM 7039 O O . LEU B 1 221 ? 24.906 0.569 -23.875 1 39.69 221 LEU B O 1
ATOM 7043 N N . PRO B 1 222 ? 24.797 0.586 -26 1 37.91 222 PRO B N 1
ATOM 7044 C CA . PRO B 1 222 ? 24.094 1.855 -25.781 1 37.91 222 PRO B CA 1
ATOM 7045 C C . PRO B 1 222 ? 22.984 1.753 -24.734 1 37.91 222 PRO B C 1
ATOM 7047 O O . PRO B 1 222 ? 22.156 0.843 -24.781 1 37.91 222 PRO B O 1
ATOM 7050 N N . ILE B 1 223 ? 23.422 1.835 -23.531 1 40.34 223 ILE B N 1
ATOM 7051 C CA . ILE B 1 223 ? 22.266 2.129 -22.719 1 40.34 223 ILE B CA 1
ATOM 7052 C C . ILE B 1 223 ? 21.172 2.766 -23.578 1 40.34 223 ILE B C 1
ATOM 7054 O O . ILE B 1 223 ? 21.359 3.865 -24.109 1 40.34 223 ILE B O 1
ATOM 7058 N N . LEU B 1 224 ? 20.672 2.039 -24.469 1 37.59 224 LEU B N 1
ATOM 7059 C CA . LEU B 1 224 ? 19.531 2.662 -25.141 1 37.59 224 LEU B CA 1
ATOM 7060 C C . LEU B 1 224 ? 18.938 3.758 -24.266 1 37.59 224 LEU B C 1
ATOM 7062 O O . LEU B 1 224 ? 18.531 3.502 -23.125 1 37.59 224 LEU B O 1
ATOM 7066 N N . SER B 1 225 ? 19.547 4.863 -24.344 1 39.19 225 SER B N 1
ATOM 7067 C CA . SER B 1 225 ? 18.875 6 -23.719 1 39.19 225 SER B CA 1
ATOM 7068 C C . SER B 1 225 ? 17.375 5.77 -23.625 1 39.19 225 SER B C 1
ATOM 7070 O O . SER B 1 225 ? 16.766 5.207 -24.531 1 39.19 225 SER B O 1
ATOM 7072 N N . PRO B 1 226 ? 16.859 5.582 -22.516 1 42.66 226 PRO B N 1
ATOM 7073 C CA . PRO B 1 226 ? 15.398 5.535 -22.562 1 42.66 226 PRO B CA 1
ATOM 7074 C C . PRO B 1 226 ? 14.812 6.43 -23.656 1 42.66 226 PRO B C 1
ATOM 7076 O O . PRO B 1 226 ? 14.664 7.641 -23.453 1 42.66 226 PRO B O 1
ATOM 7079 N N . ALA B 1 227 ? 15.367 6.457 -24.812 1 43.34 227 ALA B N 1
ATOM 7080 C CA . ALA B 1 227 ? 14.633 7.203 -25.828 1 43.34 227 ALA B CA 1
ATOM 7081 C C . ALA B 1 227 ? 13.133 7.133 -25.578 1 43.34 227 ALA B C 1
ATOM 7083 O O . ALA B 1 227 ? 12.625 6.121 -25.094 1 43.34 227 ALA B O 1
ATOM 7084 N N . LYS B 1 228 ? 12.578 8.195 -25.625 1 49.88 228 LYS B N 1
ATOM 7085 C CA . LYS B 1 228 ? 11.141 8.422 -25.5 1 49.88 228 LYS B CA 1
ATOM 7086 C C . LYS B 1 228 ? 10.359 7.43 -26.359 1 49.88 228 LYS B C 1
ATOM 7088 O O . LYS B 1 228 ? 10.234 7.609 -27.562 1 49.88 228 LYS B O 1
ATOM 7093 N N . ILE B 1 229 ? 10.531 6.203 -26.25 1 51.12 229 ILE B N 1
ATOM 7094 C CA . ILE B 1 229 ? 9.766 5.211 -27 1 51.12 229 ILE B CA 1
ATOM 7095 C C . ILE B 1 229 ? 8.281 5.578 -26.969 1 51.12 229 ILE B C 1
ATOM 7097 O O . ILE B 1 229 ? 7.734 5.871 -25.906 1 51.12 229 ILE B O 1
ATOM 7101 N N . GLN B 1 230 ? 7.719 5.879 -28.156 1 54.75 230 GLN B N 1
ATOM 7102 C CA . GLN B 1 230 ? 6.301 6.168 -28.328 1 54.75 230 GLN B CA 1
ATOM 7103 C C . GLN B 1 230 ? 5.438 5.164 -27.578 1 54.75 230 GLN B C 1
ATOM 7105 O O . GLN B 1 230 ? 5.762 3.975 -27.516 1 54.75 230 GLN B O 1
ATOM 7110 N N . TRP B 1 231 ? 4.672 5.543 -26.906 1 58.38 231 TRP B N 1
ATOM 7111 C CA . TRP B 1 231 ? 3.801 4.82 -25.984 1 58.38 231 TRP B CA 1
ATOM 7112 C C . TRP B 1 231 ? 3.168 3.615 -26.672 1 58.38 231 TRP B C 1
ATOM 7114 O O . TRP B 1 231 ? 2.965 2.572 -26.047 1 58.38 231 TRP B O 1
ATOM 7124 N N . TYR B 1 232 ? 2.979 3.75 -28.062 1 58.16 232 TYR B N 1
ATOM 7125 C CA . TYR B 1 232 ? 2.252 2.684 -28.75 1 58.16 232 TYR B CA 1
ATOM 7126 C C . TYR B 1 232 ? 3.184 1.531 -29.109 1 58.16 232 TYR B C 1
ATOM 7128 O O . TYR B 1 232 ? 2.727 0.414 -29.359 1 58.16 232 TYR B O 1
ATOM 7136 N N . LYS B 1 233 ? 4.402 1.767 -29.047 1 62.44 233 LYS B N 1
ATOM 7137 C CA . LYS B 1 233 ? 5.352 0.719 -29.406 1 62.44 233 LYS B CA 1
ATOM 7138 C C . LYS B 1 233 ? 5.887 0.004 -28.172 1 62.44 233 LYS B C 1
ATOM 7140 O O . LYS B 1 233 ? 6.602 -0.995 -28.281 1 62.44 233 LYS B O 1
ATOM 7145 N N . LYS B 1 234 ? 5.262 0.472 -27.125 1 65.12 234 LYS B N 1
ATOM 7146 C CA . LYS B 1 234 ? 5.812 -0.044 -25.859 1 65.12 234 LYS B CA 1
ATOM 7147 C C . LYS B 1 234 ? 5.477 -1.521 -25.688 1 65.12 234 LYS B C 1
ATOM 7149 O O . LYS B 1 234 ? 6.348 -2.326 -25.359 1 65.12 234 LYS B O 1
ATOM 7154 N N . PRO B 1 235 ? 4.176 -1.844 -26.062 1 66.75 235 PRO B N 1
ATOM 7155 C CA . PRO B 1 235 ? 3.906 -3.271 -25.891 1 66.75 235 PRO B CA 1
ATOM 7156 C C . PRO B 1 235 ? 4.695 -4.148 -26.859 1 66.75 235 PRO B C 1
ATOM 7158 O O . PRO B 1 235 ? 5.156 -5.23 -26.484 1 66.75 235 PRO B O 1
ATOM 7161 N N . TYR B 1 236 ? 4.746 -3.646 -28.094 1 65.5 236 TYR B N 1
ATOM 7162 C CA . TYR B 1 236 ? 5.492 -4.402 -29.094 1 65.5 236 TYR B CA 1
ATOM 7163 C C . TYR B 1 236 ? 6.969 -4.484 -28.719 1 65.5 236 TYR B C 1
ATOM 7165 O O . TYR B 1 236 ? 7.594 -5.539 -28.875 1 65.5 236 TYR B O 1
ATOM 7173 N N . ARG B 1 237 ? 7.477 -3.492 -28.188 1 65.19 237 ARG B N 1
ATOM 7174 C CA . ARG B 1 237 ? 8.883 -3.502 -27.781 1 65.19 237 ARG B CA 1
ATOM 7175 C C . ARG B 1 237 ? 9.102 -4.426 -26.594 1 65.19 237 ARG B C 1
ATOM 7177 O O . ARG B 1 237 ? 10.141 -5.086 -26.5 1 65.19 237 ARG B O 1
ATOM 7184 N N . LYS B 1 238 ? 8.109 -4.426 -25.844 1 69.44 238 LYS B N 1
ATOM 7185 C CA . LYS B 1 238 ? 8.211 -5.332 -24.703 1 69.44 238 LYS B CA 1
ATOM 7186 C C . LYS B 1 238 ? 8.227 -6.789 -25.156 1 69.44 238 LYS B C 1
ATOM 7188 O O . LYS B 1 238 ? 9.008 -7.594 -24.656 1 69.44 238 LYS B O 1
ATOM 7193 N N . CYS B 1 239 ? 7.395 -7.012 -26.078 1 69.19 239 CYS B N 1
ATOM 7194 C CA . CYS B 1 239 ? 7.352 -8.367 -26.609 1 69.19 239 CYS B CA 1
ATOM 7195 C C . CYS B 1 239 ? 8.664 -8.711 -27.312 1 69.19 239 CYS B C 1
ATOM 7197 O O . CYS B 1 239 ? 9.172 -9.828 -27.172 1 69.19 239 CYS B O 1
ATOM 7199 N N . LEU B 1 240 ? 9.203 -7.738 -27.953 1 65.5 240 LEU B N 1
ATOM 7200 C CA . LEU B 1 240 ? 10.445 -7.965 -28.672 1 65.5 240 LEU B CA 1
ATOM 7201 C C . LEU B 1 240 ? 11.617 -8.125 -27.719 1 65.5 240 LEU B C 1
ATOM 7203 O O . LEU B 1 240 ? 12.516 -8.938 -27.953 1 65.5 240 LEU B O 1
ATOM 7207 N N . ASN B 1 241 ? 11.492 -7.441 -26.672 1 65.62 241 ASN B N 1
ATOM 7208 C CA . ASN B 1 241 ? 12.562 -7.539 -25.688 1 65.62 241 ASN B CA 1
ATOM 7209 C C . ASN B 1 241 ? 12.562 -8.898 -25 1 65.62 241 ASN B C 1
ATOM 7211 O O . ASN B 1 241 ? 13.625 -9.445 -24.688 1 65.62 241 ASN B O 1
ATOM 7215 N N . VAL B 1 242 ? 11.453 -9.305 -24.781 1 66 242 VAL B N 1
ATOM 7216 C CA . VAL B 1 242 ? 11.328 -10.609 -24.141 1 66 242 VAL B CA 1
ATOM 7217 C C . VAL B 1 242 ? 11.867 -11.695 -25.078 1 66 242 VAL B C 1
ATOM 7219 O O . VAL B 1 242 ? 12.523 -12.633 -24.625 1 66 242 VAL B O 1
ATOM 7222 N N . TYR B 1 243 ? 11.594 -11.406 -26.344 1 63.41 243 TYR B N 1
ATOM 7223 C CA . TYR B 1 243 ? 12.008 -12.406 -27.328 1 63.41 243 TYR B CA 1
ATOM 7224 C C . TYR B 1 243 ? 13.5 -12.312 -27.609 1 63.41 243 TYR B C 1
ATOM 7226 O O . TYR B 1 243 ? 14.172 -13.336 -27.766 1 63.41 243 TYR B O 1
ATOM 7234 N N . ASN B 1 244 ? 14.031 -11.133 -27.594 1 55.22 244 ASN B N 1
ATOM 7235 C CA . ASN B 1 244 ? 15.422 -10.945 -27.984 1 55.22 244 ASN B CA 1
ATOM 7236 C C . ASN B 1 244 ? 16.359 -10.938 -26.781 1 55.22 244 ASN B C 1
ATOM 7238 O O . ASN B 1 244 ? 17.531 -10.594 -26.906 1 55.22 244 ASN B O 1
ATOM 7242 N N . SER B 1 245 ? 15.898 -11.43 -25.719 1 62.88 245 SER B N 1
ATOM 7243 C CA . SER B 1 245 ? 16.734 -11.289 -24.531 1 62.88 245 SER B CA 1
ATOM 7244 C C . SER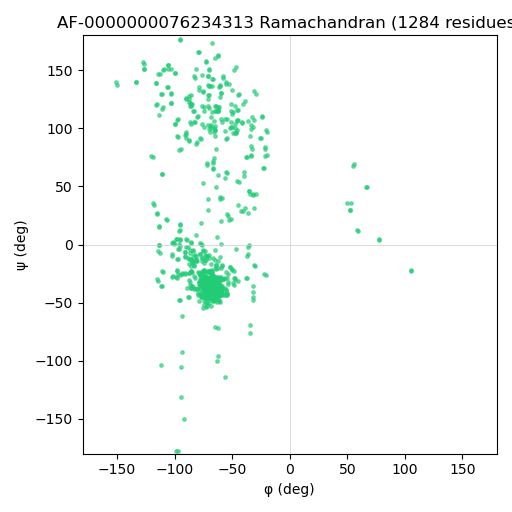 B 1 245 ? 17.859 -12.328 -24.531 1 62.88 245 SER B C 1
ATOM 7246 O O . SER B 1 245 ? 17.672 -13.453 -25 1 62.88 245 SER B O 1
ATOM 7248 N N . SER B 1 246 ? 18.953 -11.797 -24.203 1 62.94 246 SER B N 1
ATOM 7249 C CA . SER B 1 246 ? 20.172 -12.602 -24.109 1 62.94 246 SER B CA 1
ATOM 7250 C C . SER B 1 246 ? 20.125 -13.516 -22.891 1 62.94 246 SER B C 1
ATOM 7252 O O . SER B 1 246 ? 20.953 -14.414 -22.75 1 62.94 246 SER B O 1
ATOM 7254 N N . VAL B 1 247 ? 19.109 -13.25 -22.078 1 73.56 247 VAL B N 1
ATOM 7255 C CA . VAL B 1 247 ? 19.078 -14.078 -20.875 1 73.56 247 VAL B CA 1
ATOM 7256 C C . VAL B 1 247 ? 18.016 -15.164 -21.016 1 73.56 247 VAL B C 1
ATOM 7258 O O . VAL B 1 247 ? 16.875 -14.875 -21.406 1 73.56 247 VAL B O 1
ATOM 7261 N N . GLN B 1 248 ? 18.453 -16.297 -20.906 1 77 248 GLN B N 1
ATOM 7262 C CA . GLN B 1 248 ? 17.531 -17.422 -21.016 1 77 248 GLN B CA 1
ATOM 7263 C C . GLN B 1 248 ? 16.688 -17.578 -19.75 1 77 248 GLN B C 1
ATOM 7265 O O . GLN B 1 248 ? 17.203 -17.438 -18.641 1 77 248 GLN B O 1
ATOM 7270 N N . TYR B 1 249 ? 15.406 -17.719 -20 1 84.12 249 TYR B N 1
ATOM 7271 C CA . TYR B 1 249 ? 14.5 -17.969 -18.891 1 84.12 249 TYR B CA 1
ATOM 7272 C C . TYR B 1 249 ? 14.695 -19.375 -18.344 1 84.12 249 TYR B C 1
ATOM 7274 O O . TYR B 1 249 ? 15.047 -20.297 -19.078 1 84.12 249 TYR B O 1
ATOM 7282 N N . SER B 1 250 ? 14.539 -19.484 -17.078 1 84.38 250 SER B N 1
ATOM 7283 C CA . SER B 1 250 ? 14.609 -20.812 -16.469 1 84.38 250 SER B CA 1
ATOM 7284 C C . SER B 1 250 ? 13.398 -21.656 -16.844 1 84.38 250 SER B C 1
ATOM 7286 O O . SER B 1 250 ? 12.336 -21.109 -17.172 1 84.38 250 SER B O 1
ATOM 7288 N N . ASN B 1 251 ? 13.523 -22.984 -16.906 1 85.56 251 ASN B N 1
ATOM 7289 C CA . ASN B 1 251 ? 12.43 -23.891 -17.219 1 85.56 251 ASN B CA 1
ATOM 7290 C C . ASN B 1 251 ? 11.289 -23.766 -16.203 1 85.56 251 ASN B C 1
ATOM 7292 O O . ASN B 1 251 ? 10.117 -23.812 -16.578 1 85.56 251 ASN B O 1
ATOM 7296 N N . LEU B 1 252 ? 11.742 -23.562 -15.047 1 88.19 252 LEU B N 1
ATOM 7297 C CA . LEU B 1 252 ? 10.734 -23.438 -14 1 88.19 252 LEU B CA 1
ATOM 7298 C C . LEU B 1 252 ? 9.859 -22.203 -14.227 1 88.19 252 LEU B C 1
ATOM 7300 O O . LEU B 1 252 ? 8.633 -22.266 -14.062 1 88.19 252 LEU B O 1
ATOM 7304 N N . PHE B 1 253 ? 10.461 -21.141 -14.57 1 91.06 253 PHE B N 1
ATOM 7305 C CA . PHE B 1 253 ? 9.75 -19.891 -14.812 1 91.06 253 PHE B CA 1
ATOM 7306 C C . PHE B 1 253 ? 8.844 -20 -16.031 1 91.06 253 PHE B C 1
ATOM 7308 O O . PHE B 1 253 ? 7.68 -19.594 -15.984 1 91.06 253 PHE B O 1
ATOM 7315 N N . LEU B 1 254 ? 9.289 -20.656 -17.047 1 89.62 254 LEU B N 1
ATOM 7316 C CA . LEU B 1 254 ? 8.508 -20.781 -18.281 1 89.62 254 LEU B CA 1
ATOM 7317 C C . LEU B 1 254 ? 7.363 -21.766 -18.109 1 89.62 254 LEU B C 1
ATOM 7319 O O . LEU B 1 254 ? 6.293 -21.594 -18.688 1 89.62 254 LEU B O 1
ATOM 7323 N N . CYS B 1 255 ? 7.609 -22.797 -17.391 1 91.06 255 CYS B N 1
ATOM 7324 C CA . CYS B 1 255 ? 6.527 -23.734 -17.094 1 91.06 255 CYS B CA 1
ATOM 7325 C C . CYS B 1 255 ? 5.422 -23.062 -16.297 1 91.06 255 CYS B C 1
ATOM 7327 O O . CYS B 1 255 ? 4.238 -23.297 -16.547 1 91.06 255 CYS B O 1
ATOM 7329 N N . SER B 1 256 ? 5.758 -22.234 -15.336 1 92.88 256 SER B N 1
ATOM 7330 C CA . SER B 1 256 ? 4.762 -21.516 -14.555 1 92.88 256 SER B CA 1
ATOM 7331 C C . SER B 1 256 ? 3.977 -20.531 -15.43 1 92.88 256 SER B C 1
ATOM 7333 O O . SER B 1 256 ? 2.762 -20.406 -15.281 1 92.88 256 SER B O 1
ATOM 7335 N N . VAL B 1 257 ? 4.676 -19.891 -16.422 1 93 257 VAL B N 1
ATOM 7336 C CA . VAL B 1 257 ? 4.016 -18.953 -17.312 1 93 257 VAL B CA 1
ATOM 7337 C C . VAL B 1 257 ? 3.039 -19.688 -18.219 1 93 257 VAL B C 1
ATOM 7339 O O . VAL B 1 257 ? 1.938 -19.203 -18.484 1 93 257 VAL B O 1
ATOM 7342 N N . ALA B 1 258 ? 3.416 -20.859 -18.656 1 91.75 258 ALA B N 1
ATOM 7343 C CA . ALA B 1 258 ? 2.529 -21.672 -19.5 1 91.75 258 ALA B CA 1
ATOM 7344 C C . ALA B 1 258 ? 1.268 -22.062 -18.734 1 91.75 258 ALA B C 1
ATOM 7346 O O . ALA B 1 258 ? 0.161 -21.984 -19.281 1 91.75 258 ALA B O 1
ATOM 7347 N N . VAL B 1 259 ? 1.491 -22.453 -17.531 1 92.38 259 VAL B N 1
ATOM 7348 C CA . VAL B 1 259 ? 0.34 -22.844 -16.719 1 92.38 259 VAL B CA 1
ATOM 7349 C C . VAL B 1 259 ? -0.55 -21.625 -16.469 1 92.38 259 VAL B C 1
ATOM 7351 O O . VAL B 1 259 ? -1.778 -21.75 -16.469 1 92.38 259 VAL B O 1
ATOM 7354 N N . ILE B 1 260 ? -0.001 -20.453 -16.328 1 93.75 260 ILE B N 1
ATOM 7355 C CA . ILE B 1 260 ? -0.764 -19.234 -16.109 1 93.75 260 ILE B CA 1
ATOM 7356 C C . ILE B 1 260 ? -1.597 -18.922 -17.359 1 93.75 260 ILE B C 1
ATOM 7358 O O . ILE B 1 260 ? -2.779 -18.578 -17.25 1 93.75 260 ILE B O 1
ATOM 7362 N N . LEU B 1 261 ? -0.997 -19.078 -18.5 1 93.19 261 LEU B N 1
ATOM 7363 C CA . LEU B 1 261 ? -1.711 -18.781 -19.734 1 93.19 261 LEU B CA 1
ATOM 7364 C C . LEU B 1 261 ? -2.859 -19.766 -19.953 1 93.19 261 LEU B C 1
ATOM 7366 O O . LEU B 1 261 ? -3.936 -19.375 -20.406 1 93.19 261 LEU B O 1
ATOM 7370 N N . ILE B 1 262 ? -2.629 -20.969 -19.562 1 92.62 262 ILE B N 1
ATOM 7371 C CA . ILE B 1 262 ? -3.689 -21.953 -19.672 1 92.62 262 ILE B CA 1
ATOM 7372 C C . ILE B 1 262 ? -4.789 -21.656 -18.656 1 92.62 262 ILE B C 1
ATOM 7374 O O . ILE B 1 262 ? -5.977 -21.781 -18.953 1 92.62 262 ILE B O 1
ATOM 7378 N N . ALA B 1 263 ? -4.406 -21.266 -17.531 1 90.31 263 ALA B N 1
ATOM 7379 C CA . ALA B 1 263 ? -5.383 -20.906 -16.5 1 90.31 263 ALA B CA 1
ATOM 7380 C C . ALA B 1 263 ? -6.176 -19.672 -16.906 1 90.31 263 ALA B C 1
ATOM 7382 O O . ALA B 1 263 ? -7.387 -19.594 -16.688 1 90.31 263 ALA B O 1
ATOM 7383 N N . TYR B 1 264 ? -5.473 -18.672 -17.562 1 91.94 264 TYR B N 1
ATOM 7384 C CA . TYR B 1 264 ? -6.168 -17.5 -18.047 1 91.94 264 TYR B CA 1
ATOM 7385 C C . TYR B 1 264 ? -7.234 -17.875 -19.062 1 91.94 264 TYR B C 1
ATOM 7387 O O . TYR B 1 264 ? -8.359 -17.359 -19.016 1 91.94 264 TYR B O 1
ATOM 7395 N N . TYR B 1 265 ? -6.902 -18.766 -19.906 1 91.81 265 TYR B N 1
ATOM 7396 C CA . TYR B 1 265 ? -7.855 -19.203 -20.922 1 91.81 265 TYR B CA 1
ATOM 7397 C C . TYR B 1 265 ? -9.047 -19.922 -20.297 1 91.81 265 TYR B C 1
ATOM 7399 O O . TYR B 1 265 ? -10.195 -19.656 -20.656 1 91.81 265 TYR B O 1
ATOM 7407 N N . TYR B 1 266 ? -8.766 -20.75 -19.359 1 87.62 266 TYR B N 1
ATOM 7408 C CA . TYR B 1 266 ? -9.844 -21.484 -18.688 1 87.62 266 TYR B CA 1
ATOM 7409 C C . TYR B 1 266 ? -10.773 -20.531 -17.953 1 87.62 266 TYR B C 1
ATOM 7411 O O . TYR B 1 266 ? -11.992 -20.641 -18.047 1 87.62 266 TYR B O 1
ATOM 7419 N N . PHE B 1 267 ? -10.25 -19.562 -17.266 1 86.88 267 PHE B N 1
ATOM 7420 C CA . PHE B 1 267 ? -11.055 -18.609 -16.516 1 86.88 267 PHE B CA 1
ATOM 7421 C C . PHE B 1 267 ? -11.844 -17.719 -17.453 1 86.88 267 PHE B C 1
ATOM 7423 O O . PHE B 1 267 ? -12.969 -17.312 -17.141 1 86.88 267 PHE B O 1
ATOM 7430 N N . LEU B 1 268 ? -11.219 -17.406 -18.547 1 89.88 268 LEU B N 1
ATOM 7431 C CA . LEU B 1 268 ? -11.938 -16.609 -19.531 1 89.88 268 LEU B CA 1
ATOM 7432 C C . LEU B 1 268 ? -13.188 -17.328 -20.016 1 89.88 268 LEU B C 1
ATOM 7434 O O . LEU B 1 268 ? -14.266 -16.75 -20.078 1 89.88 268 LEU B O 1
ATOM 7438 N N . VAL B 1 269 ? -13.125 -18.625 -20.25 1 86.81 269 VAL B N 1
ATOM 7439 C CA . VAL B 1 269 ? -14.25 -19.406 -20.734 1 86.81 269 VAL B CA 1
ATOM 7440 C C . VAL B 1 269 ? -15.297 -19.562 -19.625 1 86.81 269 VAL B C 1
ATOM 7442 O O . VAL B 1 269 ? -16.5 -19.438 -19.891 1 86.81 269 VAL B O 1
ATOM 7445 N N . VAL B 1 270 ? -14.828 -19.734 -18.453 1 81.25 270 VAL B N 1
ATOM 7446 C CA . VAL B 1 270 ? -15.742 -19.875 -17.328 1 81.25 270 VAL B CA 1
ATOM 7447 C C . VAL B 1 270 ? -16.469 -18.562 -17.094 1 81.25 270 VAL B C 1
ATOM 7449 O O . VAL B 1 270 ? -17.672 -18.562 -16.812 1 81.25 270 VAL B O 1
ATOM 7452 N N . PHE B 1 271 ? -15.773 -17.438 -17.219 1 87.31 271 PHE B N 1
ATOM 7453 C CA . PHE B 1 271 ? -16.391 -16.141 -17.016 1 87.31 271 PHE B CA 1
ATOM 7454 C C . PHE B 1 271 ? -17.438 -15.867 -18.094 1 87.31 271 PHE B C 1
ATOM 7456 O O . PHE B 1 271 ? -18.484 -15.289 -17.828 1 87.31 271 PHE B O 1
ATOM 7463 N N . ILE B 1 272 ? -17.156 -16.328 -19.297 1 86.75 272 ILE B N 1
ATOM 7464 C CA . ILE B 1 272 ? -18.109 -16.141 -20.375 1 86.75 272 ILE B CA 1
ATOM 7465 C C . ILE B 1 272 ? -19.359 -17 -20.094 1 86.75 272 ILE B C 1
ATOM 7467 O O . ILE B 1 272 ? -20.484 -16.547 -20.297 1 86.75 272 ILE B O 1
ATOM 7471 N N . TYR B 1 273 ? -19.141 -18.109 -19.516 1 80.69 273 TYR B N 1
ATOM 7472 C CA . TYR B 1 273 ? -20.25 -19 -19.188 1 80.69 273 TYR B CA 1
ATOM 7473 C C . TYR B 1 273 ? -21.094 -18.438 -18.062 1 80.69 273 TYR B C 1
ATOM 7475 O O . TYR B 1 273 ? -22.328 -18.438 -18.141 1 80.69 273 TYR B O 1
ATOM 7483 N N . ILE B 1 274 ? -20.484 -17.938 -17.062 1 82.19 274 ILE B N 1
ATOM 7484 C CA . ILE B 1 274 ? -21.203 -17.359 -15.938 1 82.19 274 ILE B CA 1
ATOM 7485 C C . ILE B 1 274 ? -22 -16.141 -16.406 1 82.19 274 ILE B C 1
ATOM 7487 O O . ILE B 1 274 ? -23.141 -15.93 -15.992 1 82.19 274 ILE B O 1
ATOM 7491 N N . GLY B 1 275 ? -21.422 -15.344 -17.281 1 83.06 275 GLY B N 1
ATOM 7492 C CA . GLY B 1 275 ? -22.109 -14.188 -17.828 1 83.06 275 GLY B CA 1
ATOM 7493 C C . GLY B 1 275 ? -23.328 -14.555 -18.656 1 83.06 275 GLY B C 1
ATOM 7494 O O . GLY B 1 275 ? -24.391 -13.953 -18.5 1 83.06 275 GLY B O 1
ATOM 7495 N N . ALA B 1 276 ? -23.203 -15.586 -19.422 1 79.81 276 ALA B N 1
ATOM 7496 C CA . ALA B 1 276 ? -24.297 -16.016 -20.297 1 79.81 276 ALA B CA 1
ATOM 7497 C C . ALA B 1 276 ? -25.422 -16.641 -19.484 1 79.81 276 ALA B C 1
ATOM 7499 O O . ALA B 1 276 ? -26.609 -16.406 -19.766 1 79.81 276 ALA B O 1
ATOM 7500 N N . ASN B 1 277 ? -25.031 -17.281 -18.438 1 78.81 277 ASN B N 1
ATOM 7501 C CA . ASN B 1 277 ? -26.031 -17.906 -17.562 1 78.81 277 ASN B CA 1
ATOM 7502 C C . ASN B 1 277 ? -26.781 -16.859 -16.734 1 78.81 277 ASN B C 1
ATOM 7504 O O . ASN B 1 277 ? -27.969 -17.031 -16.438 1 78.81 277 ASN B O 1
ATOM 7508 N N . SER B 1 278 ? -26.094 -15.914 -16.375 1 82.12 278 SER B N 1
ATOM 7509 C CA . SER B 1 278 ? -26.719 -14.875 -15.562 1 82.12 278 SER B CA 1
ATOM 7510 C C . SER B 1 278 ? -27.781 -14.109 -16.359 1 82.12 278 SER B C 1
ATOM 7512 O O . SER B 1 278 ? -28.75 -13.617 -15.789 1 82.12 278 SER B O 1
ATOM 7514 N N . ILE B 1 279 ? -27.609 -14.07 -17.688 1 80 279 ILE B N 1
ATOM 7515 C CA . ILE B 1 279 ? -28.594 -13.414 -18.531 1 80 279 ILE B CA 1
ATOM 7516 C C . ILE B 1 279 ? -29.938 -14.156 -18.453 1 80 279 ILE B C 1
ATOM 7518 O O . ILE B 1 279 ? -30.984 -13.547 -18.25 1 80 279 ILE B O 1
ATOM 7522 N N . ASP B 1 280 ? -29.844 -15.453 -18.469 1 76.25 280 ASP B N 1
ATOM 7523 C CA . ASP B 1 280 ? -31.047 -16.281 -18.438 1 76.25 280 ASP B CA 1
ATOM 7524 C C . ASP B 1 280 ? -31.719 -16.234 -17.062 1 76.25 280 ASP B C 1
ATOM 7526 O O . ASP B 1 280 ? -32.938 -16.125 -16.953 1 76.25 280 ASP B O 1
ATOM 7530 N N . LYS B 1 281 ? -30.922 -16.234 -16.109 1 80.75 281 LYS B N 1
ATOM 7531 C CA . LYS B 1 281 ? -31.453 -16.25 -14.742 1 80.75 281 LYS B CA 1
ATOM 7532 C C . LYS B 1 281 ? -32.094 -14.906 -14.398 1 80.75 281 LYS B C 1
ATOM 7534 O O . LYS B 1 281 ? -33.156 -14.859 -13.75 1 80.75 281 LYS B O 1
ATOM 7539 N N . ILE B 1 282 ? -31.469 -13.859 -14.828 1 82.38 282 ILE B N 1
ATOM 7540 C CA . ILE B 1 282 ? -32 -12.531 -14.531 1 82.38 282 ILE B CA 1
ATOM 7541 C C . ILE B 1 282 ? -33.281 -12.312 -15.305 1 82.38 282 ILE B C 1
ATOM 7543 O O . ILE B 1 282 ? -34.25 -11.758 -14.773 1 82.38 282 ILE B O 1
ATOM 7547 N N . THR B 1 283 ? -33.375 -12.797 -16.547 1 78.81 283 THR B N 1
ATOM 7548 C CA . THR B 1 283 ? -34.594 -12.656 -17.344 1 78.81 283 THR B CA 1
ATOM 7549 C C . THR B 1 283 ? -35.75 -13.484 -16.766 1 78.81 283 THR B C 1
ATOM 7551 O O . THR B 1 283 ? -36.875 -13.039 -16.734 1 78.81 283 THR B O 1
ATOM 7554 N N . LEU B 1 284 ? -35.375 -14.625 -16.266 1 80.56 284 LEU B N 1
ATOM 7555 C CA . LEU B 1 284 ? -36.375 -15.477 -15.633 1 80.56 284 LEU B CA 1
ATOM 7556 C C . LEU B 1 284 ? -36.875 -14.852 -14.336 1 80.56 284 LEU B C 1
ATOM 7558 O O . LEU B 1 284 ? -38.062 -14.922 -14.039 1 80.56 284 LEU B O 1
ATOM 7562 N N . LEU B 1 285 ? -35.969 -14.305 -13.617 1 81.44 285 LEU B N 1
ATOM 7563 C CA . LEU B 1 285 ? -36.312 -13.656 -12.367 1 81.44 285 LEU B CA 1
ATOM 7564 C C . LEU B 1 285 ? -37.219 -12.445 -12.625 1 81.44 285 LEU B C 1
ATOM 7566 O O . LEU B 1 285 ? -38.156 -12.203 -11.883 1 81.44 285 LEU B O 1
ATOM 7570 N N . LEU B 1 286 ? -36.938 -11.695 -13.672 1 81.25 286 LEU B N 1
ATOM 7571 C CA . LEU B 1 286 ? -37.719 -10.531 -14.023 1 81.25 286 LEU B CA 1
ATOM 7572 C C . LEU B 1 286 ? -39.094 -10.953 -14.516 1 81.25 286 LEU B C 1
ATOM 7574 O O . LEU B 1 286 ? -40.094 -10.289 -14.219 1 81.25 286 LEU B O 1
ATOM 7578 N N . ASP B 1 287 ? -39.156 -12.047 -15.203 1 80.81 287 ASP B N 1
ATOM 7579 C CA . ASP B 1 287 ? -40.438 -12.547 -15.703 1 80.81 287 ASP B CA 1
ATOM 7580 C C . ASP B 1 287 ? -41.281 -13.078 -14.57 1 80.81 287 ASP B C 1
ATOM 7582 O O . ASP B 1 287 ? -42.5 -12.867 -14.562 1 80.81 287 ASP B O 1
ATOM 7586 N N . ASN B 1 288 ? -40.656 -13.719 -13.664 1 83.12 288 ASN B N 1
ATOM 7587 C CA . ASN B 1 288 ? -41.375 -14.312 -12.555 1 83.12 288 ASN B CA 1
ATOM 7588 C C . ASN B 1 288 ? -42.031 -13.242 -11.664 1 83.12 288 ASN B C 1
ATOM 7590 O O . ASN B 1 288 ? -43.094 -13.445 -11.109 1 83.12 288 ASN B O 1
ATOM 7594 N N . TYR B 1 289 ? -41.312 -12.172 -11.516 1 80.69 289 TYR B N 1
ATOM 7595 C CA . TYR B 1 289 ? -41.812 -11.117 -10.656 1 80.69 289 TYR B CA 1
ATOM 7596 C C . TYR B 1 289 ? -42.531 -10.055 -11.469 1 80.69 289 TYR B C 1
ATOM 7598 O O . TYR B 1 289 ? -42.875 -8.984 -10.953 1 80.69 289 TYR B O 1
ATOM 7606 N N . ASN B 1 290 ? -42.844 -10.25 -12.727 1 78.56 290 ASN B N 1
ATOM 7607 C CA . ASN B 1 290 ? -43.562 -9.367 -13.648 1 78.56 290 ASN B CA 1
ATOM 7608 C C . ASN B 1 290 ? -42.938 -7.977 -13.688 1 78.56 290 ASN B C 1
ATOM 7610 O O . ASN B 1 290 ? -43.656 -6.969 -13.68 1 78.56 290 ASN B O 1
ATOM 7614 N N . LEU B 1 291 ? -41.688 -7.977 -13.461 1 75.69 291 LEU B N 1
ATOM 7615 C CA . LEU B 1 291 ? -40.969 -6.711 -13.43 1 75.69 291 LEU B CA 1
ATOM 7616 C C . LEU B 1 291 ? -40.469 -6.348 -14.82 1 75.69 291 LEU B C 1
ATOM 7618 O O . LEU B 1 291 ? -39.781 -5.328 -14.992 1 75.69 291 LEU B O 1
ATOM 7622 N N . THR B 1 292 ? -40.812 -7.117 -15.742 1 72.81 292 THR B N 1
ATOM 7623 C CA . THR B 1 292 ? -40.406 -6.855 -17.109 1 72.81 292 THR B CA 1
ATOM 7624 C C . THR B 1 292 ? -41.031 -5.566 -17.625 1 72.81 292 THR B C 1
ATOM 7626 O O . THR B 1 292 ? -40.562 -5 -18.625 1 72.81 292 THR B O 1
ATOM 7629 N N . THR B 1 293 ? -42.062 -5.078 -16.828 1 72.62 293 THR B N 1
ATOM 7630 C CA . THR B 1 293 ? -42.75 -3.883 -17.297 1 72.62 293 THR B CA 1
ATOM 7631 C C . THR B 1 293 ? -42 -2.621 -16.844 1 72.62 293 THR B C 1
ATOM 7633 O O . THR B 1 293 ? -42.219 -1.54 -17.391 1 72.62 293 THR B O 1
ATOM 7636 N N . ASN B 1 294 ? -41.188 -2.805 -15.883 1 77.56 294 ASN B N 1
ATOM 7637 C CA . ASN B 1 294 ? -40.469 -1.628 -15.406 1 77.56 294 ASN B CA 1
ATOM 7638 C C . ASN B 1 294 ? -39.188 -1.37 -16.219 1 77.56 294 ASN B C 1
ATOM 7640 O O . ASN B 1 294 ? -38.25 -2.15 -16.172 1 77.56 294 ASN B O 1
ATOM 7644 N N . ALA B 1 295 ? -39.25 -0.418 -17.078 1 76.12 295 ALA B N 1
ATOM 7645 C CA . ALA B 1 295 ? -38.188 -0.061 -18.016 1 76.12 295 ALA B CA 1
ATOM 7646 C C . ALA B 1 295 ? -36.875 0.194 -17.266 1 76.12 295 ALA B C 1
ATOM 7648 O O . ALA B 1 295 ? -35.812 -0.152 -17.766 1 76.12 295 ALA B O 1
ATOM 7649 N N . ILE B 1 296 ? -36.969 0.641 -16.031 1 76.44 296 ILE B N 1
ATOM 7650 C CA . ILE B 1 296 ? -35.75 0.965 -15.281 1 76.44 296 ILE B CA 1
ATOM 7651 C C . ILE B 1 296 ? -35.062 -0.322 -14.867 1 76.44 296 ILE B C 1
ATOM 7653 O O . ILE B 1 296 ? -33.812 -0.422 -14.953 1 76.44 296 ILE B O 1
ATOM 7657 N N . LEU B 1 297 ? -35.844 -1.207 -14.539 1 79.25 297 LEU B N 1
ATOM 7658 C CA . LEU B 1 297 ? -35.25 -2.457 -14.07 1 79.25 297 LEU B CA 1
ATOM 7659 C C . LEU B 1 297 ? -34.656 -3.252 -15.234 1 79.25 297 LEU B C 1
ATOM 7661 O O . LEU B 1 297 ? -33.656 -3.938 -15.07 1 79.25 297 LEU B O 1
ATOM 7665 N N . LEU B 1 298 ? -35.312 -3.098 -16.375 1 81.31 298 LEU B N 1
ATOM 7666 C CA . LEU B 1 298 ? -34.781 -3.764 -17.547 1 81.31 298 LEU B CA 1
ATOM 7667 C C . LEU B 1 298 ? -33.438 -3.133 -17.984 1 81.31 298 LEU B C 1
ATOM 7669 O O . LEU B 1 298 ? -32.5 -3.842 -18.344 1 81.31 298 LEU B O 1
ATOM 7673 N N . GLU B 1 299 ? -33.406 -1.896 -17.844 1 83.25 299 GLU B N 1
ATOM 7674 C CA . GLU B 1 299 ? -32.156 -1.213 -18.203 1 83.25 299 GLU B CA 1
ATOM 7675 C C . GLU B 1 299 ? -31.062 -1.517 -17.188 1 83.25 299 GLU B C 1
ATOM 7677 O O . GLU B 1 299 ? -29.891 -1.621 -17.547 1 83.25 299 GLU B O 1
ATOM 7682 N N . PHE B 1 300 ? -31.531 -1.677 -15.984 1 83 300 PHE B N 1
ATOM 7683 C CA . PHE B 1 300 ? -30.578 -1.998 -14.938 1 83 300 PHE B CA 1
ATOM 7684 C C . PHE B 1 300 ? -30 -3.396 -15.133 1 83 300 PHE B C 1
ATOM 7686 O O . PHE B 1 300 ? -28.812 -3.623 -14.914 1 83 300 PHE B O 1
ATOM 7693 N N . SER B 1 301 ? -30.875 -4.27 -15.578 1 83.5 301 SER B N 1
ATOM 7694 C CA . SER B 1 301 ? -30.406 -5.633 -15.82 1 83.5 301 SER B CA 1
ATOM 7695 C C . SER B 1 301 ? -29.469 -5.691 -17.016 1 83.5 301 SER B C 1
ATOM 7697 O O . SER B 1 301 ? -28.469 -6.414 -17 1 83.5 301 SER B O 1
ATOM 7699 N N . ASP B 1 302 ? -29.734 -4.926 -18.047 1 84 302 ASP B N 1
ATOM 7700 C CA . ASP B 1 302 ? -28.859 -4.867 -19.203 1 84 302 ASP B CA 1
ATOM 7701 C C . ASP B 1 302 ? -27.531 -4.188 -18.844 1 84 302 ASP B C 1
ATOM 7703 O O . ASP B 1 302 ? -26.469 -4.586 -19.328 1 84 302 ASP B O 1
ATOM 7707 N N . GLY B 1 303 ? -27.672 -3.168 -18.047 1 87.25 303 GLY B N 1
ATOM 7708 C CA . GLY B 1 303 ? -26.453 -2.498 -17.594 1 87.25 303 GLY B CA 1
ATOM 7709 C C . GLY B 1 303 ? -25.562 -3.389 -16.766 1 87.25 303 GLY B C 1
ATOM 7710 O O . GLY B 1 303 ? -24.328 -3.326 -16.891 1 87.25 303 GLY B O 1
ATOM 7711 N N . PHE B 1 304 ? -26.234 -4.234 -15.945 1 89.12 304 PHE B N 1
ATOM 7712 C CA . PHE B 1 304 ? -25.469 -5.168 -15.125 1 89.12 304 PHE B CA 1
ATOM 7713 C C . PHE B 1 304 ? -24.703 -6.152 -15.992 1 89.12 304 PHE B C 1
ATOM 7715 O O . PHE B 1 304 ? -23.516 -6.383 -15.773 1 89.12 304 PHE B O 1
ATOM 7722 N N . LEU B 1 305 ? -25.297 -6.672 -17.109 1 88.88 305 LEU B N 1
ATOM 7723 C CA . LEU B 1 305 ? -24.672 -7.656 -17.984 1 88.88 305 LEU B CA 1
ATOM 7724 C C . LEU B 1 305 ? -23.594 -7.008 -18.844 1 88.88 305 LEU B C 1
ATOM 7726 O O . LEU B 1 305 ? -22.516 -7.582 -19.031 1 88.88 305 LEU B O 1
ATOM 7730 N N . ASN B 1 306 ? -23.859 -5.879 -19.328 1 90 306 ASN B N 1
ATOM 7731 C CA . ASN B 1 306 ? -22.859 -5.184 -20.125 1 90 306 ASN B CA 1
ATOM 7732 C C . ASN B 1 306 ? -21.641 -4.801 -19.281 1 90 306 ASN B C 1
ATOM 7734 O O . ASN B 1 306 ? -20.516 -4.879 -19.766 1 90 306 ASN B O 1
ATOM 7738 N N . SER B 1 307 ? -21.922 -4.379 -18.047 1 93.5 307 SER B N 1
ATOM 7739 C CA . SER B 1 307 ? -20.812 -4.047 -17.172 1 93.5 307 SER B CA 1
ATOM 7740 C C . SER B 1 307 ? -19.969 -5.281 -16.859 1 93.5 307 SER B C 1
ATOM 7742 O O . SER B 1 307 ? -18.75 -5.191 -16.734 1 93.5 307 SER B O 1
ATOM 7744 N N . TYR B 1 308 ? -20.672 -6.395 -16.75 1 93.5 308 TYR B N 1
ATOM 7745 C CA . TYR B 1 308 ? -19.969 -7.648 -16.484 1 93.5 308 TYR B CA 1
ATOM 7746 C C . TYR B 1 308 ? -19.031 -8.008 -17.641 1 93.5 308 TYR B C 1
ATOM 7748 O O . TYR B 1 308 ? -17.859 -8.32 -17.406 1 93.5 308 TYR B O 1
ATOM 7756 N N . PHE B 1 309 ? -19.406 -7.871 -18.922 1 93.19 309 PHE B N 1
ATOM 7757 C CA . PHE B 1 309 ? -18.594 -8.25 -20.078 1 93.19 309 PHE B CA 1
ATOM 7758 C C . PHE B 1 309 ? -17.484 -7.23 -20.312 1 93.19 309 PHE B C 1
ATOM 7760 O O . PHE B 1 309 ? -16.375 -7.594 -20.703 1 93.19 309 PHE B O 1
ATOM 7767 N N . ILE B 1 310 ? -17.797 -6.016 -20.047 1 94.25 310 ILE B N 1
ATOM 7768 C CA . ILE B 1 310 ? -16.766 -4.996 -20.203 1 94.25 310 ILE B CA 1
ATOM 7769 C C . ILE B 1 310 ? -15.664 -5.199 -19.156 1 94.25 310 ILE B C 1
ATOM 7771 O O . ILE B 1 310 ? -14.477 -5.125 -19.469 1 94.25 310 ILE B O 1
ATOM 7775 N N . ALA B 1 311 ? -16.078 -5.469 -17.906 1 95.88 311 ALA B N 1
ATOM 7776 C CA . ALA B 1 311 ? -15.109 -5.719 -16.844 1 95.88 311 ALA B CA 1
ATOM 7777 C C . ALA B 1 311 ? -14.266 -6.953 -17.141 1 95.88 311 ALA B C 1
ATOM 7779 O O . ALA B 1 311 ? -13.062 -6.977 -16.859 1 95.88 311 ALA B O 1
ATOM 7780 N N . MET B 1 312 ? -14.883 -7.988 -17.75 1 95.56 312 MET B N 1
ATOM 7781 C CA . MET B 1 312 ? -14.172 -9.219 -18.094 1 95.56 312 MET B CA 1
ATOM 7782 C C . MET B 1 312 ? -13.109 -8.953 -19.156 1 95.56 312 MET B C 1
ATOM 7784 O O . MET B 1 312 ? -11.953 -9.352 -19 1 95.56 312 MET B O 1
ATOM 7788 N N . VAL B 1 313 ? -13.414 -8.266 -20.234 1 94.94 313 VAL B N 1
ATOM 7789 C CA . VAL B 1 313 ? -12.492 -7.988 -21.328 1 94.94 313 VAL B CA 1
ATOM 7790 C C . VAL B 1 313 ? -11.367 -7.082 -20.828 1 94.94 313 VAL B C 1
ATOM 7792 O O . VAL B 1 313 ? -10.188 -7.336 -21.109 1 94.94 313 VAL B O 1
ATOM 7795 N N . LEU B 1 314 ? -11.672 -6.141 -19.984 1 95.44 314 LEU B N 1
ATOM 7796 C CA . LEU B 1 314 ? -10.664 -5.223 -19.469 1 95.44 314 LEU B CA 1
ATOM 7797 C C . LEU B 1 314 ? -9.695 -5.945 -18.547 1 95.44 314 LEU B C 1
ATOM 7799 O O . LEU B 1 314 ? -8.492 -5.699 -18.578 1 95.44 314 LEU B O 1
ATOM 7803 N N . THR B 1 315 ? -10.227 -6.805 -17.75 1 96.19 315 THR B N 1
ATOM 7804 C CA . THR B 1 315 ? -9.398 -7.527 -16.797 1 96.19 315 THR B CA 1
ATOM 7805 C C . THR B 1 315 ? -8.414 -8.438 -17.516 1 96.19 315 THR B C 1
ATOM 7807 O O . THR B 1 315 ? -7.219 -8.438 -17.203 1 96.19 315 THR B O 1
ATOM 7810 N N . PHE B 1 316 ? -8.781 -9.172 -18.562 1 95.25 316 PHE B N 1
ATOM 7811 C CA . PHE B 1 316 ? -7.898 -10.125 -19.219 1 95.25 316 PHE B CA 1
ATOM 7812 C C . PHE B 1 316 ? -6.898 -9.398 -20.109 1 95.25 316 PHE B C 1
ATOM 7814 O O . PHE B 1 316 ? -5.758 -9.836 -20.266 1 95.25 316 PHE B O 1
ATOM 7821 N N . ILE B 1 317 ? -7.223 -8.289 -20.688 1 93.12 317 ILE B N 1
ATOM 7822 C CA . ILE B 1 317 ? -6.266 -7.5 -21.453 1 93.12 317 ILE B CA 1
ATOM 7823 C C . ILE B 1 317 ? -5.207 -6.926 -20.516 1 93.12 317 ILE B C 1
ATOM 7825 O O . ILE B 1 317 ? -4.012 -6.973 -20.812 1 93.12 317 ILE B O 1
ATOM 7829 N N . PHE B 1 318 ? -5.664 -6.469 -19.438 1 94 318 PHE B N 1
ATOM 7830 C CA . PHE B 1 318 ? -4.742 -5.848 -18.484 1 94 318 PHE B CA 1
ATOM 7831 C C . PHE B 1 318 ? -3.797 -6.887 -17.891 1 94 318 PHE B C 1
ATOM 7833 O O . PHE B 1 318 ? -2.594 -6.641 -17.781 1 94 318 PHE B O 1
ATOM 7840 N N . TYR B 1 319 ? -4.266 -8.031 -17.531 1 94.44 319 TYR B N 1
ATOM 7841 C CA . TYR B 1 319 ? -3.416 -9.008 -16.859 1 94.44 319 TYR B CA 1
ATOM 7842 C C . TYR B 1 319 ? -2.518 -9.727 -17.859 1 94.44 319 TYR B C 1
ATOM 7844 O O . TYR B 1 319 ? -1.456 -10.242 -17.484 1 94.44 319 TYR B O 1
ATOM 7852 N N . THR B 1 320 ? -2.885 -9.805 -19.156 1 91.75 320 THR B N 1
ATOM 7853 C CA . THR B 1 320 ? -1.943 -10.281 -20.156 1 91.75 320 THR B CA 1
ATOM 7854 C C . THR B 1 320 ? -0.819 -9.273 -20.375 1 91.75 320 THR B C 1
ATOM 7856 O O . THR B 1 320 ? 0.342 -9.656 -20.531 1 91.75 320 THR B O 1
ATOM 7859 N N . TRP B 1 321 ? -1.183 -8.039 -20.266 1 89.88 321 TRP B N 1
ATOM 7860 C CA . TRP B 1 321 ? -0.172 -6.984 -20.344 1 89.88 321 TRP B CA 1
ATOM 7861 C C . TRP B 1 321 ? 0.747 -7.023 -19.141 1 89.88 321 TRP B C 1
ATOM 7863 O O . TRP B 1 321 ? 1.959 -6.84 -19.25 1 89.88 321 TRP B O 1
ATOM 7873 N N . LEU B 1 322 ? 0.133 -7.266 -18.016 1 92.19 322 LEU B N 1
ATOM 7874 C CA . LEU B 1 322 ? 0.917 -7.328 -16.797 1 92.19 322 LEU B CA 1
ATOM 7875 C C . LEU B 1 322 ? 1.87 -8.523 -16.812 1 92.19 322 LEU B C 1
ATOM 7877 O O . LEU B 1 322 ? 2.99 -8.438 -16.312 1 92.19 322 LEU B O 1
ATOM 7881 N N . LEU B 1 323 ? 1.469 -9.578 -17.391 1 93.19 323 LEU B N 1
ATOM 7882 C CA . LEU B 1 323 ? 2.334 -10.75 -17.516 1 93.19 323 LEU B CA 1
ATOM 7883 C C . LEU B 1 323 ? 3.521 -10.453 -18.422 1 93.19 323 LEU B C 1
ATOM 7885 O O . LEU B 1 323 ? 4.648 -10.844 -18.125 1 93.19 323 LEU B O 1
ATOM 7889 N N . LEU B 1 324 ? 3.355 -9.727 -19.484 1 89.81 324 LEU B N 1
ATOM 7890 C CA . LEU B 1 324 ? 4.445 -9.344 -20.375 1 89.81 324 LEU B CA 1
ATOM 7891 C C . LEU B 1 324 ? 5.414 -8.398 -19.688 1 89.81 324 LEU B C 1
ATOM 7893 O O . LEU B 1 324 ? 6.629 -8.508 -19.859 1 89.81 324 LEU B O 1
ATOM 7897 N N . ASP B 1 325 ? 4.844 -7.566 -18.938 1 89.56 325 ASP B N 1
ATOM 7898 C CA . ASP B 1 325 ? 5.684 -6.648 -18.172 1 89.56 325 ASP B CA 1
ATOM 7899 C C . ASP B 1 325 ? 6.512 -7.395 -17.125 1 89.56 325 ASP B C 1
ATOM 7901 O O . ASP B 1 325 ? 7.66 -7.035 -16.859 1 89.56 325 ASP B O 1
ATOM 7905 N N . LEU B 1 326 ? 5.895 -8.352 -16.516 1 91.69 326 LEU B N 1
ATOM 7906 C CA . LEU B 1 326 ? 6.605 -9.156 -15.523 1 91.69 326 LEU B CA 1
ATOM 7907 C C . LEU B 1 326 ? 7.746 -9.938 -16.172 1 91.69 326 LEU B C 1
ATOM 7909 O O . LEU B 1 326 ? 8.82 -10.078 -15.586 1 91.69 326 LEU B O 1
ATOM 7913 N N . LEU B 1 327 ? 7.547 -10.406 -17.375 1 91.25 327 LEU B N 1
ATOM 7914 C CA . LEU B 1 327 ? 8.602 -11.125 -18.094 1 91.25 327 LEU B CA 1
ATOM 7915 C C . LEU B 1 327 ? 9.781 -10.211 -18.391 1 91.25 327 LEU B C 1
ATOM 7917 O O . LEU B 1 327 ? 10.938 -10.609 -18.25 1 91.25 327 LEU B O 1
ATOM 7921 N N . GLN B 1 328 ? 9.508 -9.016 -18.688 1 87.75 328 GLN B N 1
ATOM 7922 C CA . GLN B 1 328 ? 10.57 -8.055 -18.969 1 87.75 328 GLN B CA 1
ATOM 7923 C C . GLN B 1 328 ? 11.289 -7.66 -17.672 1 87.75 328 GLN B C 1
ATOM 7925 O O . GLN B 1 328 ? 12.516 -7.551 -17.656 1 87.75 328 GLN B O 1
ATOM 7930 N N . SER B 1 329 ? 10.508 -7.445 -16.672 1 87 329 SER B N 1
ATOM 7931 C CA . SER B 1 329 ? 11.109 -7.086 -15.391 1 87 329 SER B CA 1
ATOM 7932 C C . SER B 1 329 ? 11.977 -8.219 -14.852 1 87 329 SER B C 1
ATOM 7934 O O . SER B 1 329 ? 13.031 -7.977 -14.258 1 87 329 SER B O 1
ATOM 7936 N N . HIS B 1 330 ? 11.516 -9.43 -15.062 1 89.88 330 HIS B N 1
ATOM 7937 C CA . HIS B 1 330 ? 12.289 -10.594 -14.625 1 89.88 330 HIS B CA 1
ATOM 7938 C C . HIS B 1 330 ? 13.625 -10.664 -15.344 1 89.88 330 HIS B C 1
ATOM 7940 O O . HIS B 1 330 ? 14.656 -10.953 -14.727 1 89.88 330 HIS B O 1
ATOM 7946 N N . GLN B 1 331 ? 13.695 -10.391 -16.578 1 86.81 331 GLN B N 1
ATOM 7947 C CA . GLN B 1 331 ? 14.945 -10.383 -17.328 1 86.81 331 GLN B CA 1
ATOM 7948 C C . GLN B 1 331 ? 15.891 -9.297 -16.828 1 86.81 331 GLN B C 1
ATOM 7950 O O . GLN B 1 331 ? 17.094 -9.523 -16.703 1 86.81 331 GLN B O 1
ATOM 7955 N N . ASN B 1 332 ? 15.352 -8.195 -16.562 1 83.44 332 ASN B N 1
ATOM 7956 C CA . ASN B 1 332 ? 16.172 -7.102 -16.047 1 83.44 332 ASN B CA 1
ATOM 7957 C C . ASN B 1 332 ? 16.719 -7.414 -14.656 1 83.44 332 ASN B C 1
ATOM 7959 O O . ASN B 1 332 ? 17.859 -7.086 -14.344 1 83.44 332 ASN B O 1
ATOM 7963 N N . ASN B 1 333 ? 15.922 -7.973 -13.844 1 85.75 333 ASN B N 1
ATOM 7964 C CA . ASN B 1 333 ? 16.391 -8.352 -12.508 1 85.75 333 ASN B CA 1
ATOM 7965 C C . ASN B 1 333 ? 17.484 -9.414 -12.578 1 85.75 333 ASN B C 1
ATOM 7967 O O . ASN B 1 333 ? 18.422 -9.391 -11.773 1 85.75 333 ASN B O 1
ATOM 7971 N N . LEU B 1 334 ? 17.312 -10.336 -13.492 1 86.5 334 LEU B N 1
ATOM 7972 C CA . LEU B 1 334 ? 18.344 -11.359 -13.664 1 86.5 334 LEU B CA 1
ATOM 7973 C C . LEU B 1 334 ? 19.656 -10.75 -14.133 1 86.5 334 LEU B C 1
ATOM 7975 O O . LEU B 1 334 ? 20.719 -11.141 -13.664 1 86.5 334 LEU B O 1
ATOM 7979 N N . ARG B 1 335 ? 19.547 -9.805 -14.969 1 81.44 335 ARG B N 1
ATOM 7980 C CA . ARG B 1 335 ? 20.75 -9.125 -15.445 1 81.44 335 ARG B CA 1
ATOM 7981 C C . ARG B 1 335 ? 21.438 -8.383 -14.312 1 81.44 335 ARG B C 1
ATOM 7983 O O . ARG B 1 335 ? 22.672 -8.375 -14.234 1 81.44 335 ARG B O 1
ATOM 7990 N N . GLN B 1 336 ? 20.641 -7.887 -13.484 1 83 336 GLN B N 1
ATOM 7991 C CA . GLN B 1 336 ? 21.219 -7.145 -12.367 1 83 336 GLN B CA 1
ATOM 7992 C C . GLN B 1 336 ? 21.875 -8.086 -11.352 1 83 336 GLN B C 1
ATOM 7994 O O . GLN B 1 336 ? 22.906 -7.762 -10.773 1 83 336 GLN B O 1
ATOM 7999 N N . ILE B 1 337 ? 21.312 -9.172 -11.172 1 82.88 337 ILE B N 1
ATOM 8000 C CA . ILE B 1 337 ? 21.875 -10.133 -10.227 1 82.88 337 ILE B CA 1
ATOM 8001 C C . ILE B 1 337 ? 23.172 -10.703 -10.789 1 82.88 337 ILE B C 1
ATOM 8003 O O . ILE B 1 337 ? 24.125 -10.93 -10.047 1 82.88 337 ILE B O 1
ATOM 8007 N N . PHE B 1 338 ? 23.141 -10.891 -12.07 1 80.56 338 PHE B N 1
ATOM 8008 C CA . PHE B 1 338 ? 24.344 -11.414 -12.703 1 80.56 338 PHE B CA 1
ATOM 8009 C C . PHE B 1 338 ? 25.469 -10.398 -12.641 1 80.56 338 PHE B C 1
ATOM 8011 O O . PHE B 1 338 ? 26.641 -10.766 -12.562 1 80.56 338 PHE B O 1
ATOM 8018 N N . ALA B 1 339 ? 25.062 -9.109 -12.641 1 74.94 339 ALA B N 1
ATOM 8019 C CA . ALA B 1 339 ? 26.062 -8.039 -12.586 1 74.94 339 ALA B CA 1
ATOM 8020 C C . ALA B 1 339 ? 26.484 -7.758 -11.148 1 74.94 339 ALA B C 1
ATOM 8022 O O . ALA B 1 339 ? 27.469 -7.047 -10.914 1 74.94 339 ALA B O 1
ATOM 8023 N N . GLY B 1 340 ? 25.922 -8.344 -10.18 1 72.06 340 GLY B N 1
ATOM 8024 C CA . GLY B 1 340 ? 26.25 -8.148 -8.781 1 72.06 340 GLY B CA 1
ATOM 8025 C C . GLY B 1 340 ? 25.672 -6.867 -8.203 1 72.06 340 GLY B C 1
ATOM 8026 O O . GLY B 1 340 ? 26.125 -6.395 -7.156 1 72.06 340 GLY B O 1
ATOM 8027 N N . LYS B 1 341 ? 24.922 -6.129 -8.867 1 63.66 341 LYS B N 1
ATOM 8028 C CA . LYS B 1 341 ? 24.406 -4.828 -8.453 1 63.66 341 LYS B CA 1
ATOM 8029 C C . LYS B 1 341 ? 23.141 -4.984 -7.613 1 63.66 341 LYS B C 1
ATOM 8031 O O . LYS B 1 341 ? 22.656 -4.008 -7.043 1 63.66 341 LYS B O 1
ATOM 8036 N N . HIS B 1 342 ? 22.547 -6.074 -7.562 1 60.91 342 HIS B N 1
ATOM 8037 C CA . HIS B 1 342 ? 21.203 -6.102 -6.98 1 60.91 342 HIS B CA 1
ATOM 8038 C C . HIS B 1 342 ? 21.266 -6.039 -5.457 1 60.91 342 HIS B C 1
ATOM 8040 O O . HIS B 1 342 ? 21.844 -6.926 -4.816 1 60.91 342 HIS B O 1
ATOM 8046 N N . GLN B 1 343 ? 21.219 -4.777 -4.867 1 57.38 343 GLN B N 1
ATOM 8047 C CA . GLN B 1 343 ? 21.031 -4.621 -3.43 1 57.38 343 GLN B CA 1
ATOM 8048 C C . GLN B 1 343 ? 19.594 -4.965 -3.025 1 57.38 343 GLN B C 1
ATOM 8050 O O . GLN B 1 343 ? 18.672 -4.16 -3.213 1 57.38 343 GLN B O 1
ATOM 8055 N N . ILE B 1 344 ? 19.297 -6.23 -3.111 1 58.22 344 ILE B N 1
ATOM 8056 C CA . ILE B 1 344 ? 17.953 -6.574 -2.678 1 58.22 344 ILE B CA 1
ATOM 8057 C C . ILE B 1 344 ? 17.828 -6.398 -1.165 1 58.22 344 ILE B C 1
ATOM 8059 O O . ILE B 1 344 ? 18.531 -7.066 -0.4 1 58.22 344 ILE B O 1
ATOM 8063 N N . SER B 1 345 ? 17.234 -5.332 -0.698 1 58.94 345 SER B N 1
ATOM 8064 C CA . SER B 1 345 ? 17.109 -4.898 0.69 1 58.94 345 SER B CA 1
ATOM 8065 C C . SER B 1 345 ? 16.594 -6.023 1.578 1 58.94 345 SER B C 1
ATOM 8067 O O . SER B 1 345 ? 16.969 -6.109 2.754 1 58.94 345 SER B O 1
ATOM 8069 N N . ILE B 1 346 ? 15.898 -7.098 1.014 1 63.34 346 ILE B N 1
ATOM 8070 C CA . ILE B 1 346 ? 15.219 -8.078 1.854 1 63.34 346 ILE B CA 1
ATOM 8071 C C . ILE B 1 346 ? 16.188 -9.195 2.23 1 63.34 346 ILE B C 1
ATOM 8073 O O . ILE B 1 346 ? 15.992 -9.883 3.236 1 63.34 346 ILE B O 1
ATOM 8077 N N . GLU B 1 347 ? 17.328 -9.281 1.63 1 63.06 347 GLU B N 1
ATOM 8078 C CA . GLU B 1 347 ? 18.203 -10.445 1.763 1 63.06 347 GLU B CA 1
ATOM 8079 C C . GLU B 1 347 ? 18.891 -10.461 3.123 1 63.06 347 GLU B C 1
ATOM 8081 O O . GLU B 1 347 ? 19.203 -11.531 3.652 1 63.06 347 GLU B O 1
ATOM 8086 N N . GLU B 1 348 ? 18.922 -9.305 3.617 1 66.31 348 GLU B N 1
ATOM 8087 C CA . GLU B 1 348 ? 19.641 -9.266 4.891 1 66.31 348 GLU B CA 1
ATOM 8088 C C . GLU B 1 348 ? 18.828 -9.938 5.996 1 66.31 348 GLU B C 1
ATOM 8090 O O . GLU B 1 348 ? 19.391 -10.43 6.977 1 66.31 348 GLU B O 1
ATOM 8095 N N . ARG B 1 349 ? 17.625 -10.219 5.664 1 73.88 349 ARG B N 1
ATOM 8096 C CA . ARG B 1 349 ? 16.781 -10.719 6.75 1 73.88 349 ARG B CA 1
ATOM 8097 C C . ARG B 1 349 ? 16.391 -12.172 6.508 1 73.88 349 ARG B C 1
ATOM 8099 O O . ARG B 1 349 ? 15.805 -12.812 7.383 1 73.88 349 ARG B O 1
ATOM 8106 N N . LEU B 1 350 ? 16.875 -12.727 5.367 1 82.44 350 LEU B N 1
ATOM 8107 C CA . LEU B 1 350 ? 16.469 -14.094 5.047 1 82.44 350 LEU B CA 1
ATOM 8108 C C . LEU B 1 350 ? 17.641 -15.047 5.152 1 82.44 350 LEU B C 1
ATOM 8110 O O . LEU B 1 350 ? 18.75 -14.742 4.684 1 82.44 350 LEU B O 1
ATOM 8114 N N . SER B 1 351 ? 17.438 -16.125 5.867 1 84.56 351 SER B N 1
ATOM 8115 C CA . SER B 1 351 ? 18.438 -17.188 5.973 1 84.56 351 SER B CA 1
ATOM 8116 C C . SER B 1 351 ? 18.516 -17.984 4.68 1 84.56 351 SER B C 1
ATOM 8118 O O . SER B 1 351 ? 17.594 -17.953 3.857 1 84.56 351 SER B O 1
ATOM 8120 N N . PRO B 1 352 ? 19.641 -18.672 4.418 1 86.44 352 PRO B N 1
ATOM 8121 C CA . PRO B 1 352 ? 19.766 -19.5 3.225 1 86.44 352 PRO B CA 1
ATOM 8122 C C . PRO B 1 352 ? 18.719 -20.609 3.18 1 86.44 352 PRO B C 1
ATOM 8124 O O . PRO B 1 352 ? 18.281 -21.031 2.096 1 86.44 352 PRO B O 1
ATOM 8127 N N . GLN B 1 353 ? 18.328 -21.047 4.324 1 88.94 353 GLN B N 1
ATOM 8128 C CA . GLN B 1 353 ? 17.266 -22.047 4.359 1 88.94 353 GLN B CA 1
ATOM 8129 C C . GLN B 1 353 ? 15.938 -21.469 3.869 1 88.94 353 GLN B C 1
ATOM 8131 O O . GLN B 1 353 ? 15.188 -22.125 3.145 1 88.94 353 GLN B O 1
ATOM 8136 N N . ASP B 1 354 ? 15.766 -20.281 4.285 1 89.31 354 ASP B N 1
ATOM 8137 C CA . ASP B 1 354 ? 14.539 -19.609 3.836 1 89.31 354 ASP B CA 1
ATOM 8138 C C . ASP B 1 354 ? 14.562 -19.391 2.324 1 89.31 354 ASP B C 1
ATOM 8140 O O . ASP B 1 354 ? 13.555 -19.594 1.647 1 89.31 354 ASP B O 1
ATOM 8144 N N . LEU B 1 355 ? 15.695 -19.078 1.866 1 89.56 355 LEU B N 1
ATOM 8145 C CA . LEU B 1 355 ? 15.812 -18.812 0.438 1 89.56 355 LEU B CA 1
ATOM 8146 C C . LEU B 1 355 ? 15.594 -20.078 -0.378 1 89.56 355 LEU B C 1
ATOM 8148 O O . LEU B 1 355 ? 14.969 -20.031 -1.44 1 89.56 355 LEU B O 1
ATOM 8152 N N . THR B 1 356 ? 16.078 -21.172 0.111 1 91.19 356 THR B N 1
ATOM 8153 C CA . THR B 1 356 ? 15.883 -22.438 -0.58 1 91.19 356 THR B CA 1
ATOM 8154 C C . THR B 1 356 ? 14.422 -22.875 -0.531 1 91.19 356 THR B C 1
ATOM 8156 O O . THR B 1 356 ? 13.883 -23.375 -1.521 1 91.19 356 THR B O 1
ATOM 8159 N N . LEU B 1 357 ? 13.844 -22.672 0.583 1 92.12 357 LEU B N 1
ATOM 8160 C CA . LEU B 1 357 ? 12.43 -22.984 0.708 1 92.12 357 LEU B CA 1
ATOM 8161 C C . LEU B 1 357 ? 11.586 -22.141 -0.236 1 92.12 357 LEU B C 1
ATOM 8163 O O . LEU B 1 357 ? 10.695 -22.641 -0.913 1 92.12 357 LEU B O 1
ATOM 8167 N N . TYR B 1 358 ? 11.898 -20.922 -0.319 1 91.94 358 TYR B N 1
ATOM 8168 C CA . TYR B 1 358 ? 11.148 -19.984 -1.155 1 91.94 358 TYR B CA 1
ATOM 8169 C C . TYR B 1 358 ? 11.328 -20.312 -2.633 1 91.94 358 TYR B C 1
ATOM 8171 O O . TYR B 1 358 ? 10.43 -20.078 -3.441 1 91.94 358 TYR B O 1
ATOM 8179 N N . ASN B 1 359 ? 12.367 -20.906 -2.949 1 91.75 359 ASN B N 1
ATOM 8180 C CA . ASN B 1 359 ? 12.547 -21.344 -4.328 1 91.75 359 ASN B CA 1
ATOM 8181 C C . ASN B 1 359 ? 11.617 -22.5 -4.676 1 91.75 359 ASN B C 1
ATOM 8183 O O . ASN B 1 359 ? 11.094 -22.578 -5.789 1 91.75 359 ASN B O 1
ATOM 8187 N N . ILE B 1 360 ? 11.422 -23.344 -3.709 1 92.62 360 ILE B N 1
ATOM 8188 C CA . ILE B 1 360 ? 10.555 -24.484 -3.943 1 92.62 360 ILE B CA 1
ATOM 8189 C C . ILE B 1 360 ? 9.102 -24.031 -4.066 1 92.62 360 ILE B C 1
ATOM 8191 O O . ILE B 1 360 ? 8.344 -24.562 -4.875 1 92.62 360 ILE B O 1
ATOM 8195 N N . ILE B 1 361 ? 8.828 -22.984 -3.359 1 93.75 361 ILE B N 1
ATOM 8196 C CA . ILE B 1 361 ? 7.43 -22.578 -3.283 1 93.75 361 ILE B CA 1
ATOM 8197 C C . ILE B 1 361 ? 7.125 -21.578 -4.398 1 93.75 361 ILE B C 1
ATOM 8199 O O . ILE B 1 361 ? 5.961 -21.328 -4.723 1 93.75 361 ILE B O 1
ATOM 8203 N N . PHE B 1 362 ? 8.055 -21.062 -5.098 1 93.62 362 PHE B N 1
ATOM 8204 C CA . PHE B 1 362 ? 7.926 -19.953 -6.027 1 93.62 362 PHE B CA 1
ATOM 8205 C C . PHE B 1 362 ? 6.949 -20.281 -7.148 1 93.62 362 PHE B C 1
ATOM 8207 O O . PHE B 1 362 ? 6.035 -19.516 -7.438 1 93.62 362 PHE B O 1
ATOM 8214 N N . PRO B 1 363 ? 7.039 -21.359 -7.789 1 92.94 363 PRO B N 1
ATOM 8215 C CA . PRO B 1 363 ? 6.16 -21.578 -8.938 1 92.94 363 PRO B CA 1
ATOM 8216 C C . PRO B 1 363 ? 4.684 -21.609 -8.555 1 92.94 363 PRO B C 1
ATOM 8218 O O . PRO B 1 363 ? 3.848 -21.031 -9.258 1 92.94 363 PRO B O 1
ATOM 8221 N N . GLY B 1 364 ? 4.383 -22.281 -7.527 1 91.75 364 GLY B N 1
ATOM 8222 C CA . GLY B 1 364 ? 3.004 -22.281 -7.062 1 91.75 364 GLY B CA 1
ATOM 8223 C C . GLY B 1 364 ? 2.5 -20.906 -6.672 1 91.75 364 GLY B C 1
ATOM 8224 O O . GLY B 1 364 ? 1.367 -20.547 -6.996 1 91.75 364 GLY B O 1
ATOM 8225 N N . TYR B 1 365 ? 3.346 -20.156 -6.039 1 94.19 365 TYR B N 1
ATOM 8226 C CA . TYR B 1 365 ? 2.986 -18.797 -5.641 1 94.19 365 TYR B CA 1
ATOM 8227 C C . TYR B 1 365 ? 2.781 -17.906 -6.863 1 94.19 365 TYR B C 1
ATOM 8229 O O . TYR B 1 365 ? 1.853 -17.094 -6.898 1 94.19 365 TYR B O 1
ATOM 8237 N N . PHE B 1 366 ? 3.662 -18.125 -7.797 1 95.88 366 PHE B N 1
ATOM 8238 C CA . PHE B 1 366 ? 3.604 -17.328 -9.016 1 95.88 366 PHE B CA 1
ATOM 8239 C C . PHE B 1 366 ? 2.271 -17.516 -9.727 1 95.88 366 PHE B C 1
ATOM 8241 O O . PHE B 1 366 ? 1.592 -16.547 -10.062 1 95.88 366 PHE B O 1
ATOM 8248 N N . ILE B 1 367 ? 1.801 -18.641 -9.812 1 94.31 367 ILE B N 1
ATOM 8249 C CA . ILE B 1 367 ? 0.548 -18.953 -10.492 1 94.31 367 ILE B CA 1
ATOM 8250 C C . ILE B 1 367 ? -0.63 -18.453 -9.656 1 94.31 367 ILE B C 1
ATOM 8252 O O . ILE B 1 367 ? -1.541 -17.812 -10.188 1 94.31 367 ILE B O 1
ATOM 8256 N N . SER B 1 368 ? -0.573 -18.719 -8.414 1 93.25 368 SER B N 1
ATOM 8257 C CA . SER B 1 368 ? -1.674 -18.328 -7.543 1 93.25 368 SER B CA 1
ATOM 8258 C C . SER B 1 368 ? -1.831 -16.812 -7.5 1 93.25 368 SER B C 1
ATOM 8260 O O . SER B 1 368 ? -2.951 -16.297 -7.508 1 93.25 368 SER B O 1
ATOM 8262 N N . TYR B 1 369 ? -0.769 -16.109 -7.484 1 95.69 369 TYR B N 1
ATOM 8263 C CA . TYR B 1 369 ? -0.824 -14.656 -7.41 1 95.69 369 TYR B CA 1
ATOM 8264 C C . TYR B 1 369 ? -1.423 -14.07 -8.68 1 95.69 369 TYR B C 1
ATOM 8266 O O . TYR B 1 369 ? -2.227 -13.141 -8.625 1 95.69 369 TYR B O 1
ATOM 8274 N N . MET B 1 370 ? -1.08 -14.625 -9.766 1 95.62 370 MET B N 1
ATOM 8275 C CA . MET B 1 370 ? -1.598 -14.117 -11.031 1 95.62 370 MET B CA 1
ATOM 8276 C C . MET B 1 370 ? -3.088 -14.414 -11.164 1 95.62 370 MET B C 1
ATOM 8278 O O . MET B 1 370 ? -3.852 -13.562 -11.641 1 95.62 370 MET B O 1
ATOM 8282 N N . ILE B 1 371 ? -3.498 -15.508 -10.727 1 91.75 371 ILE B N 1
ATOM 8283 C CA . ILE B 1 371 ? -4.914 -15.859 -10.805 1 91.75 371 ILE B CA 1
ATOM 8284 C C . ILE B 1 371 ? -5.703 -15.031 -9.797 1 91.75 371 ILE B C 1
ATOM 8286 O O . ILE B 1 371 ? -6.789 -14.531 -10.109 1 91.75 371 ILE B O 1
ATOM 8290 N N . TRP B 1 372 ? -5.117 -14.898 -8.633 1 93.06 372 TRP B N 1
ATOM 8291 C CA . TRP B 1 372 ? -5.754 -14.078 -7.613 1 93.06 372 TRP B CA 1
ATOM 8292 C C . TRP B 1 372 ? -5.895 -12.633 -8.086 1 93.06 372 TRP B C 1
ATOM 8294 O O . TRP B 1 372 ? -6.926 -11.992 -7.859 1 93.06 372 TRP B O 1
ATOM 8304 N N . GLY B 1 373 ? -4.914 -12.172 -8.719 1 93.5 373 GLY B N 1
ATOM 8305 C CA . GLY B 1 373 ? -4.973 -10.82 -9.258 1 93.5 373 GLY B CA 1
ATOM 8306 C C . GLY B 1 373 ? -6.09 -10.633 -10.266 1 93.5 373 GLY B C 1
ATOM 8307 O O . GLY B 1 373 ? -6.789 -9.617 -10.25 1 93.5 373 GLY B O 1
ATOM 8308 N N . VAL B 1 374 ? -6.375 -11.656 -11.031 1 94.81 374 VAL B N 1
ATOM 8309 C CA . VAL B 1 374 ? -7.426 -11.578 -12.039 1 94.81 374 VAL B CA 1
ATOM 8310 C C . VAL B 1 374 ? -8.797 -11.539 -11.367 1 94.81 374 VAL B C 1
ATOM 8312 O O . VAL B 1 374 ? -9.656 -10.742 -11.742 1 94.81 374 VAL B O 1
ATOM 8315 N N . ILE B 1 375 ? -8.93 -12.289 -10.312 1 92.62 375 ILE B N 1
ATOM 8316 C CA . ILE B 1 375 ? -10.219 -12.391 -9.641 1 92.62 375 ILE B CA 1
ATOM 8317 C C . ILE B 1 375 ? -10.523 -11.078 -8.914 1 92.62 375 ILE B C 1
ATOM 8319 O O . ILE B 1 375 ? -11.625 -10.531 -9.055 1 92.62 375 ILE B O 1
ATOM 8323 N N . VAL B 1 376 ? -9.57 -10.578 -8.281 1 94.06 376 VAL B N 1
ATOM 8324 C CA . VAL B 1 376 ? -9.789 -9.359 -7.512 1 94.06 376 VAL B CA 1
ATOM 8325 C C . VAL B 1 376 ? -9.953 -8.172 -8.461 1 94.06 376 VAL B C 1
ATOM 8327 O O . VAL B 1 376 ? -10.828 -7.324 -8.266 1 94.06 376 VAL B O 1
ATOM 8330 N N . PHE B 1 377 ? -9.117 -8.078 -9.414 1 95 377 PHE B N 1
ATOM 8331 C CA . PHE B 1 377 ? -9.203 -6.98 -10.367 1 95 377 PHE B CA 1
ATOM 8332 C C . PHE B 1 377 ? -10.531 -7.012 -11.109 1 95 377 PHE B C 1
ATOM 8334 O O . PHE B 1 377 ? -11.117 -5.961 -11.383 1 95 377 PHE B O 1
ATOM 8341 N N . PHE B 1 378 ? -11.047 -8.18 -11.414 1 95.56 378 PHE B N 1
ATOM 8342 C CA . PHE B 1 378 ? -12.344 -8.312 -12.07 1 95.56 378 PHE B CA 1
ATOM 8343 C C . PHE B 1 378 ? -13.461 -7.82 -11.156 1 95.56 378 PHE B C 1
ATOM 8345 O O . PHE B 1 378 ? -14.344 -7.078 -11.594 1 95.56 378 PHE B O 1
ATOM 8352 N N . ALA B 1 379 ? -13.406 -8.195 -9.914 1 94.38 379 ALA B N 1
ATOM 8353 C CA . ALA B 1 379 ? -14.445 -7.797 -8.969 1 94.38 379 ALA B CA 1
ATOM 8354 C C . ALA B 1 379 ? -14.469 -6.277 -8.797 1 94.38 379 ALA B C 1
ATOM 8356 O O . ALA B 1 379 ? -15.539 -5.664 -8.836 1 94.38 379 ALA B O 1
ATOM 8357 N N . VAL B 1 380 ? -13.336 -5.684 -8.695 1 93.75 380 VAL B N 1
ATOM 8358 C CA . VAL B 1 380 ? -13.266 -4.246 -8.469 1 93.75 380 VAL B CA 1
ATOM 8359 C C . VAL B 1 380 ? -13.688 -3.5 -9.734 1 93.75 380 VAL B C 1
ATOM 8361 O O . VAL B 1 380 ? -14.453 -2.537 -9.672 1 93.75 380 VAL B O 1
ATOM 8364 N N . THR B 1 381 ? -13.188 -3.922 -10.875 1 94.06 381 THR B N 1
ATOM 8365 C CA . THR B 1 381 ? -13.531 -3.264 -12.133 1 94.06 381 THR B CA 1
ATOM 8366 C C . THR B 1 381 ? -15.016 -3.436 -12.445 1 94.06 381 THR B C 1
ATOM 8368 O O . THR B 1 381 ? -15.648 -2.529 -12.984 1 94.06 381 THR B O 1
ATOM 8371 N N . PHE B 1 382 ? -15.586 -4.523 -12.062 1 95.06 382 PHE B N 1
ATOM 8372 C CA . PHE B 1 382 ? -17.016 -4.762 -12.273 1 95.06 382 PHE B CA 1
ATOM 8373 C C . PHE B 1 382 ? -17.844 -3.797 -11.445 1 95.06 382 PHE B C 1
ATOM 8375 O O . PHE B 1 382 ? -18.781 -3.182 -11.953 1 95.06 382 PHE B O 1
ATOM 8382 N N . ILE B 1 383 ? -17.453 -3.623 -10.172 1 94.12 383 ILE B N 1
ATOM 8383 C CA . ILE B 1 383 ? -18.188 -2.729 -9.281 1 94.12 383 ILE B CA 1
ATOM 8384 C C . ILE B 1 383 ? -18.047 -1.289 -9.773 1 94.12 383 ILE B C 1
ATOM 8386 O O . ILE B 1 383 ? -19.031 -0.548 -9.812 1 94.12 383 ILE B O 1
ATOM 8390 N N . LEU B 1 384 ? -16.891 -0.909 -10.164 1 92.56 384 LEU B N 1
ATOM 8391 C CA . LEU B 1 384 ? -16.656 0.458 -10.617 1 92.56 384 LEU B CA 1
ATOM 8392 C C . LEU B 1 384 ? -17.438 0.752 -11.898 1 92.56 384 LEU B C 1
ATOM 8394 O O . LEU B 1 384 ? -18.094 1.794 -12.008 1 92.56 384 LEU B O 1
ATOM 8398 N N . VAL B 1 385 ? -17.406 -0.171 -12.875 1 92.94 385 VAL B N 1
ATOM 8399 C CA . VAL B 1 385 ? -18.109 0.026 -14.141 1 92.94 385 VAL B CA 1
ATOM 8400 C C . VAL B 1 385 ? -19.625 0.027 -13.898 1 92.94 385 VAL B C 1
ATOM 8402 O O . VAL B 1 385 ? -20.344 0.828 -14.484 1 92.94 385 VAL B O 1
ATOM 8405 N N . PHE B 1 386 ? -20.016 -0.81 -12.992 1 92.56 386 PHE B N 1
ATOM 8406 C CA . PHE B 1 386 ? -21.438 -0.883 -12.68 1 92.56 386 PHE B CA 1
ATOM 8407 C C . PHE B 1 386 ? -21.906 0.386 -11.977 1 92.56 386 PHE B C 1
ATOM 8409 O O . PHE B 1 386 ? -23.016 0.865 -12.219 1 92.56 386 PHE B O 1
ATOM 8416 N N . LEU B 1 387 ? -21.078 0.937 -11.117 1 90.31 387 LEU B N 1
ATOM 8417 C CA . LEU B 1 387 ? -21.406 2.182 -10.438 1 90.31 387 LEU B CA 1
ATOM 8418 C C . LEU B 1 387 ? -21.5 3.338 -11.422 1 90.31 387 LEU B C 1
ATOM 8420 O O . LEU B 1 387 ? -22.391 4.184 -11.32 1 90.31 387 LEU B O 1
ATOM 8424 N N . VAL B 1 388 ? -20.562 3.367 -12.32 1 88.5 388 VAL B N 1
ATOM 8425 C CA . VAL B 1 388 ? -20.594 4.414 -13.336 1 88.5 388 VAL B CA 1
ATOM 8426 C C . VAL B 1 388 ? -21.844 4.285 -14.188 1 88.5 388 VAL B C 1
ATOM 8428 O O . VAL B 1 388 ? -22.5 5.281 -14.492 1 88.5 388 VAL B O 1
ATOM 8431 N N . TYR B 1 389 ? -22.219 3.021 -14.562 1 88.25 389 TYR B N 1
ATOM 8432 C CA . TYR B 1 389 ? -23.438 2.785 -15.32 1 88.25 389 TYR B CA 1
ATOM 8433 C C . TYR B 1 389 ? -24.672 3.199 -14.523 1 88.25 389 TYR B C 1
ATOM 8435 O O . TYR B 1 389 ? -25.578 3.828 -15.062 1 88.25 389 TYR B O 1
ATOM 8443 N N . GLY B 1 390 ? -24.672 2.82 -13.289 1 83.62 390 GLY B N 1
ATOM 8444 C CA . GLY B 1 390 ? -25.766 3.234 -12.43 1 83.62 390 GLY B CA 1
ATOM 8445 C C . GLY B 1 390 ? -25.891 4.742 -12.305 1 83.62 390 GLY B C 1
ATOM 8446 O O . GLY B 1 390 ? -27 5.277 -12.336 1 83.62 390 GLY B O 1
ATOM 8447 N N . PHE B 1 391 ? -24.812 5.332 -12.234 1 82.44 391 PHE B N 1
ATOM 8448 C CA . PHE B 1 391 ? -24.812 6.785 -12.141 1 82.44 391 PHE B CA 1
ATOM 8449 C C . PHE B 1 391 ? -25.359 7.41 -13.414 1 82.44 391 PHE B C 1
ATOM 8451 O O . PHE B 1 391 ? -26.156 8.352 -13.359 1 82.44 391 PHE B O 1
ATOM 8458 N N . ILE B 1 392 ? -24.984 6.887 -14.555 1 82.56 392 ILE B N 1
ATOM 8459 C CA . ILE B 1 392 ? -25.469 7.375 -15.844 1 82.56 392 ILE B CA 1
ATOM 8460 C C . ILE B 1 392 ? -26.969 7.133 -15.961 1 82.56 392 ILE B C 1
ATOM 8462 O O . ILE B 1 392 ? -27.703 7.992 -16.453 1 82.56 392 ILE B O 1
ATOM 8466 N N . LEU B 1 393 ? -27.438 6.047 -15.453 1 82.31 393 LEU B N 1
ATOM 8467 C CA . LEU B 1 393 ? -28.859 5.723 -15.508 1 82.31 393 LEU B CA 1
ATOM 8468 C C . LEU B 1 393 ? -29.672 6.676 -14.633 1 82.31 393 LEU B C 1
ATOM 8470 O O . LEU B 1 393 ? -30.75 7.125 -15.031 1 82.31 393 LEU B O 1
ATOM 8474 N N . ILE B 1 394 ? -29.125 6.965 -13.484 1 77.94 394 ILE B N 1
ATOM 8475 C CA . ILE B 1 394 ? -29.812 7.887 -12.586 1 77.94 394 ILE B CA 1
ATOM 8476 C C . ILE B 1 394 ? -29.875 9.273 -13.211 1 77.94 394 ILE B C 1
ATOM 8478 O O . ILE B 1 394 ? -30.891 9.969 -13.109 1 77.94 394 ILE B O 1
ATOM 8482 N N . LEU B 1 395 ? -28.859 9.602 -13.984 1 77.75 395 LEU B N 1
ATOM 8483 C CA . LEU B 1 395 ? -28.797 10.906 -14.633 1 77.75 395 LEU B CA 1
ATOM 8484 C C . LEU B 1 395 ? -29.828 11.008 -15.75 1 77.75 395 LEU B C 1
ATOM 8486 O O . LEU B 1 395 ? -30.422 12.062 -15.953 1 77.75 395 LEU B O 1
ATOM 8490 N N . VAL B 1 396 ? -30 9.867 -16.391 1 76.81 396 VAL B N 1
ATOM 8491 C CA . VAL B 1 396 ? -30.844 9.883 -17.594 1 76.81 396 VAL B CA 1
ATOM 8492 C C . VAL B 1 396 ? -32.312 9.734 -17.188 1 76.81 396 VAL B C 1
ATOM 8494 O O . VAL B 1 396 ? -33.188 10.391 -17.766 1 76.81 396 VAL B O 1
ATOM 8497 N N . PHE B 1 397 ? -32.656 8.953 -16.156 1 74.75 397 PHE B N 1
ATOM 8498 C CA . PHE B 1 397 ? -34.062 8.578 -15.938 1 74.75 397 PHE B CA 1
ATOM 8499 C C . PHE B 1 397 ? -34.688 9.422 -14.828 1 74.75 397 PHE B C 1
ATOM 8501 O O . PHE B 1 397 ? -35.906 9.594 -14.766 1 74.75 397 PHE B O 1
ATOM 8508 N N . ILE B 1 398 ? -33.812 9.922 -13.852 1 73.19 398 ILE B N 1
ATOM 8509 C CA . ILE B 1 398 ? -34.375 10.695 -12.758 1 73.19 398 ILE B CA 1
ATOM 8510 C C . ILE B 1 398 ? -34.188 12.188 -13.016 1 73.19 398 ILE B C 1
ATOM 8512 O O . ILE B 1 398 ? -33.062 12.672 -13.078 1 73.19 398 ILE B O 1
ATOM 8516 N N . PRO B 1 399 ? -35.281 12.812 -13.422 1 74.44 399 PRO B N 1
ATOM 8517 C CA . PRO B 1 399 ? -35.156 14.25 -13.672 1 74.44 399 PRO B CA 1
ATOM 8518 C C . PRO B 1 399 ? -34.625 15.016 -12.453 1 74.44 399 PRO B C 1
ATOM 8520 O O . PRO B 1 399 ? -34.938 14.641 -11.312 1 74.44 399 PRO B O 1
ATOM 8523 N N . GLY B 1 400 ? -33.781 15.969 -12.445 1 75.94 400 GLY B N 1
ATOM 8524 C CA . GLY B 1 400 ? -33.312 16.781 -11.336 1 75.94 400 GLY B CA 1
ATOM 8525 C C . GLY B 1 400 ? -31.906 16.422 -10.891 1 75.94 400 GLY B C 1
ATOM 8526 O O . GLY B 1 400 ? -31.219 17.219 -10.25 1 75.94 400 GLY B O 1
ATOM 8527 N N . TRP B 1 401 ? -31.641 15.148 -11.289 1 74.75 401 TRP B N 1
ATOM 8528 C CA . TRP B 1 401 ? -30.328 14.703 -10.828 1 74.75 401 TRP B CA 1
ATOM 8529 C C . TRP B 1 401 ? -29.219 15.398 -11.586 1 74.75 401 TRP B C 1
ATOM 8531 O O . TRP B 1 401 ? -28.141 15.672 -11.031 1 74.75 401 TRP B O 1
ATOM 8541 N N . ILE B 1 402 ? -29.531 15.68 -12.836 1 76.5 402 ILE B N 1
ATOM 8542 C CA . ILE B 1 402 ? -28.547 16.422 -13.617 1 76.5 402 ILE B CA 1
ATOM 8543 C C . ILE B 1 402 ? -28.281 17.781 -12.969 1 76.5 402 ILE B C 1
ATOM 8545 O O . ILE B 1 402 ? -27.141 18.219 -12.875 1 76.5 402 ILE B O 1
ATOM 8549 N N . ASP B 1 403 ? -29.375 18.344 -12.477 1 74.75 403 ASP B N 1
ATOM 8550 C CA . ASP B 1 403 ? -29.219 19.641 -11.82 1 74.75 403 ASP B CA 1
ATOM 8551 C C . ASP B 1 403 ? -28.438 19.5 -10.523 1 74.75 403 ASP B C 1
ATOM 8553 O O . ASP B 1 403 ? -27.625 20.375 -10.188 1 74.75 403 ASP B O 1
ATOM 8557 N N . MET B 1 404 ? -28.672 18.422 -9.914 1 75 404 MET B N 1
ATOM 8558 C CA . MET B 1 404 ? -27.953 18.188 -8.664 1 75 404 MET B CA 1
ATOM 8559 C C . MET B 1 404 ? -26.469 17.953 -8.914 1 75 404 MET B C 1
ATOM 8561 O O . MET B 1 404 ? -25.625 18.453 -8.18 1 75 404 MET B O 1
ATOM 8565 N N . ILE B 1 405 ? -26.156 17.266 -9.977 1 76.06 405 ILE B N 1
ATOM 8566 C CA . ILE B 1 405 ? -24.766 16.984 -10.289 1 76.06 405 ILE B CA 1
ATOM 8567 C C . ILE B 1 405 ? -24.078 18.281 -10.734 1 76.06 405 ILE B C 1
ATOM 8569 O O . ILE B 1 405 ? -22.922 18.547 -10.359 1 76.06 405 ILE B O 1
ATOM 8573 N N . VAL B 1 406 ? -24.797 19.016 -11.539 1 75.25 406 VAL B N 1
ATOM 8574 C CA . VAL B 1 406 ? -24.234 20.297 -11.977 1 75.25 406 VAL B CA 1
ATOM 8575 C C . VAL B 1 406 ? -24 21.188 -10.766 1 75.25 406 VAL B C 1
ATOM 8577 O O . VAL B 1 406 ? -22.984 21.891 -10.703 1 75.25 406 VAL B O 1
ATOM 8580 N N . ALA B 1 407 ? -24.906 21.047 -9.82 1 71.81 407 ALA B N 1
ATOM 8581 C CA . ALA B 1 407 ? -24.719 21.812 -8.594 1 71.81 407 ALA B CA 1
ATOM 8582 C C . ALA B 1 407 ? -23.5 21.312 -7.812 1 71.81 407 ALA B C 1
ATOM 8584 O O . ALA B 1 407 ? -22.703 22.109 -7.32 1 71.81 407 ALA B O 1
ATOM 8585 N N . ILE B 1 408 ? -23.266 20.062 -7.82 1 74.81 408 ILE B N 1
ATOM 8586 C CA . ILE B 1 408 ? -22.125 19.469 -7.105 1 74.81 408 ILE B CA 1
ATOM 8587 C C . ILE B 1 408 ? -20.828 19.812 -7.824 1 74.81 408 ILE B C 1
ATOM 8589 O O . ILE B 1 408 ? -19.828 20.141 -7.184 1 74.81 408 ILE B O 1
ATOM 8593 N N . LEU B 1 409 ? -20.859 19.781 -9.125 1 77.19 409 LEU B N 1
ATOM 8594 C CA . LEU B 1 409 ? -19.672 20.094 -9.906 1 77.19 409 LEU B CA 1
ATOM 8595 C C . LEU B 1 409 ? -19.297 21.578 -9.766 1 77.19 409 LEU B C 1
ATOM 8597 O O . LEU B 1 409 ? -18.125 21.922 -9.719 1 77.19 409 LEU B O 1
ATOM 8601 N N . LYS B 1 410 ? -20.328 22.359 -9.648 1 73.19 410 LYS B N 1
ATOM 8602 C CA . LYS B 1 410 ? -20.078 23.781 -9.43 1 73.19 410 LYS B CA 1
ATOM 8603 C C . LYS B 1 410 ? -19.422 24.031 -8.07 1 73.19 410 LYS B C 1
ATOM 8605 O O . LYS B 1 410 ? -18.484 24.828 -7.961 1 73.19 410 LYS B O 1
ATOM 8610 N N . TYR B 1 411 ? -19.859 23.219 -7.133 1 71.88 411 TYR B N 1
ATOM 8611 C CA . TYR B 1 411 ? -19.297 23.328 -5.797 1 71.88 411 TYR B CA 1
ATOM 8612 C C . TYR B 1 411 ? -17.891 22.75 -5.75 1 71.88 411 TYR B C 1
ATOM 8614 O O . TYR B 1 411 ? -16.984 23.328 -5.133 1 71.88 411 TYR B O 1
ATOM 8622 N N . LEU B 1 412 ? -17.688 21.688 -6.426 1 76.88 412 LEU B N 1
ATOM 8623 C CA . LEU B 1 412 ? -16.375 21.047 -6.438 1 76.88 412 LEU B CA 1
ATOM 8624 C C . LEU B 1 412 ? -15.359 21.906 -7.168 1 76.88 412 LEU B C 1
ATOM 8626 O O . LEU B 1 412 ? -14.195 21.969 -6.758 1 76.88 412 LEU B O 1
ATOM 8630 N N . TYR B 1 413 ? -15.789 22.484 -8.156 1 77.44 413 TYR B N 1
ATOM 8631 C CA . TYR B 1 413 ? -14.914 23.375 -8.906 1 77.44 413 TYR B CA 1
ATOM 8632 C C . TYR B 1 413 ? -14.438 24.531 -8.039 1 77.44 413 TYR B C 1
ATOM 8634 O O . TYR B 1 413 ? -13.258 24.875 -8.047 1 77.44 413 TYR B O 1
ATOM 8642 N N . LEU B 1 414 ? -15.312 25.094 -7.27 1 73.12 414 LEU B N 1
ATOM 8643 C CA . LEU B 1 414 ? -14.969 26.234 -6.434 1 73.12 414 LEU B CA 1
ATOM 8644 C C . LEU B 1 414 ? -14.039 25.812 -5.297 1 73.12 414 LEU B C 1
ATOM 8646 O O . LEU B 1 414 ? -13.062 26.5 -5 1 73.12 414 LEU B O 1
ATOM 8650 N N . VAL B 1 415 ? -14.266 24.656 -4.777 1 73.75 415 VAL B N 1
ATOM 8651 C CA . VAL B 1 415 ? -13.477 24.172 -3.65 1 73.75 415 VAL B CA 1
ATOM 8652 C C . VAL B 1 415 ? -12.078 23.781 -4.129 1 73.75 415 VAL B C 1
ATOM 8654 O O . VAL B 1 415 ? -11.094 23.969 -3.412 1 73.75 415 VAL B O 1
ATOM 8657 N N . LEU B 1 416 ? -11.953 23.391 -5.379 1 81.06 416 LEU B N 1
ATOM 8658 C CA . LEU B 1 416 ? -10.672 22.922 -5.887 1 81.06 416 LEU B CA 1
ATOM 8659 C C . LEU B 1 416 ? -9.867 24.078 -6.477 1 81.06 416 LEU B C 1
ATOM 8661 O O . LEU B 1 416 ? -8.633 24.047 -6.484 1 81.06 416 LEU B O 1
ATOM 8665 N N . THR B 1 417 ? -10.508 25.062 -6.898 1 80.56 417 THR B N 1
ATOM 8666 C CA . THR B 1 417 ? -9.805 26.156 -7.562 1 80.56 417 THR B CA 1
ATOM 8667 C C . THR B 1 417 ? -9.055 27.016 -6.543 1 80.56 417 THR B C 1
ATOM 8669 O O . THR B 1 417 ? -7.949 27.484 -6.816 1 80.56 417 THR B O 1
ATOM 8672 N N . LEU B 1 418 ? -9.539 27.125 -5.359 1 76.38 418 LEU B N 1
ATOM 8673 C CA . LEU B 1 418 ? -8.914 28 -4.375 1 76.38 418 LEU B CA 1
ATOM 8674 C C . LEU B 1 418 ? -7.602 27.406 -3.869 1 76.38 418 LEU B C 1
ATOM 8676 O O . LEU B 1 418 ? -6.57 28.078 -3.885 1 76.38 418 LEU B O 1
ATOM 8680 N N . PRO B 1 419 ? -7.613 26.188 -3.484 1 79 419 PRO B N 1
ATOM 8681 C CA . PRO B 1 419 ? -6.316 25.641 -3.092 1 79 419 PRO B CA 1
ATOM 8682 C C . PRO B 1 419 ? -5.316 25.609 -4.246 1 79 419 PRO B C 1
ATOM 8684 O O . PRO B 1 419 ? -4.113 25.766 -4.027 1 79 419 PRO B O 1
ATOM 8687 N N . LEU B 1 420 ? -5.816 25.469 -5.438 1 85.88 420 LEU B N 1
ATOM 8688 C CA . LEU B 1 420 ? -4.934 25.453 -6.598 1 85.88 420 LEU B CA 1
ATOM 8689 C C . LEU B 1 420 ? -4.316 26.812 -6.84 1 85.88 420 LEU B C 1
ATOM 8691 O O . LEU B 1 420 ? -3.141 26.922 -7.195 1 85.88 420 LEU B O 1
ATOM 8695 N N . LEU B 1 421 ? -5.109 27.797 -6.586 1 84.69 421 LEU B N 1
ATOM 8696 C CA . LEU B 1 421 ? -4.594 29.156 -6.738 1 84.69 421 LEU B CA 1
ATOM 8697 C C . LEU B 1 421 ? -3.537 29.453 -5.684 1 84.69 421 LEU B C 1
ATOM 8699 O O . LEU B 1 421 ? -2.508 30.062 -5.984 1 84.69 421 LEU B O 1
ATOM 8703 N N . ALA B 1 422 ? -3.781 29.078 -4.465 1 84 422 ALA B N 1
ATOM 8704 C CA . ALA B 1 422 ? -2.799 29.281 -3.402 1 84 422 ALA B CA 1
ATOM 8705 C C . ALA B 1 422 ? -1.499 28.531 -3.711 1 84 422 ALA B C 1
ATOM 8707 O O . ALA B 1 422 ? -0.408 29.078 -3.514 1 84 422 ALA B O 1
ATOM 8708 N N . TYR B 1 423 ? -1.641 27.391 -4.23 1 88.25 423 TYR B N 1
ATOM 8709 C CA . TYR B 1 423 ? -0.47 26.594 -4.594 1 88.25 423 TYR B CA 1
ATOM 8710 C C . TYR B 1 423 ? 0.319 27.281 -5.707 1 88.25 423 TYR B C 1
ATOM 8712 O O . TYR B 1 423 ? 1.548 27.359 -5.648 1 88.25 423 TYR B O 1
ATOM 8720 N N . LEU B 1 424 ? -0.375 27.844 -6.652 1 90.81 424 LEU B N 1
ATOM 8721 C CA . LEU B 1 424 ? 0.265 28.469 -7.801 1 90.81 424 LEU B CA 1
ATOM 8722 C C . LEU B 1 424 ? 0.971 29.766 -7.395 1 90.81 424 LEU B C 1
ATOM 8724 O O . LEU B 1 424 ? 2.059 30.062 -7.891 1 90.81 424 LEU B O 1
ATOM 8728 N N . ILE B 1 425 ? 0.401 30.484 -6.48 1 91.25 425 ILE B N 1
ATOM 8729 C CA . ILE B 1 425 ? 1.021 31.719 -6 1 91.25 425 ILE B CA 1
ATOM 8730 C C . ILE B 1 425 ? 2.338 31.391 -5.301 1 91.25 425 ILE B C 1
ATOM 8732 O O . ILE B 1 425 ? 3.354 32.062 -5.535 1 91.25 425 ILE B O 1
ATOM 8736 N N . GLN B 1 426 ? 2.322 30.422 -4.559 1 92.12 426 GLN B N 1
ATOM 8737 C CA . GLN B 1 426 ? 3.535 30.031 -3.846 1 92.12 426 GLN B CA 1
ATOM 8738 C C . GLN B 1 426 ? 4.602 29.516 -4.812 1 92.12 426 GLN B C 1
ATOM 8740 O O . GLN B 1 426 ? 5.789 29.812 -4.645 1 92.12 426 GLN B O 1
ATOM 8745 N N . TYR B 1 427 ? 4.141 28.844 -5.812 1 91.25 427 TYR B N 1
ATOM 8746 C CA . TYR B 1 427 ? 5.074 28.328 -6.805 1 91.25 427 TYR B CA 1
ATOM 8747 C C . TYR B 1 427 ? 5.762 29.469 -7.555 1 91.25 427 TYR B C 1
ATOM 8749 O O . TYR B 1 427 ? 6.977 29.438 -7.766 1 91.25 427 TYR B O 1
ATOM 8757 N N . VAL B 1 428 ? 5.02 30.438 -7.848 1 93 428 VAL B N 1
ATOM 8758 C CA . VAL B 1 428 ? 5.551 31.578 -8.594 1 93 428 VAL B CA 1
ATOM 8759 C C . VAL B 1 428 ? 6.516 32.375 -7.711 1 93 428 VAL B C 1
ATOM 8761 O O . VAL B 1 428 ? 7.562 32.812 -8.18 1 93 428 VAL B O 1
ATOM 8764 N N . LEU B 1 429 ? 6.25 32.469 -6.441 1 93.06 429 LEU B N 1
ATOM 8765 C CA . LEU B 1 429 ? 7.125 33.188 -5.52 1 93.06 429 LEU B CA 1
ATOM 8766 C C . LEU B 1 429 ? 8.453 32.438 -5.352 1 93.06 429 LEU B C 1
ATOM 8768 O O . LEU B 1 429 ? 9.508 33.094 -5.289 1 93.06 429 LEU B O 1
ATOM 8772 N N . VAL B 1 430 ? 8.414 31.172 -5.352 1 92.12 430 VAL B N 1
ATOM 8773 C CA . VAL B 1 430 ? 9.633 30.391 -5.168 1 92.12 430 VAL B CA 1
ATOM 8774 C C . VAL B 1 430 ? 10.484 30.453 -6.426 1 92.12 430 VAL B C 1
ATOM 8776 O O . VAL B 1 430 ? 11.711 30.594 -6.344 1 92.12 430 VAL B O 1
ATOM 8779 N N . LEU B 1 431 ? 9.875 30.484 -7.562 1 88.62 431 LEU B N 1
ATOM 8780 C CA . LEU B 1 431 ? 10.594 30.469 -8.836 1 88.62 431 LEU B CA 1
ATOM 8781 C C . LEU B 1 431 ? 11.289 31.797 -9.086 1 88.62 431 LEU B C 1
ATOM 8783 O O . LEU B 1 431 ? 12.43 31.828 -9.555 1 88.62 431 LEU B O 1
ATOM 8787 N N . PHE B 1 432 ? 10.617 32.844 -8.641 1 88.06 432 PHE B N 1
ATOM 8788 C CA . PHE B 1 432 ? 11.125 34.156 -9.086 1 88.06 432 PHE B CA 1
ATOM 8789 C C . PHE B 1 432 ? 11.758 34.906 -7.934 1 88.06 432 PHE B C 1
ATOM 8791 O O . PHE B 1 432 ? 12.656 35.719 -8.141 1 88.06 432 PHE B O 1
ATOM 8798 N N . TYR B 1 433 ? 11.359 34.562 -6.758 1 88.75 433 TYR B N 1
ATOM 8799 C CA . TYR B 1 433 ? 11.734 35.469 -5.676 1 88.75 433 TYR B CA 1
ATOM 8800 C C . TYR B 1 433 ? 12.688 34.781 -4.707 1 88.75 433 TYR B C 1
ATOM 8802 O O . TYR B 1 433 ? 13.57 35.438 -4.141 1 88.75 433 TYR B O 1
ATOM 8810 N N . PHE B 1 434 ? 12.68 33.5 -4.484 1 89.75 434 PHE B N 1
ATOM 8811 C CA . PHE B 1 434 ? 13.43 32.906 -3.389 1 89.75 434 PHE B CA 1
ATOM 8812 C C . PHE B 1 434 ? 14.586 32.062 -3.918 1 89.75 434 PHE B C 1
ATOM 8814 O O . PHE B 1 434 ? 15.586 31.859 -3.221 1 89.75 434 PHE B O 1
ATOM 8821 N N . THR B 1 435 ? 14.453 31.391 -5.016 1 86 435 THR B N 1
ATOM 8822 C CA . THR B 1 435 ? 15.516 30.5 -5.492 1 86 435 THR B CA 1
ATOM 8823 C C . THR B 1 435 ? 16.172 31.078 -6.746 1 86 435 THR B C 1
ATOM 8825 O O . THR B 1 435 ? 15.578 31.922 -7.434 1 86 435 THR B O 1
ATOM 8828 N N . ASP B 1 436 ? 17.531 30.641 -6.758 1 79.69 436 ASP B N 1
ATOM 8829 C CA . ASP B 1 436 ? 18.234 30.953 -7.992 1 79.69 436 ASP B CA 1
ATOM 8830 C C . ASP B 1 436 ? 17.953 29.906 -9.07 1 79.69 436 ASP B C 1
ATOM 8832 O O . ASP B 1 436 ? 18.188 28.719 -8.867 1 79.69 436 ASP B O 1
ATOM 8836 N N . ARG B 1 437 ? 17.328 30.25 -10.117 1 74.19 437 ARG B N 1
ATOM 8837 C CA . ARG B 1 437 ? 16.859 29.359 -11.18 1 74.19 437 ARG B CA 1
ATOM 8838 C C . ARG B 1 437 ? 18.031 28.594 -11.797 1 74.19 437 ARG B C 1
ATOM 8840 O O . ARG B 1 437 ? 17.844 27.484 -12.297 1 74.19 437 ARG B O 1
ATOM 8847 N N . LYS B 1 438 ? 19.078 29.062 -11.586 1 68.38 438 LYS B N 1
ATOM 8848 C CA . LYS B 1 438 ? 20.203 28.453 -12.297 1 68.38 438 LYS B CA 1
ATOM 8849 C C . LYS B 1 438 ? 20.922 27.438 -11.414 1 68.38 438 LYS B C 1
ATOM 8851 O O . LYS B 1 438 ? 21.656 26.578 -11.914 1 68.38 438 LYS B O 1
ATOM 8856 N N . SER B 1 439 ? 20.578 27.484 -10.148 1 70.75 439 SER B N 1
ATOM 8857 C CA . SER B 1 439 ? 21.344 26.625 -9.266 1 70.75 439 SER B CA 1
ATOM 8858 C C . SER B 1 439 ? 20.734 25.219 -9.203 1 70.75 439 SER B C 1
ATOM 8860 O O . SER B 1 439 ? 19.516 25.078 -9.102 1 70.75 439 SER B O 1
ATOM 8862 N N . LYS B 1 440 ? 21.469 24.172 -9.477 1 70.62 440 LYS B N 1
ATOM 8863 C CA . LYS B 1 440 ? 21.047 22.781 -9.438 1 70.62 440 LYS B CA 1
ATOM 8864 C C . LYS B 1 440 ? 21.062 22.25 -8.008 1 70.62 440 LYS B C 1
ATOM 8866 O O . LYS B 1 440 ? 20.5 21.188 -7.727 1 70.62 440 LYS B O 1
ATOM 8871 N N . LYS B 1 441 ? 21.734 23.016 -7.078 1 72.19 441 LYS B N 1
ATOM 8872 C CA . LYS B 1 441 ? 21.797 22.562 -5.688 1 72.19 441 LYS B CA 1
ATOM 8873 C C . LYS B 1 441 ? 21.047 23.516 -4.77 1 72.19 441 LYS B C 1
ATOM 8875 O O . LYS B 1 441 ? 20.875 24.703 -5.09 1 72.19 441 LYS B O 1
ATOM 8880 N N . LEU B 1 442 ? 20.5 22.938 -3.809 1 76.81 442 LEU B N 1
ATOM 8881 C CA . LEU B 1 442 ? 19.766 23.75 -2.834 1 76.81 442 LEU B CA 1
ATOM 8882 C C . LEU B 1 442 ? 20.719 24.672 -2.094 1 76.81 442 LEU B C 1
ATOM 8884 O O . LEU B 1 442 ? 21.672 24.219 -1.449 1 76.81 442 LEU B O 1
ATOM 8888 N N . THR B 1 443 ? 20.719 25.859 -2.584 1 68.06 443 THR B N 1
ATOM 8889 C CA . THR B 1 443 ? 21.547 26.875 -1.941 1 68.06 443 THR B CA 1
ATOM 8890 C C . THR B 1 443 ? 20.734 27.688 -0.936 1 68.06 443 THR B C 1
ATOM 8892 O O . THR B 1 443 ? 19.547 27.406 -0.734 1 68.06 443 THR B O 1
ATOM 8895 N N . MET B 1 444 ? 21.391 28.578 -0.244 1 76.38 444 MET B N 1
ATOM 8896 C CA . MET B 1 444 ? 20.75 29.469 0.716 1 76.38 444 MET B CA 1
ATOM 8897 C C . MET B 1 444 ? 19.703 30.344 0.03 1 76.38 444 MET B C 1
ATOM 8899 O O . MET B 1 444 ? 19.906 30.797 -1.1 1 76.38 444 MET B O 1
ATOM 8903 N N . LEU B 1 445 ? 18.625 30.453 0.671 1 83.75 445 LEU B N 1
ATOM 8904 C CA . LEU B 1 445 ? 17.469 31.172 0.138 1 83.75 445 LEU B CA 1
ATOM 8905 C C . LEU B 1 445 ? 17.781 32.656 0.032 1 83.75 445 LEU B C 1
ATOM 8907 O O . LEU B 1 445 ? 18.578 33.219 0.809 1 83.75 445 LEU B O 1
ATOM 8911 N N . ARG B 1 446 ? 17.203 33.125 -1.084 1 82.88 446 ARG B N 1
ATOM 8912 C CA . ARG B 1 446 ? 17.266 34.562 -1.247 1 82.88 446 ARG B CA 1
ATOM 8913 C C . ARG B 1 446 ? 16.141 35.25 -0.476 1 82.88 446 ARG B C 1
ATOM 8915 O O . ARG B 1 446 ? 15.031 34.719 -0.381 1 82.88 446 ARG B O 1
ATOM 8922 N N . ASN B 1 447 ? 16.312 36.438 0.121 1 84.31 447 ASN B N 1
ATOM 8923 C CA . ASN B 1 447 ? 15.312 37.188 0.844 1 84.31 447 ASN B CA 1
ATOM 8924 C C . ASN B 1 447 ? 14.672 36.375 1.954 1 84.31 447 ASN B C 1
ATOM 8926 O O . ASN B 1 447 ? 13.461 36.125 1.924 1 84.31 447 ASN B O 1
ATOM 8930 N N . ASN B 1 448 ? 15.391 36.062 2.912 1 82.75 448 ASN B N 1
ATOM 8931 C CA . ASN B 1 448 ? 14.984 35.156 4.004 1 82.75 448 ASN B CA 1
ATOM 8932 C C . ASN B 1 448 ? 13.836 35.75 4.809 1 82.75 448 ASN B C 1
ATOM 8934 O O . ASN B 1 448 ? 12.945 35.031 5.25 1 82.75 448 ASN B O 1
ATOM 8938 N N . ASN B 1 449 ? 13.828 37.094 4.906 1 82.88 449 ASN B N 1
ATOM 8939 C CA . ASN B 1 449 ? 12.781 37.719 5.711 1 82.88 449 ASN B CA 1
ATOM 8940 C C . ASN B 1 449 ? 11.414 37.594 5.039 1 82.88 449 ASN B C 1
ATOM 8942 O O . ASN B 1 449 ? 10.414 37.344 5.699 1 82.88 449 ASN B O 1
ATOM 8946 N N . SER B 1 450 ? 11.453 37.844 3.738 1 86.5 450 SER B N 1
ATOM 8947 C CA . SER B 1 450 ? 10.203 37.688 3.002 1 86.5 450 SER B CA 1
ATOM 8948 C C . SER B 1 450 ? 9.742 36.25 2.963 1 86.5 450 SER B C 1
ATOM 8950 O O . SER B 1 450 ? 8.539 35.969 2.914 1 86.5 450 SER B O 1
ATOM 8952 N N . TYR B 1 451 ? 10.719 35.375 3.037 1 89.25 451 TYR B N 1
ATOM 8953 C CA . TYR B 1 451 ? 10.406 33.969 3.037 1 89.25 451 TYR B CA 1
ATOM 8954 C C . TYR B 1 451 ? 9.656 33.562 4.305 1 89.25 451 TYR B C 1
ATOM 8956 O O . TYR B 1 451 ? 8.664 32.844 4.25 1 89.25 451 TYR B O 1
ATOM 8964 N N . HIS B 1 452 ? 10.047 34.062 5.441 1 88.19 452 HIS B N 1
ATOM 8965 C CA . HIS B 1 452 ? 9.367 33.781 6.703 1 88.19 452 HIS B CA 1
ATOM 8966 C C . HIS B 1 452 ? 7.973 34.375 6.73 1 88.19 452 HIS B C 1
ATOM 8968 O O . HIS B 1 452 ? 7.051 33.812 7.316 1 88.19 452 HIS B O 1
ATOM 8974 N N . PHE B 1 453 ? 7.895 35.5 6.07 1 88.5 453 PHE B N 1
ATOM 8975 C CA . PHE B 1 453 ? 6.594 36.156 6.004 1 88.5 453 PHE B CA 1
ATOM 8976 C C . PHE B 1 453 ? 5.625 35.344 5.156 1 88.5 453 PHE B C 1
ATOM 8978 O O . PHE B 1 453 ? 4.4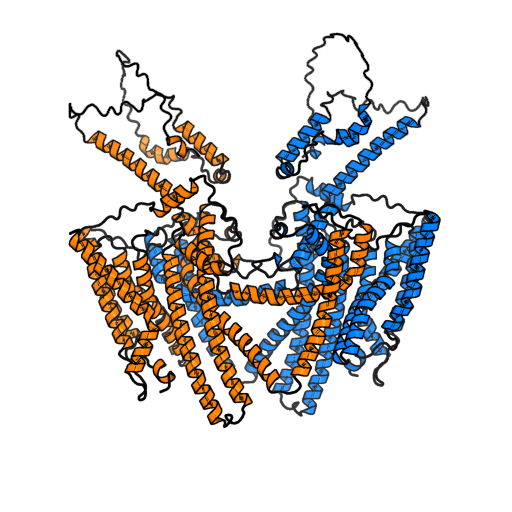61 35.156 5.531 1 88.5 453 PHE B O 1
ATOM 8985 N N . VAL B 1 454 ? 6.109 34.844 4.09 1 88.69 454 VAL B N 1
ATOM 8986 C CA . VAL B 1 454 ? 5.273 34.062 3.207 1 88.69 454 VAL B CA 1
ATOM 8987 C C . VAL B 1 454 ? 4.879 32.75 3.912 1 88.69 454 VAL B C 1
ATOM 8989 O O . VAL B 1 454 ? 3.736 32.281 3.797 1 88.69 454 VAL B O 1
ATOM 8992 N N . MET B 1 455 ? 5.727 32.219 4.688 1 89.25 455 MET B N 1
ATOM 8993 C CA . MET B 1 455 ? 5.441 31 5.426 1 89.25 455 MET B CA 1
ATOM 8994 C C . MET B 1 455 ? 4.371 31.234 6.484 1 89.25 455 MET B C 1
ATOM 8996 O O . MET B 1 455 ? 3.52 30.375 6.715 1 89.25 455 MET B O 1
ATOM 9000 N N . TYR B 1 456 ? 4.395 32.344 7.035 1 88.94 456 TYR B N 1
ATOM 9001 C CA . TYR B 1 456 ? 3.406 32.719 8.047 1 88.94 456 TYR B CA 1
ATOM 9002 C C . TYR B 1 456 ? 2.027 32.875 7.426 1 88.94 456 TYR B C 1
ATOM 9004 O O . TYR B 1 456 ? 1.043 32.312 7.922 1 88.94 456 TYR B O 1
ATOM 9012 N N . VAL B 1 457 ? 1.999 33.562 6.305 1 87.12 457 VAL B N 1
ATOM 9013 C CA . VAL B 1 457 ? 0.719 33.875 5.688 1 87.12 457 VAL B CA 1
ATOM 9014 C C . VAL B 1 457 ? 0.085 32.625 5.105 1 87.12 457 VAL B C 1
ATOM 9016 O O . VAL B 1 457 ? -1.121 32.406 5.242 1 87.12 457 VAL B O 1
ATOM 9019 N N . PHE B 1 458 ? 0.867 31.781 4.582 1 89.38 458 PHE B N 1
ATOM 9020 C CA . PHE B 1 458 ? 0.32 30.641 3.875 1 89.38 458 PHE B CA 1
ATOM 9021 C C . PHE B 1 458 ? 0.247 29.422 4.793 1 89.38 458 PHE B C 1
ATOM 9023 O O . PHE B 1 458 ? -0.153 28.344 4.363 1 89.38 458 PHE B O 1
ATOM 9030 N N . PHE B 1 459 ? 0.563 29.547 6.016 1 86.75 459 PHE B N 1
ATOM 9031 C CA . PHE B 1 459 ? 0.56 28.438 6.965 1 86.75 459 PHE B CA 1
ATOM 9032 C C . PHE B 1 459 ? -0.796 27.75 6.984 1 86.75 459 PHE B C 1
ATOM 9034 O O . PHE B 1 459 ? -0.877 26.516 6.836 1 86.75 459 PHE B O 1
ATOM 9041 N N . PHE B 1 460 ? -1.859 28.453 6.957 1 82.81 460 PHE B N 1
ATOM 9042 C CA . PHE B 1 460 ? -3.17 27.828 7.105 1 82.81 460 PHE B CA 1
ATOM 9043 C C . PHE B 1 460 ? -3.824 27.609 5.746 1 82.81 460 PHE B C 1
ATOM 9045 O O . PHE B 1 460 ? -4.703 26.766 5.605 1 82.81 460 PHE B O 1
ATOM 9052 N N . TYR B 1 461 ? -3.365 28.422 4.727 1 82.5 461 TYR B N 1
ATOM 9053 C CA . TYR B 1 461 ? -3.852 28.141 3.379 1 82.5 461 TYR B CA 1
ATOM 9054 C C . TYR B 1 461 ? -3.426 26.75 2.92 1 82.5 461 TYR B C 1
ATOM 9056 O O . TYR B 1 461 ? -4.172 26.078 2.217 1 82.5 461 TYR B O 1
ATOM 9064 N N . ASN B 1 462 ? -2.357 26.406 3.422 1 90.06 462 ASN B N 1
ATOM 9065 C CA . ASN B 1 462 ? -1.812 25.125 2.996 1 90.06 462 ASN B CA 1
ATOM 9066 C C . ASN B 1 462 ? -2.521 23.953 3.682 1 90.06 462 ASN B C 1
ATOM 9068 O O . ASN B 1 462 ? -2.355 22.797 3.283 1 90.06 462 ASN B O 1
ATOM 9072 N N . LEU B 1 463 ? -3.332 24.25 4.605 1 88.56 463 LEU B N 1
ATOM 9073 C CA . LEU B 1 463 ? -4.168 23.219 5.199 1 88.56 463 LEU B CA 1
ATOM 9074 C C . LEU B 1 463 ? -5.191 22.703 4.191 1 88.56 463 LEU B C 1
ATOM 9076 O O . LEU B 1 463 ? -5.43 21.484 4.113 1 88.56 463 LEU B O 1
ATOM 9080 N N . ILE B 1 464 ? -5.699 23.562 3.408 1 83.38 464 ILE B N 1
ATOM 9081 C CA . ILE B 1 464 ? -6.711 23.203 2.422 1 83.38 464 ILE B CA 1
ATOM 9082 C C . ILE B 1 464 ? -6.062 22.422 1.282 1 83.38 464 ILE B C 1
ATOM 9084 O O . ILE B 1 464 ? -6.617 21.422 0.81 1 83.38 464 ILE B O 1
ATOM 9088 N N . VAL B 1 465 ? -4.906 22.906 0.936 1 88.12 465 VAL B N 1
ATOM 9089 C CA . VAL B 1 465 ? -4.172 22.203 -0.105 1 88.12 465 VAL B CA 1
ATOM 9090 C C . VAL B 1 465 ? -3.773 20.812 0.398 1 88.12 465 VAL B C 1
ATOM 9092 O O . VAL B 1 465 ? -3.746 19.844 -0.374 1 88.12 465 VAL B O 1
ATOM 9095 N N . GLY B 1 466 ? -3.551 20.75 1.631 1 90.44 466 GLY B N 1
ATOM 9096 C CA . GLY B 1 466 ? -3.182 19.484 2.236 1 90.44 466 GLY B CA 1
ATOM 9097 C C . GLY B 1 466 ? -4.309 18.453 2.225 1 90.44 466 GLY B C 1
ATOM 9098 O O . GLY B 1 466 ? -4.074 17.266 2.01 1 90.44 466 GLY B O 1
ATOM 9099 N N . VAL B 1 467 ? -5.516 18.906 2.34 1 87.81 467 VAL B N 1
ATOM 9100 C CA . VAL B 1 467 ? -6.656 18 2.33 1 87.81 467 VAL B CA 1
ATOM 9101 C C . VAL B 1 467 ? -6.809 17.375 0.944 1 87.81 467 VAL B C 1
ATOM 9103 O O . VAL B 1 467 ? -7.078 16.172 0.821 1 87.81 467 VAL B O 1
ATOM 9106 N N . VAL B 1 468 ? -6.57 18.188 -0.031 1 87.25 468 VAL B N 1
ATOM 9107 C CA . VAL B 1 468 ? -6.66 17.688 -1.398 1 87.25 468 VAL B CA 1
ATOM 9108 C C . VAL B 1 468 ? -5.551 16.656 -1.645 1 87.25 468 VAL B C 1
ATOM 9110 O O . VAL B 1 468 ? -5.781 15.633 -2.287 1 87.25 468 VAL B O 1
ATOM 9113 N N . SER B 1 469 ? -4.438 16.953 -1.08 1 91.31 469 SER B N 1
ATOM 9114 C CA . SER B 1 469 ? -3.316 16.031 -1.235 1 91.31 469 SER B CA 1
ATOM 9115 C C . SER B 1 469 ? -3.58 14.703 -0.514 1 91.31 469 SER B C 1
ATOM 9117 O O . SER B 1 469 ? -3.168 13.641 -0.98 1 91.31 469 SER B O 1
ATOM 9119 N N . CYS B 1 470 ? -4.281 14.789 0.538 1 92.75 470 CYS B N 1
ATOM 9120 C CA . CYS B 1 470 ? -4.594 13.578 1.293 1 92.75 470 CYS B CA 1
ATOM 9121 C C . CYS B 1 470 ? -5.57 12.695 0.527 1 92.75 470 CYS B C 1
ATOM 9123 O O . CYS B 1 470 ? -5.426 11.469 0.511 1 92.75 470 CYS B O 1
ATOM 9125 N N . ILE B 1 471 ? -6.543 13.312 -0.11 1 90.25 471 ILE B N 1
ATOM 9126 C CA . ILE B 1 471 ? -7.52 12.562 -0.899 1 90.25 471 ILE B CA 1
ATOM 9127 C C . ILE B 1 471 ? -6.824 11.914 -2.096 1 90.25 471 ILE B C 1
ATOM 9129 O O . ILE B 1 471 ? -7.086 10.75 -2.416 1 90.25 471 ILE B O 1
ATOM 9133 N N . LYS B 1 472 ? -5.949 12.656 -2.664 1 90.12 472 LYS B N 1
ATOM 9134 C CA . LYS B 1 472 ? -5.191 12.117 -3.789 1 90.12 472 LYS B CA 1
ATOM 9135 C C . LYS B 1 472 ? -4.332 10.93 -3.359 1 90.12 472 LYS B C 1
ATOM 9137 O O . LYS B 1 472 ? -4.254 9.922 -4.066 1 90.12 472 LYS B O 1
ATOM 9142 N N . ARG B 1 473 ? -3.754 11 -2.225 1 92.62 473 ARG B N 1
ATOM 9143 C CA . ARG B 1 473 ? -2.943 9.906 -1.683 1 92.62 473 ARG B CA 1
ATOM 9144 C C . ARG B 1 473 ? -3.789 8.664 -1.449 1 92.62 473 ARG B C 1
ATOM 9146 O O . ARG B 1 473 ? -3.365 7.551 -1.773 1 92.62 473 ARG B O 1
ATOM 9153 N N . SER B 1 474 ? -4.945 8.898 -0.919 1 92.25 474 SER B N 1
ATOM 9154 C CA . SER B 1 474 ? -5.812 7.77 -0.603 1 92.25 474 SER B CA 1
ATOM 9155 C C . SER B 1 474 ? -6.277 7.059 -1.869 1 92.25 474 SER B C 1
ATOM 9157 O O . SER B 1 474 ? -6.238 5.828 -1.946 1 92.25 474 SER B O 1
ATOM 9159 N N . ILE B 1 475 ? -6.566 7.773 -2.883 1 90.06 475 ILE B N 1
ATOM 9160 C CA . ILE B 1 475 ? -7.066 7.203 -4.129 1 90.06 475 ILE B CA 1
ATOM 9161 C C . ILE B 1 475 ? -5.914 6.543 -4.887 1 90.06 475 ILE B C 1
ATOM 9163 O O . ILE B 1 475 ? -6.035 5.402 -5.344 1 90.06 475 ILE B O 1
ATOM 9167 N N . THR B 1 476 ? -4.828 7.23 -4.941 1 91.69 476 THR B N 1
ATOM 9168 C CA . THR B 1 476 ? -3.689 6.695 -5.676 1 91.69 476 THR B CA 1
ATOM 9169 C C . THR B 1 476 ? -3.092 5.492 -4.953 1 91.69 476 THR B C 1
ATOM 9171 O O . THR B 1 476 ? -2.633 4.543 -5.59 1 91.69 476 THR B O 1
ATOM 9174 N N . GLY B 1 477 ? -3.074 5.57 -3.658 1 88.69 477 GLY B N 1
ATOM 9175 C CA . GLY B 1 477 ? -2.592 4.43 -2.895 1 88.69 477 GLY B CA 1
ATOM 9176 C C . GLY B 1 477 ? -3.406 3.17 -3.121 1 88.69 477 GLY B C 1
ATOM 9177 O O . GLY B 1 477 ? -2.846 2.086 -3.299 1 88.69 477 GLY B O 1
ATOM 9178 N N . LEU B 1 478 ? -4.723 3.311 -3.203 1 88.38 478 LEU B N 1
ATOM 9179 C CA . LEU B 1 478 ? -5.605 2.176 -3.447 1 88.38 478 LEU B CA 1
ATOM 9180 C C . LEU B 1 478 ? -5.418 1.638 -4.863 1 88.38 478 LEU B C 1
ATOM 9182 O O . LEU B 1 478 ? -5.41 0.423 -5.074 1 88.38 478 LEU B O 1
ATOM 9186 N N . LEU B 1 479 ? -5.176 2.51 -5.766 1 88.38 479 LEU B N 1
ATOM 9187 C CA . LEU B 1 479 ? -4.996 2.111 -7.16 1 88.38 479 LEU B CA 1
ATOM 9188 C C . LEU B 1 479 ? -3.674 1.378 -7.352 1 88.38 479 LEU B C 1
ATOM 9190 O O . LEU B 1 479 ? -3.621 0.35 -8.031 1 88.38 479 LEU B O 1
ATOM 9194 N N . ILE B 1 480 ? -2.631 1.862 -6.738 1 89.56 480 ILE B N 1
ATOM 9195 C CA . ILE B 1 480 ? -1.321 1.229 -6.852 1 89.56 480 ILE B CA 1
ATOM 9196 C C . ILE B 1 480 ? -1.354 -0.149 -6.195 1 89.56 480 ILE B C 1
ATOM 9198 O O . ILE B 1 480 ? -0.805 -1.112 -6.734 1 89.56 480 ILE B O 1
ATOM 9202 N N . SER B 1 481 ? -1.997 -0.243 -5.086 1 89.06 481 SER B N 1
ATOM 9203 C CA . SER B 1 481 ? -2.096 -1.532 -4.41 1 89.06 481 SER B CA 1
ATOM 9204 C C . SER B 1 481 ? -2.867 -2.541 -5.25 1 89.06 481 SER B C 1
ATOM 9206 O O . SER B 1 481 ? -2.506 -3.719 -5.305 1 89.06 481 SER B O 1
ATOM 9208 N N . LEU B 1 482 ? -3.842 -2.092 -5.977 1 89.25 482 LEU B N 1
ATOM 9209 C CA . LEU B 1 482 ? -4.637 -2.973 -6.824 1 89.25 482 LEU B CA 1
ATOM 9210 C C . LEU B 1 482 ? -3.83 -3.43 -8.039 1 89.25 482 LEU B C 1
ATOM 9212 O O . LEU B 1 482 ? -3.947 -4.578 -8.469 1 89.25 482 LEU B O 1
ATOM 9216 N N . LEU B 1 483 ? -3.008 -2.561 -8.5 1 88.88 483 LEU B N 1
ATOM 9217 C CA . LEU B 1 483 ? -2.225 -2.875 -9.695 1 88.88 483 LEU B CA 1
ATOM 9218 C C . LEU B 1 483 ? -1.109 -3.861 -9.367 1 88.88 483 LEU B C 1
ATOM 9220 O O . LEU B 1 483 ? -0.748 -4.695 -10.195 1 88.88 483 LEU B O 1
ATOM 9224 N N . VAL B 1 484 ? -0.635 -3.818 -8.133 1 90.12 484 VAL B N 1
ATOM 9225 C CA . VAL B 1 484 ? 0.532 -4.625 -7.793 1 90.12 484 VAL B CA 1
ATOM 9226 C C . VAL B 1 484 ? 0.09 -5.887 -7.059 1 90.12 484 VAL B C 1
ATOM 9228 O O . VAL B 1 484 ? 0.902 -6.777 -6.797 1 90.12 484 VAL B O 1
ATOM 9231 N N . LEU B 1 485 ? -1.132 -6.074 -6.863 1 91.81 485 LEU B N 1
ATOM 9232 C CA . LEU B 1 485 ? -1.629 -7.184 -6.059 1 91.81 485 LEU B CA 1
ATOM 9233 C C . LEU B 1 485 ? -1.308 -8.523 -6.723 1 91.81 485 LEU B C 1
ATOM 9235 O O . LEU B 1 485 ? -0.922 -9.477 -6.047 1 91.81 485 LEU B O 1
ATOM 9239 N N . GLY B 1 486 ? -1.354 -8.641 -8.008 1 92.5 486 GLY B N 1
ATOM 9240 C CA . GLY B 1 486 ? -1.115 -9.891 -8.711 1 92.5 486 GLY B CA 1
ATOM 9241 C C . GLY B 1 486 ? 0.337 -10.094 -9.102 1 92.5 486 GLY B C 1
ATOM 9242 O O . GLY B 1 486 ? 0.728 -11.18 -9.531 1 92.5 486 GLY B O 1
ATOM 9243 N N . ARG B 1 487 ? 1.144 -9.078 -8.883 1 92.44 487 ARG B N 1
ATOM 9244 C CA . ARG B 1 487 ? 2.553 -9.156 -9.258 1 92.44 487 ARG B CA 1
ATOM 9245 C C . ARG B 1 487 ? 3.391 -9.711 -8.109 1 92.44 487 ARG B C 1
ATOM 9247 O O . ARG B 1 487 ? 3.271 -9.258 -6.969 1 92.44 487 ARG B O 1
ATOM 9254 N N . ILE B 1 488 ? 4.109 -10.75 -8.438 1 93.81 488 ILE B N 1
ATOM 9255 C CA . ILE B 1 488 ? 4.898 -11.414 -7.402 1 93.81 488 ILE B CA 1
ATOM 9256 C C . ILE B 1 488 ? 6.246 -10.719 -7.258 1 93.81 488 ILE B C 1
ATOM 9258 O O . ILE B 1 488 ? 6.91 -10.844 -6.223 1 93.81 488 ILE B O 1
ATOM 9262 N N . ASP B 1 489 ? 6.762 -9.977 -8.273 1 90.94 489 ASP B N 1
ATOM 9263 C CA . ASP B 1 489 ? 8.078 -9.344 -8.273 1 90.94 489 ASP B CA 1
ATOM 9264 C C . ASP B 1 489 ? 8.047 -8.016 -7.512 1 90.94 489 ASP B C 1
ATOM 9266 O O . ASP B 1 489 ? 9.094 -7.484 -7.137 1 90.94 489 ASP B O 1
ATOM 9270 N N . GLN B 1 490 ? 6.828 -7.59 -7.285 1 90.38 490 GLN B N 1
ATOM 9271 C CA . GLN B 1 490 ? 6.668 -6.336 -6.559 1 90.38 490 GLN B CA 1
ATOM 9272 C C . GLN B 1 490 ? 5.746 -6.512 -5.355 1 90.38 490 GLN B C 1
ATOM 9274 O O . GLN B 1 490 ? 4.941 -7.445 -5.312 1 90.38 490 GLN B O 1
ATOM 9279 N N . THR B 1 491 ? 5.953 -5.727 -4.344 1 89.62 491 THR B N 1
ATOM 9280 C CA . THR B 1 491 ? 5.117 -5.801 -3.148 1 89.62 491 THR B CA 1
ATOM 9281 C C . THR B 1 491 ? 4.352 -4.496 -2.947 1 89.62 491 THR B C 1
ATOM 9283 O O . THR B 1 491 ? 4.863 -3.416 -3.246 1 89.62 491 THR B O 1
ATOM 9286 N N . PRO B 1 492 ? 3.107 -4.648 -2.555 1 88.19 492 PRO B N 1
ATOM 9287 C CA . PRO B 1 492 ? 2.344 -3.443 -2.227 1 88.19 492 PRO B CA 1
ATOM 9288 C C . PRO B 1 492 ? 2.711 -2.863 -0.862 1 88.19 492 PRO B C 1
ATOM 9290 O O . PRO B 1 492 ? 2.252 -1.776 -0.505 1 88.19 492 PRO B O 1
ATOM 9293 N N . PHE B 1 493 ? 3.68 -3.551 -0.191 1 86.25 493 PHE B N 1
ATOM 9294 C CA . PHE B 1 493 ? 4.059 -3.094 1.142 1 86.25 493 PHE B CA 1
ATOM 9295 C C . PHE B 1 493 ? 5.117 -2 1.059 1 86.25 493 PHE B C 1
ATOM 9297 O O . PHE B 1 493 ? 6.168 -2.193 0.444 1 86.25 493 PHE B O 1
ATOM 9304 N N . ALA B 1 494 ? 4.777 -0.858 1.597 1 77.81 494 ALA B N 1
ATOM 9305 C CA . ALA B 1 494 ? 5.746 0.235 1.604 1 77.81 494 ALA B CA 1
ATOM 9306 C C . ALA B 1 494 ? 6.863 -0.027 2.611 1 77.81 494 ALA B C 1
ATOM 9308 O O . ALA B 1 494 ? 8.023 0.3 2.357 1 77.81 494 ALA B O 1
ATOM 9309 N N . PHE B 1 495 ? 6.426 -0.57 3.766 1 77.56 495 PHE B N 1
ATOM 9310 C CA . PHE B 1 495 ? 7.387 -0.936 4.797 1 77.56 495 PHE B CA 1
ATOM 9311 C C . PHE B 1 495 ? 7.203 -2.387 5.223 1 77.56 495 PHE B C 1
ATOM 9313 O O . PHE B 1 495 ? 6.191 -3.012 4.891 1 77.56 495 PHE B O 1
ATOM 9320 N N . LEU B 1 496 ? 8.125 -3.055 5.727 1 78.94 496 LEU B N 1
ATOM 9321 C CA . LEU B 1 496 ? 8.078 -4.441 6.172 1 78.94 496 LEU B CA 1
ATOM 9322 C C . LEU B 1 496 ? 7.887 -5.387 4.992 1 78.94 496 LEU B C 1
ATOM 9324 O O . LEU B 1 496 ? 7.016 -6.258 5.023 1 78.94 496 LEU B O 1
ATOM 9328 N N . LYS B 1 497 ? 8.664 -5.207 4.031 1 82.94 497 LYS B N 1
ATOM 9329 C CA . LYS B 1 497 ? 8.562 -5.984 2.801 1 82.94 497 LYS B CA 1
ATOM 9330 C C . LYS B 1 497 ? 8.836 -7.465 3.061 1 82.94 497 LYS B C 1
ATOM 9332 O O . LYS B 1 497 ? 8.398 -8.328 2.299 1 82.94 497 LYS B O 1
ATOM 9337 N N . HIS B 1 498 ? 9.469 -7.773 4.223 1 84.44 498 HIS B N 1
ATOM 9338 C CA . HIS B 1 498 ? 9.828 -9.156 4.531 1 84.44 498 HIS B CA 1
ATOM 9339 C C . HIS B 1 498 ? 8.609 -9.953 4.973 1 84.44 498 HIS B C 1
ATOM 9341 O O . HIS B 1 498 ? 8.648 -11.188 5.012 1 84.44 498 HIS B O 1
ATOM 9347 N N . TYR B 1 499 ? 7.566 -9.266 5.223 1 87.5 499 TYR B N 1
ATOM 9348 C CA . TYR B 1 499 ? 6.359 -9.953 5.66 1 87.5 499 TYR B CA 1
ATOM 9349 C C . TYR B 1 499 ? 5.543 -10.438 4.465 1 87.5 499 TYR B C 1
ATOM 9351 O O . TYR B 1 499 ? 4.617 -11.242 4.621 1 87.5 499 TYR B O 1
ATOM 9359 N N . ASP B 1 500 ? 5.902 -9.945 3.273 1 91.06 500 ASP B N 1
ATOM 9360 C CA . ASP B 1 500 ? 5.273 -10.453 2.059 1 91.06 500 ASP B CA 1
ATOM 9361 C C . ASP B 1 500 ? 5.941 -11.75 1.591 1 91.06 500 ASP B C 1
ATOM 9363 O O . ASP B 1 500 ? 7.031 -11.711 1.011 1 91.06 500 ASP B O 1
ATOM 9367 N N . THR B 1 501 ? 5.293 -12.82 1.792 1 91.31 501 THR B N 1
ATOM 9368 C CA . THR B 1 501 ? 5.871 -14.117 1.468 1 91.31 501 THR B CA 1
ATOM 9369 C C . THR B 1 501 ? 6.008 -14.289 -0.042 1 91.31 501 THR B C 1
ATOM 9371 O O . THR B 1 501 ? 6.91 -14.984 -0.516 1 91.31 501 THR B O 1
ATOM 9374 N N . GLY B 1 502 ? 5.105 -13.742 -0.824 1 92.62 502 GLY B N 1
ATOM 9375 C CA . GLY B 1 502 ? 5.238 -13.797 -2.271 1 92.62 502 GLY B CA 1
ATOM 9376 C C . GLY B 1 502 ? 6.469 -13.078 -2.787 1 92.62 502 GLY B C 1
ATOM 9377 O O . GLY B 1 502 ? 7.195 -13.609 -3.631 1 92.62 502 GLY B O 1
ATOM 9378 N N . TYR B 1 503 ? 6.691 -11.961 -2.24 1 92.06 503 TYR B N 1
ATOM 9379 C CA . TYR B 1 503 ? 7.867 -11.18 -2.611 1 92.06 503 TYR B CA 1
ATOM 9380 C C . TYR B 1 503 ? 9.148 -11.898 -2.201 1 92.06 503 TYR B C 1
ATOM 9382 O O . TYR B 1 503 ? 10.125 -11.906 -2.951 1 92.06 503 TYR B O 1
ATOM 9390 N N . CYS B 1 504 ? 9.125 -12.562 -1.11 1 92.44 504 CYS B N 1
ATOM 9391 C CA . CYS B 1 504 ? 10.266 -13.328 -0.631 1 92.44 504 CYS B CA 1
ATOM 9392 C C . CYS B 1 504 ? 10.5 -14.562 -1.499 1 92.44 504 CYS B C 1
ATOM 9394 O O . CYS B 1 504 ? 11.648 -14.938 -1.756 1 92.44 504 CYS B O 1
ATOM 9396 N N . ALA B 1 505 ? 9.438 -15.125 -1.93 1 93.62 505 ALA B N 1
ATOM 9397 C CA . ALA B 1 505 ? 9.555 -16.281 -2.801 1 93.62 505 ALA B CA 1
ATOM 9398 C C . ALA B 1 505 ? 10.219 -15.922 -4.125 1 93.62 505 ALA B C 1
ATOM 9400 O O . ALA B 1 505 ? 11.055 -16.656 -4.641 1 93.62 505 ALA B O 1
ATOM 9401 N N . TYR B 1 506 ? 9.883 -14.789 -4.684 1 93.69 506 TYR B N 1
ATOM 9402 C CA . TYR B 1 506 ? 10.477 -14.336 -5.934 1 93.69 506 TYR B CA 1
ATOM 9403 C C . TYR B 1 506 ? 11.969 -14.062 -5.762 1 93.69 506 TYR B C 1
ATOM 9405 O O . TYR B 1 506 ? 12.773 -14.414 -6.625 1 93.69 506 TYR B O 1
ATOM 9413 N N . HIS B 1 507 ? 12.312 -13.547 -4.668 1 90.38 507 HIS B N 1
ATOM 9414 C CA . HIS B 1 507 ? 13.719 -13.242 -4.438 1 90.38 507 HIS B CA 1
ATOM 9415 C C . HIS B 1 507 ? 14.508 -14.508 -4.102 1 90.38 507 HIS B C 1
ATOM 9417 O O . HIS B 1 507 ? 15.695 -14.609 -4.438 1 90.38 507 HIS B O 1
ATOM 9423 N N . GLY B 1 508 ? 13.844 -15.398 -3.404 1 89.19 508 GLY B N 1
ATOM 9424 C CA . GLY B 1 508 ? 14.492 -16.688 -3.23 1 89.19 508 GLY B CA 1
ATOM 9425 C C . GLY B 1 508 ? 14.789 -17.391 -4.543 1 89.19 508 GLY B C 1
ATOM 9426 O O . GLY B 1 508 ? 15.867 -17.953 -4.723 1 89.19 508 GLY B O 1
ATOM 9427 N N . PHE B 1 509 ? 13.914 -17.297 -5.504 1 92.44 509 PHE B N 1
ATOM 9428 C CA . PHE B 1 509 ? 14.07 -17.875 -6.836 1 92.44 509 PHE B CA 1
ATOM 9429 C C . PHE B 1 509 ? 15.18 -17.156 -7.598 1 92.44 509 PHE B C 1
ATOM 9431 O O . PHE B 1 509 ? 16.031 -17.812 -8.219 1 92.44 509 PHE B O 1
ATOM 9438 N N . LEU B 1 510 ? 15.211 -15.844 -7.457 1 89.19 510 LEU B N 1
ATOM 9439 C CA . LEU B 1 510 ? 16.203 -15.055 -8.172 1 89.19 510 LEU B CA 1
ATOM 9440 C C . LEU B 1 510 ? 17.609 -15.344 -7.641 1 89.19 510 LEU B C 1
ATOM 9442 O O . LEU B 1 510 ? 18.562 -15.461 -8.422 1 89.19 510 LEU B O 1
ATOM 9446 N N . ARG B 1 511 ? 17.719 -15.516 -6.402 1 87.69 511 ARG B N 1
ATOM 9447 C CA . ARG B 1 511 ? 19.031 -15.742 -5.797 1 87.69 511 ARG B CA 1
ATOM 9448 C C . ARG B 1 511 ? 19.578 -17.125 -6.16 1 87.69 511 ARG B C 1
ATOM 9450 O O . ARG B 1 511 ? 20.766 -17.266 -6.414 1 87.69 511 ARG B O 1
ATOM 9457 N N . LEU B 1 512 ? 18.734 -18.031 -6.156 1 87.75 512 LEU B N 1
ATOM 9458 C CA . LEU B 1 512 ? 19.188 -19.375 -6.531 1 87.75 512 LEU B CA 1
ATOM 9459 C C . LEU B 1 512 ? 19.578 -19.422 -8.008 1 87.75 512 LEU B C 1
ATOM 9461 O O . LEU B 1 512 ? 20.516 -20.125 -8.383 1 87.75 512 LEU B O 1
ATOM 9465 N N . GLN B 1 513 ? 18.859 -18.672 -8.812 1 87.06 513 GLN B N 1
ATOM 9466 C CA . GLN B 1 513 ? 19.234 -18.594 -10.219 1 87.06 513 GLN B CA 1
ATOM 9467 C C . GLN B 1 513 ? 20.578 -17.875 -10.398 1 87.06 513 GLN B C 1
ATOM 9469 O O . GLN B 1 513 ? 21.344 -18.219 -11.297 1 87.06 513 GLN B O 1
ATOM 9474 N N . GLY B 1 514 ? 20.828 -16.938 -9.57 1 81.31 514 GLY B N 1
ATOM 9475 C CA . GLY B 1 514 ? 22.109 -16.25 -9.633 1 81.31 514 GLY B CA 1
ATOM 9476 C C . GLY B 1 514 ? 23.281 -17.141 -9.281 1 81.31 514 GLY B C 1
ATOM 9477 O O . GLY B 1 514 ? 24.359 -17.016 -9.867 1 81.31 514 GLY B O 1
ATOM 9478 N N . VAL B 1 515 ? 23.016 -18.109 -8.445 1 81.31 515 VAL B N 1
ATOM 9479 C CA . VAL B 1 515 ? 24.094 -18.984 -8 1 81.31 515 VAL B CA 1
ATOM 9480 C C . VAL B 1 515 ? 24.328 -20.078 -9.039 1 81.31 515 VAL B C 1
ATOM 9482 O O . VAL B 1 515 ? 25.469 -20.422 -9.352 1 81.31 515 VAL B O 1
ATOM 9485 N N . TYR B 1 516 ? 23.328 -20.594 -9.641 1 81.19 516 TYR B N 1
ATOM 9486 C CA . TYR B 1 516 ? 23.469 -21.75 -10.508 1 81.19 516 TYR B CA 1
ATOM 9487 C C . TYR B 1 516 ? 23.562 -21.344 -11.969 1 81.19 516 TYR B C 1
ATOM 9489 O O . TYR B 1 516 ? 24.188 -22.031 -12.781 1 81.19 516 TYR B O 1
ATOM 9497 N N . LYS B 1 517 ? 22.938 -20.188 -12.352 1 81.31 517 LYS B N 1
ATOM 9498 C CA . LYS B 1 517 ? 22.844 -19.891 -13.773 1 81.31 517 LYS B CA 1
ATOM 9499 C C . LYS B 1 517 ? 23.672 -18.656 -14.141 1 81.31 517 LYS B C 1
ATOM 9501 O O . LYS B 1 517 ? 23.484 -18.062 -15.203 1 81.31 517 LYS B O 1
ATOM 9506 N N . ASN B 1 518 ? 24.469 -18.312 -13.352 1 79.5 518 ASN B N 1
ATOM 9507 C CA . ASN B 1 518 ? 25.328 -17.188 -13.719 1 79.5 518 ASN B CA 1
ATOM 9508 C C . ASN B 1 518 ? 26.188 -17.516 -14.938 1 79.5 518 ASN B C 1
ATOM 9510 O O . ASN B 1 518 ? 27 -18.453 -14.906 1 79.5 518 ASN B O 1
ATOM 9514 N N . PRO B 1 519 ? 25.906 -16.797 -15.969 1 80 519 PRO B N 1
ATOM 9515 C CA . PRO B 1 519 ? 26.609 -17.125 -17.219 1 80 519 PRO B CA 1
ATOM 9516 C C . PRO B 1 519 ? 28.125 -16.969 -17.109 1 80 519 PRO B C 1
ATOM 9518 O O . PRO B 1 519 ? 28.859 -17.75 -17.719 1 80 519 PRO B O 1
ATOM 9521 N N . VAL B 1 520 ? 28.641 -16.078 -16.344 1 77.94 520 VAL B N 1
ATOM 9522 C CA . VAL B 1 520 ? 30.078 -15.852 -16.203 1 77.94 520 VAL B CA 1
ATOM 9523 C C . VAL B 1 520 ? 30.719 -17.016 -15.469 1 77.94 520 VAL B C 1
ATOM 9525 O O . VAL B 1 520 ? 31.766 -17.531 -15.891 1 77.94 520 VAL B O 1
ATOM 9528 N N . MET B 1 521 ? 30.062 -17.422 -14.508 1 78.56 521 MET B N 1
ATOM 9529 C CA . MET B 1 521 ? 30.609 -18.531 -13.727 1 78.56 521 MET B CA 1
ATOM 9530 C C . MET B 1 521 ? 30.578 -19.828 -14.523 1 78.56 521 MET B C 1
ATOM 9532 O O . MET B 1 521 ? 31.531 -20.609 -14.469 1 78.56 521 MET B O 1
ATOM 9536 N N . ARG B 1 522 ? 29.609 -20.031 -15.312 1 79.94 522 ARG B N 1
ATOM 9537 C CA . ARG B 1 522 ? 29.469 -21.25 -16.094 1 79.94 522 ARG B CA 1
ATOM 9538 C C . ARG B 1 522 ? 30.5 -21.297 -17.219 1 79.94 522 ARG B C 1
ATOM 9540 O O . ARG B 1 522 ? 31.062 -22.359 -17.516 1 79.94 522 ARG B O 1
ATOM 9547 N N . CYS B 1 523 ? 30.641 -20.156 -17.797 1 78.25 523 CYS B N 1
ATOM 9548 C CA . CYS B 1 523 ? 31.672 -20.109 -18.844 1 78.25 523 CYS B CA 1
ATOM 9549 C C . CYS B 1 523 ? 33.062 -20.328 -18.25 1 78.25 523 CYS B C 1
ATOM 9551 O O . CYS B 1 523 ? 33.906 -21.016 -18.844 1 78.25 523 CYS B O 1
ATOM 9553 N N . PHE B 1 524 ? 33.25 -19.812 -17.094 1 79.38 524 PHE B N 1
ATOM 9554 C CA . PHE B 1 524 ? 34.5 -19.984 -16.406 1 79.38 524 PHE B CA 1
ATOM 9555 C C . PHE B 1 524 ? 34.75 -21.453 -16.062 1 79.38 524 PHE B C 1
ATOM 9557 O O . PHE B 1 524 ? 35.844 -21.969 -16.266 1 79.38 524 PHE B O 1
ATOM 9564 N N . LEU B 1 525 ? 33.75 -22.094 -15.641 1 76.62 525 LEU B N 1
ATOM 9565 C CA . LEU B 1 525 ? 33.875 -23.5 -15.273 1 76.62 525 LEU B CA 1
ATOM 9566 C C . LEU B 1 525 ? 34.094 -24.359 -16.5 1 76.62 525 LEU B C 1
ATOM 9568 O O . LEU B 1 525 ? 34.844 -25.359 -16.438 1 76.62 525 LEU B O 1
ATOM 9572 N N . GLN B 1 526 ? 33.469 -23.984 -17.562 1 77.75 526 GLN B N 1
ATOM 9573 C CA . GLN B 1 526 ? 33.656 -24.719 -18.812 1 77.75 526 GLN B CA 1
ATOM 9574 C C . GLN B 1 526 ? 35.094 -24.578 -19.312 1 77.75 526 GLN B C 1
ATOM 9576 O O . GLN B 1 526 ? 35.719 -25.547 -19.75 1 77.75 526 GLN B O 1
ATOM 9581 N N . MET B 1 527 ? 35.594 -23.344 -19.156 1 74.5 527 MET B N 1
ATOM 9582 C CA . MET B 1 527 ? 36.969 -23.109 -19.578 1 74.5 527 MET B CA 1
ATOM 9583 C C . MET B 1 527 ? 37.938 -23.844 -18.672 1 74.5 527 MET B C 1
ATOM 9585 O O . MET B 1 527 ? 38.938 -24.375 -19.156 1 74.5 527 MET B O 1
ATOM 9589 N N . LEU B 1 528 ? 37.531 -23.906 -17.484 1 71 528 LEU B N 1
ATOM 9590 C CA . LEU B 1 528 ? 38.375 -24.609 -16.516 1 71 528 LEU B CA 1
ATOM 9591 C C . LEU B 1 528 ? 38.406 -26.109 -16.797 1 71 528 LEU B C 1
ATOM 9593 O O . LEU B 1 528 ? 39.438 -26.75 -16.734 1 71 528 LEU B O 1
ATOM 9597 N N . ASN B 1 529 ? 37.25 -26.688 -17.125 1 73.56 529 ASN B N 1
ATOM 9598 C CA . ASN B 1 529 ? 37.125 -28.109 -17.438 1 73.56 529 ASN B CA 1
ATOM 9599 C C . ASN B 1 529 ? 37.875 -28.469 -18.719 1 73.56 529 ASN B C 1
ATOM 9601 O O . ASN B 1 529 ? 38.531 -29.516 -18.797 1 73.56 529 ASN B O 1
ATOM 9605 N N . GLU B 1 530 ? 37.719 -27.578 -19.641 1 72.75 530 GLU B N 1
ATOM 9606 C CA . GLU B 1 530 ? 38.438 -27.812 -20.906 1 72.75 530 GLU B CA 1
ATOM 9607 C C . GLU B 1 530 ? 39.938 -27.75 -20.719 1 72.75 530 GLU B C 1
ATOM 9609 O O . GLU B 1 530 ? 40.688 -28.516 -21.359 1 72.75 530 GLU B O 1
ATOM 9614 N N . SER B 1 531 ? 40.344 -26.922 -19.828 1 64.75 531 SER B N 1
ATOM 9615 C CA . SER B 1 531 ? 41.781 -26.812 -19.562 1 64.75 531 SER B CA 1
ATOM 9616 C C . SER B 1 531 ? 42.312 -28.031 -18.812 1 64.75 531 SER B C 1
ATOM 9618 O O . SER B 1 531 ? 43.406 -28.484 -19.078 1 64.75 531 SER B O 1
ATOM 9620 N N . ILE B 1 532 ? 41.469 -28.453 -18 1 62.12 532 ILE B N 1
ATOM 9621 C CA . ILE B 1 532 ? 41.844 -29.625 -17.234 1 62.12 532 ILE B CA 1
ATOM 9622 C C . ILE B 1 532 ? 41.906 -30.844 -18.141 1 62.12 532 ILE B C 1
ATOM 9624 O O . ILE B 1 532 ? 42.844 -31.672 -18.031 1 62.12 532 ILE B O 1
ATOM 9628 N N . ASP B 1 533 ? 40.938 -30.953 -19 1 59.59 533 ASP B N 1
ATOM 9629 C CA . ASP B 1 533 ? 40.906 -32.062 -19.922 1 59.59 533 ASP B CA 1
ATOM 9630 C C . ASP B 1 533 ? 42.062 -32.031 -20.891 1 59.59 533 ASP B C 1
ATOM 9632 O O . ASP B 1 533 ? 42.656 -33.062 -21.219 1 59.59 533 ASP B O 1
ATOM 9636 N N . LYS B 1 534 ? 42.438 -30.875 -21.375 1 56.53 534 LYS B N 1
ATOM 9637 C CA . LYS B 1 534 ? 43.625 -30.719 -22.25 1 56.53 534 LYS B CA 1
ATOM 9638 C C . LYS B 1 534 ? 44.906 -31.109 -21.531 1 56.53 534 LYS B C 1
ATOM 9640 O O . LYS B 1 534 ? 45.781 -31.75 -22.109 1 56.53 534 LYS B O 1
ATOM 9645 N N . ASP B 1 535 ? 44.812 -30.734 -20.312 1 54.12 535 ASP B N 1
ATOM 9646 C CA . ASP B 1 535 ? 46 -31.078 -19.547 1 54.12 535 ASP B CA 1
ATOM 9647 C C . ASP B 1 535 ? 46.062 -32.594 -19.297 1 54.12 535 ASP B C 1
ATOM 9649 O O . ASP B 1 535 ? 47.125 -33.188 -19.359 1 54.12 535 ASP B O 1
ATOM 9653 N N . ASN B 1 536 ? 44.969 -33.156 -19.156 1 52.16 536 ASN B N 1
ATOM 9654 C CA . ASN B 1 536 ? 44.938 -34.625 -18.953 1 52.16 536 ASN B CA 1
ATOM 9655 C C . ASN B 1 536 ? 45.156 -35.375 -20.25 1 52.16 536 ASN B C 1
ATOM 9657 O O . ASN B 1 536 ? 45.844 -36.406 -20.266 1 52.16 536 ASN B O 1
ATOM 9661 N N . LEU B 1 537 ? 44.5 -34.875 -21.266 1 49 537 LEU B N 1
ATOM 9662 C CA . LEU B 1 537 ? 44.781 -35.469 -22.578 1 49 537 LEU B CA 1
ATOM 9663 C C . LEU B 1 537 ? 46.25 -35.375 -22.922 1 49 537 LEU B C 1
ATOM 9665 O O . LEU B 1 537 ? 46.812 -36.312 -23.469 1 49 537 LEU B O 1
ATOM 9669 N N . LEU B 1 538 ? 46.75 -34.25 -22.641 1 46.94 538 LEU B N 1
ATOM 9670 C CA . LEU B 1 538 ? 48.188 -34.094 -22.906 1 46.94 538 LEU B CA 1
ATOM 9671 C C . LEU B 1 538 ? 49 -35.094 -22.062 1 46.94 538 LEU B C 1
ATOM 9673 O O . LEU B 1 538 ? 50 -35.656 -22.531 1 46.94 538 LEU B O 1
ATOM 9677 N N . LYS B 1 539 ? 48.5 -35.375 -20.969 1 49.81 539 LYS B N 1
ATOM 9678 C CA . LYS B 1 539 ? 49.188 -36.344 -20.141 1 49.81 539 LYS B CA 1
ATOM 9679 C C . LYS B 1 539 ? 48.969 -37.781 -20.672 1 49.81 539 LYS B C 1
ATOM 9681 O O . LYS B 1 539 ? 49.906 -38.594 -20.672 1 49.81 539 LYS B O 1
ATOM 9686 N N . THR B 1 540 ? 47.781 -38.094 -21.109 1 45.06 540 THR B N 1
ATOM 9687 C CA . THR B 1 540 ? 47.562 -39.438 -21.641 1 45.06 540 THR B CA 1
ATOM 9688 C C . THR B 1 540 ? 48.281 -39.656 -22.953 1 45.06 540 THR B C 1
ATOM 9690 O O . THR B 1 540 ? 48.812 -40.719 -23.219 1 45.06 540 THR B O 1
ATOM 9693 N N . ILE B 1 541 ? 48.219 -38.688 -23.906 1 41.47 541 ILE B N 1
ATOM 9694 C CA . ILE B 1 541 ? 49 -38.781 -25.141 1 41.47 541 ILE B CA 1
ATOM 9695 C C . ILE B 1 541 ? 50.469 -38.938 -24.828 1 41.47 541 ILE B C 1
ATOM 9697 O O . ILE B 1 541 ? 51.156 -39.719 -25.484 1 41.47 541 ILE B O 1
ATOM 9701 N N . GLU B 1 542 ? 50.938 -38.281 -23.812 1 40.94 542 GLU B N 1
ATOM 9702 C CA . GLU B 1 542 ? 52.344 -38.469 -23.438 1 40.94 542 GLU B CA 1
ATOM 9703 C C . GLU B 1 542 ? 52.594 -39.906 -22.969 1 40.94 542 GLU B C 1
ATOM 9705 O O . GLU B 1 542 ? 53.656 -40.469 -23.219 1 40.94 542 GLU B O 1
ATOM 9710 N N . ASP B 1 543 ? 51.531 -40.562 -22.391 1 40.09 543 ASP B N 1
ATOM 9711 C CA . ASP B 1 543 ? 51.812 -41.906 -21.906 1 40.09 543 ASP B CA 1
ATOM 9712 C C . ASP B 1 543 ? 51.656 -42.938 -23.031 1 40.09 543 ASP B C 1
ATOM 9714 O O . ASP B 1 543 ? 52.281 -44 -23 1 40.09 543 ASP B O 1
ATOM 9718 N N . GLY B 1 544 ? 50.688 -42.906 -24.031 1 32.81 544 GLY B N 1
ATOM 9719 C CA . GLY B 1 544 ? 50.469 -43.969 -25.016 1 32.81 544 GLY B CA 1
ATOM 9720 C C . GLY B 1 544 ? 51.375 -43.844 -26.234 1 32.81 544 GLY B C 1
ATOM 9721 O O . GLY B 1 544 ? 51.312 -44.688 -27.141 1 32.81 544 GLY B O 1
ATOM 9722 N N . PHE B 1 545 ? 51.719 -42.688 -26.797 1 28.16 545 PHE B N 1
ATOM 9723 C CA . PHE B 1 545 ? 52.531 -42.719 -28.016 1 28.16 545 PHE B CA 1
ATOM 9724 C C . PHE B 1 545 ? 53.906 -43.312 -27.734 1 28.16 545 PHE B C 1
ATOM 9726 O O . PHE B 1 545 ? 54.594 -42.875 -26.812 1 28.16 545 PHE B O 1
ATOM 9733 N N . PRO B 1 546 ? 54.125 -44.594 -28.109 1 28.02 546 PRO B N 1
ATOM 9734 C CA . PRO B 1 546 ? 55.531 -44.875 -28.312 1 28.02 546 PRO B CA 1
ATOM 9735 C C . PRO B 1 546 ? 56.25 -43.812 -29.141 1 28.02 546 PRO B C 1
ATOM 9737 O O . PRO B 1 546 ? 55.625 -43.062 -29.859 1 28.02 546 PRO B O 1
ATOM 9740 N N . ARG B 1 547 ? 57.594 -43.562 -29 1 31.7 547 ARG B N 1
ATOM 9741 C CA . ARG B 1 547 ? 58.438 -42.625 -29.719 1 31.7 547 ARG B CA 1
ATOM 9742 C C . ARG B 1 547 ? 58.281 -42.781 -31.219 1 31.7 547 ARG B C 1
ATOM 9744 O O . ARG B 1 547 ? 59.062 -43.5 -31.859 1 31.7 547 ARG B O 1
ATOM 9751 N N . MET B 1 548 ? 57.25 -43.312 -31.844 1 24.05 548 MET B N 1
ATOM 9752 C CA . MET B 1 548 ? 57.438 -43.531 -33.281 1 24.05 548 MET B CA 1
ATOM 9753 C C . MET B 1 548 ? 57.938 -42.25 -33.938 1 24.05 548 MET B C 1
ATOM 9755 O O . MET B 1 548 ? 57.469 -41.156 -33.625 1 24.05 548 MET B O 1
ATOM 9759 N N . HIS B 1 549 ? 59.219 -42.344 -34.625 1 25.67 549 HIS B N 1
ATOM 9760 C CA . HIS B 1 549 ? 60.062 -41.531 -35.531 1 25.67 549 HIS B CA 1
ATOM 9761 C C . HIS B 1 549 ? 59.25 -41.062 -36.75 1 25.67 549 HIS B C 1
ATOM 9763 O O . HIS B 1 549 ? 59.438 -41.562 -37.844 1 25.67 549 HIS B O 1
ATOM 9769 N N . HIS B 1 550 ? 57.969 -41 -36.781 1 22.66 550 HIS B N 1
ATOM 9770 C CA . HIS B 1 550 ? 57.438 -40.562 -38.094 1 22.66 550 HIS B CA 1
ATOM 9771 C C . HIS B 1 550 ? 58.125 -39.312 -38.562 1 22.66 550 HIS B C 1
ATOM 9773 O O . HIS B 1 550 ? 58.219 -38.312 -37.844 1 22.66 550 HIS B O 1
ATOM 9779 N N . SER B 1 551 ? 59.156 -39.312 -39.531 1 24.42 551 SER B N 1
ATOM 9780 C CA . SER B 1 551 ? 59.906 -38.469 -40.438 1 24.42 551 SER B CA 1
ATOM 9781 C C . SER B 1 551 ? 59.062 -37.344 -41.031 1 24.42 551 SER B C 1
ATOM 9783 O O . SER B 1 551 ? 59.5 -36.219 -41.188 1 24.42 551 SER B O 1
ATOM 9785 N N . GLY B 1 552 ? 58.062 -37.688 -41.938 1 23.17 552 GLY B N 1
ATOM 9786 C CA . GLY B 1 552 ? 57.812 -36.719 -43 1 23.17 552 GLY B CA 1
ATOM 9787 C C . GLY B 1 552 ? 57.312 -35.375 -42.5 1 23.17 552 GLY B C 1
ATOM 9788 O O . GLY B 1 552 ? 57.875 -34.344 -42.844 1 23.17 552 GLY B O 1
ATOM 9789 N N . VAL B 1 553 ? 55.938 -35.125 -42.594 1 24.33 553 VAL B N 1
ATOM 9790 C CA . VAL B 1 553 ? 55.562 -33.719 -42.844 1 24.33 553 VAL B CA 1
ATOM 9791 C C . VAL B 1 553 ? 55.938 -32.875 -41.625 1 24.33 553 VAL B C 1
ATOM 9793 O O . VAL B 1 553 ? 55.344 -33 -40.562 1 24.33 553 VAL B O 1
ATOM 9796 N N . ASP B 1 554 ? 57.281 -32.562 -41.219 1 25.14 554 ASP B N 1
ATOM 9797 C CA . ASP B 1 554 ? 58.156 -31.672 -40.469 1 25.14 554 ASP B CA 1
ATOM 9798 C C . ASP B 1 554 ? 57.625 -30.25 -40.469 1 25.14 554 ASP B C 1
ATOM 9800 O O . ASP B 1 554 ? 58.094 -29.406 -39.688 1 25.14 554 ASP B O 1
ATOM 9804 N N . GLY B 1 555 ? 57 -29.734 -41.531 1 25.44 555 GLY B N 1
ATOM 9805 C CA . GLY B 1 555 ? 57.031 -28.297 -41.812 1 25.44 555 GLY B CA 1
ATOM 9806 C C . GLY B 1 555 ? 56.219 -27.484 -40.812 1 25.44 555 GLY B C 1
ATOM 9807 O O . GLY B 1 555 ? 56.281 -26.25 -40.812 1 25.44 555 GLY B O 1
ATOM 9808 N N . PHE B 1 556 ? 54.969 -27.938 -40.531 1 23.34 556 PHE B N 1
ATOM 9809 C CA . PHE B 1 556 ? 54.344 -26.844 -39.781 1 23.34 556 PHE B CA 1
ATOM 9810 C C . PHE B 1 556 ? 55 -26.641 -38.438 1 23.34 556 PHE B C 1
ATOM 9812 O O . PHE B 1 556 ? 54.906 -27.5 -37.562 1 23.34 556 PHE B O 1
ATOM 9819 N N . ASN B 1 557 ? 56.219 -26.109 -38.312 1 23.95 557 ASN B N 1
ATOM 9820 C CA . ASN B 1 557 ? 57.125 -25.719 -37.25 1 23.95 557 ASN B CA 1
ATOM 9821 C C . ASN B 1 557 ? 56.375 -25.094 -36.062 1 23.95 557 ASN B C 1
ATOM 9823 O O . ASN B 1 557 ? 55.781 -24.031 -36.219 1 23.95 557 ASN B O 1
ATOM 9827 N N . THR B 1 558 ? 55.719 -25.828 -35.25 1 25.58 558 THR B N 1
ATOM 9828 C CA . THR B 1 558 ? 55.281 -25.438 -33.938 1 25.58 558 THR B CA 1
ATOM 9829 C C . THR B 1 558 ? 56.281 -24.516 -33.25 1 25.58 558 THR B C 1
ATOM 9831 O O . THR B 1 558 ? 56.219 -24.281 -32.062 1 25.58 558 THR B O 1
ATOM 9834 N N . ASN B 1 559 ? 57.5 -24.188 -34 1 27.36 559 ASN B N 1
ATOM 9835 C CA . ASN B 1 559 ? 58.625 -23.312 -33.656 1 27.36 559 ASN B CA 1
ATOM 9836 C C . ASN B 1 559 ? 58.156 -21.906 -33.312 1 27.36 559 ASN B C 1
ATOM 9838 O O . ASN B 1 559 ? 58.969 -21 -33.125 1 27.36 559 ASN B O 1
ATOM 9842 N N . MET B 1 560 ? 57 -21.469 -33.781 1 26.7 560 MET B N 1
ATOM 9843 C CA . MET B 1 560 ? 56.781 -20.031 -33.75 1 26.7 560 MET B CA 1
ATOM 9844 C C . MET B 1 560 ? 56.531 -19.547 -32.312 1 26.7 560 MET B C 1
ATOM 9846 O O . MET B 1 560 ? 56.406 -18.344 -32.094 1 26.7 560 MET B O 1
ATOM 9850 N N . PHE B 1 561 ? 55.938 -20.375 -31.406 1 26.7 561 PHE B N 1
ATOM 9851 C CA . PHE B 1 561 ? 55.844 -19.734 -30.094 1 26.7 561 PHE B CA 1
ATOM 9852 C C . PHE B 1 561 ? 57.188 -19.859 -29.344 1 26.7 561 PHE B C 1
ATOM 9854 O O . PHE B 1 561 ? 57.688 -20.969 -29.141 1 26.7 561 PHE B O 1
ATOM 9861 N N . PRO B 1 562 ? 58.094 -19 -29.531 1 27.94 562 PRO B N 1
ATOM 9862 C CA . PRO B 1 562 ? 59.312 -19.109 -28.719 1 27.94 562 PRO B CA 1
ATOM 9863 C C . PRO B 1 562 ? 59.031 -19.453 -27.266 1 27.94 562 PRO B C 1
ATOM 9865 O O . PRO B 1 562 ? 58.062 -18.969 -26.688 1 27.94 562 PRO B O 1
ATOM 9868 N N . GLN B 1 563 ? 59.25 -20.578 -26.812 1 28.91 563 GLN B N 1
ATOM 9869 C CA . GLN B 1 563 ? 59.438 -20.938 -25.406 1 28.91 563 GLN B CA 1
ATOM 9870 C C . GLN B 1 563 ? 60.281 -19.891 -24.688 1 28.91 563 GLN B C 1
ATOM 9872 O O . GLN B 1 563 ? 61.5 -20 -24.641 1 28.91 563 GLN B O 1
ATOM 9877 N N . HIS B 1 564 ? 60.281 -18.547 -25.094 1 30.84 564 HIS B N 1
ATOM 9878 C CA . HIS B 1 564 ? 61.062 -17.641 -24.234 1 30.84 564 HIS B CA 1
ATOM 9879 C C . HIS B 1 564 ? 60.844 -17.969 -22.766 1 30.84 564 HIS B C 1
ATOM 9881 O O . HIS B 1 564 ? 59.719 -18.156 -22.312 1 30.84 564 HIS B O 1
ATOM 9887 N N . THR B 1 565 ? 61.812 -18.641 -22.016 1 32.28 565 THR B N 1
ATOM 9888 C CA . THR B 1 565 ? 62.094 -18.75 -20.594 1 32.28 565 THR B CA 1
ATOM 9889 C C . THR B 1 565 ? 61.812 -17.438 -19.875 1 32.28 565 THR B C 1
ATOM 9891 O O . THR B 1 565 ? 62.656 -16.562 -19.766 1 32.28 565 THR B O 1
ATOM 9894 N N . GLN B 1 566 ? 60.938 -16.562 -20.297 1 35.12 566 GLN B N 1
ATOM 9895 C CA . GLN B 1 566 ? 60.656 -15.422 -19.422 1 35.12 566 GLN B CA 1
ATOM 9896 C C . GLN B 1 566 ? 60.625 -15.852 -17.953 1 35.12 566 GLN B C 1
ATOM 9898 O O . GLN B 1 566 ? 60.25 -16.984 -17.656 1 35.12 566 GLN B O 1
ATOM 9903 N N . PRO B 1 567 ? 61.562 -15.141 -17.047 1 36.88 567 PRO B N 1
ATOM 9904 C CA . PRO B 1 567 ? 61.531 -15.617 -15.664 1 36.88 567 PRO B CA 1
ATOM 9905 C C . PRO B 1 567 ? 60.156 -16.078 -15.203 1 36.88 567 PRO B C 1
ATOM 9907 O O . PRO B 1 567 ? 59.156 -15.445 -15.555 1 36.88 567 PRO B O 1
ATOM 9910 N N . ILE B 1 568 ? 59.938 -17.297 -15.219 1 37.31 568 ILE B N 1
ATOM 9911 C CA . ILE B 1 568 ? 58.812 -17.984 -14.625 1 37.31 568 ILE B CA 1
ATOM 9912 C C . ILE B 1 568 ? 58.312 -17.203 -13.406 1 37.31 568 ILE B C 1
ATOM 9914 O O . ILE B 1 568 ? 58.938 -17.25 -12.344 1 37.31 568 ILE B O 1
ATOM 9918 N N . THR B 1 569 ? 58.219 -15.844 -13.578 1 41.5 569 THR B N 1
ATOM 9919 C CA . THR B 1 569 ? 57.469 -15.312 -12.43 1 41.5 569 THR B CA 1
ATOM 9920 C C . THR B 1 569 ? 56.438 -16.328 -11.938 1 41.5 569 THR B C 1
ATOM 9922 O O . THR B 1 569 ? 55.719 -16.922 -12.742 1 41.5 569 THR B O 1
ATOM 9925 N N . SER B 1 570 ? 56.812 -17.047 -10.797 1 43.97 570 SER B N 1
ATOM 9926 C CA . SER B 1 570 ? 56.094 -18.141 -10.156 1 43.97 570 SER B CA 1
ATOM 9927 C C . SER B 1 570 ? 54.594 -17.984 -10.344 1 43.97 570 SER B C 1
ATOM 9929 O O . SER B 1 570 ? 54.062 -16.875 -10.375 1 43.97 570 SER B O 1
ATOM 9931 N N . LYS B 1 571 ? 54.094 -18.891 -11.242 1 50.38 571 LYS B N 1
ATOM 9932 C CA . LYS B 1 571 ? 52.625 -19.016 -11.297 1 50.38 571 LYS B CA 1
ATOM 9933 C C . LYS B 1 571 ? 52 -18.484 -10.023 1 50.38 571 LYS B C 1
ATOM 9935 O O . LYS B 1 571 ? 50.906 -17.875 -10.07 1 50.38 571 LYS B O 1
ATOM 9940 N N . LYS B 1 572 ? 52.875 -18.578 -8.969 1 53.16 572 LYS B N 1
ATOM 9941 C CA . LYS B 1 572 ? 52.438 -18.094 -7.672 1 53.16 572 LYS B CA 1
ATOM 9942 C C . LYS B 1 572 ? 52.312 -16.562 -7.672 1 53.16 572 LYS B C 1
ATOM 9944 O O . LYS B 1 572 ? 51.344 -16.016 -7.148 1 53.16 572 LYS B O 1
ATOM 9949 N N . VAL B 1 573 ? 53.312 -15.992 -8.242 1 53.75 573 VAL B N 1
ATOM 9950 C CA . VAL B 1 573 ? 53.312 -14.531 -8.25 1 53.75 573 VAL B CA 1
ATOM 9951 C C . VAL B 1 573 ? 52.219 -14.016 -9.172 1 53.75 573 VAL B C 1
ATOM 9953 O O . VAL B 1 573 ? 51.5 -13.062 -8.828 1 53.75 573 VAL B O 1
ATOM 9956 N N . ARG B 1 574 ? 52.062 -14.648 -10.219 1 54 574 ARG B N 1
ATOM 9957 C CA . ARG B 1 574 ? 51 -14.242 -11.141 1 54 574 ARG B CA 1
ATOM 9958 C C . ARG B 1 574 ? 49.625 -14.438 -10.508 1 54 574 ARG B C 1
ATOM 9960 O O . ARG B 1 574 ? 48.75 -13.578 -10.633 1 54 574 ARG B O 1
ATOM 9967 N N . ASN B 1 575 ? 49.469 -15.539 -9.883 1 57.56 575 ASN B N 1
ATOM 9968 C CA . ASN B 1 575 ? 48.219 -15.797 -9.188 1 57.56 575 ASN B CA 1
ATOM 9969 C C . ASN B 1 575 ? 47.969 -14.789 -8.07 1 57.56 575 ASN B C 1
ATOM 9971 O O . ASN B 1 575 ? 46.844 -14.359 -7.852 1 57.56 575 ASN B O 1
ATOM 9975 N N . ARG B 1 576 ? 49.094 -14.414 -7.465 1 59.97 576 ARG B N 1
ATOM 9976 C CA . ARG B 1 576 ? 49 -13.422 -6.402 1 59.97 576 ARG B CA 1
ATOM 9977 C C . ARG B 1 576 ? 48.594 -12.055 -6.965 1 59.97 576 ARG B C 1
ATOM 9979 O O . ARG B 1 576 ? 47.812 -11.336 -6.363 1 59.97 576 ARG B O 1
ATOM 9986 N N . TRP B 1 577 ? 49.094 -11.805 -8.047 1 57.59 577 TRP B N 1
ATOM 9987 C CA . TRP B 1 577 ? 48.75 -10.539 -8.688 1 57.59 577 TRP B CA 1
ATOM 9988 C C . TRP B 1 577 ? 47.312 -10.539 -9.172 1 57.59 577 TRP B C 1
ATOM 9990 O O . TRP B 1 577 ? 46.594 -9.547 -9.016 1 57.59 577 TRP B O 1
ATOM 10000 N N . PHE B 1 578 ? 46.938 -11.555 -9.75 1 60.81 578 PHE B N 1
ATOM 10001 C CA . PHE B 1 578 ? 45.562 -11.664 -10.188 1 60.81 578 PHE B CA 1
ATOM 10002 C C . PHE B 1 578 ? 44.625 -11.594 -8.992 1 60.81 578 PHE B C 1
ATOM 10004 O O . PHE B 1 578 ? 43.562 -10.953 -9.07 1 60.81 578 PHE B O 1
ATOM 10011 N N . LEU B 1 579 ? 45.094 -12.258 -7.949 1 64.5 579 LEU B N 1
ATOM 10012 C CA . LEU B 1 579 ? 44.312 -12.164 -6.719 1 64.5 579 LEU B CA 1
ATOM 10013 C C . LEU B 1 579 ? 44.25 -10.727 -6.227 1 64.5 579 LEU B C 1
ATOM 10015 O O . LEU B 1 579 ? 43.188 -10.242 -5.84 1 64.5 579 LEU B O 1
ATOM 10019 N N . ALA B 1 580 ? 45.406 -10.109 -6.219 1 62.31 580 ALA B N 1
ATOM 10020 C CA . ALA B 1 580 ? 45.438 -8.719 -5.77 1 62.31 580 ALA B CA 1
ATOM 10021 C C . ALA B 1 580 ? 44.594 -7.824 -6.66 1 62.31 580 ALA B C 1
ATOM 10023 O O . ALA B 1 580 ? 43.844 -6.969 -6.168 1 62.31 580 ALA B O 1
ATOM 10024 N N . TYR B 1 581 ? 44.688 -8.062 -7.82 1 58.06 581 TYR B N 1
ATOM 10025 C CA . TYR B 1 581 ? 43.938 -7.289 -8.789 1 58.06 581 TYR B CA 1
ATOM 10026 C C . TYR B 1 581 ? 42.438 -7.516 -8.609 1 58.06 581 TYR B C 1
ATOM 10028 O O . TYR B 1 581 ? 41.656 -6.562 -8.633 1 58.06 581 TYR B O 1
ATOM 10036 N N . THR B 1 582 ? 42.031 -8.719 -8.508 1 61.38 582 THR B N 1
ATOM 10037 C CA . THR B 1 582 ? 40.625 -9.055 -8.305 1 61.38 582 THR B CA 1
ATOM 10038 C C . THR B 1 582 ? 40.125 -8.484 -6.977 1 61.38 582 THR B C 1
ATOM 10040 O O . THR B 1 582 ? 39 -7.984 -6.898 1 61.38 582 THR B O 1
ATOM 10043 N N . LEU B 1 583 ? 41.062 -8.586 -6.035 1 60.84 583 LEU B N 1
ATOM 10044 C CA . LEU B 1 583 ? 40.656 -8.094 -4.723 1 60.84 583 LEU B CA 1
ATOM 10045 C C . LEU B 1 583 ? 40.562 -6.574 -4.715 1 60.84 583 LEU B C 1
ATOM 10047 O O . LEU B 1 583 ? 39.719 -6.004 -4.012 1 60.84 583 LEU B O 1
ATOM 10051 N N . LEU B 1 584 ? 41.375 -6.016 -5.391 1 56.25 584 LEU B N 1
ATOM 10052 C CA . LEU B 1 584 ? 41.344 -4.559 -5.473 1 56.25 584 LEU B CA 1
ATOM 10053 C C . LEU B 1 584 ? 40.094 -4.07 -6.18 1 56.25 584 LEU B C 1
ATOM 10055 O O . LEU B 1 584 ? 39.531 -3.045 -5.797 1 56.25 584 LEU B O 1
ATOM 10059 N N . ARG B 1 585 ? 39.719 -4.871 -7.125 1 55.69 585 ARG B N 1
ATOM 10060 C CA . ARG B 1 585 ? 38.562 -4.469 -7.91 1 55.69 585 ARG B CA 1
ATOM 10061 C C . ARG B 1 585 ? 37.281 -4.93 -7.242 1 55.69 585 ARG B C 1
ATOM 10063 O O . ARG B 1 585 ? 36.219 -4.367 -7.496 1 55.69 585 ARG B O 1
ATOM 10070 N N . ASN B 1 586 ? 37.312 -6.035 -6.578 1 52.56 586 ASN B N 1
ATOM 10071 C CA . ASN B 1 586 ? 36.188 -6.559 -5.836 1 52.56 586 ASN B CA 1
ATOM 10072 C C . ASN B 1 586 ? 36.5 -6.691 -4.348 1 52.56 586 ASN B C 1
ATOM 10074 O O . ASN B 1 586 ? 36.75 -7.793 -3.859 1 52.56 586 ASN B O 1
ATOM 10078 N N . PRO B 1 587 ? 36.5 -5.566 -3.709 1 55.19 587 PRO B N 1
ATOM 10079 C CA . PRO B 1 587 ? 36.938 -5.594 -2.312 1 55.19 587 PRO B CA 1
ATOM 10080 C C . PRO B 1 587 ? 36.031 -6.461 -1.426 1 55.19 587 PRO B C 1
ATOM 10082 O O . PRO B 1 587 ? 36.5 -6.969 -0.399 1 55.19 587 PRO B O 1
ATOM 10085 N N . THR B 1 588 ? 34.938 -6.684 -1.854 1 55.81 588 THR B N 1
ATOM 10086 C CA . THR B 1 588 ? 34.062 -7.539 -1.041 1 55.81 588 THR B CA 1
ATOM 10087 C C . THR B 1 588 ? 34.594 -8.969 -1.017 1 55.81 588 THR B C 1
ATOM 10089 O O . THR B 1 588 ? 34.312 -9.734 -0.094 1 55.81 588 THR B O 1
ATOM 10092 N N . LEU B 1 589 ? 35.312 -9.195 -1.958 1 53.81 589 LEU B N 1
ATOM 10093 C CA . LEU B 1 589 ? 35.844 -10.539 -2.055 1 53.81 589 LEU B CA 1
ATOM 10094 C C . LEU B 1 589 ? 36.938 -10.766 -1.022 1 53.81 589 LEU B C 1
ATOM 10096 O O . LEU B 1 589 ? 37.344 -11.898 -0.756 1 53.81 589 LEU B O 1
ATOM 10100 N N . VAL B 1 590 ? 37.375 -9.656 -0.447 1 55.81 590 VAL B N 1
ATOM 10101 C CA . VAL B 1 590 ? 38.438 -9.789 0.536 1 55.81 590 VAL B CA 1
ATOM 10102 C C . VAL B 1 590 ? 37.938 -10.57 1.746 1 55.81 590 VAL B C 1
ATOM 10104 O O . VAL B 1 590 ? 38.656 -11.406 2.301 1 55.81 590 VAL B O 1
ATOM 10107 N N . ASN B 1 591 ? 36.719 -10.305 2.074 1 52.41 591 ASN B N 1
ATOM 10108 C CA . ASN B 1 591 ? 36.188 -10.977 3.248 1 52.41 591 ASN B CA 1
ATOM 10109 C C . ASN B 1 591 ? 35.844 -12.438 2.957 1 52.41 591 ASN B C 1
ATOM 10111 O O . ASN B 1 591 ? 35.812 -13.266 3.869 1 52.41 591 ASN B O 1
ATOM 10115 N N . GLU B 1 592 ? 35.625 -12.734 1.762 1 48.28 592 GLU B N 1
ATOM 10116 C CA . GLU B 1 592 ? 35.25 -14.102 1.391 1 48.28 592 GLU B CA 1
ATOM 10117 C C . GLU B 1 592 ? 36.5 -14.938 1.084 1 48.28 592 GLU B C 1
ATOM 10119 O O . GLU B 1 592 ? 36.375 -16.141 0.846 1 48.28 592 GLU B O 1
ATOM 10124 N N . ARG B 1 593 ? 37.594 -14.242 1.185 1 49.91 593 ARG B N 1
ATOM 10125 C CA . ARG B 1 593 ? 38.844 -14.93 0.879 1 49.91 593 ARG B CA 1
ATOM 10126 C C . ARG B 1 593 ? 39.25 -15.844 2.027 1 49.91 593 ARG B C 1
ATOM 10128 O O . ARG B 1 593 ? 39.312 -15.414 3.18 1 49.91 593 ARG B O 1
ATOM 10135 N N . ARG B 1 594 ? 39.062 -17.156 1.883 1 44.47 594 ARG B N 1
ATOM 10136 C CA . ARG B 1 594 ? 39.688 -18.078 2.846 1 44.47 594 ARG B CA 1
ATOM 10137 C C . ARG B 1 594 ? 41.188 -18.094 2.711 1 44.47 594 ARG B C 1
ATOM 10139 O O . ARG B 1 594 ? 41.719 -18.312 1.618 1 44.47 594 ARG B O 1
ATOM 10146 N N . ARG B 1 595 ? 41.875 -17.469 3.553 1 40.16 595 ARG B N 1
ATOM 10147 C CA . ARG B 1 595 ? 43.312 -17.672 3.615 1 40.16 595 ARG B CA 1
ATOM 10148 C C . ARG B 1 595 ? 43.656 -19.156 3.686 1 40.16 595 ARG B C 1
ATOM 10150 O O . ARG B 1 595 ? 42.969 -19.922 4.363 1 40.16 595 ARG B O 1
ATOM 10157 N N . SER B 1 596 ? 44.125 -19.688 2.596 1 32.25 596 SER B N 1
ATOM 10158 C CA . SER B 1 596 ? 44.688 -21.031 2.754 1 32.25 596 SER B CA 1
ATOM 10159 C C . SER B 1 596 ? 45.469 -21.156 4.047 1 32.25 596 SER B C 1
ATOM 10161 O O . SER B 1 596 ? 46.469 -20.438 4.238 1 32.25 596 SER B O 1
ATOM 10163 N N . GLY B 1 597 ? 44.906 -21.016 5.125 1 31.73 597 GLY B N 1
ATOM 10164 C CA . GLY B 1 597 ? 45.75 -21.484 6.234 1 31.73 597 GLY B CA 1
ATOM 10165 C C . GLY B 1 597 ? 46.375 -22.828 5.973 1 31.73 597 GLY B C 1
ATOM 10166 O O . GLY B 1 597 ? 45.719 -23.766 5.508 1 31.73 597 GLY B O 1
ATOM 10167 N N . ARG B 1 598 ? 47.656 -22.938 5.5 1 29.89 598 ARG B N 1
ATOM 10168 C CA . ARG B 1 598 ? 48.5 -24.109 5.633 1 29.89 598 ARG B CA 1
ATOM 10169 C C . ARG B 1 598 ? 48.281 -24.781 6.984 1 29.89 598 ARG B C 1
ATOM 10171 O O . ARG B 1 598 ? 49.031 -25.719 7.336 1 29.89 598 ARG B O 1
ATOM 10178 N N . LYS B 1 599 ? 47.688 -24.438 7.938 1 32.28 599 LYS B N 1
ATOM 10179 C CA . LYS B 1 599 ? 47.844 -25.438 8.992 1 32.28 599 LYS B CA 1
ATOM 10180 C C . LYS B 1 599 ? 47.25 -26.781 8.578 1 32.28 599 LYS B C 1
ATOM 10182 O O . LYS B 1 599 ? 47.875 -27.828 8.734 1 32.28 599 LYS B O 1
ATOM 10187 N N . GLU B 1 600 ? 45.969 -27.031 8.469 1 27.08 600 GLU B N 1
ATOM 10188 C CA . GLU B 1 600 ? 45.469 -28.406 8.477 1 27.08 600 GLU B CA 1
ATOM 10189 C C . GLU B 1 600 ? 45.594 -29.031 7.086 1 27.08 600 GLU B C 1
ATOM 10191 O O . GLU B 1 600 ? 45.219 -30.188 6.895 1 27.08 600 GLU B O 1
ATOM 10196 N N . ALA B 1 601 ? 45.906 -28.5 5.922 1 27.91 601 ALA B N 1
ATOM 10197 C CA . ALA B 1 601 ? 46.312 -29.453 4.898 1 27.91 601 ALA B CA 1
ATOM 10198 C C . ALA B 1 601 ? 47.531 -30.219 5.348 1 27.91 601 ALA B C 1
ATOM 10200 O O . ALA B 1 601 ? 48.031 -31.109 4.633 1 27.91 601 ALA B O 1
ATOM 10201 N N . GLY B 1 602 ? 48.344 -29.844 6.262 1 27.55 602 GLY B N 1
ATOM 10202 C CA . GLY B 1 602 ? 49.281 -30.734 6.922 1 27.55 602 GLY B CA 1
ATOM 10203 C C . GLY B 1 602 ? 48.594 -31.953 7.539 1 27.55 602 GLY B C 1
ATOM 10204 O O . GLY B 1 602 ? 49.156 -33.062 7.492 1 27.55 602 GLY B O 1
ATOM 10205 N N . ASP B 1 603 ? 47.531 -32 8.195 1 28.62 603 ASP B N 1
ATOM 10206 C CA . ASP B 1 603 ? 47 -33.312 8.562 1 28.62 603 ASP B CA 1
ATOM 10207 C C . ASP B 1 603 ? 46.312 -33.969 7.363 1 28.62 603 ASP B C 1
ATOM 10209 O O . ASP B 1 603 ? 46.375 -35.219 7.215 1 28.62 603 ASP B O 1
ATOM 10213 N N . LEU B 1 604 ? 45.5 -33.406 6.547 1 25.45 604 LEU B N 1
ATOM 10214 C CA . LEU B 1 604 ? 44.969 -34.281 5.527 1 25.45 604 LEU B CA 1
ATOM 10215 C C . LEU B 1 604 ? 45.969 -34.469 4.395 1 25.45 604 LEU B C 1
ATOM 10217 O O . LEU B 1 604 ? 46.094 -35.562 3.844 1 25.45 604 LEU B O 1
ATOM 10221 N N . LEU B 1 605 ? 46.688 -33.531 3.885 1 25.36 605 LEU B N 1
ATOM 10222 C CA . LEU B 1 605 ? 47.688 -33.938 2.898 1 25.36 605 LEU B CA 1
ATOM 10223 C C . LEU B 1 605 ? 48.844 -34.656 3.564 1 25.36 605 LEU B C 1
ATOM 10225 O O . LEU B 1 605 ? 49.594 -35.375 2.902 1 25.36 605 LEU B O 1
ATOM 10229 N N . VAL B 1 606 ? 49.188 -34.312 4.797 1 26.91 606 VAL B N 1
ATOM 10230 C CA . VAL B 1 606 ? 50.281 -34.969 5.508 1 26.91 606 VAL B CA 1
ATOM 10231 C C . VAL B 1 606 ? 49.938 -36.438 5.699 1 26.91 606 VAL B C 1
ATOM 10233 O O . VAL B 1 606 ? 50.844 -37.25 5.965 1 26.91 606 VAL B O 1
ATOM 10236 N N . SER B 1 607 ? 48.688 -36.812 5.789 1 26.36 607 SER B N 1
ATOM 10237 C CA . SER B 1 607 ? 48.625 -38.281 5.934 1 26.36 607 SER B CA 1
ATOM 10238 C C . SER B 1 607 ? 49.125 -38.969 4.684 1 26.36 607 SER B C 1
ATOM 10240 O O . SER B 1 607 ? 49.406 -40.188 4.715 1 26.36 607 SER B O 1
ATOM 10242 N N . PHE B 1 608 ? 48.938 -38.375 3.525 1 22.88 608 PHE B N 1
ATOM 10243 C CA . PHE B 1 608 ? 49.469 -39.281 2.506 1 22.88 608 PHE B CA 1
ATOM 10244 C C . PHE B 1 608 ? 51 -39.219 2.469 1 22.88 608 PHE B C 1
ATOM 10246 O O . PHE B 1 608 ? 51.656 -40.25 2.168 1 22.88 608 PHE B O 1
ATOM 10253 N N . GLU B 1 609 ? 51.562 -37.969 2.518 1 23.53 609 GLU B N 1
ATOM 10254 C CA . GLU B 1 609 ? 52.938 -37.969 2.07 1 23.53 609 GLU B CA 1
ATOM 10255 C C . GLU B 1 609 ? 53.875 -38.594 3.119 1 23.53 609 GLU B C 1
ATOM 10257 O O . GLU B 1 609 ? 55.094 -38.562 2.963 1 23.53 609 GLU B O 1
ATOM 10262 N N . GLY B 1 610 ? 53.406 -38.719 4.277 1 23.09 610 GLY B N 1
ATOM 10263 C CA . GLY B 1 610 ? 54.5 -39.031 5.18 1 23.09 610 GLY B CA 1
ATOM 10264 C C . GLY B 1 610 ? 55.406 -40.125 4.676 1 23.09 610 GLY B C 1
ATOM 10265 O O . GLY B 1 610 ? 56.406 -40.469 5.316 1 23.09 610 GLY B O 1
ATOM 10266 N N . GLU B 1 611 ? 54.844 -41.094 3.883 1 22.23 611 GLU B N 1
ATOM 10267 C CA . GLU B 1 611 ? 55.844 -42.156 3.762 1 22.23 611 GLU B CA 1
ATOM 10268 C C . GLU B 1 611 ? 56.969 -41.75 2.814 1 22.23 611 GLU B C 1
ATOM 10270 O O . GLU B 1 611 ? 56.75 -41.688 1.6 1 22.23 611 GLU B O 1
ATOM 10275 N N . GLY B 1 612 ? 57.625 -40.531 3.064 1 21.02 612 GLY B N 1
ATOM 10276 C CA . GLY B 1 612 ? 58.844 -40.094 2.416 1 21.02 612 GLY B CA 1
ATOM 10277 C C . GLY B 1 612 ? 59.812 -41.219 2.092 1 21.02 612 GLY B C 1
ATOM 10278 O O . GLY B 1 612 ? 60.25 -41.938 2.982 1 21.02 612 GLY B O 1
ATOM 10279 N N . ILE B 1 613 ? 59.781 -41.812 0.855 1 20.28 613 ILE B N 1
ATOM 10280 C CA . ILE B 1 613 ? 60.812 -42.719 0.378 1 20.28 613 ILE B CA 1
ATOM 10281 C C . ILE B 1 613 ? 62.156 -42 0.374 1 20.28 613 ILE B C 1
ATOM 10283 O O . ILE B 1 613 ? 62.281 -40.906 -0.162 1 20.28 613 ILE B O 1
ATOM 10287 N N . GLU B 1 614 ? 63.062 -42.219 1.248 1 20.09 614 GLU B N 1
ATOM 10288 C CA . GLU B 1 614 ? 64.5 -41.938 1.446 1 20.09 614 GLU B CA 1
ATOM 10289 C C . GLU B 1 614 ? 65.312 -42.219 0.17 1 20.09 614 GLU B C 1
ATOM 10291 O O . GLU B 1 614 ? 66.5 -42.156 0.176 1 20.09 614 GLU B O 1
ATOM 10296 N N . HIS B 1 615 ? 64.812 -42 -1.156 1 19.06 615 HIS B N 1
ATOM 10297 C CA . HIS B 1 615 ? 65.875 -42.469 -2.096 1 19.06 615 HIS B CA 1
ATOM 10298 C C . HIS B 1 615 ? 67.062 -41.562 -2.074 1 19.06 615 HIS B C 1
ATOM 10300 O O . HIS B 1 615 ? 66.938 -40.344 -1.919 1 19.06 615 HIS B O 1
ATOM 10306 N N . ASN B 1 616 ? 68.375 -42 -1.897 1 19.83 616 ASN B N 1
ATOM 10307 C CA . ASN B 1 616 ? 69.812 -41.781 -1.788 1 19.83 616 ASN B CA 1
ATOM 10308 C C . ASN B 1 616 ? 70.375 -41.219 -3.076 1 19.83 616 ASN B C 1
ATOM 10310 O O . ASN B 1 616 ? 71.625 -41.062 -3.205 1 19.83 616 ASN B O 1
ATOM 10314 N N . ASN B 1 617 ? 69.688 -40.812 -4.203 1 18.28 617 ASN B N 1
ATOM 10315 C CA . ASN B 1 617 ? 70.5 -40.844 -5.406 1 18.28 617 ASN B CA 1
ATOM 10316 C C . ASN B 1 617 ? 71.562 -39.719 -5.391 1 18.28 617 ASN B C 1
ATOM 10318 O O . ASN B 1 617 ? 71.25 -38.625 -4.91 1 18.28 617 ASN B O 1
ATOM 10322 N N . GLU B 1 618 ? 72.938 -39.938 -5.559 1 19.8 618 GLU B N 1
ATOM 10323 C CA . GLU B 1 618 ? 74.25 -39.438 -5.824 1 19.8 618 GLU B CA 1
ATOM 10324 C C . GLU B 1 618 ? 74.312 -38.688 -7.137 1 19.8 618 GLU B C 1
ATOM 10326 O O . GLU B 1 618 ? 74.438 -39.281 -8.211 1 19.8 618 GLU B O 1
ATOM 10331 N N . ARG B 1 619 ? 73.5 -37.594 -7.422 1 19.3 619 ARG B N 1
ATOM 10332 C CA . ARG B 1 619 ? 73.562 -37.031 -8.766 1 19.3 619 ARG B CA 1
ATOM 10333 C C . ARG B 1 619 ? 74.938 -36.344 -8.992 1 19.3 619 ARG B C 1
ATOM 10335 O O . ARG B 1 619 ? 75.312 -35.438 -8.242 1 19.3 619 ARG B O 1
ATOM 10342 N N . THR B 1 620 ? 75.875 -37 -9.586 1 18.92 620 THR B N 1
ATOM 10343 C CA . THR B 1 620 ? 77.125 -36.625 -10.211 1 18.92 620 THR B CA 1
ATOM 10344 C C . THR B 1 620 ? 76.875 -35.594 -11.305 1 18.92 620 THR B C 1
ATOM 10346 O O . THR B 1 620 ? 76.125 -35.812 -12.242 1 18.92 620 THR B O 1
ATOM 10349 N N . ASN B 1 621 ? 77.062 -34.25 -11.016 1 17.56 621 ASN B N 1
ATOM 10350 C CA . ASN B 1 621 ? 76.75 -33.062 -11.789 1 17.56 621 ASN B CA 1
ATOM 10351 C C . ASN B 1 621 ? 77.688 -32.938 -12.992 1 17.56 621 ASN B C 1
ATOM 10353 O O . ASN B 1 621 ? 78.625 -32.125 -12.977 1 17.56 621 ASN B O 1
ATOM 10357 N N . ASN B 1 622 ? 78 -33.969 -13.609 1 16.73 622 ASN B N 1
ATOM 10358 C CA . ASN B 1 622 ? 79 -33.688 -14.641 1 16.73 622 ASN B CA 1
ATOM 10359 C C . ASN B 1 622 ? 78.562 -32.625 -15.617 1 16.73 622 ASN B C 1
ATOM 10361 O O . ASN B 1 622 ? 79.125 -31.547 -15.727 1 16.73 622 ASN B O 1
ATOM 10365 N N . ASN B 1 623 ? 78.375 -33.062 -16.922 1 16.86 623 ASN B N 1
ATOM 10366 C CA . ASN B 1 623 ? 79.125 -32.75 -18.141 1 16.86 623 ASN B CA 1
ATOM 10367 C C . ASN B 1 623 ? 78.5 -31.578 -18.891 1 16.86 623 ASN B C 1
ATOM 10369 O O . ASN B 1 623 ? 79.125 -30.609 -19.25 1 16.86 623 ASN B O 1
ATOM 10373 N N . ALA B 1 624 ? 77.562 -31.828 -19.891 1 17.25 624 ALA B N 1
ATOM 10374 C CA . ALA B 1 624 ? 77.812 -31.672 -21.312 1 17.25 624 ALA B CA 1
ATOM 10375 C C . ALA B 1 624 ? 77.375 -30.312 -21.812 1 17.25 624 ALA B C 1
ATOM 10377 O O . ALA B 1 624 ? 78.125 -29.562 -22.422 1 17.25 624 ALA B O 1
ATOM 10378 N N . GLU B 1 625 ? 76.188 -30.234 -22.578 1 16.3 625 GLU B N 1
ATOM 10379 C CA . GLU B 1 625 ? 76.062 -30.031 -24.016 1 16.3 625 GLU B CA 1
ATOM 10380 C C . GLU B 1 625 ? 75.938 -28.562 -24.375 1 16.3 625 GLU B C 1
ATOM 10382 O O . GLU B 1 625 ? 75.688 -27.734 -23.516 1 16.3 625 GLU B O 1
ATOM 10387 N N . SER B 1 626 ? 75.188 -28.188 -25.547 1 17.45 626 SER B N 1
ATOM 10388 C CA . SER B 1 626 ? 75.188 -27.75 -26.938 1 17.45 626 SER B CA 1
ATOM 10389 C C . SER B 1 626 ? 74.688 -26.344 -27.094 1 17.45 626 SER B C 1
ATOM 10391 O O . SER B 1 626 ? 75.312 -25.469 -27.672 1 17.45 626 SER B O 1
ATOM 10393 N N . ASP B 1 627 ? 73.312 -26.203 -27.609 1 16.17 627 ASP B N 1
ATOM 10394 C CA . ASP B 1 627 ? 72.75 -25.75 -28.875 1 16.17 627 ASP B CA 1
ATOM 10395 C C . ASP B 1 627 ? 72.375 -24.281 -28.828 1 16.17 627 ASP B C 1
ATOM 10397 O O . ASP B 1 627 ? 72.312 -23.688 -27.75 1 16.17 627 ASP B O 1
ATOM 10401 N N . ASN B 1 628 ? 71.062 -23.781 -29.281 1 18.06 628 ASN B N 1
ATOM 10402 C CA . ASN B 1 628 ? 70.438 -23.062 -30.406 1 18.06 628 ASN B CA 1
ATOM 10403 C C . ASN B 1 628 ? 69.938 -21.703 -29.969 1 18.06 628 ASN B C 1
ATOM 10405 O O . ASN B 1 628 ? 69.312 -21.562 -28.906 1 18.06 628 ASN B O 1
ATOM 10409 N N . TYR B 1 629 ? 70.562 -20.609 -30.453 1 19.08 629 TYR B N 1
ATOM 10410 C CA . TYR B 1 629 ? 70.438 -19.156 -30.344 1 19.08 629 TYR B CA 1
ATOM 10411 C C . TYR B 1 629 ? 69.062 -18.688 -30.844 1 19.08 629 TYR B C 1
ATOM 10413 O O . TYR B 1 629 ? 68.938 -18.344 -32.031 1 19.08 629 TYR B O 1
ATOM 10421 N N . ASP B 1 630 ? 67.938 -19.344 -30.578 1 17.72 630 ASP B N 1
ATOM 10422 C CA . ASP B 1 630 ? 66.75 -19.016 -31.375 1 17.72 630 ASP B CA 1
ATOM 10423 C C . ASP B 1 630 ? 66.25 -17.594 -31.094 1 17.72 630 ASP B C 1
ATOM 10425 O O . ASP B 1 630 ? 66.25 -17.156 -29.938 1 17.72 630 ASP B O 1
ATOM 10429 N N . GLY B 1 631 ? 66.312 -16.641 -32.125 1 19.38 631 GLY B N 1
ATOM 10430 C CA . GLY B 1 631 ? 66 -15.242 -32.375 1 19.38 631 GLY B CA 1
ATOM 10431 C C . GLY B 1 631 ? 64.562 -14.922 -32.156 1 19.38 631 GLY B C 1
ATOM 10432 O O . GLY B 1 631 ? 64.062 -13.867 -32.594 1 19.38 631 GLY B O 1
ATOM 10433 N N . GLY B 1 632 ? 63.844 -15.461 -31.109 1 18.88 632 GLY B N 1
ATOM 10434 C CA . GLY B 1 632 ? 62.375 -15.438 -31.141 1 18.88 632 GLY B CA 1
ATOM 10435 C C . GLY B 1 632 ? 61.812 -14.039 -31.219 1 18.88 632 GLY B C 1
ATOM 10436 O O . GLY B 1 632 ? 62.312 -13.117 -30.578 1 18.88 632 GLY B O 1
ATOM 10437 N N . GLN B 1 633 ? 61.25 -13.617 -32.375 1 19.89 633 GLN B N 1
ATOM 10438 C CA . GLN B 1 633 ? 60.438 -12.523 -32.875 1 19.89 633 GLN B CA 1
ATOM 10439 C C . GLN B 1 633 ? 59.219 -12.32 -31.984 1 19.89 633 GLN B C 1
ATOM 10441 O O . GLN B 1 633 ? 58.531 -13.281 -31.641 1 19.89 633 GLN B O 1
ATOM 10446 N N . ILE B 1 634 ? 59.125 -11.188 -31.25 1 21.33 634 ILE B N 1
ATOM 10447 C CA . ILE B 1 634 ? 58.188 -10.688 -30.25 1 21.33 634 ILE B CA 1
ATOM 10448 C C . ILE B 1 634 ? 56.812 -10.492 -30.875 1 21.33 634 ILE B C 1
ATOM 10450 O O . ILE B 1 634 ? 56.562 -9.531 -31.609 1 21.33 634 ILE B O 1
ATOM 10454 N N . GLU B 1 635 ? 56.25 -11.453 -31.594 1 21.91 635 GLU B N 1
ATOM 10455 C CA . GLU B 1 635 ? 54.969 -11.156 -32.219 1 21.91 635 GLU B CA 1
ATOM 10456 C C . GLU B 1 635 ? 53.906 -10.852 -31.188 1 21.91 635 GLU B C 1
ATOM 10458 O O . GLU B 1 635 ? 53.75 -11.578 -30.203 1 21.91 635 GLU B O 1
ATOM 10463 N N . TYR B 1 636 ? 53.344 -9.562 -31.141 1 21.31 636 TYR B N 1
ATOM 10464 C CA . TYR B 1 636 ? 52.281 -8.93 -30.359 1 21.31 636 TYR B CA 1
ATOM 10465 C C . TYR B 1 636 ? 50.969 -9.703 -30.484 1 21.31 636 TYR B C 1
ATOM 10467 O O . TYR B 1 636 ? 50.344 -9.695 -31.547 1 21.31 636 TYR B O 1
ATOM 10475 N N . SER B 1 637 ? 50.844 -10.969 -30.062 1 22.53 637 SER B N 1
ATOM 10476 C CA . SER B 1 637 ? 49.625 -1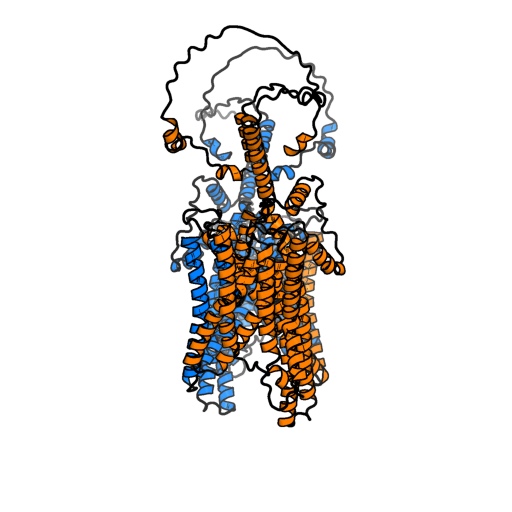1.773 -30.203 1 22.53 637 SER B CA 1
ATOM 10477 C C . SER B 1 637 ? 48.438 -11.141 -29.453 1 22.53 637 SER B C 1
ATOM 10479 O O . SER B 1 637 ? 48.625 -10.469 -28.438 1 22.53 637 SER B O 1
ATOM 10481 N N . GLY B 1 638 ? 47.125 -11.07 -30.094 1 22.19 638 GLY B N 1
ATOM 10482 C CA . GLY B 1 638 ? 45.75 -10.703 -29.828 1 22.19 638 GLY B CA 1
ATOM 10483 C C . GLY B 1 638 ? 45.219 -11.266 -28.516 1 22.19 638 GLY B C 1
ATOM 10484 O O . GLY B 1 638 ? 44.031 -11.18 -28.234 1 22.19 638 GLY B O 1
ATOM 10485 N N . LYS B 1 639 ? 45.938 -12.031 -27.812 1 24.38 639 LYS B N 1
ATOM 10486 C CA . LYS B 1 639 ? 45.5 -12.664 -26.578 1 24.38 639 LYS B CA 1
ATOM 10487 C C . LYS B 1 639 ? 45.344 -11.648 -25.453 1 24.38 639 LYS B C 1
ATOM 10489 O O . LYS B 1 639 ? 45.094 -12.008 -24.297 1 24.38 639 LYS B O 1
ATOM 10494 N N . ASP B 1 640 ? 45.812 -10.422 -25.609 1 23.5 640 ASP B N 1
ATOM 10495 C CA . ASP B 1 640 ? 45.75 -9.5 -24.484 1 23.5 640 ASP B CA 1
ATOM 10496 C C . ASP B 1 640 ? 44.312 -9.258 -24.031 1 23.5 640 ASP B C 1
ATOM 10498 O O . ASP B 1 640 ? 44.062 -8.398 -23.188 1 23.5 640 ASP B O 1
ATOM 10502 N N . LEU B 1 641 ? 43.438 -9.727 -24.844 1 22 641 LEU B N 1
ATOM 10503 C CA . LEU B 1 641 ? 42.094 -9.25 -24.547 1 22 641 LEU B CA 1
ATOM 10504 C C . LEU B 1 641 ? 41.625 -9.766 -23.188 1 22 641 LEU B C 1
ATOM 10506 O O . LEU B 1 641 ? 40.594 -9.336 -22.672 1 22 641 LEU B O 1
ATOM 10510 N N . PHE B 1 642 ? 42.156 -10.914 -22.828 1 21.88 642 PHE B N 1
ATOM 10511 C CA . PHE B 1 642 ? 41.469 -11.547 -21.688 1 21.88 642 PHE B CA 1
ATOM 10512 C C . PHE B 1 642 ? 41.75 -10.781 -20.406 1 21.88 642 PHE B C 1
ATOM 10514 O O . PHE B 1 642 ? 41.312 -11.18 -19.328 1 21.88 642 PHE B O 1
ATOM 10521 N N . LEU B 1 643 ? 42.875 -9.961 -20.281 1 20.23 643 LEU B N 1
ATOM 10522 C CA . LEU B 1 643 ? 43.281 -9.516 -18.953 1 20.23 643 LEU B CA 1
ATOM 10523 C C . LEU B 1 643 ? 42.344 -8.445 -18.422 1 20.23 643 LEU B C 1
ATOM 10525 O O . LEU B 1 643 ? 42.562 -7.938 -17.312 1 20.23 643 LEU B O 1
ATOM 10529 N N . ILE B 1 644 ? 41.438 -7.906 -19.203 1 20.28 644 ILE B N 1
ATOM 10530 C CA . ILE B 1 644 ? 40.719 -6.926 -18.406 1 20.28 644 ILE B CA 1
ATOM 10531 C C . ILE B 1 644 ? 39.812 -7.641 -17.391 1 20.28 644 ILE B C 1
ATOM 10533 O O . ILE B 1 644 ? 39.062 -8.539 -17.75 1 20.28 644 ILE B O 1
#

pLDDT: mean 72.99, std 21.84, range [16.17, 96.19]

Organism: NCBI:txid252671